Protein AF-0000000070218727 (afdb_homodimer)

Solvent-accessible surface area (backbone atoms only — not comparable to full-atom values): 78804 Å² total; per-residue (Å²): 138,82,77,73,77,79,76,80,75,84,74,83,78,76,75,71,74,75,71,80,73,73,70,74,73,71,74,68,73,69,60,77,67,64,66,73,71,63,84,71,70,70,57,89,53,68,81,40,52,72,66,75,84,77,87,70,59,87,90,52,62,54,46,38,34,38,37,74,58,65,50,45,79,89,51,82,58,41,31,40,78,43,80,42,48,56,88,73,62,59,77,28,34,31,58,43,66,60,79,52,63,90,88,48,69,66,46,66,36,32,45,77,75,14,22,42,82,33,32,54,55,58,46,52,46,51,51,50,54,31,44,55,50,29,50,42,55,65,51,38,93,79,53,76,81,80,68,30,32,36,38,67,88,71,45,40,59,78,86,39,60,71,57,39,26,52,52,62,67,38,45,40,59,51,33,48,53,19,65,30,27,38,37,48,71,42,68,68,86,68,55,47,63,51,30,58,44,30,73,82,40,47,78,48,51,78,40,65,72,30,35,50,21,39,22,51,60,28,55,37,73,53,52,39,33,37,53,46,55,33,49,59,44,45,28,70,34,48,40,39,30,37,57,92,45,67,47,46,50,71,51,55,54,52,38,54,63,64,57,63,70,47,79,72,62,64,69,66,57,44,47,38,69,69,19,48,33,42,50,52,52,49,52,26,51,50,42,52,47,46,38,48,49,44,35,64,73,60,35,82,76,72,29,78,70,65,69,54,50,42,57,51,70,57,51,47,61,75,48,60,83,40,43,68,96,50,56,66,40,68,52,59,29,44,54,58,41,23,46,69,60,91,31,56,73,83,71,64,55,86,86,56,53,57,61,57,52,50,48,44,49,46,31,19,71,65,55,72,74,75,81,68,77,84,79,58,59,49,60,50,52,52,46,46,30,62,63,43,68,43,52,59,64,59,51,49,51,51,41,48,71,66,37,56,87,46,50,58,42,40,25,61,48,54,35,51,64,49,38,39,38,47,33,32,39,67,32,30,29,68,42,62,27,44,73,35,49,64,72,54,70,69,32,73,70,51,33,44,54,57,55,101,85,44,75,55,43,63,32,50,30,87,88,60,47,54,64,51,38,39,56,50,34,59,56,55,66,35,90,67,42,67,51,47,46,46,63,58,44,56,71,50,95,70,73,82,62,37,67,54,42,47,50,40,50,49,51,48,45,52,34,40,50,50,50,52,49,46,59,54,64,45,70,75,61,83,77,66,57,81,62,76,54,66,60,80,42,79,64,52,56,47,50,52,47,48,48,36,35,43,8,44,62,47,38,42,46,52,52,48,54,59,55,50,71,73,49,55,64,74,56,61,58,42,59,57,45,26,30,27,26,38,34,29,52,94,66,32,34,34,44,34,20,27,31,40,94,92,43,62,64,80,51,69,70,28,31,34,27,35,56,49,82,61,80,88,57,48,43,33,33,28,37,39,79,42,94,87,64,32,35,23,36,36,29,27,26,41,44,49,74,65,73,86,66,64,82,74,74,59,81,43,76,68,40,62,26,29,34,54,67,45,47,62,52,54,57,49,32,38,73,27,50,56,35,42,64,64,33,47,40,49,29,42,50,53,32,54,52,35,44,74,72,64,54,59,81,20,57,104,84,55,46,77,81,44,49,44,35,43,71,54,79,128,82,73,70,76,77,74,77,75,81,71,81,75,74,73,70,74,72,70,78,72,73,69,74,73,71,74,69,72,66,58,76,66,65,65,73,70,64,85,70,70,68,57,87,54,68,81,40,51,71,65,75,84,76,90,70,58,86,91,52,62,53,46,38,32,38,37,72,56,64,49,45,79,88,52,83,57,40,31,40,78,43,80,44,47,58,87,71,61,60,77,29,33,31,58,43,66,63,78,53,63,89,86,48,68,66,46,69,36,34,44,77,73,15,21,42,81,34,32,54,56,58,46,53,47,53,52,49,54,31,44,56,51,29,51,42,53,64,50,39,95,78,54,76,79,80,68,30,33,36,39,66,88,71,45,40,60,80,86,38,59,69,56,41,27,54,51,63,66,39,46,41,58,51,33,49,52,19,67,30,27,39,35,46,71,43,69,69,84,69,54,47,63,52,29,56,43,31,73,83,39,46,78,47,49,80,39,65,71,29,35,51,19,38,23,50,60,27,55,37,73,55,51,40,32,37,54,48,54,33,50,60,44,45,26,72,33,48,40,39,31,37,57,92,44,66,46,45,50,69,52,56,54,51,39,54,62,65,56,65,69,47,77,74,63,64,69,67,57,45,47,40,68,70,18,49,32,43,52,51,52,51,52,27,51,51,42,52,48,47,38,47,50,44,36,62,72,60,34,81,76,72,27,80,70,64,71,54,51,42,59,51,72,56,52,46,61,76,49,60,83,39,44,67,95,48,55,68,41,68,52,60,29,44,54,60,39,23,46,67,59,92,31,55,74,83,71,63,56,86,84,55,54,57,61,56,52,51,49,44,49,45,33,18,72,66,56,72,76,74,80,70,74,87,77,58,59,48,60,49,51,50,47,46,29,60,64,43,68,43,51,60,64,59,51,48,50,50,42,47,71,65,38,54,87,46,50,56,42,40,25,61,46,57,46,51,66,48,39,40,38,47,34,32,37,70,36,29,28,65,42,61,28,42,74,34,49,64,72,54,71,69,31,75,71,50,33,45,54,58,54,101,85,43,76,54,43,62,33,51,28,89,87,58,45,55,64,53,39,41,56,50,34,60,56,54,66,35,90,68,42,66,51,46,44,46,65,59,42,57,66,48,95,70,73,82,61,36,67,53,40,48,50,44,51,49,50,49,44,51,34,39,49,50,51,52,49,48,59,54,63,45,70,75,62,85,76,67,57,80,63,73,54,67,60,81,43,76,64,52,57,48,50,52,49,48,48,39,33,44,9,44,61,48,37,42,47,53,52,47,54,59,56,52,70,72,51,56,64,72,58,63,59,42,62,58,46,25,31,28,26,40,34,28,74,79,66,35,34,34,44,34,18,27,29,41,97,91,44,65,63,78,51,68,71,27,30,34,28,32,60,49,82,60,80,86,58,47,43,33,33,28,36,40,78,44,94,89,65,34,36,25,37,36,31,26,26,42,46,47,75,65,72,86,67,64,83,74,73,58,80,43,76,68,41,62,27,30,38,54,78,48,52,70,47,51,58,50,33,37,72,28,51,60,36,42,66,66,32,48,38,48,28,42,52,54,33,53,52,36,44,75,71,64,53,58,82,9,50,104,89,50,45,79,81,44,50,44,38,44,72,58,80

Sequence (1426 aa):
MAAPDWSTQSILKKTFVRPFQLQKLRCKSTAPTSPPATPDQDDPLGALPLLQYAPLDPTKKCVRLLEILPAPDHEPIQATLSLSDLDDKPAFIALSYTWDPKDGEKKYINIQGSRFPVGMGLWNFIQQYRRKQYLRQCCEKDPPTALPLWIDAIAIDQDNIPERNHQVSLMRDVYTGAKSVIVWLGLPRGSEELAFMLARHPDLLRVEEFHTALADVLNKPYWSRVWVVQEFVLAQSVDIWCGDLQVDAATVETIWRNGLTSTPVASPTNLIYTSRGYKLFKHRKDFKRTKNYRRDVLGRRNSKTLKSTFRLRDLLQDFATSESSVVYDRVYGFLGVASTGRGEKIVPDYNKQPVELLVDVLRNQCHEDTRRGDSDDYRFLAFLMQALSVSRETLAQHILNLCPDLQPHLYILAATPCITASISFVSAITDIGEFVDHDEAFQPGSWKAGGWTTIRSNMHPRSFSPQDIQDLGEYVLREGTPQLLSFADPHVAYGNPGPTEKVRQAMIEASADRVIDGLSRAVEEPGRAATTSPRPGDGGNKVVRNIISRSITDDAAALYMNARTKLARRNTDQRHARYTSFVGTNGITGLACGGGPGSYEIGPNDWICVFSGVTDTNNAFILRFDPEGKWLISGFAVMLLPELRTPSQTLRDDMVMCFHCHLSDLIELQRCQLLSDVQMSFLMEQTLRGEAEGKTHRCNQGTSDHVILEFGLMAAPDWSTQSILKKTFVRPFQLQKLRCKSTAPTSPPATPDQDDPLGALPLLQYAPLDPTKKCVRLLEILPAPDHEPIQATLSLSDLDDKPAFIALSYTWDPKDGEKKYINIQGSRFPVGMGLWNFIQQYRRKQYLRQCCEKDPPTALPLWIDAIAIDQDNIPERNHQVSLMRDVYTGAKSVIVWLGLPRGSEELAFMLARHPDLLRVEEFHTALADVLNKPYWSRVWVVQEFVLAQSVDIWCGDLQVDAATVETIWRNGLTSTPVASPTNLIYTSRGYKLFKHRKDFKRTKNYRRDVLGRRNSKTLKSTFRLRDLLQDFATSESSVVYDRVYGFLGVASTGRGEKIVPDYNKQPVELLVDVLRNQCHEDTRRGDSDDYRFLAFLMQALSVSRETLAQHILNLCPDLQPHLYILAATPCITASISFVSAITDIGEFVDHDEAFQPGSWKAGGWTTIRSNMHPRSFSPQDIQDLGEYVLREGTPQLLSFADPHVAYGNPGPTEKVRQAMIEASADRVIDGLSRAVEEPGRAATTSPRPGDGGNKVVRNIISRSITDDAAALYMNARTKLARRNTDQRHARYTSFVGTNGITGLACGGGPGSYEIGPNDWICVFSGVTDTNNAFILRFDPEGKWLISGFAVMLLPELRTPSQTLRDDMVMCFHCHLSDLIELQRCQLLSDVQMSFLMEQTLRGEAEGKTHRCNQGTSDHVILEFGL

InterPro domains:
  IPR010730 Heterokaryon incompatibility [PF06985] (92-231)
  IPR052895 Heterokaryon Regulation/Transcriptional Modulator [PTHR24148] (52-634)

Structure (mmCIF, N/CA/C/O backbone):
data_AF-0000000070218727-model_v1
#
loop_
_entity.id
_entity.type
_entity.pdbx_description
1 polymer 'Heterokaryon incompatibility domain-containing protein'
#
loop_
_atom_site.group_PDB
_atom_site.id
_atom_site.type_symbol
_atom_site.label_atom_id
_atom_site.label_alt_id
_atom_site.label_comp_id
_atom_site.label_asym_id
_atom_site.label_entity_id
_atom_site.label_seq_id
_atom_site.pdbx_PDB_ins_code
_atom_site.Cartn_x
_atom_site.Cartn_y
_atom_site.Cartn_z
_atom_site.occupancy
_atom_site.B_iso_or_equiv
_atom_site.auth_seq_id
_atom_site.auth_comp_id
_atom_site.auth_asym_id
_atom_site.auth_atom_id
_atom_site.pdbx_PDB_model_num
ATOM 1 N N . MET A 1 1 ? -75.75 2.502 -20.875 1 20.17 1 MET A N 1
ATOM 2 C CA . MET A 1 1 ? -74.875 2.588 -19.719 1 20.17 1 MET A CA 1
ATOM 3 C C . MET A 1 1 ? -73.375 2.562 -20.141 1 20.17 1 MET A C 1
ATOM 5 O O . MET A 1 1 ? -72.875 1.518 -20.547 1 20.17 1 MET A O 1
ATOM 9 N N . ALA A 1 2 ? -73 3.576 -20.672 1 18.94 2 ALA A N 1
ATOM 10 C CA . ALA A 1 2 ? -72.062 4.18 -21.609 1 18.94 2 ALA A CA 1
ATOM 11 C C . ALA A 1 2 ? -70.625 4.23 -21 1 18.94 2 ALA A C 1
ATOM 13 O O . ALA A 1 2 ? -70.375 4.961 -20.047 1 18.94 2 ALA A O 1
ATOM 14 N N . ALA A 1 3 ? -70.062 3.051 -20.938 1 23.25 3 ALA A N 1
ATOM 15 C CA . ALA A 1 3 ? -68.938 2.426 -20.312 1 23.25 3 ALA A CA 1
ATOM 16 C C . ALA A 1 3 ? -67.625 3.123 -20.734 1 23.25 3 ALA A C 1
ATOM 18 O O . ALA A 1 3 ? -67.188 2.963 -21.859 1 23.25 3 ALA A O 1
ATOM 19 N N . PRO A 1 4 ? -67.562 4.371 -20.391 1 21.33 4 PRO A N 1
ATOM 20 C CA . PRO A 1 4 ? -66.75 5.348 -21.094 1 21.33 4 PRO A CA 1
ATOM 21 C C . PRO A 1 4 ? -65.25 5.012 -21.047 1 21.33 4 PRO A C 1
ATOM 23 O O . PRO A 1 4 ? -64.812 4.289 -20.141 1 21.33 4 PRO A O 1
ATOM 26 N N . ASP A 1 5 ? -64.562 5.086 -22.125 1 22.3 5 ASP A N 1
ATOM 27 C CA . ASP A 1 5 ? -63.344 4.695 -22.828 1 22.3 5 ASP A CA 1
ATOM 28 C C . ASP A 1 5 ? -62.125 5.379 -22.219 1 22.3 5 ASP A C 1
ATOM 30 O O . ASP A 1 5 ? -61.125 5.641 -22.906 1 22.3 5 ASP A O 1
ATOM 34 N N . TRP A 1 6 ? -62.062 5.383 -20.875 1 20.41 6 TRP A N 1
ATOM 35 C CA . TRP A 1 6 ? -61.219 6.359 -20.219 1 20.41 6 TRP A CA 1
ATOM 36 C C . TRP A 1 6 ? -59.75 6.191 -20.672 1 20.41 6 TRP A C 1
ATOM 38 O O . TRP A 1 6 ? -59.219 5.078 -20.672 1 20.41 6 TRP A O 1
ATOM 48 N N . SER A 1 7 ? -59.25 7.012 -21.625 1 20.23 7 SER A N 1
ATOM 49 C CA . SER A 1 7 ? -58.094 7.277 -22.438 1 20.23 7 SER A CA 1
ATOM 50 C C . SER A 1 7 ? -56.844 7.492 -21.562 1 20.23 7 SER A C 1
ATOM 52 O O . SER A 1 7 ? -56.75 8.484 -20.844 1 20.23 7 SER A O 1
ATOM 54 N N . THR A 1 8 ? -56.469 6.516 -20.781 1 22.45 8 THR A N 1
ATOM 55 C CA . THR A 1 8 ? -55.5 6.598 -19.703 1 22.45 8 THR A CA 1
ATOM 56 C C . THR A 1 8 ? -54.156 7.082 -20.25 1 22.45 8 THR A C 1
ATOM 58 O O . THR A 1 8 ? -53.531 6.422 -21.094 1 22.45 8 THR A O 1
ATOM 61 N N . GLN A 1 9 ? -53.969 8.328 -20.359 1 19.09 9 GLN A N 1
ATOM 62 C CA . GLN A 1 9 ? -52.906 9.172 -20.906 1 19.09 9 GLN A CA 1
ATOM 63 C C . GLN A 1 9 ? -51.531 8.727 -20.422 1 19.09 9 GLN A C 1
ATOM 65 O O . GLN A 1 9 ? -51.406 8.156 -19.328 1 19.09 9 GLN A O 1
ATOM 70 N N . SER A 1 10 ? -50.406 8.883 -21.266 1 19.8 10 SER A N 1
ATOM 71 C CA . SER A 1 10 ? -49.094 8.461 -21.719 1 19.8 10 SER A CA 1
ATOM 72 C C . SER A 1 10 ? -48 9.016 -20.812 1 19.8 10 SER A C 1
ATOM 74 O O . SER A 1 10 ? -46.906 9.281 -21.266 1 19.8 10 SER A O 1
ATOM 76 N N . ILE A 1 11 ? -48.219 9.039 -19.609 1 19.3 11 ILE A N 1
ATOM 77 C CA . ILE A 1 11 ? -47.406 9.883 -18.734 1 19.3 11 ILE A CA 1
ATOM 78 C C . ILE A 1 11 ? -45.938 9.703 -19.078 1 19.3 11 ILE A C 1
ATOM 80 O O . ILE A 1 11 ? -45.531 8.656 -19.594 1 19.3 11 ILE A O 1
ATOM 84 N N . LEU A 1 12 ? -45.094 10.531 -18.359 1 18.89 12 LEU A N 1
ATOM 85 C CA . LEU A 1 12 ? -43.844 11.266 -18.438 1 18.89 12 LEU A CA 1
ATOM 86 C C . LEU A 1 12 ? -42.656 10.312 -18.391 1 18.89 12 LEU A C 1
ATOM 88 O O . LEU A 1 12 ? -42.562 9.492 -17.469 1 18.89 12 LEU A O 1
ATOM 92 N N . LYS A 1 13 ? -42.062 10.031 -19.469 1 20.75 13 LYS A N 1
ATOM 93 C CA . LYS A 1 13 ? -40.875 9.273 -19.875 1 20.75 13 LYS A CA 1
ATOM 94 C C . LYS A 1 13 ? -39.656 9.664 -19.062 1 20.75 13 LYS A C 1
ATOM 96 O O . LYS A 1 13 ? -39.219 10.812 -19.125 1 20.75 13 LYS A O 1
ATOM 101 N N . LYS A 1 14 ? -39.562 9.297 -17.828 1 20.31 14 LYS A N 1
ATOM 102 C CA . LYS A 1 14 ? -38.5 9.672 -16.891 1 20.31 14 LYS A CA 1
ATOM 103 C C . LYS A 1 14 ? -37.125 9.477 -17.516 1 20.31 14 LYS A C 1
ATOM 105 O O . LYS A 1 14 ? -36.75 8.359 -17.875 1 20.31 14 LYS A O 1
ATOM 110 N N . THR A 1 15 ? -36.688 10.344 -18.328 1 19.92 15 THR A N 1
ATOM 111 C CA . THR A 1 15 ? -35.406 10.359 -19.047 1 19.92 15 THR A CA 1
ATOM 112 C C . THR A 1 15 ? -34.219 10.164 -18.078 1 19.92 15 THR A C 1
ATOM 114 O O . THR A 1 15 ? -33.969 11.016 -17.234 1 19.92 15 THR A O 1
ATOM 117 N N . PHE A 1 16 ? -34.156 8.984 -17.547 1 18.53 16 PHE A N 1
ATOM 118 C CA . PHE A 1 16 ? -33.125 8.625 -16.562 1 18.53 16 PHE A CA 1
ATOM 119 C C . PHE A 1 16 ? -31.734 9.016 -17.062 1 18.53 16 PHE A C 1
ATOM 121 O O . PHE A 1 16 ? -31.375 8.734 -18.203 1 18.53 16 PHE A O 1
ATOM 128 N N . VAL A 1 17 ? -31.328 10.133 -16.547 1 19.03 17 VAL A N 1
ATOM 129 C CA . VAL A 1 17 ? -30.078 10.812 -16.844 1 19.03 17 VAL A CA 1
ATOM 130 C C . VAL A 1 17 ? -28.938 9.805 -16.875 1 19.03 17 VAL A C 1
ATOM 132 O O . VAL A 1 17 ? -28.859 8.914 -16.031 1 19.03 17 VAL A O 1
ATOM 135 N N . ARG A 1 18 ? -28.438 9.602 -18.031 1 21.31 18 ARG A N 1
ATOM 136 C CA . ARG A 1 18 ? -27.328 8.781 -18.5 1 21.31 18 ARG A CA 1
ATOM 137 C C . ARG A 1 18 ? -26.109 8.938 -17.594 1 21.31 18 ARG A C 1
ATOM 139 O O . ARG A 1 18 ? -25.641 10.055 -17.375 1 21.31 18 ARG A O 1
ATOM 146 N N . PRO A 1 19 ? -26.031 8.062 -16.641 1 20.36 19 PRO A N 1
ATOM 147 C CA . PRO A 1 19 ? -24.969 8.148 -15.625 1 20.36 19 PRO A CA 1
ATOM 148 C C . PRO A 1 19 ? -23.609 8.484 -16.219 1 20.36 19 PRO A C 1
ATOM 150 O O . PRO A 1 19 ? -23.375 8.234 -17.406 1 20.36 19 PRO A O 1
ATOM 153 N N . PHE A 1 20 ? -22.953 9.469 -15.641 1 19.89 20 PHE A N 1
ATOM 154 C CA . PHE A 1 20 ? -21.672 10.102 -15.984 1 19.89 20 PHE A CA 1
ATOM 155 C C . PHE A 1 20 ? -20.641 9.055 -16.375 1 19.89 20 PHE A C 1
ATOM 157 O O . PHE A 1 20 ? -20.422 8.094 -15.641 1 19.89 20 PHE A O 1
ATOM 164 N N . GLN A 1 21 ? -20.609 8.75 -17.625 1 20.03 21 GLN A N 1
ATOM 165 C CA . GLN A 1 21 ? -19.625 7.91 -18.281 1 20.03 21 GLN A CA 1
ATOM 166 C C . GLN A 1 21 ? -18.203 8.258 -17.844 1 20.03 21 GLN A C 1
ATOM 168 O O . GLN A 1 21 ? -17.703 9.359 -18.109 1 20.03 21 GLN A O 1
ATOM 173 N N . LEU A 1 22 ? -17.984 7.957 -16.578 1 19.81 22 LEU A N 1
ATOM 174 C CA . LEU A 1 22 ? -16.641 8.219 -16.078 1 19.81 22 LEU A CA 1
ATOM 175 C C . LEU A 1 22 ? -15.586 7.727 -17.062 1 19.81 22 LEU A C 1
ATOM 177 O O . LEU A 1 22 ? -15.555 6.543 -17.391 1 19.81 22 LEU A O 1
ATOM 181 N N . GLN A 1 23 ? -15.328 8.531 -17.984 1 20.39 23 GLN A N 1
ATOM 182 C CA . GLN A 1 23 ? -14.297 8.289 -18.984 1 20.39 23 GLN A CA 1
ATOM 183 C C . GLN A 1 23 ? -12.984 7.867 -18.344 1 20.39 23 GLN A C 1
ATOM 185 O O . GLN A 1 23 ? -12.516 8.508 -17.391 1 20.39 23 GLN A O 1
ATOM 190 N N . LYS A 1 24 ? -12.758 6.617 -18.359 1 23.25 24 LYS A N 1
ATOM 191 C CA . LYS A 1 24 ? -11.57 5.859 -17.984 1 23.25 24 LYS A CA 1
ATOM 192 C C . LYS A 1 24 ? -10.297 6.551 -18.453 1 23.25 24 LYS A C 1
ATOM 194 O O . LYS A 1 24 ? -10.039 6.621 -19.672 1 23.25 24 LYS A O 1
ATOM 199 N N . LEU A 1 25 ? -10.07 7.668 -17.875 1 19.84 25 LEU A N 1
ATOM 200 C CA . LEU A 1 25 ? -8.82 8.289 -18.297 1 19.84 25 LEU A CA 1
ATOM 201 C C . LEU A 1 25 ? -7.68 7.273 -18.297 1 19.84 25 LEU A C 1
ATOM 203 O O . LEU A 1 25 ? -7.43 6.617 -17.281 1 19.84 25 LEU A O 1
ATOM 207 N N . ARG A 1 26 ? -7.426 6.699 -19.391 1 23.27 26 ARG A N 1
ATOM 208 C CA . ARG A 1 26 ? -6.297 5.855 -19.781 1 23.27 26 ARG A CA 1
ATOM 209 C C . ARG A 1 26 ? -4.977 6.484 -19.344 1 23.27 26 ARG A C 1
ATOM 211 O O . ARG A 1 26 ? -4.535 7.48 -19.922 1 23.27 26 ARG A O 1
ATOM 218 N N . CYS A 1 27 ? -4.887 6.688 -18.109 1 18.64 27 CYS A N 1
ATOM 219 C CA . CYS A 1 27 ? -3.543 7.145 -17.781 1 18.64 27 CYS A CA 1
ATOM 220 C C . CYS A 1 27 ? -2.488 6.27 -18.453 1 18.64 27 CYS A C 1
ATOM 222 O O . CYS A 1 27 ? -2.367 5.086 -18.141 1 18.64 27 CYS A O 1
ATOM 224 N N . LYS A 1 28 ? -2.293 6.531 -19.672 1 23.95 28 LYS A N 1
ATOM 225 C CA . LYS A 1 28 ? -1.167 5.992 -20.422 1 23.95 28 LYS A CA 1
ATOM 226 C C . LYS A 1 28 ? 0.149 6.211 -19.688 1 23.95 28 LYS A C 1
ATOM 228 O O . LYS A 1 28 ? 0.598 7.348 -19.531 1 23.95 28 LYS A O 1
ATOM 233 N N . SER A 1 29 ? 0.258 5.656 -18.609 1 21.92 29 SER A N 1
ATOM 234 C CA . SER A 1 29 ? 1.627 5.625 -18.094 1 21.92 29 SER A CA 1
ATOM 235 C C . SER A 1 29 ? 2.617 5.309 -19.219 1 21.92 29 SER A C 1
ATOM 237 O O . SER A 1 29 ? 2.568 4.23 -19.812 1 21.92 29 SER A O 1
ATOM 239 N N . THR A 1 30 ? 2.725 6.254 -20.031 1 24.02 30 THR A N 1
ATOM 240 C CA . THR A 1 30 ? 3.744 6.117 -21.062 1 24.02 30 THR A CA 1
ATOM 241 C C . THR A 1 30 ? 5.09 5.738 -20.453 1 24.02 30 THR A C 1
ATOM 243 O O . THR A 1 30 ? 5.719 6.551 -19.766 1 24.02 30 THR A O 1
ATOM 246 N N . ALA A 1 31 ? 5.18 4.594 -19.797 1 27.44 31 ALA A N 1
ATOM 247 C CA . ALA A 1 31 ? 6.555 4.152 -19.578 1 27.44 31 ALA A CA 1
ATOM 248 C C . ALA A 1 31 ? 7.449 4.551 -20.75 1 27.44 31 ALA A C 1
ATOM 250 O O . ALA A 1 31 ? 7.051 4.43 -21.906 1 27.44 31 ALA A O 1
ATOM 251 N N . PRO A 1 32 ? 8.164 5.609 -20.562 1 26.53 32 PRO A N 1
ATOM 252 C CA . PRO A 1 32 ? 9.008 5.906 -21.719 1 26.53 32 PRO A CA 1
ATOM 253 C C . PRO A 1 32 ? 9.469 4.648 -22.453 1 26.53 32 PRO A C 1
ATOM 255 O O . PRO A 1 32 ? 9.906 3.684 -21.812 1 26.53 32 PRO A O 1
ATOM 258 N N . THR A 1 33 ? 8.648 4.246 -23.375 1 27.09 33 THR A N 1
ATOM 259 C CA . THR A 1 33 ? 9.156 3.205 -24.266 1 27.09 33 THR A CA 1
ATOM 260 C C . THR A 1 33 ? 10.594 3.492 -24.672 1 27.09 33 THR A C 1
ATOM 262 O O . THR A 1 33 ? 10.875 4.504 -25.312 1 27.09 33 THR A O 1
ATOM 265 N N . SER A 1 34 ? 11.531 3.285 -23.688 1 28.11 34 SER A N 1
ATOM 266 C CA . SER A 1 34 ? 12.867 3.445 -24.25 1 28.11 34 SER A CA 1
ATOM 267 C C . SER A 1 34 ? 12.906 2.984 -25.703 1 28.11 34 SER A C 1
ATOM 269 O O . SER A 1 34 ? 12.18 2.066 -26.094 1 28.11 34 SER A O 1
ATOM 271 N N . PRO A 1 35 ? 13.07 3.938 -26.641 1 30.84 35 PRO A N 1
ATOM 272 C CA . PRO A 1 35 ? 13.125 3.457 -28.016 1 30.84 35 PRO A CA 1
ATOM 273 C C . PRO A 1 35 ? 13.617 2.018 -28.125 1 30.84 35 PRO A C 1
ATOM 275 O O . PRO A 1 35 ? 14.344 1.545 -27.25 1 30.84 35 PRO A O 1
ATOM 278 N N . PRO A 1 36 ? 12.805 1.193 -28.734 1 29.48 36 PRO A N 1
ATOM 279 C CA . PRO A 1 36 ? 13.375 -0.143 -28.938 1 29.48 36 PRO A CA 1
ATOM 280 C C . PRO A 1 36 ? 14.891 -0.116 -29.141 1 29.48 36 PRO A C 1
ATOM 282 O O . PRO A 1 36 ? 15.398 0.736 -29.875 1 29.48 36 PRO A O 1
ATOM 285 N N . ALA A 1 37 ? 15.633 -0.391 -28.031 1 31.45 37 ALA A N 1
ATOM 286 C CA . ALA A 1 37 ? 17.047 -0.539 -28.359 1 31.45 37 ALA A CA 1
ATOM 287 C C . ALA A 1 37 ? 17.234 -1.082 -29.781 1 31.45 37 ALA A C 1
ATOM 289 O O . ALA A 1 37 ? 16.469 -1.944 -30.219 1 31.45 37 ALA A O 1
ATOM 290 N N . THR A 1 38 ? 17.5 -0.22 -30.672 1 33.56 38 THR A N 1
ATOM 291 C CA . THR A 1 38 ? 17.953 -0.752 -31.938 1 33.56 38 THR A CA 1
ATOM 292 C C . THR A 1 38 ? 18.562 -2.141 -31.766 1 33.56 38 THR A C 1
ATOM 294 O O . THR A 1 38 ? 19.344 -2.371 -30.844 1 33.56 38 THR A O 1
ATOM 297 N N . PRO A 1 39 ? 17.875 -3.145 -32.281 1 37.69 39 PRO A N 1
ATOM 298 C CA . PRO A 1 39 ? 18.375 -4.512 -32.188 1 37.69 39 PRO A CA 1
ATOM 299 C C . PRO A 1 39 ? 19.906 -4.566 -32.156 1 37.69 39 PRO A C 1
ATOM 301 O O . PRO A 1 39 ? 20.484 -5.637 -31.922 1 37.69 39 PRO A O 1
ATOM 304 N N . ASP A 1 40 ? 20.484 -3.557 -32.812 1 37.06 40 ASP A N 1
ATOM 305 C CA . ASP A 1 40 ? 21.812 -3.861 -33.344 1 37.06 40 ASP A CA 1
ATOM 306 C C . ASP A 1 40 ? 22.875 -3.812 -32.25 1 37.06 40 ASP A C 1
ATOM 308 O O . ASP A 1 40 ? 24.078 -3.797 -32.562 1 37.06 40 ASP A O 1
ATOM 312 N N . GLN A 1 41 ? 22.578 -3.076 -31.094 1 43.66 41 GLN A N 1
ATOM 313 C CA . GLN A 1 41 ? 23.828 -3.016 -30.344 1 43.66 41 GLN A CA 1
ATOM 314 C C . GLN A 1 41 ? 24.25 -4.406 -29.891 1 43.66 41 GLN A C 1
ATOM 316 O O . GLN A 1 41 ? 23.484 -5.117 -29.25 1 43.66 41 GLN A O 1
ATOM 321 N N . ASP A 1 42 ? 25.141 -4.98 -30.359 1 54.81 42 ASP A N 1
ATOM 322 C CA . ASP A 1 42 ? 25.859 -6.23 -30.156 1 54.81 42 ASP A CA 1
ATOM 323 C C . ASP A 1 42 ? 26.031 -6.535 -28.672 1 54.81 42 ASP A C 1
ATOM 325 O O . ASP A 1 42 ? 26.547 -5.699 -27.906 1 54.81 42 ASP A O 1
ATOM 329 N N . ASP A 1 43 ? 25.172 -7.324 -27.969 1 72.19 43 ASP A N 1
ATOM 330 C CA . ASP A 1 43 ? 25.469 -7.84 -26.625 1 72.19 43 ASP A CA 1
ATOM 331 C C . ASP A 1 43 ? 26.969 -7.93 -26.391 1 72.19 43 ASP A C 1
ATOM 333 O O . ASP A 1 43 ? 27.672 -8.656 -27.094 1 72.19 43 ASP A O 1
ATOM 337 N N . PRO A 1 44 ? 27.469 -6.879 -25.578 1 81.62 44 PRO A N 1
ATOM 338 C CA . PRO A 1 44 ? 28.906 -6.871 -25.344 1 81.62 44 PRO A CA 1
ATOM 339 C C . PRO A 1 44 ? 29.469 -8.258 -25 1 81.62 44 PRO A C 1
ATOM 341 O O . PRO A 1 44 ? 30.656 -8.5 -25.156 1 81.62 44 PRO A O 1
ATOM 344 N N . LEU A 1 45 ? 28.516 -9.125 -24.594 1 88.19 45 LEU A N 1
ATOM 345 C CA . LEU A 1 45 ? 28.969 -10.461 -24.203 1 88.19 45 LEU A CA 1
ATOM 346 C C . LEU A 1 45 ? 28.844 -11.422 -25.391 1 88.19 45 LEU A C 1
ATOM 348 O O . LEU A 1 45 ? 29.281 -12.578 -25.297 1 88.19 45 LEU A O 1
ATOM 352 N N . GLY A 1 46 ? 28.281 -10.977 -26.5 1 88.69 46 GLY A N 1
ATOM 353 C CA . GLY A 1 46 ? 28.062 -11.812 -27.672 1 88.69 46 GLY A CA 1
ATOM 354 C C . GLY A 1 46 ? 29.344 -12.359 -28.266 1 88.69 46 GLY A C 1
ATOM 355 O O . GLY A 1 46 ? 29.344 -13.406 -28.906 1 88.69 46 GLY A O 1
ATOM 356 N N . ALA A 1 47 ? 30.484 -11.75 -28 1 90.25 47 ALA A N 1
ATOM 357 C CA . ALA A 1 47 ? 31.766 -12.117 -28.594 1 90.25 47 ALA A CA 1
ATOM 358 C C . ALA A 1 47 ? 32.438 -13.219 -27.797 1 90.25 47 ALA A C 1
ATOM 360 O O . ALA A 1 47 ? 33.375 -13.875 -28.281 1 90.25 47 ALA A O 1
ATOM 361 N N . LEU A 1 48 ? 31.953 -13.578 -26.594 1 93.94 48 LEU A N 1
ATOM 362 C CA . LEU A 1 48 ? 32.562 -14.586 -25.75 1 93.94 48 LEU A CA 1
ATOM 363 C C . LEU A 1 48 ? 32.219 -15.992 -26.234 1 93.94 48 LEU A C 1
ATOM 365 O O . LEU A 1 48 ? 31.188 -16.188 -26.875 1 93.94 48 LEU A O 1
ATOM 369 N N . PRO A 1 49 ? 33.094 -16.938 -25.969 1 95.5 49 PRO A N 1
ATOM 370 C CA . PRO A 1 49 ? 32.75 -18.328 -26.297 1 95.5 49 PRO A CA 1
ATOM 371 C C . PRO A 1 49 ? 31.609 -18.875 -25.453 1 95.5 49 PRO A C 1
ATOM 373 O O . PRO A 1 49 ? 31.391 -18.406 -24.328 1 95.5 49 PRO A O 1
ATOM 376 N N . LEU A 1 50 ? 30.906 -19.844 -25.984 1 95.44 50 LEU A N 1
ATOM 377 C CA . LEU A 1 50 ? 29.797 -20.484 -25.25 1 95.44 50 LEU A CA 1
ATOM 378 C C . LEU A 1 50 ? 30.328 -21.312 -24.094 1 95.44 50 LEU A C 1
ATOM 380 O O . LEU A 1 50 ? 31.375 -21.969 -24.203 1 95.44 50 LEU A O 1
ATOM 384 N N . LEU A 1 51 ? 29.578 -21.375 -23.047 1 96.06 51 LEU A N 1
ATOM 385 C CA . LEU A 1 51 ? 29.969 -22.125 -21.859 1 96.06 51 LEU A CA 1
ATOM 386 C C . LEU A 1 51 ? 30.016 -23.625 -22.156 1 96.06 51 LEU A C 1
ATOM 388 O O . LEU A 1 51 ? 29.094 -24.172 -22.766 1 96.06 51 LEU A O 1
ATOM 392 N N . GLN A 1 52 ? 31.062 -24.266 -21.781 1 94.56 52 GLN A N 1
ATOM 393 C CA . GLN A 1 52 ? 31.203 -25.719 -21.812 1 94.56 52 GLN A CA 1
ATOM 394 C C . GLN A 1 52 ? 31.219 -26.297 -20.406 1 94.56 52 GLN A C 1
ATOM 396 O O . GLN A 1 52 ? 32.094 -25.953 -19.594 1 94.56 52 GLN A O 1
ATOM 401 N N . TYR A 1 53 ? 30.281 -27.234 -20.188 1 95.75 53 TYR A N 1
ATOM 402 C CA . TYR A 1 53 ? 30.156 -27.797 -18.859 1 95.75 53 TYR A CA 1
ATOM 403 C C . TYR A 1 53 ? 31.25 -28.828 -18.594 1 95.75 53 TYR A C 1
ATOM 405 O O . TYR A 1 53 ? 31.562 -29.641 -19.469 1 95.75 53 TYR A O 1
ATOM 413 N N . ALA A 1 54 ? 31.797 -28.719 -17.391 1 91.75 54 ALA A N 1
ATOM 414 C CA . ALA A 1 54 ? 32.625 -29.828 -16.906 1 91.75 54 ALA A CA 1
ATOM 415 C C . ALA A 1 54 ? 31.75 -30.984 -16.438 1 91.75 54 ALA A C 1
ATOM 417 O O . ALA A 1 54 ? 30.703 -30.781 -15.828 1 91.75 54 ALA A O 1
ATOM 418 N N . PRO A 1 55 ? 32.188 -32.219 -16.703 1 93.44 55 PRO A N 1
ATOM 419 C CA . PRO A 1 55 ? 31.391 -33.375 -16.281 1 93.44 55 PRO A CA 1
ATOM 420 C C . PRO A 1 55 ? 31.266 -33.469 -14.766 1 93.44 55 PRO A C 1
ATOM 422 O O . PRO A 1 55 ? 32.219 -33.156 -14.047 1 93.44 55 PRO A O 1
ATOM 425 N N . LEU A 1 56 ? 30.125 -33.906 -14.297 1 95.81 56 LEU A N 1
ATOM 426 C CA . LEU A 1 56 ? 29.859 -34.156 -12.883 1 95.81 56 LEU A CA 1
ATOM 427 C C . LEU A 1 56 ? 30.078 -35.625 -12.547 1 95.81 56 LEU A C 1
ATOM 429 O O . LEU A 1 56 ? 29.828 -36.5 -13.375 1 95.81 56 LEU A O 1
ATOM 433 N N . ASP A 1 57 ? 30.562 -35.844 -11.352 1 93.06 57 ASP A N 1
ATOM 434 C CA . ASP A 1 57 ? 30.703 -37.219 -10.883 1 93.06 57 ASP A CA 1
ATOM 435 C C . ASP A 1 57 ? 29.344 -37.875 -10.641 1 93.06 57 ASP A C 1
ATOM 437 O O . ASP A 1 57 ? 28.625 -37.5 -9.719 1 93.06 57 ASP A O 1
ATOM 441 N N . PRO A 1 58 ? 28.969 -38.875 -11.422 1 91.94 58 PRO A N 1
ATOM 442 C CA . PRO A 1 58 ? 27.625 -39.469 -11.305 1 91.94 58 PRO A CA 1
ATOM 443 C C . PRO A 1 58 ? 27.469 -40.312 -10.039 1 91.94 58 PRO A C 1
ATOM 445 O O . PRO A 1 58 ? 26.359 -40.719 -9.695 1 91.94 58 PRO A O 1
ATOM 448 N N . THR A 1 59 ? 28.484 -40.594 -9.305 1 93.31 59 THR A N 1
ATOM 449 C CA . THR A 1 59 ? 28.422 -41.406 -8.102 1 93.31 59 THR A CA 1
ATOM 450 C C . THR A 1 59 ? 28.281 -40.562 -6.855 1 93.31 59 THR A C 1
ATOM 452 O O . THR A 1 59 ? 28.047 -41.062 -5.762 1 93.31 59 THR A O 1
ATOM 455 N N . LYS A 1 60 ? 28.438 -39.281 -7.078 1 95.31 60 LYS A N 1
ATOM 456 C CA . LYS A 1 60 ? 28.312 -38.344 -5.965 1 95.31 60 LYS A CA 1
ATOM 457 C C . LYS A 1 60 ? 27.125 -37.406 -6.176 1 95.31 60 LYS A C 1
ATOM 459 O O . LYS A 1 60 ? 26.5 -37.406 -7.242 1 95.31 60 LYS A O 1
ATOM 464 N N . LYS A 1 61 ? 26.812 -36.719 -5.156 1 97.38 61 LYS A N 1
ATOM 465 C CA . LYS A 1 61 ? 25.766 -35.719 -5.242 1 97.38 61 LYS A CA 1
ATOM 466 C C . LYS A 1 61 ? 26.359 -34.344 -5.562 1 97.38 61 LYS A C 1
ATOM 468 O O . LYS A 1 61 ? 26.125 -33.375 -4.824 1 97.38 61 LYS A O 1
ATOM 473 N N . CYS A 1 62 ? 27.016 -34.312 -6.676 1 97.31 62 CYS A N 1
ATOM 474 C CA . CYS A 1 62 ? 27.719 -33.094 -7.07 1 97.31 62 CYS A CA 1
ATOM 475 C C . CYS A 1 62 ? 26.797 -32.188 -7.867 1 97.31 62 CYS A C 1
ATOM 477 O O . CYS A 1 62 ? 26.094 -32.625 -8.781 1 97.31 62 CYS A O 1
ATOM 479 N N . VAL A 1 63 ? 26.766 -30.953 -7.504 1 98.06 63 VAL A N 1
ATOM 480 C CA . VAL A 1 63 ? 25.984 -29.938 -8.211 1 98.06 63 VAL A CA 1
ATOM 481 C C . VAL A 1 63 ? 26.859 -28.719 -8.516 1 98.06 63 VAL A C 1
ATOM 483 O O . VAL A 1 63 ? 27.969 -28.609 -7.992 1 98.06 63 VAL A O 1
ATOM 486 N N . ARG A 1 64 ? 26.438 -27.875 -9.406 1 98.44 64 ARG A N 1
ATOM 487 C CA . ARG A 1 64 ? 27.094 -26.609 -9.727 1 98.44 64 ARG A CA 1
ATOM 488 C C . ARG A 1 64 ? 26.375 -25.438 -9.062 1 98.44 64 ARG A C 1
ATOM 490 O O . ARG A 1 64 ? 25.156 -25.375 -9.062 1 98.44 64 ARG A O 1
ATOM 497 N N . LEU A 1 65 ? 27.141 -24.594 -8.43 1 98.44 65 LEU A N 1
ATOM 498 C CA . LEU A 1 65 ? 26.594 -23.406 -7.77 1 98.44 65 LEU A CA 1
ATOM 499 C C . LEU A 1 65 ? 27.109 -22.141 -8.438 1 98.44 65 LEU A C 1
ATOM 501 O O . LEU A 1 65 ? 28.281 -22.031 -8.781 1 98.44 65 LEU A O 1
ATOM 505 N N . LEU A 1 66 ? 26.188 -21.203 -8.68 1 98.5 66 LEU A N 1
ATOM 506 C CA . LEU A 1 66 ? 26.469 -19.953 -9.383 1 98.5 66 LEU A CA 1
ATOM 507 C C . LEU A 1 66 ? 26.703 -18.812 -8.398 1 98.5 66 LEU A C 1
ATOM 509 O O . LEU A 1 66 ? 25.906 -18.594 -7.488 1 98.5 66 LEU A O 1
ATOM 513 N N . GLU A 1 67 ? 27.766 -18.156 -8.523 1 98.06 67 GLU A N 1
ATOM 514 C CA . GLU A 1 67 ? 28.062 -16.953 -7.738 1 98.06 67 GLU A CA 1
ATOM 515 C C . GLU A 1 67 ? 28.062 -15.711 -8.617 1 98.06 67 GLU A C 1
ATOM 517 O O . GLU A 1 67 ? 28.891 -15.578 -9.516 1 98.06 67 GLU A O 1
ATOM 522 N N . ILE A 1 68 ? 27.156 -14.789 -8.336 1 97.62 68 ILE A N 1
ATOM 523 C CA . ILE A 1 68 ? 27.047 -13.562 -9.109 1 97.62 68 ILE A CA 1
ATOM 524 C C . ILE A 1 68 ? 27.953 -12.484 -8.508 1 97.62 68 ILE A C 1
ATOM 526 O O . ILE A 1 68 ? 27.906 -12.234 -7.297 1 97.62 68 ILE A O 1
ATOM 530 N N . LEU A 1 69 ? 28.75 -11.875 -9.297 1 96.56 69 LEU A N 1
ATOM 531 C CA . LEU A 1 69 ? 29.625 -10.789 -8.844 1 96.56 69 LEU A CA 1
ATOM 532 C C . LEU A 1 69 ? 28.844 -9.484 -8.734 1 96.56 69 LEU A C 1
ATOM 534 O O . LEU A 1 69 ? 28.25 -9.031 -9.711 1 96.56 69 LEU A O 1
ATOM 538 N N . PRO A 1 70 ? 28.844 -8.891 -7.566 1 95 70 PRO A N 1
ATOM 539 C CA . PRO A 1 70 ? 28.109 -7.629 -7.406 1 95 70 PRO A CA 1
ATOM 540 C C . PRO A 1 70 ? 28.688 -6.508 -8.273 1 95 70 PRO A C 1
ATOM 542 O O . PRO A 1 70 ? 29.906 -6.359 -8.375 1 95 70 PRO A O 1
ATOM 545 N N . ALA A 1 71 ? 27.875 -5.758 -8.914 1 95.25 71 ALA A N 1
ATOM 546 C CA . ALA A 1 71 ? 28.219 -4.609 -9.75 1 95.25 71 ALA A CA 1
ATOM 547 C C . ALA A 1 71 ? 26.969 -3.777 -10.07 1 95.25 71 ALA A C 1
ATOM 549 O O . ALA A 1 71 ? 25.844 -4.25 -9.922 1 95.25 71 ALA A O 1
ATOM 550 N N . PRO A 1 72 ? 27.188 -2.529 -10.453 1 94 72 PRO A N 1
ATOM 551 C CA . PRO A 1 72 ? 26.016 -1.716 -10.82 1 94 72 PRO A CA 1
ATOM 552 C C . PRO A 1 72 ? 25.297 -2.244 -12.055 1 94 72 PRO A C 1
ATOM 554 O O . PRO A 1 72 ? 25.875 -2.996 -12.844 1 94 72 PRO A O 1
ATOM 557 N N . ASP A 1 73 ? 24.094 -1.802 -12.227 1 91.88 73 ASP A N 1
ATOM 558 C CA . ASP A 1 73 ? 23.188 -2.324 -13.25 1 91.88 73 ASP A CA 1
ATOM 559 C C . ASP A 1 73 ? 23.734 -2.076 -14.648 1 91.88 73 ASP A C 1
ATOM 561 O O . ASP A 1 73 ? 23.469 -2.844 -15.578 1 91.88 73 ASP A O 1
ATOM 565 N N . HIS A 1 74 ? 24.453 -0.988 -14.844 1 91.06 74 HIS A N 1
ATOM 566 C CA . HIS A 1 74 ? 24.891 -0.61 -16.188 1 91.06 74 HIS A CA 1
ATOM 567 C C . HIS A 1 74 ? 26.062 -1.471 -16.656 1 91.06 74 HIS A C 1
ATOM 569 O O . HIS A 1 74 ? 26.406 -1.467 -17.844 1 91.06 74 HIS A O 1
ATOM 575 N N . GLU A 1 75 ? 26.672 -2.283 -15.766 1 94 75 GLU A N 1
ATOM 576 C CA . GLU A 1 75 ? 27.734 -3.205 -16.125 1 94 75 GLU A CA 1
ATOM 577 C C . GLU A 1 75 ? 27.188 -4.574 -16.5 1 94 75 GLU A C 1
ATOM 579 O O . GLU A 1 75 ? 26.156 -5 -15.984 1 94 75 GLU A O 1
ATOM 584 N N . PRO A 1 76 ? 27.891 -5.281 -17.391 1 95.44 76 PRO A N 1
ATOM 585 C CA . PRO A 1 76 ? 27.438 -6.625 -17.766 1 95.44 76 PRO A CA 1
ATOM 586 C C . PRO A 1 76 ? 27.469 -7.602 -16.594 1 95.44 76 PRO A C 1
ATOM 588 O O . PRO A 1 76 ? 28.328 -7.484 -15.703 1 95.44 76 PRO A O 1
ATOM 591 N N . ILE A 1 77 ? 26.578 -8.586 -16.609 1 97 77 ILE A N 1
ATOM 592 C CA . ILE A 1 77 ? 26.484 -9.555 -15.516 1 97 77 ILE A CA 1
ATOM 593 C C . ILE A 1 77 ? 27.641 -10.547 -15.602 1 97 77 ILE A C 1
ATOM 595 O O . ILE A 1 77 ? 27.875 -11.148 -16.656 1 97 77 ILE A O 1
ATOM 599 N N . GLN A 1 78 ? 28.344 -10.68 -14.547 1 97.06 78 GLN A N 1
ATOM 600 C CA . GLN A 1 78 ? 29.453 -11.625 -14.414 1 97.06 78 GLN A CA 1
ATOM 601 C C . GLN A 1 78 ? 29.203 -12.609 -13.273 1 97.06 78 GLN A C 1
ATOM 603 O O . GLN A 1 78 ? 28.656 -12.242 -12.234 1 97.06 78 GLN A O 1
ATOM 608 N N . ALA A 1 79 ? 29.562 -13.875 -13.523 1 98 79 ALA A N 1
ATOM 609 C CA . ALA A 1 79 ? 29.328 -14.898 -12.508 1 98 79 ALA A CA 1
ATOM 610 C C . ALA A 1 79 ? 30.406 -15.992 -12.586 1 98 79 ALA A C 1
ATOM 612 O O . ALA A 1 79 ? 31.188 -16.031 -13.531 1 98 79 ALA A O 1
ATOM 613 N N . THR A 1 80 ? 30.484 -16.75 -11.531 1 97.44 80 THR A N 1
ATOM 614 C CA . THR A 1 80 ? 31.344 -17.922 -11.477 1 97.44 80 THR A CA 1
ATOM 615 C C . THR A 1 80 ? 30.531 -19.172 -11.148 1 97.44 80 THR A C 1
ATOM 617 O O . THR A 1 80 ? 29.516 -19.094 -10.461 1 97.44 80 THR A O 1
ATOM 620 N N . LEU A 1 81 ? 30.938 -20.266 -11.742 1 97.19 81 LEU A N 1
ATOM 621 C CA . LEU A 1 81 ? 30.297 -21.562 -11.523 1 97.19 81 LEU A CA 1
ATOM 622 C C . LEU A 1 81 ? 31.25 -22.531 -10.805 1 97.19 81 LEU A C 1
ATOM 624 O O . LEU A 1 81 ? 32.312 -22.828 -11.305 1 97.19 81 LEU A O 1
ATOM 628 N N . SER A 1 82 ? 30.844 -23 -9.586 1 96.56 82 SER A N 1
ATOM 629 C CA . SER A 1 82 ? 31.688 -23.891 -8.797 1 96.56 82 SER A CA 1
ATOM 630 C C . SER A 1 82 ? 31.016 -25.219 -8.531 1 96.56 82 SER A C 1
ATOM 632 O O . SER A 1 82 ? 29.781 -25.312 -8.547 1 96.56 82 SER A O 1
ATOM 634 N N . LEU A 1 83 ? 31.781 -26.281 -8.312 1 96.88 83 LEU A N 1
ATOM 635 C CA . LEU A 1 83 ? 31.281 -27.609 -8 1 96.88 83 LEU A CA 1
ATOM 636 C C . LEU A 1 83 ? 31.203 -27.828 -6.488 1 96.88 83 LEU A C 1
ATOM 638 O O . LEU A 1 83 ? 32.094 -27.406 -5.754 1 96.88 83 LEU A O 1
ATOM 642 N N . SER A 1 84 ? 30.125 -28.359 -6.105 1 96.94 84 SER A N 1
ATOM 643 C CA . SER A 1 84 ? 29.938 -28.656 -4.688 1 96.94 84 SER A CA 1
ATOM 644 C C . SER A 1 84 ? 29.266 -30.016 -4.488 1 96.94 84 SER A C 1
ATOM 646 O O . SER A 1 84 ? 28.359 -30.375 -5.246 1 96.94 84 SER A O 1
ATOM 648 N N . ASP A 1 85 ? 29.688 -30.75 -3.523 1 97.5 85 ASP A N 1
ATOM 649 C CA . ASP A 1 85 ? 29.047 -31.984 -3.111 1 97.5 85 ASP A CA 1
ATOM 650 C C . ASP A 1 85 ? 27.984 -31.734 -2.043 1 97.5 85 ASP A C 1
ATOM 652 O O . ASP A 1 85 ? 28.297 -31.203 -0.97 1 97.5 85 ASP A O 1
ATOM 656 N N . LEU A 1 86 ? 26.766 -32.094 -2.293 1 97.75 86 LEU A N 1
ATOM 657 C CA . LEU A 1 86 ? 25.672 -31.828 -1.373 1 97.75 86 LEU A CA 1
ATOM 658 C C . LEU A 1 86 ? 25.891 -32.531 -0.041 1 97.75 86 LEU A C 1
ATOM 660 O O . LEU A 1 86 ? 25.359 -32.125 0.987 1 97.75 86 LEU A O 1
ATOM 664 N N . ASP A 1 87 ? 26.641 -33.562 -0.024 1 96.62 87 ASP A N 1
ATOM 665 C CA . ASP A 1 87 ? 26.922 -34.312 1.206 1 96.62 87 ASP A CA 1
ATOM 666 C C . ASP A 1 87 ? 27.781 -33.469 2.156 1 96.62 87 ASP A C 1
ATOM 668 O O . ASP A 1 87 ? 27.828 -33.75 3.359 1 96.62 87 ASP A O 1
ATOM 672 N N . ASP A 1 88 ? 28.484 -32.469 1.627 1 96.62 88 ASP A N 1
ATOM 673 C CA . ASP A 1 88 ? 29.266 -31.547 2.459 1 96.62 88 ASP A CA 1
ATOM 674 C C . ASP A 1 88 ? 28.375 -30.484 3.086 1 96.62 88 ASP A C 1
ATOM 676 O O . ASP A 1 88 ? 28.859 -29.625 3.832 1 96.62 88 ASP A O 1
ATOM 680 N N . LYS A 1 89 ? 27.203 -30.438 2.762 1 96.56 89 LYS A N 1
ATOM 681 C CA . LYS A 1 89 ? 26.203 -29.516 3.285 1 96.56 89 LYS A CA 1
ATOM 682 C C . LYS A 1 89 ? 26.609 -28.062 3.018 1 96.56 89 LYS A C 1
ATOM 684 O O . LYS A 1 89 ? 26.641 -27.234 3.938 1 96.56 89 LYS A O 1
ATOM 689 N N . PRO A 1 90 ? 26.938 -27.781 1.796 1 97.12 90 PRO A N 1
ATOM 690 C CA . PRO A 1 90 ? 27.234 -26.391 1.461 1 97.12 90 PRO A CA 1
ATOM 691 C C . PRO A 1 90 ? 26.047 -25.453 1.682 1 97.12 90 PRO A C 1
ATOM 693 O O . PRO A 1 90 ? 24.891 -25.906 1.648 1 97.12 90 PRO A O 1
ATOM 696 N N . ALA A 1 91 ? 26.375 -24.172 1.999 1 97.25 91 ALA A N 1
ATOM 697 C CA . ALA A 1 91 ? 25.328 -23.172 2.104 1 97.25 91 ALA A CA 1
ATOM 698 C C . ALA A 1 91 ? 25.047 -22.531 0.748 1 97.25 91 ALA A C 1
ATOM 700 O O . ALA A 1 91 ? 25.969 -22.031 0.088 1 97.25 91 ALA A O 1
ATOM 701 N N . PHE A 1 92 ? 23.859 -22.562 0.304 1 98.25 92 PHE A N 1
ATOM 702 C CA . PHE A 1 92 ? 23.469 -21.953 -0.959 1 98.25 92 PHE A CA 1
ATOM 703 C C . PHE A 1 92 ? 21.969 -21.609 -0.962 1 98.25 92 PHE A C 1
ATOM 705 O O . PHE A 1 92 ? 21.25 -21.984 -0.033 1 98.25 92 PHE A O 1
ATOM 712 N N . ILE A 1 93 ? 21.578 -20.812 -1.915 1 98.5 93 ILE A N 1
ATOM 713 C CA . ILE A 1 93 ? 20.172 -20.453 -2.15 1 98.5 93 ILE A CA 1
ATOM 714 C C . ILE A 1 93 ? 19.703 -21.078 -3.461 1 98.5 93 ILE A C 1
ATOM 716 O O . ILE A 1 93 ? 20.422 -21.078 -4.457 1 98.5 93 ILE A O 1
ATOM 720 N N . ALA A 1 94 ? 18.562 -21.75 -3.473 1 98.81 94 ALA A N 1
ATOM 721 C CA . ALA A 1 94 ? 18 -22.312 -4.699 1 98.81 94 ALA A CA 1
ATOM 722 C C . ALA A 1 94 ? 16.922 -21.375 -5.277 1 98.81 94 ALA A C 1
ATOM 724 O O . ALA A 1 94 ? 16.219 -20.703 -4.531 1 98.81 94 ALA A O 1
ATOM 725 N N . LEU A 1 95 ? 16.891 -21.375 -6.562 1 98.69 95 LEU A N 1
ATOM 726 C CA . LEU A 1 95 ? 15.883 -20.562 -7.246 1 98.69 95 LEU A CA 1
ATOM 727 C C . LEU A 1 95 ? 14.742 -21.422 -7.766 1 98.69 95 LEU A C 1
ATOM 729 O O . LEU A 1 95 ? 14.984 -22.5 -8.312 1 98.69 95 LEU A O 1
ATOM 733 N N . SER A 1 96 ? 13.523 -21.047 -7.535 1 98.5 96 SER A N 1
ATOM 734 C CA . SER A 1 96 ? 12.312 -21.594 -8.141 1 98.5 96 SER A CA 1
ATOM 735 C C . SER A 1 96 ? 11.602 -20.562 -9 1 98.5 96 SER A C 1
ATOM 737 O O . SER A 1 96 ? 11.164 -19.516 -8.5 1 98.5 96 SER A O 1
ATOM 739 N N . TYR A 1 97 ? 11.578 -20.828 -10.289 1 97.25 97 TYR A N 1
ATOM 740 C CA . TYR A 1 97 ? 11 -19.859 -11.219 1 97.25 97 TYR A CA 1
ATOM 741 C C . TYR A 1 97 ? 10.438 -20.562 -12.445 1 97.25 97 TYR A C 1
ATOM 743 O O . TYR A 1 97 ? 10.641 -21.766 -12.633 1 97.25 97 TYR A O 1
ATOM 751 N N . THR A 1 98 ? 9.617 -19.859 -13.25 1 94.94 98 THR A N 1
ATOM 752 C CA . THR A 1 98 ? 9.102 -20.406 -14.5 1 94.94 98 THR A CA 1
ATOM 753 C C . THR A 1 98 ? 10.102 -20.188 -15.633 1 94.94 98 THR A C 1
ATOM 755 O O . THR A 1 98 ? 10.5 -19.062 -15.922 1 94.94 98 THR A O 1
ATOM 758 N N . TRP A 1 99 ? 10.461 -21.266 -16.188 1 92.44 99 TRP A N 1
ATOM 759 C CA . TRP A 1 99 ? 11.414 -21.172 -17.281 1 92.44 99 TRP A CA 1
ATOM 760 C C . TRP A 1 99 ? 10.852 -20.328 -18.422 1 92.44 99 TRP A C 1
ATOM 762 O O . TRP A 1 99 ? 9.648 -20.391 -18.703 1 92.44 99 TRP A O 1
ATOM 772 N N . ASP A 1 100 ? 11.68 -19.688 -19.062 1 89.75 100 ASP A N 1
ATOM 773 C CA . ASP A 1 100 ? 11.312 -18.922 -20.25 1 89.75 100 ASP A CA 1
ATOM 774 C C . ASP A 1 100 ? 11.086 -19.844 -21.453 1 89.75 100 ASP A C 1
ATOM 776 O O . ASP A 1 100 ? 11.664 -20.922 -21.531 1 89.75 100 ASP A O 1
ATOM 780 N N . PRO A 1 101 ? 10.195 -19.375 -22.312 1 86.81 101 PRO A N 1
ATOM 781 C CA . PRO A 1 101 ? 10.023 -20.172 -23.531 1 86.81 101 PRO A CA 1
ATOM 782 C C . PRO A 1 101 ? 11.328 -20.359 -24.312 1 86.81 101 PRO A C 1
ATOM 784 O O . PRO A 1 101 ? 12.148 -19.438 -24.359 1 86.81 101 PRO A O 1
ATOM 787 N N . LYS A 1 102 ? 11.57 -21.516 -24.891 1 85.88 102 LYS A N 1
ATOM 788 C CA . LYS A 1 102 ? 12.797 -21.875 -25.594 1 85.88 102 LYS A CA 1
ATOM 789 C C . LYS A 1 102 ? 13.055 -20.906 -26.75 1 85.88 102 LYS A C 1
ATOM 791 O O . LYS A 1 102 ? 14.195 -20.547 -27.031 1 85.88 102 LYS A O 1
ATOM 796 N N . ASP A 1 103 ? 11.922 -20.484 -27.344 1 86.5 103 ASP A N 1
ATOM 797 C CA . ASP A 1 103 ? 12.047 -19.641 -28.531 1 86.5 103 ASP A CA 1
ATOM 798 C C . ASP A 1 103 ? 11.93 -18.156 -28.172 1 86.5 103 ASP A C 1
ATOM 800 O O . ASP A 1 103 ? 11.805 -17.312 -29.047 1 86.5 103 ASP A O 1
ATOM 804 N N . GLY A 1 104 ? 12.008 -17.906 -26.953 1 88.38 104 GLY A N 1
ATOM 805 C CA . GLY A 1 104 ? 11.859 -16.531 -26.531 1 88.38 104 GLY A CA 1
ATOM 806 C C . GLY A 1 104 ? 13.156 -15.742 -26.594 1 88.38 104 GLY A C 1
ATOM 807 O O . GLY A 1 104 ? 14.195 -16.281 -26.969 1 88.38 104 GLY A O 1
ATOM 808 N N . GLU A 1 105 ? 13.078 -14.445 -26.312 1 92.25 105 GLU A N 1
ATOM 809 C CA . GLU A 1 105 ? 14.242 -13.555 -26.281 1 92.25 105 GLU A CA 1
ATOM 810 C C . GLU A 1 105 ? 15.234 -13.984 -25.203 1 92.25 105 GLU A C 1
ATOM 812 O O . GLU A 1 105 ? 14.828 -14.375 -24.109 1 92.25 105 GLU A O 1
ATOM 817 N N . LYS A 1 106 ? 16.516 -14.039 -25.531 1 94 106 LYS A N 1
ATOM 818 C CA . LYS A 1 106 ? 17.562 -14.43 -24.578 1 94 106 LYS A CA 1
ATOM 819 C C . LYS A 1 106 ? 18.609 -13.32 -24.438 1 94 106 LYS A C 1
ATOM 821 O O . LYS A 1 106 ? 18.766 -12.492 -25.328 1 94 106 LYS A O 1
ATOM 826 N N . LYS A 1 107 ? 19.219 -13.219 -23.281 1 95.19 107 LYS A N 1
ATOM 827 C CA . LYS A 1 107 ? 20.375 -12.383 -22.984 1 95.19 107 LYS A CA 1
ATOM 828 C C . LYS A 1 107 ? 21.531 -13.219 -22.453 1 95.19 107 LYS A C 1
ATOM 830 O O . LYS A 1 107 ? 21.328 -14.328 -21.969 1 95.19 107 LYS A O 1
ATOM 835 N N . TYR A 1 108 ? 22.734 -12.703 -22.609 1 96.56 108 TYR A N 1
ATOM 836 C CA . TYR A 1 108 ? 23.906 -13.469 -22.172 1 96.56 108 TYR A CA 1
ATOM 837 C C . TYR A 1 108 ? 24.391 -12.992 -20.812 1 96.56 108 TYR A C 1
ATOM 839 O O . TYR A 1 108 ? 24.297 -11.805 -20.5 1 96.56 108 TYR A O 1
ATOM 847 N N . ILE A 1 109 ? 24.844 -13.875 -20.062 1 97.56 109 ILE A N 1
ATOM 848 C CA . ILE A 1 109 ? 25.641 -13.562 -18.875 1 97.56 109 ILE A CA 1
ATOM 849 C C . ILE A 1 109 ? 27.031 -14.156 -19.031 1 97.56 109 ILE A C 1
ATOM 851 O O . ILE A 1 109 ? 27.234 -15.117 -19.766 1 97.56 109 ILE A O 1
ATOM 855 N N . ASN A 1 110 ? 28 -13.531 -18.422 1 97.94 110 ASN A N 1
ATOM 856 C CA . ASN A 1 110 ? 29.375 -13.992 -18.484 1 97.94 110 ASN A CA 1
ATOM 857 C C . ASN A 1 110 ? 29.719 -14.914 -17.312 1 97.94 110 ASN A C 1
ATOM 859 O O . ASN A 1 110 ? 29.719 -14.477 -16.156 1 97.94 110 ASN A O 1
ATOM 863 N N . ILE A 1 111 ? 29.938 -16.141 -17.578 1 97.81 111 ILE A N 1
ATOM 864 C CA . ILE A 1 111 ? 30.359 -17.094 -16.562 1 97.81 111 ILE A CA 1
ATOM 865 C C . ILE A 1 111 ? 31.812 -17.469 -16.781 1 97.81 111 ILE A C 1
ATOM 867 O O . ILE A 1 111 ? 32.125 -18.297 -17.656 1 97.81 111 ILE A O 1
ATOM 871 N N . GLN A 1 112 ? 32.688 -16.922 -15.969 1 95.5 112 GLN A N 1
ATOM 872 C CA . GLN A 1 112 ? 34.125 -17.203 -16 1 95.5 112 GLN A CA 1
ATOM 873 C C . GLN A 1 112 ? 34.688 -17.094 -17.422 1 95.5 112 GLN A C 1
ATOM 875 O O . GLN A 1 112 ? 35.344 -18 -17.906 1 95.5 112 GLN A O 1
ATOM 880 N N . GLY A 1 113 ? 34.25 -16.078 -18.141 1 94.75 113 GLY A N 1
ATOM 881 C CA . GLY A 1 113 ? 34.781 -15.789 -19.453 1 94.75 113 GLY A CA 1
ATOM 882 C C . GLY A 1 113 ? 34 -16.422 -20.578 1 94.75 113 GLY A C 1
ATOM 883 O O . GLY A 1 113 ? 34.344 -16.25 -21.75 1 94.75 113 GLY A O 1
ATOM 884 N N . SER A 1 114 ? 33 -17.109 -20.344 1 97 114 SER A N 1
ATOM 885 C CA . SER A 1 114 ? 32.156 -17.734 -21.344 1 97 114 SER A CA 1
ATOM 886 C C . SER A 1 114 ? 30.734 -17.156 -21.281 1 97 114 SER A C 1
ATOM 888 O O . SER A 1 114 ? 30.234 -16.812 -20.203 1 97 114 SER A O 1
ATOM 890 N N . ARG A 1 115 ? 30.156 -17.016 -22.469 1 97 115 ARG A N 1
ATOM 891 C CA . ARG A 1 115 ? 28.797 -16.5 -22.484 1 97 115 ARG A CA 1
ATOM 892 C C . ARG A 1 115 ? 27.781 -17.625 -22.266 1 97 115 ARG A C 1
ATOM 894 O O . ARG A 1 115 ? 27.984 -18.75 -22.719 1 97 115 ARG A O 1
ATOM 901 N N . PHE A 1 116 ? 26.766 -17.391 -21.625 1 97 116 PHE A N 1
ATOM 902 C CA . PHE A 1 116 ? 25.656 -18.312 -21.406 1 97 116 PHE A CA 1
ATOM 903 C C . PHE A 1 116 ? 24.328 -17.625 -21.656 1 97 116 PHE A C 1
ATOM 905 O O . PHE A 1 116 ? 24.016 -16.594 -21.047 1 97 116 PHE A O 1
ATOM 912 N N . PRO A 1 117 ? 23.531 -18.141 -22.562 1 96 117 PRO A N 1
ATOM 913 C CA . PRO A 1 117 ? 22.234 -17.531 -22.859 1 96 117 PRO A CA 1
ATOM 914 C C . PRO A 1 117 ? 21.188 -17.797 -21.781 1 96 117 PRO A C 1
ATOM 916 O O . PRO A 1 117 ? 21.016 -18.953 -21.359 1 96 117 PRO A O 1
ATOM 919 N N . VAL A 1 118 ? 20.562 -16.812 -21.297 1 96.25 118 VAL A N 1
ATOM 920 C CA . VAL A 1 118 ? 19.484 -16.953 -20.328 1 96.25 118 VAL A CA 1
ATOM 921 C C . VAL A 1 118 ? 18.219 -16.266 -20.844 1 96.25 118 VAL A C 1
ATOM 923 O O . VAL A 1 118 ? 18.312 -15.25 -21.547 1 96.25 118 VAL A O 1
ATOM 926 N N . GLY A 1 119 ? 17.062 -16.859 -20.594 1 95.88 119 GLY A N 1
ATOM 927 C CA . GLY A 1 119 ? 15.82 -16.203 -20.953 1 95.88 119 GLY A CA 1
ATOM 928 C C . GLY A 1 119 ? 15.594 -14.898 -20.188 1 95.88 119 GLY A C 1
ATOM 929 O O . GLY A 1 119 ? 16.234 -14.648 -19.172 1 95.88 119 GLY A O 1
ATOM 930 N N . MET A 1 120 ? 14.672 -14.141 -20.594 1 96.06 120 MET A N 1
ATOM 931 C CA . MET A 1 120 ? 14.438 -12.805 -20.047 1 96.06 120 MET A CA 1
ATOM 932 C C . MET A 1 120 ? 14.008 -12.898 -18.578 1 96.06 120 MET A C 1
ATOM 934 O O . MET A 1 120 ? 14.398 -12.062 -17.766 1 96.06 120 MET A O 1
ATOM 938 N N . GLY A 1 121 ? 13.125 -13.859 -18.266 1 96.38 121 GLY A N 1
ATOM 939 C CA . GLY A 1 121 ? 12.688 -14.031 -16.891 1 96.38 121 GLY A CA 1
ATOM 940 C C . GLY A 1 121 ? 13.836 -14.281 -15.93 1 96.38 121 GLY A C 1
ATOM 941 O O . GLY A 1 121 ? 13.914 -13.648 -14.883 1 96.38 121 GLY A O 1
ATOM 942 N N . LEU A 1 122 ? 14.703 -15.172 -16.281 1 97.88 122 LEU A N 1
ATOM 943 C CA . LEU A 1 122 ? 15.859 -15.477 -15.445 1 97.88 122 LEU A CA 1
ATOM 944 C C . LEU A 1 122 ? 16.828 -14.305 -15.398 1 97.88 122 LEU A C 1
ATOM 946 O O . LEU A 1 122 ? 17.406 -14.016 -14.352 1 97.88 122 LEU A O 1
ATOM 950 N N . TRP A 1 123 ? 17.031 -13.648 -16.5 1 97.69 123 TRP A N 1
ATOM 951 C CA . TRP A 1 123 ? 17.906 -12.484 -16.562 1 97.69 123 TRP A CA 1
ATOM 952 C C . TRP A 1 123 ? 17.422 -11.406 -15.594 1 97.69 123 TRP A C 1
ATOM 954 O O . TRP A 1 123 ? 18.234 -10.828 -14.859 1 97.69 123 TRP A O 1
ATOM 964 N N . ASN A 1 124 ? 16.141 -11.156 -15.641 1 97.44 124 ASN A N 1
ATOM 965 C CA . ASN A 1 124 ? 15.57 -10.156 -14.742 1 97.44 124 ASN A CA 1
ATOM 966 C C . ASN A 1 124 ? 15.805 -10.523 -13.273 1 97.44 124 ASN A C 1
ATOM 968 O O . ASN A 1 124 ? 16.078 -9.641 -12.453 1 97.44 124 ASN A O 1
ATOM 972 N N . PHE A 1 125 ? 15.703 -11.805 -12.992 1 98.12 125 PHE A N 1
ATOM 973 C CA . PHE A 1 125 ? 15.977 -12.234 -11.625 1 98.12 125 PHE A CA 1
ATOM 974 C C . PHE A 1 125 ? 17.422 -11.961 -11.242 1 98.12 125 PHE A C 1
ATOM 976 O O . PHE A 1 125 ? 17.688 -11.398 -10.172 1 98.12 125 PHE A O 1
ATOM 983 N N . ILE A 1 126 ? 18.312 -12.398 -12.07 1 98.38 126 ILE A N 1
ATOM 984 C CA . ILE A 1 126 ? 19.734 -12.258 -11.781 1 98.38 126 ILE A CA 1
ATOM 985 C C . ILE A 1 126 ? 20.078 -10.789 -11.602 1 98.38 126 ILE A C 1
ATOM 987 O O . ILE A 1 126 ? 20.844 -10.43 -10.703 1 98.38 126 ILE A O 1
ATOM 991 N N . GLN A 1 127 ? 19.516 -9.992 -12.453 1 97.31 127 GLN A N 1
ATOM 992 C CA . GLN A 1 127 ? 19.719 -8.555 -12.352 1 97.31 127 GLN A CA 1
ATOM 993 C C . GLN A 1 127 ? 19.234 -8.016 -11.008 1 97.31 127 GLN A C 1
ATOM 995 O O . GLN A 1 127 ? 19.938 -7.242 -10.359 1 97.31 127 GLN A O 1
ATOM 1000 N N . GLN A 1 128 ? 18.031 -8.398 -10.633 1 97.19 128 GLN A N 1
ATOM 1001 C CA . GLN A 1 128 ? 17.469 -7.953 -9.367 1 97.19 128 GLN A CA 1
ATOM 1002 C C . GLN A 1 128 ? 18.281 -8.461 -8.188 1 97.19 128 GLN A C 1
ATOM 1004 O O . GLN A 1 128 ? 18.516 -7.723 -7.23 1 97.19 128 GLN A O 1
ATOM 1009 N N . TYR A 1 129 ? 18.656 -9.742 -8.211 1 97.69 129 TYR A N 1
ATOM 1010 C CA . TYR A 1 129 ? 19.469 -10.344 -7.156 1 97.69 129 TYR A CA 1
ATOM 1011 C C . TYR A 1 129 ? 20.797 -9.609 -7.012 1 97.69 129 TYR A C 1
ATOM 1013 O O . TYR A 1 129 ? 21.219 -9.289 -5.898 1 97.69 129 TYR A O 1
ATOM 1021 N N . ARG A 1 130 ? 21.469 -9.344 -8.125 1 97.25 130 ARG A N 1
ATOM 1022 C CA . ARG A 1 130 ? 22.734 -8.633 -8.141 1 97.25 130 ARG A CA 1
ATOM 1023 C C . ARG A 1 130 ? 22.594 -7.23 -7.562 1 97.25 130 ARG A C 1
ATOM 1025 O O . ARG A 1 130 ? 23.469 -6.77 -6.812 1 97.25 130 ARG A O 1
ATOM 1032 N N . ARG A 1 131 ? 21.562 -6.543 -7.988 1 95.44 131 ARG A N 1
ATOM 1033 C CA . ARG A 1 131 ? 21.312 -5.191 -7.508 1 95.44 131 ARG A CA 1
ATOM 1034 C C . ARG A 1 131 ? 21.234 -5.156 -5.984 1 95.44 131 ARG A C 1
ATOM 1036 O O . ARG A 1 131 ? 21.844 -4.297 -5.344 1 95.44 131 ARG A O 1
ATOM 1043 N N . LYS A 1 132 ? 20.469 -6.051 -5.434 1 94.75 132 LYS A N 1
ATOM 1044 C CA . LYS A 1 132 ? 20.312 -6.117 -3.982 1 94.75 132 LYS A CA 1
ATOM 1045 C C . LYS A 1 132 ? 21.641 -6.379 -3.289 1 94.75 132 LYS A C 1
ATOM 1047 O O . LYS A 1 132 ? 21.953 -5.758 -2.27 1 94.75 132 LYS A O 1
ATOM 1052 N N . GLN A 1 133 ? 22.391 -7.258 -3.859 1 94.88 133 GLN A N 1
ATOM 1053 C CA . GLN A 1 133 ? 23.688 -7.574 -3.285 1 94.88 133 GLN A CA 1
ATOM 1054 C C . GLN A 1 133 ? 24.641 -6.383 -3.385 1 94.88 133 GLN A C 1
ATOM 1056 O O . GLN A 1 133 ? 25.375 -6.094 -2.447 1 94.88 133 GLN A O 1
ATOM 1061 N N . TYR A 1 134 ? 24.625 -5.711 -4.504 1 94.94 134 TYR A N 1
ATOM 1062 C CA . TYR A 1 134 ? 25.5 -4.562 -4.73 1 94.94 134 TYR A CA 1
ATOM 1063 C C . TYR A 1 134 ? 25.172 -3.434 -3.762 1 94.94 134 TYR A C 1
ATOM 1065 O O . TYR A 1 134 ? 26.078 -2.799 -3.213 1 94.94 134 TYR A O 1
ATOM 1073 N N . LEU A 1 135 ? 23.906 -3.201 -3.6 1 93.38 135 LEU A N 1
ATOM 1074 C CA . LEU A 1 135 ? 23.469 -2.145 -2.689 1 93.38 135 LEU A CA 1
ATOM 1075 C C . LEU A 1 135 ? 23.891 -2.457 -1.257 1 93.38 135 LEU A C 1
ATOM 1077 O O . LEU A 1 135 ? 24.297 -1.562 -0.515 1 93.38 135 LEU A O 1
ATOM 1081 N N . ARG A 1 136 ? 23.766 -3.676 -0.864 1 92.25 136 ARG A N 1
ATOM 1082 C CA . ARG A 1 136 ? 24.219 -4.078 0.464 1 92.25 136 ARG A CA 1
ATOM 1083 C C . ARG A 1 136 ? 25.719 -3.844 0.626 1 92.25 136 ARG A C 1
ATOM 1085 O O . ARG A 1 136 ? 26.172 -3.375 1.675 1 92.25 136 ARG A O 1
ATOM 1092 N N . GLN A 1 137 ? 26.453 -4.137 -0.365 1 91.5 137 GLN A N 1
ATOM 1093 C CA . GLN A 1 137 ? 27.891 -3.959 -0.342 1 91.5 137 GLN A CA 1
ATOM 1094 C C . GLN A 1 137 ? 28.266 -2.484 -0.223 1 91.5 137 GLN A C 1
ATOM 1096 O O . GLN A 1 137 ? 29.25 -2.137 0.441 1 91.5 137 GLN A O 1
ATOM 1101 N N . CYS A 1 138 ? 27.469 -1.641 -0.871 1 91 138 CYS A N 1
ATOM 1102 C CA . CYS A 1 138 ? 27.719 -0.206 -0.863 1 91 138 CYS A CA 1
ATOM 1103 C C . CYS A 1 138 ? 27.359 0.408 0.484 1 91 138 CYS A C 1
ATOM 1105 O O . CYS A 1 138 ? 28.047 1.307 0.968 1 91 138 CYS A O 1
ATOM 1107 N N . CYS A 1 139 ? 26.312 -0.067 1.098 1 89.94 139 CYS A N 1
ATOM 1108 C CA . CYS A 1 139 ? 25.719 0.657 2.209 1 89.94 139 CYS A CA 1
ATOM 1109 C C . CYS A 1 139 ? 26.188 0.1 3.547 1 89.94 139 CYS A C 1
ATOM 1111 O O . CYS A 1 139 ? 26.188 0.811 4.555 1 89.94 139 CYS A O 1
ATOM 1113 N N . GLU A 1 140 ? 26.516 -1.16 3.553 1 90.5 140 GLU A N 1
ATOM 1114 C CA . GLU A 1 140 ? 26.859 -1.78 4.828 1 90.5 140 GLU A CA 1
ATOM 1115 C C . GLU A 1 140 ? 28.375 -1.765 5.062 1 90.5 140 GLU A C 1
ATOM 1117 O O . GLU A 1 140 ? 29.156 -1.896 4.117 1 90.5 140 GLU A O 1
ATOM 1122 N N . LYS A 1 141 ? 28.844 -1.508 6.312 1 91.06 141 LYS A N 1
ATOM 1123 C CA . LYS A 1 141 ? 30.25 -1.426 6.676 1 91.06 141 LYS A CA 1
ATOM 1124 C C . LYS A 1 141 ? 30.953 -2.764 6.457 1 91.06 141 LYS A C 1
ATOM 1126 O O . LYS A 1 141 ? 32.031 -2.812 5.871 1 91.06 141 LYS A O 1
ATOM 1131 N N . ASP A 1 142 ? 30.391 -3.861 6.875 1 91.69 142 ASP A N 1
ATOM 1132 C CA . ASP A 1 142 ? 30.906 -5.219 6.727 1 91.69 142 ASP A CA 1
ATOM 1133 C C . ASP A 1 142 ? 29.828 -6.156 6.188 1 91.69 142 ASP A C 1
ATOM 1135 O O . ASP A 1 142 ? 29.375 -7.062 6.895 1 91.69 142 ASP A O 1
ATOM 1139 N N . PRO A 1 143 ? 29.594 -5.984 4.855 1 90.5 143 PRO A N 1
ATOM 1140 C CA . PRO A 1 143 ? 28.516 -6.809 4.309 1 90.5 143 PRO A CA 1
ATOM 1141 C C . PRO A 1 143 ? 28.891 -8.289 4.227 1 90.5 143 PRO A C 1
ATOM 1143 O O . PRO A 1 143 ? 30.016 -8.625 3.885 1 90.5 143 PRO A O 1
ATOM 1146 N N . PRO A 1 144 ? 28.016 -9.133 4.582 1 88.62 144 PRO A N 1
ATOM 1147 C CA . PRO A 1 144 ? 28.281 -10.562 4.418 1 88.62 144 PRO A CA 1
ATOM 1148 C C . PRO A 1 144 ? 28.422 -10.969 2.953 1 88.62 144 PRO A C 1
ATOM 1150 O O . PRO A 1 144 ? 27.844 -10.336 2.072 1 88.62 144 PRO A O 1
ATOM 1153 N N . THR A 1 145 ? 29.141 -12.031 2.777 1 89.56 145 THR A N 1
ATOM 1154 C CA . THR A 1 145 ? 29.297 -12.555 1.424 1 89.56 145 THR A CA 1
ATOM 1155 C C . THR A 1 145 ? 27.984 -13.172 0.932 1 89.56 145 THR A C 1
ATOM 1157 O O . THR A 1 145 ? 27.328 -13.906 1.67 1 89.56 145 THR A O 1
ATOM 1160 N N . ALA A 1 146 ? 27.672 -12.812 -0.257 1 92.12 146 ALA A N 1
ATOM 1161 C CA . ALA A 1 146 ? 26.453 -13.367 -0.841 1 92.12 146 ALA A CA 1
ATOM 1162 C C . ALA A 1 146 ? 26.562 -14.883 -1.003 1 92.12 146 ALA A C 1
ATOM 1164 O O . ALA A 1 146 ? 27.625 -15.398 -1.359 1 92.12 146 ALA A O 1
ATOM 1165 N N . LEU A 1 147 ? 25.578 -15.633 -0.665 1 95 147 LEU A N 1
ATOM 1166 C CA . LEU A 1 147 ? 25.547 -17.078 -0.858 1 95 147 LEU A CA 1
ATOM 1167 C C . LEU A 1 147 ? 25.438 -17.422 -2.338 1 95 147 LEU A C 1
ATOM 1169 O O . LEU A 1 147 ? 24.781 -16.719 -3.104 1 95 147 LEU A O 1
ATOM 1173 N N . PRO A 1 148 ? 26.047 -18.531 -2.734 1 97.88 148 PRO A N 1
ATOM 1174 C CA . PRO A 1 148 ? 25.875 -18.984 -4.117 1 97.88 148 PRO A CA 1
ATOM 1175 C C . PRO A 1 148 ? 24.453 -19.453 -4.414 1 97.88 148 PRO A C 1
ATOM 1177 O O . PRO A 1 148 ? 23.703 -19.766 -3.492 1 97.88 148 PRO A O 1
ATOM 1180 N N . LEU A 1 149 ? 24.156 -19.438 -5.719 1 98.62 149 LEU A N 1
ATOM 1181 C CA . LEU A 1 149 ? 22.797 -19.781 -6.16 1 98.62 149 LEU A CA 1
ATOM 1182 C C . LEU A 1 149 ? 22.797 -21.125 -6.902 1 98.62 149 LEU A C 1
ATOM 1184 O O . LEU A 1 149 ? 23.734 -21.406 -7.664 1 98.62 149 LEU A O 1
ATOM 1188 N N . TRP A 1 150 ? 21.859 -21.938 -6.641 1 98.75 150 TRP A N 1
ATOM 1189 C CA . TRP A 1 150 ? 21.547 -23.062 -7.504 1 98.75 150 TRP A CA 1
ATOM 1190 C C . TRP A 1 150 ? 20.359 -22.75 -8.422 1 98.75 150 TRP A C 1
ATOM 1192 O O . TRP A 1 150 ? 19.25 -22.531 -7.953 1 98.75 150 TRP A O 1
ATOM 1202 N N . ILE A 1 151 ? 20.609 -22.688 -9.695 1 98.44 151 ILE A N 1
ATOM 1203 C CA . ILE A 1 151 ? 19.625 -22.438 -10.727 1 98.44 151 ILE A CA 1
ATOM 1204 C C . ILE A 1 151 ? 19.625 -23.562 -11.75 1 98.44 151 ILE A C 1
ATOM 1206 O O . ILE A 1 151 ? 20.594 -23.734 -12.492 1 98.44 151 ILE A O 1
ATOM 1210 N N . ASP A 1 152 ? 18.578 -24.344 -11.82 1 96.62 152 ASP A N 1
ATOM 1211 C CA . ASP A 1 152 ? 18.547 -25.562 -12.625 1 96.62 152 ASP A CA 1
ATOM 1212 C C . ASP A 1 152 ? 18.906 -25.281 -14.078 1 96.62 152 ASP A C 1
ATOM 1214 O O . ASP A 1 152 ? 19.625 -26.047 -14.711 1 96.62 152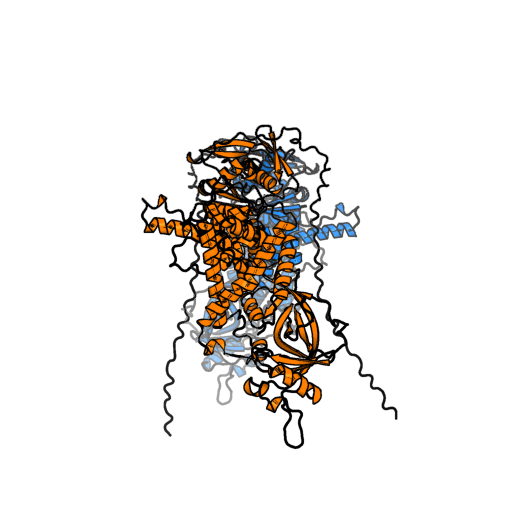 ASP A O 1
ATOM 1218 N N . ALA A 1 153 ? 18.391 -24.109 -14.648 1 95.69 153 ALA A N 1
ATOM 1219 C CA . ALA A 1 153 ? 18.625 -23.781 -16.047 1 95.69 153 ALA A CA 1
ATOM 1220 C C . ALA A 1 153 ? 20.109 -23.562 -16.328 1 95.69 153 ALA A C 1
ATOM 1222 O O . ALA A 1 153 ? 20.562 -23.688 -17.469 1 95.69 153 ALA A O 1
ATOM 1223 N N . ILE A 1 154 ? 20.859 -23.266 -15.289 1 97.56 154 ILE A N 1
ATOM 1224 C CA . ILE A 1 154 ? 22.281 -22.969 -15.461 1 97.56 154 ILE A CA 1
ATOM 1225 C C . ILE A 1 154 ? 23.109 -24.109 -14.867 1 97.56 154 ILE A C 1
ATOM 1227 O O . ILE A 1 154 ? 24.094 -24.547 -15.469 1 97.56 154 ILE A O 1
ATOM 1231 N N . ALA A 1 155 ? 22.734 -24.609 -13.727 1 97.88 155 ALA A N 1
ATOM 1232 C CA . ALA A 1 155 ? 23.516 -25.562 -12.945 1 97.88 155 ALA A CA 1
ATOM 1233 C C . ALA A 1 155 ? 23.516 -26.938 -13.617 1 97.88 155 ALA A C 1
ATOM 1235 O O . ALA A 1 155 ? 24.406 -27.766 -13.359 1 97.88 155 ALA A O 1
ATOM 1236 N N . ILE A 1 156 ? 22.547 -27.234 -14.469 1 97.25 156 ILE A N 1
ATOM 1237 C CA . ILE A 1 156 ? 22.422 -28.531 -15.117 1 97.25 156 ILE A CA 1
ATOM 1238 C C . ILE A 1 156 ? 22.703 -28.391 -16.609 1 97.25 156 ILE A C 1
ATOM 1240 O O . ILE A 1 156 ? 22.172 -27.5 -17.266 1 97.25 156 ILE A O 1
ATOM 1244 N N . ASP A 1 157 ? 23.547 -29.25 -17.125 1 96.62 157 ASP A N 1
ATOM 1245 C CA . ASP A 1 157 ? 23.703 -29.344 -18.578 1 96.62 157 ASP A CA 1
ATOM 1246 C C . ASP A 1 157 ? 22.484 -30.031 -19.203 1 96.62 157 ASP A C 1
ATOM 1248 O O . ASP A 1 157 ? 22.453 -31.266 -19.312 1 96.62 157 ASP A O 1
ATOM 1252 N N . GLN A 1 158 ? 21.562 -29.266 -19.672 1 92 158 GLN A N 1
ATOM 1253 C CA . GLN A 1 158 ? 20.266 -29.734 -20.109 1 92 158 GLN A CA 1
ATOM 1254 C C . GLN A 1 158 ? 20.391 -30.609 -21.344 1 92 158 GLN A C 1
ATOM 1256 O O . GLN A 1 158 ? 19.5 -31.422 -21.641 1 92 158 GLN A O 1
ATOM 1261 N N . ASP A 1 159 ? 21.469 -30.484 -22.062 1 92.19 159 ASP A N 1
ATOM 1262 C CA . ASP A 1 159 ? 21.641 -31.25 -23.297 1 92.19 159 ASP A CA 1
ATOM 1263 C C . ASP A 1 159 ? 22.328 -32.594 -23.016 1 92.19 159 ASP A C 1
ATOM 1265 O O . ASP A 1 159 ? 22.406 -33.438 -23.906 1 92.19 159 ASP A O 1
ATOM 1269 N N . ASN A 1 160 ? 22.844 -32.719 -21.828 1 95.5 160 ASN A N 1
ATOM 1270 C CA . ASN A 1 160 ? 23.438 -34 -21.375 1 95.5 160 ASN A CA 1
ATOM 1271 C C . ASN A 1 160 ? 22.422 -34.812 -20.594 1 95.5 160 ASN A C 1
ATOM 1273 O O . ASN A 1 160 ? 22.266 -34.625 -19.391 1 95.5 160 ASN A O 1
ATOM 1277 N N . ILE A 1 161 ? 21.812 -35.844 -21.25 1 94.75 161 ILE A N 1
ATOM 1278 C CA . ILE A 1 161 ? 20.672 -36.562 -20.703 1 94.75 161 ILE A CA 1
ATOM 1279 C C . ILE A 1 161 ? 21.109 -37.344 -19.469 1 94.75 161 ILE A C 1
ATOM 1281 O O . ILE A 1 161 ? 20.438 -37.312 -18.438 1 94.75 161 ILE A O 1
ATOM 1285 N N . PRO A 1 162 ? 22.266 -38.062 -19.484 1 95.25 162 PRO A N 1
ATOM 1286 C CA . PRO A 1 162 ? 22.703 -38.719 -18.25 1 95.25 162 PRO A CA 1
ATOM 1287 C C . PRO A 1 162 ? 22.844 -37.781 -17.078 1 95.25 162 PRO A C 1
ATOM 1289 O O . PRO A 1 162 ? 22.406 -38.094 -15.961 1 95.25 162 PRO A O 1
ATOM 1292 N N . GLU A 1 163 ? 23.422 -36.688 -17.344 1 96.31 163 GLU A N 1
ATOM 1293 C CA . GLU A 1 163 ? 23.531 -35.688 -16.266 1 96.31 163 GLU A CA 1
ATOM 1294 C C . GLU A 1 163 ? 22.156 -35.219 -15.805 1 96.31 163 GLU A C 1
ATOM 1296 O O . GLU A 1 163 ? 21.906 -35.094 -14.602 1 96.31 163 GLU A O 1
ATOM 1301 N N . ARG A 1 164 ? 21.328 -34.875 -16.797 1 95.94 164 ARG A N 1
ATOM 1302 C CA . ARG A 1 164 ? 19.969 -34.438 -16.469 1 95.94 164 ARG A CA 1
ATOM 1303 C C . ARG A 1 164 ? 19.266 -35.469 -15.586 1 95.94 164 ARG A C 1
ATOM 1305 O O . ARG A 1 164 ? 18.656 -35.125 -14.57 1 95.94 164 ARG A O 1
ATOM 1312 N N . ASN A 1 165 ? 19.359 -36.75 -15.977 1 96.19 165 ASN A N 1
ATOM 1313 C CA . ASN A 1 165 ? 18.766 -37.812 -15.195 1 96.19 165 ASN A CA 1
ATOM 1314 C C . ASN A 1 165 ? 19.281 -37.844 -13.758 1 96.19 165 ASN A C 1
ATOM 1316 O O . ASN A 1 165 ? 18.5 -37.938 -12.812 1 96.19 165 ASN A O 1
ATOM 1320 N N . HIS A 1 166 ? 20.547 -37.719 -13.656 1 96.38 166 HIS A N 1
ATOM 1321 C CA . HIS A 1 166 ? 21.188 -37.75 -12.352 1 96.38 166 HIS A CA 1
ATOM 1322 C C . HIS A 1 166 ? 20.797 -36.562 -11.508 1 96.38 166 HIS A C 1
ATOM 1324 O O . HIS A 1 166 ? 20.453 -36.688 -10.336 1 96.38 166 HIS A O 1
ATOM 1330 N N . GLN A 1 167 ? 20.812 -35.344 -12.07 1 96.88 167 GLN A N 1
ATOM 1331 C CA . GLN A 1 167 ? 20.5 -34.125 -11.359 1 96.88 167 GLN A CA 1
ATOM 1332 C C . GLN A 1 167 ? 19.031 -34.094 -10.938 1 96.88 167 GLN A C 1
ATOM 1334 O O . GLN A 1 167 ? 18.703 -33.594 -9.852 1 96.88 167 GLN A O 1
ATOM 1339 N N . VAL A 1 168 ? 18.125 -34.531 -11.82 1 96.38 168 VAL A N 1
ATOM 1340 C CA . VAL A 1 168 ? 16.719 -34.625 -11.492 1 96.38 168 VAL A CA 1
ATOM 1341 C C . VAL A 1 168 ? 16.5 -35.531 -10.289 1 96.38 168 VAL A C 1
ATOM 1343 O O . VAL A 1 168 ? 15.656 -35.281 -9.43 1 96.38 168 VAL A O 1
ATOM 1346 N N . SER A 1 169 ? 17.312 -36.594 -10.188 1 95.31 169 SER A N 1
ATOM 1347 C CA . SER A 1 169 ? 17.219 -37.5 -9.062 1 95.31 169 SER A CA 1
ATOM 1348 C C . SER A 1 169 ? 17.688 -36.844 -7.77 1 95.31 169 SER A C 1
ATOM 1350 O O . SER A 1 169 ? 17.391 -37.344 -6.676 1 95.31 169 SER A O 1
ATOM 1352 N N . LEU A 1 170 ? 18.438 -35.719 -7.844 1 96.62 170 LEU A N 1
ATOM 1353 C CA . LEU A 1 170 ? 18.984 -35.031 -6.68 1 96.62 170 LEU A CA 1
ATOM 1354 C C . LEU A 1 170 ? 18.109 -33.844 -6.285 1 96.62 170 LEU A C 1
ATOM 1356 O O . LEU A 1 170 ? 18.453 -33.094 -5.359 1 96.62 170 LEU A O 1
ATOM 1360 N N . MET A 1 171 ? 17 -33.656 -6.941 1 96.06 171 MET A N 1
ATOM 1361 C CA . MET A 1 171 ? 16.188 -32.438 -6.73 1 96.06 171 MET A CA 1
ATOM 1362 C C . MET A 1 171 ? 15.719 -32.344 -5.281 1 96.06 171 MET A C 1
ATOM 1364 O O . MET A 1 171 ? 15.703 -31.281 -4.695 1 96.06 171 MET A O 1
ATOM 1368 N N . ARG A 1 172 ? 15.352 -33.469 -4.703 1 94.94 172 ARG A N 1
ATOM 1369 C CA . ARG A 1 172 ? 14.953 -33.469 -3.301 1 94.94 172 ARG A CA 1
ATOM 1370 C C . ARG A 1 172 ? 16.078 -32.969 -2.408 1 94.94 172 ARG A C 1
ATOM 1372 O O . ARG A 1 172 ? 15.852 -32.125 -1.539 1 94.94 172 ARG A O 1
ATOM 1379 N N . ASP A 1 173 ? 17.297 -33.469 -2.641 1 96.56 173 ASP A N 1
ATOM 1380 C CA . ASP A 1 173 ? 18.453 -33.062 -1.847 1 96.56 173 ASP A CA 1
ATOM 1381 C C . ASP A 1 173 ? 18.766 -31.594 -2.027 1 96.56 173 ASP A C 1
ATOM 1383 O O . ASP A 1 173 ? 19.125 -30.906 -1.069 1 96.56 173 ASP A O 1
ATOM 1387 N N . VAL A 1 174 ? 18.625 -31.109 -3.201 1 98 174 VAL A N 1
ATOM 1388 C CA . VAL A 1 174 ? 18.938 -29.719 -3.527 1 98 174 VAL A CA 1
ATOM 1389 C C . VAL A 1 174 ? 17.984 -28.781 -2.775 1 98 174 VAL A C 1
ATOM 1391 O O . VAL A 1 174 ? 18.422 -27.891 -2.049 1 98 174 VAL A O 1
ATOM 1394 N N . TYR A 1 175 ? 16.703 -28.984 -2.863 1 97.69 175 TYR A N 1
ATOM 1395 C CA . TYR A 1 175 ? 15.734 -28.031 -2.336 1 97.69 175 TYR A CA 1
ATOM 1396 C C . TYR A 1 175 ? 15.57 -28.203 -0.83 1 97.69 175 TYR A C 1
ATOM 1398 O O . TYR A 1 175 ? 15.297 -27.234 -0.116 1 97.69 175 TYR A O 1
ATOM 1406 N N . THR A 1 176 ? 15.789 -29.391 -0.289 1 95.69 176 THR A N 1
ATOM 1407 C CA . THR A 1 176 ? 15.789 -29.562 1.159 1 95.69 176 THR A CA 1
ATOM 1408 C C . THR A 1 176 ? 17.078 -29.016 1.769 1 95.69 176 THR A C 1
ATOM 1410 O O . THR A 1 176 ? 17.078 -28.531 2.9 1 95.69 176 THR A O 1
ATOM 1413 N N . GLY A 1 177 ? 18.141 -29.109 0.995 1 96.81 177 GLY A N 1
ATOM 1414 C CA . GLY A 1 177 ? 19.453 -28.719 1.496 1 96.81 177 GLY A CA 1
ATOM 1415 C C . GLY A 1 177 ? 19.719 -27.234 1.36 1 96.81 177 GLY A C 1
ATOM 1416 O O . GLY A 1 177 ? 20.609 -26.703 2.025 1 96.81 177 GLY A O 1
ATOM 1417 N N . ALA A 1 178 ? 19.016 -26.516 0.57 1 98.25 178 ALA A N 1
ATOM 1418 C CA . ALA A 1 178 ? 19.203 -25.078 0.376 1 98.25 178 ALA A CA 1
ATOM 1419 C C . ALA A 1 178 ? 18.859 -24.312 1.646 1 98.25 178 ALA A C 1
ATOM 1421 O O . ALA A 1 178 ? 17.906 -24.641 2.344 1 98.25 178 ALA A O 1
ATOM 1422 N N . LYS A 1 179 ? 19.656 -23.281 1.963 1 97.56 179 LYS A N 1
ATOM 1423 C CA . LYS A 1 179 ? 19.344 -22.406 3.096 1 97.56 179 LYS A CA 1
ATOM 1424 C C . LYS A 1 179 ? 17.984 -21.734 2.928 1 97.56 179 LYS A C 1
ATOM 1426 O O . LYS A 1 179 ? 17.25 -21.562 3.9 1 97.56 179 LYS A O 1
ATOM 1431 N N . SER A 1 180 ? 17.766 -21.359 1.755 1 97.81 180 SER A N 1
ATOM 1432 C CA . SER A 1 180 ? 16.484 -20.766 1.387 1 97.81 180 SER A CA 1
ATOM 1433 C C . SER A 1 180 ? 16.188 -20.953 -0.099 1 97.81 180 SER A C 1
ATOM 1435 O O . SER A 1 180 ? 17.094 -21.281 -0.876 1 97.81 180 SER A O 1
ATOM 1437 N N . VAL A 1 181 ? 14.914 -20.922 -0.4 1 98.75 181 VAL A N 1
ATOM 1438 C CA . VAL A 1 181 ? 14.477 -20.953 -1.792 1 98.75 181 VAL A CA 1
ATOM 1439 C C . VAL A 1 181 ? 13.812 -19.625 -2.164 1 98.75 181 VAL A C 1
ATOM 1441 O O . VAL A 1 181 ? 12.93 -19.156 -1.451 1 98.75 181 VAL A O 1
ATOM 1444 N N . ILE A 1 182 ? 14.336 -18.984 -3.211 1 98.75 182 ILE A N 1
ATOM 1445 C CA . ILE A 1 182 ? 13.703 -17.781 -3.723 1 98.75 182 ILE A CA 1
ATOM 1446 C C . ILE A 1 182 ? 12.695 -18.156 -4.812 1 98.75 182 ILE A C 1
ATOM 1448 O O . ILE A 1 182 ? 13.055 -18.781 -5.805 1 98.75 182 ILE A O 1
ATOM 1452 N N . VAL A 1 183 ? 11.445 -17.859 -4.582 1 98.75 183 VAL A N 1
ATOM 1453 C CA . VAL A 1 183 ? 10.406 -17.969 -5.602 1 98.75 183 VAL A CA 1
ATOM 1454 C C . VAL A 1 183 ? 10.336 -16.672 -6.414 1 98.75 183 VAL A C 1
ATOM 1456 O O . VAL A 1 183 ? 10.07 -15.602 -5.863 1 98.75 183 VAL A O 1
ATOM 1459 N N . TRP A 1 184 ? 10.648 -16.781 -7.668 1 98.56 184 TRP A N 1
ATOM 1460 C CA . TRP A 1 184 ? 10.641 -15.617 -8.547 1 98.56 184 TRP A CA 1
ATOM 1461 C C . TRP A 1 184 ? 9.375 -15.586 -9.398 1 98.56 184 TRP A C 1
ATOM 1463 O O . TRP A 1 184 ? 9.188 -16.438 -10.273 1 98.56 184 TRP A O 1
ATOM 1473 N N . LEU A 1 185 ? 8.469 -14.594 -9.219 1 97.81 185 LEU A N 1
ATOM 1474 C CA . LEU A 1 185 ? 7.18 -14.516 -9.898 1 97.81 185 LEU A CA 1
ATOM 1475 C C . LEU A 1 185 ? 7.254 -13.594 -11.102 1 97.81 185 LEU A C 1
ATOM 1477 O O . LEU A 1 185 ? 6.238 -13.336 -11.758 1 97.81 185 LEU A O 1
ATOM 1481 N N . GLY A 1 186 ? 8.508 -13.102 -11.422 1 96.94 186 GLY A N 1
ATOM 1482 C CA . GLY A 1 186 ? 8.664 -12.172 -12.523 1 96.94 186 GLY A CA 1
ATOM 1483 C C . GLY A 1 186 ? 8.555 -10.719 -12.102 1 96.94 186 GLY A C 1
ATOM 1484 O O . GLY A 1 186 ? 8.648 -10.406 -10.914 1 96.94 186 GLY A O 1
ATOM 1485 N N . LEU A 1 187 ? 8.492 -9.82 -13.086 1 96.19 187 LEU A N 1
ATOM 1486 C CA . LEU A 1 187 ? 8.336 -8.398 -12.828 1 96.19 187 LEU A CA 1
ATOM 1487 C C . LEU A 1 187 ? 6.879 -8.047 -12.547 1 96.19 187 LEU A C 1
ATOM 1489 O O . LEU A 1 187 ? 5.973 -8.672 -13.094 1 96.19 187 LEU A O 1
ATOM 1493 N N . PRO A 1 188 ? 6.695 -7.141 -11.664 1 94.94 188 PRO A N 1
ATOM 1494 C CA . PRO A 1 188 ? 5.312 -6.734 -11.406 1 94.94 188 PRO A CA 1
ATOM 1495 C C . PRO A 1 188 ? 4.656 -6.078 -12.625 1 94.94 188 PRO A C 1
ATOM 1497 O O . PRO A 1 188 ? 5.32 -5.348 -13.367 1 94.94 188 PRO A O 1
ATOM 1500 N N . ARG A 1 189 ? 3.463 -6.246 -12.859 1 87.56 189 ARG A N 1
ATOM 1501 C CA . ARG A 1 189 ? 2.738 -5.699 -14 1 87.56 189 ARG A CA 1
ATOM 1502 C C . ARG A 1 189 ? 1.557 -4.852 -13.547 1 87.56 189 ARG A C 1
ATOM 1504 O O . ARG A 1 189 ? 0.962 -4.125 -14.344 1 87.56 189 ARG A O 1
ATOM 1511 N N . GLY A 1 190 ? 1.205 -4.957 -12.352 1 83.25 190 GLY A N 1
ATOM 1512 C CA . GLY A 1 190 ? 0.01 -4.227 -11.961 1 83.25 190 GLY A CA 1
ATOM 1513 C C . GLY A 1 190 ? -0.117 -4.051 -10.453 1 83.25 190 GLY A C 1
ATOM 1514 O O . GLY A 1 190 ? 0.696 -3.363 -9.836 1 83.25 190 GLY A O 1
ATOM 1515 N N . SER A 1 191 ? -1.01 -4.848 -9.898 1 86 191 SER A N 1
ATOM 1516 C CA . SER A 1 191 ? -1.48 -4.598 -8.539 1 86 191 SER A CA 1
ATOM 1517 C C . SER A 1 191 ? -0.71 -5.438 -7.52 1 86 191 SER A C 1
ATOM 1519 O O . SER A 1 191 ? -1.14 -5.582 -6.375 1 86 191 SER A O 1
ATOM 1521 N N . GLU A 1 192 ? 0.487 -6.02 -7.969 1 95.81 192 GLU A N 1
ATOM 1522 C CA . GLU A 1 192 ? 1.229 -6.898 -7.066 1 95.81 192 GLU A CA 1
ATOM 1523 C C . GLU A 1 192 ? 1.664 -6.148 -5.809 1 95.81 192 GLU A C 1
ATOM 1525 O O . GLU A 1 192 ? 1.742 -6.738 -4.727 1 95.81 192 GLU A O 1
ATOM 1530 N N . GLU A 1 193 ? 1.868 -4.887 -5.988 1 95.19 193 GLU A N 1
ATOM 1531 C CA . GLU A 1 193 ? 2.309 -4.082 -4.852 1 95.19 193 GLU A CA 1
ATOM 1532 C C . GLU A 1 193 ? 1.299 -4.145 -3.709 1 95.19 193 GLU A C 1
ATOM 1534 O O . GLU A 1 193 ? 1.681 -4.18 -2.537 1 95.19 193 GLU A O 1
ATOM 1539 N N . LEU A 1 194 ? 0.018 -4.074 -4.008 1 95.31 194 LEU A N 1
ATOM 1540 C CA . LEU A 1 194 ? -1.031 -4.129 -2.994 1 95.31 194 LEU A CA 1
ATOM 1541 C C . LEU A 1 194 ? -0.979 -5.441 -2.223 1 95.31 194 LEU A C 1
ATOM 1543 O O . LEU A 1 194 ? -1.123 -5.457 -0.999 1 95.31 194 LEU A O 1
ATOM 1547 N N . ALA A 1 195 ? -0.773 -6.539 -2.955 1 95.56 195 ALA A N 1
ATOM 1548 C CA . ALA A 1 195 ? -0.69 -7.848 -2.312 1 95.56 195 ALA A CA 1
ATOM 1549 C C . ALA A 1 195 ? 0.485 -7.91 -1.342 1 95.56 195 ALA A C 1
ATOM 1551 O O . ALA A 1 195 ? 0.347 -8.406 -0.222 1 95.56 195 ALA A O 1
ATOM 1552 N N . PHE A 1 196 ? 1.641 -7.406 -1.737 1 96.5 196 PHE A N 1
ATOM 1553 C CA . PHE A 1 196 ? 2.848 -7.477 -0.923 1 96.5 196 PHE A CA 1
ATOM 1554 C C . PHE A 1 196 ? 2.748 -6.543 0.278 1 96.5 196 PHE A C 1
ATOM 1556 O O . PHE A 1 196 ? 3.428 -6.746 1.287 1 96.5 196 PHE A O 1
ATOM 1563 N N . MET A 1 197 ? 1.922 -5.535 0.173 1 93.56 197 MET A N 1
ATOM 1564 C CA . MET A 1 197 ? 1.712 -4.609 1.282 1 93.56 197 MET A CA 1
ATOM 1565 C C . MET A 1 197 ? 1.014 -5.305 2.445 1 93.56 197 MET A C 1
ATOM 1567 O O . MET A 1 197 ? 1.109 -4.859 3.59 1 93.56 197 MET A O 1
ATOM 1571 N N . LEU A 1 198 ? 0.254 -6.355 2.186 1 93.25 198 LEU A N 1
ATOM 1572 C CA . LEU A 1 198 ? -0.49 -7.086 3.207 1 93.25 198 LEU A CA 1
ATOM 1573 C C . LEU A 1 198 ? 0.452 -7.66 4.258 1 93.25 198 LEU A C 1
ATOM 1575 O O . LEU A 1 198 ? 0.034 -7.945 5.383 1 93.25 198 LEU A O 1
ATOM 1579 N N . ALA A 1 199 ? 1.753 -7.91 3.854 1 92.81 199 ALA A N 1
ATOM 1580 C CA . ALA A 1 199 ? 2.732 -8.414 4.812 1 92.81 199 ALA A CA 1
ATOM 1581 C C . ALA A 1 199 ? 2.885 -7.461 5.992 1 92.81 199 ALA A C 1
ATOM 1583 O O . ALA A 1 199 ? 3.066 -7.898 7.133 1 92.81 199 ALA A O 1
ATOM 1584 N N . ARG A 1 200 ? 2.779 -6.133 5.719 1 91.62 200 ARG A N 1
ATOM 1585 C CA . ARG A 1 200 ? 2.955 -5.117 6.754 1 91.62 200 ARG A CA 1
ATOM 1586 C C . ARG A 1 200 ? 1.609 -4.641 7.289 1 91.62 200 ARG A C 1
ATOM 1588 O O . ARG A 1 200 ? 1.521 -4.164 8.422 1 91.62 200 ARG A O 1
ATOM 1595 N N . HIS A 1 201 ? 0.569 -4.766 6.406 1 90.88 201 HIS A N 1
ATOM 1596 C CA . HIS A 1 201 ? -0.775 -4.352 6.789 1 90.88 201 HIS A CA 1
ATOM 1597 C C . HIS A 1 201 ? -1.791 -5.457 6.523 1 90.88 201 HIS A C 1
ATOM 1599 O O . HIS A 1 201 ? -2.676 -5.305 5.676 1 90.88 201 HIS A O 1
ATOM 1605 N N . PRO A 1 202 ? -1.772 -6.52 7.328 1 90.38 202 PRO A N 1
ATOM 1606 C CA . PRO A 1 202 ? -2.633 -7.676 7.074 1 90.38 202 PRO A CA 1
ATOM 1607 C C . PRO A 1 202 ? -4.117 -7.344 7.184 1 90.38 202 PRO A C 1
ATOM 1609 O O . PRO A 1 202 ? -4.949 -8 6.555 1 90.38 202 PRO A O 1
ATOM 1612 N N . ASP A 1 203 ? -4.496 -6.25 7.883 1 86.81 203 ASP A N 1
ATOM 1613 C CA . ASP A 1 203 ? -5.891 -5.875 8.102 1 86.81 203 ASP A CA 1
ATOM 1614 C C . ASP A 1 203 ? -6.535 -5.379 6.812 1 86.81 203 ASP A C 1
ATOM 1616 O O . ASP A 1 203 ? -7.762 -5.367 6.688 1 86.81 203 ASP A O 1
ATOM 1620 N N . LEU A 1 204 ? -5.703 -5.062 5.879 1 90.5 204 LEU A N 1
ATOM 1621 C CA . LEU A 1 204 ? -6.223 -4.531 4.625 1 90.5 204 LEU A CA 1
ATOM 1622 C C . LEU A 1 204 ? -6.762 -5.648 3.742 1 90.5 204 LEU A C 1
ATOM 1624 O O . LEU A 1 204 ? -7.367 -5.387 2.701 1 90.5 204 LEU A O 1
ATOM 1628 N N . LEU A 1 205 ? -6.598 -6.891 4.133 1 90.12 205 LEU A N 1
ATOM 1629 C CA . LEU A 1 205 ? -7.113 -8.023 3.375 1 90.12 205 LEU A CA 1
ATOM 1630 C C . LEU A 1 205 ? -8.625 -7.926 3.207 1 90.12 205 LEU A C 1
ATOM 1632 O O . LEU A 1 205 ? -9.18 -8.445 2.238 1 90.12 205 LEU A O 1
ATOM 1636 N N . ARG A 1 206 ? -9.281 -7.211 4.109 1 85.56 206 ARG A N 1
ATOM 1637 C CA . ARG A 1 206 ? -10.734 -7.055 4.062 1 85.56 206 ARG A CA 1
ATOM 1638 C C . ARG A 1 206 ? -11.148 -6.164 2.898 1 85.56 206 ARG A C 1
ATOM 1640 O O . ARG A 1 206 ? -12.312 -6.18 2.484 1 85.56 206 ARG A O 1
ATOM 1647 N N . VAL A 1 207 ? -10.211 -5.398 2.504 1 86.5 207 VAL A N 1
ATOM 1648 C CA . VAL A 1 207 ? -10.484 -4.488 1.398 1 86.5 207 VAL A CA 1
ATOM 1649 C C . VAL A 1 207 ? -10.445 -5.25 0.076 1 86.5 207 VAL A C 1
ATOM 1651 O O . VAL A 1 207 ? -9.492 -5.988 -0.195 1 86.5 207 VAL A O 1
ATOM 1654 N N . GLU A 1 208 ? -11.367 -5.086 -0.825 1 85.69 208 GLU A N 1
ATOM 1655 C CA . GLU A 1 208 ? -11.555 -5.848 -2.059 1 85.69 208 GLU A CA 1
ATOM 1656 C C . GLU A 1 208 ? -10.32 -5.762 -2.951 1 85.69 208 GLU A C 1
ATOM 1658 O O . GLU A 1 208 ? -9.883 -6.77 -3.516 1 85.69 208 GLU A O 1
ATOM 1663 N N . GLU A 1 209 ? -9.742 -4.582 -3.076 1 89.62 209 GLU A N 1
ATOM 1664 C CA . GLU A 1 209 ? -8.586 -4.391 -3.947 1 89.62 209 GLU A CA 1
ATOM 1665 C C . GLU A 1 209 ? -7.402 -5.238 -3.492 1 89.62 209 GLU A C 1
ATOM 1667 O O . GLU A 1 209 ? -6.672 -5.785 -4.32 1 89.62 209 GLU A O 1
ATOM 1672 N N . PHE A 1 210 ? -7.285 -5.414 -2.205 1 91.69 210 PHE A N 1
ATOM 1673 C CA . PHE A 1 210 ? -6.152 -6.148 -1.656 1 91.69 210 PHE A CA 1
ATOM 1674 C C . PHE A 1 210 ? -6.375 -7.652 -1.769 1 91.69 210 PHE A C 1
ATOM 1676 O O . PHE A 1 210 ? -5.449 -8.398 -2.092 1 91.69 210 PHE A O 1
ATOM 1683 N N . HIS A 1 211 ? -7.59 -8.078 -1.52 1 88.88 211 HIS A N 1
ATOM 1684 C CA . HIS A 1 211 ? -7.902 -9.5 -1.652 1 88.88 211 HIS A CA 1
ATOM 1685 C C . HIS A 1 211 ? -7.754 -9.961 -3.098 1 88.88 211 HIS A C 1
ATOM 1687 O O . HIS A 1 211 ? -7.238 -11.047 -3.355 1 88.88 211 HIS A O 1
ATOM 1693 N N . THR A 1 212 ? -8.25 -9.133 -3.986 1 91.06 212 THR A N 1
ATOM 1694 C CA . THR A 1 212 ? -8.141 -9.445 -5.406 1 91.06 212 THR A CA 1
ATOM 1695 C C . THR A 1 212 ? -6.672 -9.453 -5.84 1 91.06 212 THR A C 1
ATOM 1697 O O . THR A 1 212 ? -6.258 -10.32 -6.617 1 91.06 212 THR A O 1
ATOM 1700 N N . ALA A 1 213 ? -5.926 -8.492 -5.328 1 93.69 213 ALA A N 1
ATOM 1701 C CA . ALA A 1 213 ? -4.504 -8.422 -5.656 1 93.69 213 ALA A CA 1
ATOM 1702 C C . ALA A 1 213 ? -3.766 -9.672 -5.172 1 93.69 213 ALA A C 1
ATOM 1704 O O . ALA A 1 213 ? -2.918 -10.211 -5.887 1 93.69 213 ALA A O 1
ATOM 1705 N N . LEU A 1 214 ? -4.09 -10.141 -3.98 1 93.81 214 LEU A N 1
ATOM 1706 C CA . LEU A 1 214 ? -3.447 -11.336 -3.443 1 93.81 214 LEU A CA 1
ATOM 1707 C C . LEU A 1 214 ? -3.83 -12.57 -4.254 1 93.81 214 LEU A C 1
ATOM 1709 O O . LEU A 1 214 ? -2.971 -13.391 -4.586 1 93.81 214 LEU A O 1
ATOM 1713 N N . ALA A 1 215 ? -5.156 -12.656 -4.602 1 92.75 215 ALA A N 1
ATOM 1714 C CA . ALA A 1 215 ? -5.617 -13.766 -5.43 1 92.75 215 ALA A CA 1
ATOM 1715 C C . ALA A 1 215 ? -4.906 -13.781 -6.777 1 92.75 215 ALA A C 1
ATOM 1717 O O . ALA A 1 215 ? -4.52 -14.836 -7.277 1 92.75 215 ALA A O 1
ATOM 1718 N N . ASP A 1 216 ? -4.758 -12.594 -7.301 1 94.44 216 ASP A N 1
ATOM 1719 C CA . ASP A 1 216 ? -4.086 -12.477 -8.594 1 94.44 216 ASP A CA 1
ATOM 1720 C C . ASP A 1 216 ? -2.637 -12.945 -8.5 1 94.44 216 ASP A C 1
ATOM 1722 O O . ASP A 1 216 ? -2.143 -13.633 -9.398 1 94.44 216 ASP A O 1
ATOM 1726 N N . VAL A 1 217 ? -1.939 -12.562 -7.434 1 96.38 217 VAL A N 1
ATOM 1727 C CA . VAL A 1 217 ? -0.556 -12.977 -7.238 1 96.38 217 VAL A CA 1
ATOM 1728 C C . VAL A 1 217 ? -0.49 -14.5 -7.098 1 96.38 217 VAL A C 1
ATOM 1730 O O . VAL A 1 217 ? 0.4 -15.141 -7.656 1 96.38 217 VAL A O 1
ATOM 1733 N N . LEU A 1 218 ? -1.497 -15.109 -6.41 1 95.25 218 LEU A N 1
ATOM 1734 C CA . LEU A 1 218 ? -1.52 -16.547 -6.148 1 95.25 218 LEU A CA 1
ATOM 1735 C C . LEU A 1 218 ? -1.994 -17.312 -7.379 1 95.25 218 LEU A C 1
ATOM 1737 O O . LEU A 1 218 ? -1.973 -18.547 -7.391 1 95.25 218 LEU A O 1
ATOM 1741 N N . ASN A 1 219 ? -2.379 -16.594 -8.398 1 94.62 219 ASN A N 1
ATOM 1742 C CA . ASN A 1 219 ? -2.793 -17.219 -9.648 1 94.62 219 ASN A CA 1
ATOM 1743 C C . ASN A 1 219 ? -1.826 -16.922 -10.789 1 94.62 219 ASN A C 1
ATOM 1745 O O . ASN A 1 219 ? -2.156 -17.109 -11.953 1 94.62 219 ASN A O 1
ATOM 1749 N N . LYS A 1 220 ? -0.712 -16.344 -10.469 1 95.69 220 LYS A N 1
ATOM 1750 C CA . LYS A 1 220 ? 0.321 -16.156 -11.477 1 95.69 220 LYS A CA 1
ATOM 1751 C C . LYS A 1 220 ? 0.745 -17.484 -12.094 1 95.69 220 LYS A C 1
ATOM 1753 O O . LYS A 1 220 ? 0.609 -18.531 -11.469 1 95.69 220 LYS A O 1
ATOM 1758 N N . PRO A 1 221 ? 1.287 -17.469 -13.273 1 93.81 221 PRO A N 1
ATOM 1759 C CA . PRO A 1 221 ? 1.617 -18.688 -14.016 1 93.81 221 PRO A CA 1
ATOM 1760 C C . PRO A 1 221 ? 2.598 -19.578 -13.258 1 93.81 221 PRO A C 1
ATOM 1762 O O . PRO A 1 221 ? 2.541 -20.812 -13.391 1 93.81 221 PRO A O 1
ATOM 1765 N N . TYR A 1 222 ? 3.393 -19.062 -12.43 1 96.44 222 TYR A N 1
ATOM 1766 C CA . TYR A 1 222 ? 4.352 -19.812 -11.633 1 96.44 222 TYR A CA 1
ATOM 1767 C C . TYR A 1 222 ? 3.666 -20.969 -10.898 1 96.44 222 TYR A C 1
ATOM 1769 O O . TYR A 1 222 ? 4.152 -22.094 -10.914 1 96.44 222 TYR A O 1
ATOM 1777 N N . TRP A 1 223 ? 2.529 -20.688 -10.391 1 96.81 223 TRP A N 1
ATOM 1778 C CA . TRP A 1 223 ? 1.876 -21.609 -9.461 1 96.81 223 TRP A CA 1
ATOM 1779 C C . TRP A 1 223 ? 1.261 -22.781 -10.219 1 96.81 223 TRP A C 1
ATOM 1781 O O . TRP A 1 223 ? 0.822 -23.766 -9.602 1 96.81 223 TRP A O 1
ATOM 1791 N N . SER A 1 224 ? 1.275 -22.734 -11.562 1 94.75 224 SER A N 1
ATOM 1792 C CA . SER A 1 224 ? 0.655 -23.781 -12.352 1 94.75 224 SER A CA 1
ATOM 1793 C C . SER A 1 224 ? 1.698 -24.75 -12.898 1 94.75 224 SER A C 1
ATOM 1795 O O . SER A 1 224 ? 1.363 -25.703 -13.617 1 94.75 224 SER A O 1
ATOM 1797 N N . ARG A 1 225 ? 2.928 -24.562 -12.492 1 95.75 225 ARG A N 1
ATOM 1798 C CA . ARG A 1 225 ? 3.98 -25.422 -13.031 1 95.75 225 ARG A CA 1
ATOM 1799 C C . ARG A 1 225 ? 4.18 -26.656 -12.156 1 95.75 225 ARG A C 1
ATOM 1801 O O . ARG A 1 225 ? 4.086 -26.578 -10.93 1 95.75 225 ARG A O 1
ATOM 1808 N N . VAL A 1 226 ? 4.582 -27.766 -12.773 1 96.69 226 VAL A N 1
ATOM 1809 C CA . VAL A 1 226 ? 4.684 -29.062 -12.102 1 96.69 226 VAL A CA 1
ATOM 1810 C C . VAL A 1 226 ? 5.852 -29.047 -11.117 1 96.69 226 VAL A C 1
ATOM 1812 O O . VAL A 1 226 ? 5.695 -29.422 -9.953 1 96.69 226 VAL A O 1
ATOM 1815 N N . TRP A 1 227 ? 7.012 -28.516 -11.539 1 96.81 227 TRP A N 1
ATOM 1816 C CA . TRP A 1 227 ? 8.234 -28.609 -10.75 1 96.81 227 TRP A CA 1
ATOM 1817 C C . TRP A 1 227 ? 8.133 -27.781 -9.484 1 96.81 227 TRP A C 1
ATOM 1819 O O . TRP A 1 227 ? 8.766 -28.094 -8.469 1 96.81 227 TRP A O 1
ATOM 1829 N N . VAL A 1 228 ? 7.328 -26.75 -9.5 1 96.88 228 VAL A N 1
ATOM 1830 C CA . VAL A 1 228 ? 7.293 -25.797 -8.398 1 96.88 228 VAL A CA 1
ATOM 1831 C C . VAL A 1 228 ? 6.723 -26.469 -7.148 1 96.88 228 VAL A C 1
ATOM 1833 O O . VAL A 1 228 ? 7.023 -26.062 -6.023 1 96.88 228 VAL A O 1
ATOM 1836 N N . VAL A 1 229 ? 5.953 -27.531 -7.332 1 96.5 229 VAL A N 1
ATOM 1837 C CA . VAL A 1 229 ? 5.332 -28.234 -6.211 1 96.5 229 VAL A CA 1
ATOM 1838 C C . VAL A 1 229 ? 6.41 -28.766 -5.27 1 96.5 229 VAL A C 1
ATOM 1840 O O . VAL A 1 229 ? 6.41 -28.438 -4.078 1 96.5 229 VAL A O 1
ATOM 1843 N N . GLN A 1 230 ? 7.363 -29.469 -5.766 1 96 230 GLN A N 1
ATOM 1844 C CA . GLN A 1 230 ? 8.391 -30.016 -4.887 1 96 230 GLN A CA 1
ATOM 1845 C C . GLN A 1 230 ? 9.375 -28.938 -4.449 1 96 230 GLN A C 1
ATOM 1847 O O . GLN A 1 230 ? 9.883 -28.969 -3.326 1 96 230 GLN A O 1
ATOM 1852 N N . GLU A 1 231 ? 9.625 -27.969 -5.375 1 97.81 231 GLU A N 1
ATOM 1853 C CA . GLU A 1 231 ? 10.562 -26.891 -5.062 1 97.81 231 GLU A CA 1
ATOM 1854 C C . GLU A 1 231 ? 10.07 -26.047 -3.887 1 97.81 231 GLU A C 1
ATOM 1856 O O . GLU A 1 231 ? 10.859 -25.656 -3.027 1 97.81 231 GLU A O 1
ATOM 1861 N N . PHE A 1 232 ? 8.773 -25.828 -3.873 1 97.38 232 PHE A N 1
ATOM 1862 C CA . PHE A 1 232 ? 8.148 -25 -2.85 1 97.38 232 PHE A CA 1
ATOM 1863 C C . PHE A 1 232 ? 7.938 -25.797 -1.565 1 97.38 232 PHE A C 1
ATOM 1865 O O . PHE A 1 232 ? 8.234 -25.312 -0.474 1 97.38 232 PHE A O 1
ATOM 1872 N N . VAL A 1 233 ? 7.477 -27.016 -1.655 1 95.88 233 VAL A N 1
ATOM 1873 C CA . VAL A 1 233 ? 7.074 -27.828 -0.51 1 95.88 233 VAL A CA 1
ATOM 1874 C C . VAL A 1 233 ? 8.312 -28.281 0.265 1 95.88 233 VAL A C 1
ATOM 1876 O O . VAL A 1 233 ? 8.312 -28.281 1.498 1 95.88 233 VAL A O 1
ATOM 1879 N N . LEU A 1 234 ? 9.422 -28.578 -0.379 1 95.88 234 LEU A N 1
ATOM 1880 C CA . LEU A 1 234 ? 10.625 -29.141 0.239 1 95.88 234 LEU A CA 1
ATOM 1881 C C . LEU A 1 234 ? 11.453 -28.047 0.907 1 95.88 234 LEU A C 1
ATOM 1883 O O . LEU A 1 234 ? 12.273 -28.328 1.782 1 95.88 234 LEU A O 1
ATOM 1887 N N . ALA A 1 235 ? 11.242 -26.797 0.488 1 97.06 235 ALA A N 1
ATOM 1888 C CA . ALA A 1 235 ? 12.086 -25.688 0.914 1 97.06 235 ALA A CA 1
ATOM 1889 C C . ALA A 1 235 ? 11.984 -25.469 2.42 1 97.06 235 ALA A C 1
ATOM 1891 O O . ALA A 1 235 ? 10.891 -25.484 2.984 1 97.06 235 ALA A O 1
ATOM 1892 N N . GLN A 1 236 ? 13.117 -25.219 3.055 1 94.31 236 GLN A N 1
ATOM 1893 C CA . GLN A 1 236 ? 13.133 -24.875 4.469 1 94.31 236 GLN A CA 1
ATOM 1894 C C . GLN A 1 236 ? 12.531 -23.484 4.699 1 94.31 236 GLN A C 1
ATOM 1896 O O . GLN A 1 236 ? 11.734 -23.297 5.621 1 94.31 236 GLN A O 1
ATOM 1901 N N . SER A 1 237 ? 12.984 -22.609 3.967 1 96.69 237 SER A N 1
ATOM 1902 C CA . SER A 1 237 ? 12.484 -21.234 3.955 1 96.69 237 SER A CA 1
ATOM 1903 C C . SER A 1 237 ? 12.281 -20.734 2.527 1 96.69 237 SER A C 1
ATOM 1905 O O . SER A 1 237 ? 13.07 -21.047 1.637 1 96.69 237 SER A O 1
ATOM 1907 N N . VAL A 1 238 ? 11.156 -20.062 2.379 1 98.12 238 VAL A N 1
ATOM 1908 C CA . VAL A 1 238 ? 10.844 -19.594 1.035 1 98.12 238 VAL A CA 1
ATOM 1909 C C . VAL A 1 238 ? 10.688 -18.062 1.042 1 98.12 238 VAL A C 1
ATOM 1911 O O . VAL A 1 238 ? 9.953 -17.516 1.863 1 98.12 238 VAL A O 1
ATOM 1914 N N . ASP A 1 239 ? 11.438 -17.422 0.193 1 98.25 239 ASP A N 1
ATOM 1915 C CA . ASP A 1 239 ? 11.289 -15.984 -0.05 1 98.25 239 ASP A CA 1
ATOM 1916 C C . ASP A 1 239 ? 10.656 -15.719 -1.415 1 98.25 239 ASP A C 1
ATOM 1918 O O . ASP A 1 239 ? 11.211 -16.094 -2.447 1 98.25 239 ASP A O 1
ATOM 1922 N N . ILE A 1 240 ? 9.523 -15.078 -1.416 1 98.44 240 ILE A N 1
ATOM 1923 C CA . ILE A 1 240 ? 8.797 -14.828 -2.658 1 98.44 240 ILE A CA 1
ATOM 1924 C C . ILE A 1 240 ? 9.148 -13.445 -3.191 1 98.44 240 ILE A C 1
ATOM 1926 O O . ILE A 1 240 ? 8.977 -12.438 -2.496 1 98.44 240 ILE A O 1
ATOM 1930 N N . TRP A 1 241 ? 9.641 -13.438 -4.387 1 98.44 241 TRP A N 1
ATOM 1931 C CA . TRP A 1 241 ? 10.055 -12.195 -5.035 1 98.44 241 TRP A CA 1
ATOM 1932 C C . TRP A 1 241 ? 9.164 -11.891 -6.23 1 98.44 241 TRP A C 1
ATOM 1934 O O . TRP A 1 241 ? 8.781 -12.789 -6.98 1 98.44 241 TRP A O 1
ATOM 1944 N N . CYS A 1 242 ? 8.797 -10.68 -6.512 1 98 242 CYS A N 1
ATOM 1945 C CA . CYS A 1 242 ? 8.172 -10.117 -7.703 1 98 242 CYS A CA 1
ATOM 1946 C C . CYS A 1 242 ? 8.758 -8.742 -8.023 1 98 242 CYS A C 1
ATOM 1948 O O . CYS A 1 242 ? 8.297 -7.73 -7.5 1 98 242 CYS A O 1
ATOM 1950 N N . GLY A 1 243 ? 9.766 -8.742 -8.93 1 96.12 243 GLY A N 1
ATOM 1951 C CA . GLY A 1 243 ? 10.547 -7.527 -9.086 1 96.12 243 GLY A CA 1
ATOM 1952 C C . GLY A 1 243 ? 11.297 -7.133 -7.824 1 96.12 243 GLY A C 1
ATOM 1953 O O . GLY A 1 243 ? 12.047 -7.934 -7.27 1 96.12 243 GLY A O 1
ATOM 1954 N N . ASP A 1 244 ? 11.055 -5.984 -7.363 1 94.25 244 ASP A N 1
ATOM 1955 C CA . ASP A 1 244 ? 11.734 -5.52 -6.16 1 94.25 244 ASP A CA 1
ATOM 1956 C C . ASP A 1 244 ? 10.898 -5.809 -4.914 1 94.25 244 ASP A C 1
ATOM 1958 O O . ASP A 1 244 ? 11.328 -5.527 -3.793 1 94.25 244 ASP A O 1
ATOM 1962 N N . LEU A 1 245 ? 9.711 -6.406 -5.062 1 96.38 245 LEU A N 1
ATOM 1963 C CA . LEU A 1 245 ? 8.859 -6.781 -3.939 1 96.38 245 LEU A CA 1
ATOM 1964 C C . LEU A 1 245 ? 9.273 -8.133 -3.367 1 96.38 245 LEU A C 1
ATOM 1966 O O . LEU A 1 245 ? 9.641 -9.039 -4.117 1 96.38 245 LEU A O 1
ATOM 1970 N N . GLN A 1 246 ? 9.219 -8.258 -2.084 1 97.19 246 GLN A N 1
ATOM 1971 C CA . GLN A 1 246 ? 9.609 -9.508 -1.435 1 97.19 246 GLN A CA 1
ATOM 1972 C C . GLN A 1 246 ? 8.75 -9.781 -0.206 1 97.19 246 GLN A C 1
ATOM 1974 O O . GLN A 1 246 ? 8.32 -8.852 0.481 1 97.19 246 GLN A O 1
ATOM 1979 N N . VAL A 1 247 ? 8.477 -10.969 0.053 1 97.44 247 VAL A N 1
ATOM 1980 C CA . VAL A 1 247 ? 7.75 -11.367 1.254 1 97.44 247 VAL A CA 1
ATOM 1981 C C . VAL A 1 247 ? 8.086 -12.82 1.604 1 97.44 247 VAL A C 1
ATOM 1983 O O . VAL A 1 247 ? 8.242 -13.656 0.713 1 97.44 247 VAL A O 1
ATOM 1986 N N . ASP A 1 248 ? 8.219 -13.102 2.816 1 97 248 ASP A N 1
ATOM 1987 C CA . ASP A 1 248 ? 8.414 -14.469 3.287 1 97 248 ASP A CA 1
ATOM 1988 C C . ASP A 1 248 ? 7.125 -15.281 3.182 1 97 248 ASP A C 1
ATOM 1990 O O . ASP A 1 248 ? 6.043 -14.773 3.486 1 97 248 ASP A O 1
ATOM 1994 N N . ALA A 1 249 ? 7.273 -16.516 2.736 1 96.31 249 ALA A N 1
ATOM 1995 C CA . ALA A 1 249 ? 6.102 -17.375 2.602 1 96.31 249 ALA A CA 1
ATOM 1996 C C . ALA A 1 249 ? 5.395 -17.562 3.943 1 96.31 249 ALA A C 1
ATOM 1998 O O . ALA A 1 249 ? 4.168 -17.672 3.996 1 96.31 249 ALA A O 1
ATOM 1999 N N . ALA A 1 250 ? 6.133 -17.609 5 1 93.56 250 ALA A N 1
ATOM 2000 C CA . ALA A 1 250 ? 5.543 -17.75 6.332 1 93.56 250 ALA A CA 1
ATOM 2001 C C . ALA A 1 250 ? 4.633 -16.562 6.652 1 93.56 250 ALA A C 1
ATOM 2003 O O . ALA A 1 250 ? 3.578 -16.734 7.27 1 93.56 250 ALA A O 1
ATOM 2004 N N . THR A 1 251 ? 5.082 -15.391 6.215 1 93.69 251 THR A N 1
ATOM 2005 C CA . THR A 1 251 ? 4.281 -14.188 6.426 1 93.69 251 THR A CA 1
ATOM 2006 C C . THR A 1 251 ? 2.982 -14.258 5.629 1 93.69 251 THR A C 1
ATOM 2008 O O . THR A 1 251 ? 1.923 -13.867 6.121 1 93.69 251 THR A O 1
ATOM 2011 N N . VAL A 1 252 ? 3.025 -14.734 4.461 1 92.5 252 VAL A N 1
ATOM 2012 C CA . VAL A 1 252 ? 1.846 -14.867 3.611 1 92.5 252 VAL A CA 1
ATOM 2013 C C . VAL A 1 252 ? 0.844 -15.82 4.262 1 92.5 252 VAL A C 1
ATOM 2015 O O . VAL A 1 252 ? -0.361 -15.555 4.262 1 92.5 252 VAL A O 1
ATOM 2018 N N . GLU A 1 253 ? 1.337 -16.859 4.785 1 88.69 253 GLU A N 1
ATOM 2019 C CA . GLU A 1 253 ? 0.486 -17.844 5.449 1 88.69 253 GLU A CA 1
ATOM 2020 C C . GLU A 1 253 ? -0.281 -17.219 6.609 1 88.69 253 GLU A C 1
ATOM 2022 O O . GLU A 1 253 ? -1.429 -17.578 6.871 1 88.69 253 GLU A O 1
ATOM 2027 N N . THR A 1 254 ? 0.331 -16.328 7.27 1 87.88 254 THR A N 1
ATOM 2028 C CA . THR A 1 254 ? -0.291 -15.688 8.43 1 87.88 254 THR A CA 1
ATOM 2029 C C . THR A 1 254 ? -1.396 -14.734 7.988 1 87.88 254 THR A C 1
ATOM 2031 O O . THR A 1 254 ? -2.352 -14.492 8.734 1 87.88 254 THR A O 1
ATOM 2034 N N . ILE A 1 255 ? -1.231 -14.156 6.855 1 84.75 255 ILE A N 1
ATOM 2035 C CA . ILE A 1 255 ? -2.217 -13.203 6.355 1 84.75 255 ILE A CA 1
ATOM 2036 C C . ILE A 1 255 ? -3.582 -13.883 6.25 1 84.75 255 ILE A C 1
ATOM 2038 O O . ILE A 1 255 ? -4.598 -13.312 6.641 1 84.75 255 ILE A O 1
ATOM 2042 N N . TRP A 1 256 ? -3.729 -15.016 5.641 1 72.88 256 TRP A N 1
ATOM 2043 C CA . TRP A 1 256 ? -5.047 -15.602 5.422 1 72.88 256 TRP A CA 1
ATOM 2044 C C . TRP A 1 256 ? -5.48 -16.422 6.633 1 72.88 256 TRP A C 1
ATOM 2046 O O . TRP A 1 256 ? -6.672 -16.688 6.82 1 72.88 256 TRP A O 1
ATOM 2056 N N . ARG A 1 257 ? -4.598 -16.906 7.48 1 68.75 257 ARG A N 1
ATOM 2057 C CA . ARG A 1 257 ? -5.051 -17.562 8.703 1 68.75 257 ARG A CA 1
ATOM 2058 C C . ARG A 1 257 ? -5.898 -16.609 9.547 1 68.75 257 ARG A C 1
ATOM 2060 O O . ARG A 1 257 ? -6.926 -17.016 10.102 1 68.75 257 ARG A O 1
ATOM 2067 N N . ASN A 1 258 ? -5.457 -15.391 9.703 1 58.31 258 ASN A N 1
ATOM 2068 C CA . ASN A 1 258 ? -6.125 -14.383 10.523 1 58.31 258 ASN A CA 1
ATOM 2069 C C . ASN A 1 258 ? -7.34 -13.797 9.812 1 58.31 258 ASN A C 1
ATOM 2071 O O . ASN A 1 258 ? -8.312 -13.414 10.461 1 58.31 258 ASN A O 1
ATOM 2075 N N . GLY A 1 259 ? -7.223 -13.508 8.617 1 52.72 259 GLY A N 1
ATOM 2076 C CA . GLY A 1 259 ? -8.297 -12.867 7.867 1 52.72 259 GLY A CA 1
ATOM 2077 C C . GLY A 1 259 ? -9.508 -13.758 7.688 1 52.72 259 GLY A C 1
ATOM 2078 O O . GLY A 1 259 ? -10.625 -13.266 7.52 1 52.72 259 GLY A O 1
ATOM 2079 N N . LEU A 1 260 ? -9.203 -15.141 7.422 1 50.81 260 LEU A N 1
ATOM 2080 C CA . LEU A 1 260 ? -10.25 -16.062 6.988 1 50.81 260 LEU A CA 1
ATOM 2081 C C . LEU A 1 260 ? -11.234 -16.328 8.117 1 50.81 260 LEU A C 1
ATOM 2083 O O . LEU A 1 260 ? -12.297 -16.938 7.891 1 50.81 260 LEU A O 1
ATOM 2087 N N . THR A 1 261 ? -10.719 -16.219 9.281 1 46.53 261 THR A N 1
ATOM 2088 C CA . THR A 1 261 ? -11.672 -16.578 10.32 1 46.53 261 THR A CA 1
ATOM 2089 C C . THR A 1 261 ? -12.789 -15.539 10.406 1 46.53 261 THR A C 1
ATOM 2091 O O . THR A 1 261 ? -13.805 -15.766 11.07 1 46.53 261 THR A O 1
ATOM 2094 N N . SER A 1 262 ? -12.406 -14.352 10.102 1 45.34 262 SER A N 1
ATOM 2095 C CA . SER A 1 262 ? -13.523 -13.461 10.375 1 45.34 262 SER A CA 1
ATOM 2096 C C . SER A 1 262 ? -14.688 -13.727 9.43 1 45.34 262 SER A C 1
ATOM 2098 O O . SER A 1 262 ? -14.609 -14.602 8.57 1 45.34 262 SER A O 1
ATOM 2100 N N . THR A 1 263 ? -15.305 -12.469 8.836 1 44.84 263 THR A N 1
ATOM 2101 C CA . THR A 1 263 ? -16.625 -12.469 8.227 1 44.84 263 THR A CA 1
ATOM 2102 C C . THR A 1 263 ? -16.641 -13.266 6.93 1 44.84 263 THR A C 1
ATOM 2104 O O . THR A 1 263 ? -15.75 -13.094 6.086 1 44.84 263 THR A O 1
ATOM 2107 N N . PRO A 1 264 ? -17.266 -14.383 6.934 1 43.31 264 PRO A N 1
ATOM 2108 C CA . PRO A 1 264 ? -17.609 -15.125 5.723 1 43.31 264 PRO A CA 1
ATOM 2109 C C . PRO A 1 264 ? -17.859 -14.211 4.523 1 43.31 264 PRO A C 1
ATOM 2111 O O . PRO A 1 264 ? -18.812 -14.43 3.77 1 43.31 264 PRO A O 1
ATOM 2114 N N . VAL A 1 265 ? -17.375 -13.008 4.473 1 43.66 265 VAL A N 1
ATOM 2115 C CA . VAL A 1 265 ? -17.875 -12.461 3.209 1 43.66 265 VAL A CA 1
ATOM 2116 C C . VAL A 1 265 ? -17.484 -13.398 2.062 1 43.66 265 VAL A C 1
ATOM 2118 O O . VAL A 1 265 ? -16.297 -13.602 1.793 1 43.66 265 VAL A O 1
ATOM 2121 N N . ALA A 1 266 ? -18.281 -14.32 1.755 1 49.12 266 ALA A N 1
ATOM 2122 C CA . ALA A 1 266 ? -18.344 -15.484 0.879 1 49.12 266 ALA A CA 1
ATOM 2123 C C . ALA A 1 266 ? -17.438 -15.305 -0.341 1 49.12 266 ALA A C 1
ATOM 2125 O O . ALA A 1 266 ? -16.672 -16.203 -0.685 1 49.12 266 ALA A O 1
ATOM 2126 N N . SER A 1 267 ? -17.516 -14.117 -1.126 1 59.56 267 SER A N 1
ATOM 2127 C CA . SER A 1 267 ? -17.109 -14.109 -2.525 1 59.56 267 SER A CA 1
ATOM 2128 C C . SER A 1 267 ? -15.617 -13.812 -2.662 1 59.56 267 SER A C 1
ATOM 2130 O O . SER A 1 267 ? -14.898 -14.523 -3.361 1 59.56 267 SER A O 1
ATOM 2132 N N . PRO A 1 268 ? -15.094 -12.805 -1.899 1 60.81 268 PRO A N 1
ATOM 2133 C CA . PRO A 1 268 ? -13.688 -12.492 -2.172 1 60.81 268 PRO A CA 1
ATOM 2134 C C . PRO A 1 268 ? -12.727 -13.516 -1.566 1 60.81 268 PRO A C 1
ATOM 2136 O O . PRO A 1 268 ? -11.711 -13.859 -2.184 1 60.81 268 PRO A O 1
ATOM 2139 N N . THR A 1 269 ? -13.094 -14.109 -0.502 1 67.06 269 THR A N 1
ATOM 2140 C CA . THR A 1 269 ? -12.234 -15.086 0.155 1 67.06 269 THR A CA 1
ATOM 2141 C C . THR A 1 269 ? -12.188 -16.391 -0.646 1 67.06 269 THR A C 1
ATOM 2143 O O . THR A 1 269 ? -11.18 -17.094 -0.633 1 67.06 269 THR A O 1
ATOM 2146 N N . ASN A 1 270 ? -13.219 -16.516 -1.425 1 77.88 270 ASN A N 1
ATOM 2147 C CA . ASN A 1 270 ? -13.266 -17.719 -2.254 1 77.88 270 ASN A CA 1
ATOM 2148 C C . ASN A 1 270 ? -12.219 -17.672 -3.367 1 77.88 270 ASN A C 1
ATOM 2150 O O . ASN A 1 270 ? -11.68 -18.703 -3.762 1 77.88 270 ASN A O 1
ATOM 2154 N N . LEU A 1 271 ? -11.867 -16.453 -3.711 1 84.44 271 LEU A N 1
ATOM 2155 C CA . LEU A 1 271 ? -10.891 -16.297 -4.777 1 84.44 271 LEU A CA 1
ATOM 2156 C C . LEU A 1 271 ? -9.5 -16.734 -4.316 1 84.44 271 LEU A C 1
ATOM 2158 O O . LEU A 1 271 ? -8.758 -17.344 -5.078 1 84.44 271 LEU A O 1
ATOM 2162 N N . ILE A 1 272 ? -9.188 -16.547 -3.088 1 87.12 272 ILE A N 1
ATOM 2163 C CA . ILE A 1 272 ? -7.887 -16.906 -2.549 1 87.12 272 ILE A CA 1
ATOM 2164 C C . ILE A 1 272 ? -7.82 -18.422 -2.322 1 87.12 272 ILE A C 1
ATOM 2166 O O . ILE A 1 272 ? -6.852 -19.062 -2.717 1 87.12 272 ILE A O 1
ATOM 2170 N N . TYR A 1 273 ? -8.898 -19.031 -1.892 1 85.44 273 TYR A N 1
ATOM 2171 C CA . TYR A 1 273 ? -8.898 -20.438 -1.517 1 85.44 273 TYR A CA 1
ATOM 2172 C C . TYR A 1 273 ? -8.93 -21.328 -2.752 1 85.44 273 TYR A C 1
ATOM 2174 O O . TYR A 1 273 ? -8.57 -22.516 -2.684 1 85.44 273 TYR A O 1
ATOM 2182 N N . THR A 1 274 ? -9.398 -20.734 -3.795 1 88.31 274 THR A N 1
ATOM 2183 C CA . THR A 1 274 ? -9.445 -21.516 -5.027 1 88.31 274 THR A CA 1
ATOM 2184 C C . THR A 1 274 ? -8.227 -21.234 -5.895 1 88.31 274 THR A C 1
ATOM 2186 O O . THR A 1 274 ? -8.117 -21.75 -7.012 1 88.31 274 THR A O 1
ATOM 2189 N N . SER A 1 275 ? -7.344 -20.422 -5.395 1 91.69 275 SER A N 1
ATOM 2190 C CA . SER A 1 275 ? -6.156 -20.094 -6.168 1 91.69 275 SER A CA 1
ATOM 2191 C C . SER A 1 275 ? -5.145 -21.234 -6.156 1 91.69 275 SER A C 1
ATOM 2193 O O . SER A 1 275 ? -5.137 -22.047 -5.234 1 91.69 275 SER A O 1
ATOM 2195 N N . ARG A 1 276 ? -4.352 -21.328 -7.164 1 94.12 276 ARG A N 1
ATOM 2196 C CA . ARG A 1 276 ? -3.33 -22.359 -7.289 1 94.12 276 ARG A CA 1
ATOM 2197 C C . ARG A 1 276 ? -2.268 -22.219 -6.207 1 94.12 276 ARG A C 1
ATOM 2199 O O . ARG A 1 276 ? -1.779 -23.219 -5.672 1 94.12 276 ARG A O 1
ATOM 2206 N N . GLY A 1 277 ? -1.962 -21 -5.891 1 94.81 277 GLY A N 1
ATOM 2207 C CA . GLY A 1 277 ? -0.983 -20.766 -4.84 1 94.81 277 GLY A CA 1
ATOM 2208 C C . GLY A 1 277 ? -1.433 -21.266 -3.48 1 94.81 277 GLY A C 1
ATOM 2209 O O . GLY A 1 277 ? -0.637 -21.828 -2.725 1 94.81 277 GLY A O 1
ATOM 2210 N N . TYR A 1 278 ? -2.68 -21.047 -3.203 1 92.31 278 TYR A N 1
ATOM 2211 C CA . TYR A 1 278 ? -3.199 -21.5 -1.915 1 92.31 278 TYR A CA 1
ATOM 2212 C C . TYR A 1 278 ? -3.059 -23 -1.763 1 92.31 278 TYR A C 1
ATOM 2214 O O . TYR A 1 278 ? -2.709 -23.5 -0.687 1 92.31 278 TYR A O 1
ATOM 2222 N N . LYS A 1 279 ? -3.387 -23.703 -2.83 1 92.25 279 LYS A N 1
ATOM 2223 C CA . LYS A 1 279 ? -3.256 -25.156 -2.805 1 92.25 279 LYS A CA 1
ATOM 2224 C C . LYS A 1 279 ? -1.829 -25.578 -2.453 1 92.25 279 LYS A C 1
ATOM 2226 O O . LYS A 1 279 ? -1.624 -26.484 -1.646 1 92.25 279 LYS A O 1
ATOM 2231 N N . LEU A 1 280 ? -0.877 -24.938 -3.027 1 94.94 280 LEU A N 1
ATOM 2232 C CA . LEU A 1 280 ? 0.522 -25.25 -2.77 1 94.94 280 LEU A CA 1
ATOM 2233 C C . LEU A 1 280 ? 0.898 -24.938 -1.328 1 94.94 280 LEU A C 1
ATOM 2235 O O . LEU A 1 280 ? 1.631 -25.688 -0.688 1 94.94 280 LEU A O 1
ATOM 2239 N N . PHE A 1 281 ? 0.433 -23.844 -0.789 1 94.38 281 PHE A N 1
ATOM 2240 C CA . PHE A 1 281 ? 0.671 -23.484 0.604 1 94.38 281 PHE A CA 1
ATOM 2241 C C . PHE A 1 281 ? 0.1 -24.547 1.542 1 94.38 281 PHE A C 1
ATOM 2243 O O . PHE A 1 281 ? 0.717 -24.891 2.555 1 94.38 281 PHE A O 1
ATOM 2250 N N . LYS A 1 282 ? -1.071 -24.984 1.206 1 90.88 282 LYS A N 1
ATOM 2251 C CA . LYS A 1 282 ? -1.697 -26.031 2.006 1 90.88 282 LYS A CA 1
ATOM 2252 C C . LYS A 1 282 ? -0.847 -27.297 2.016 1 90.88 282 LYS A C 1
ATOM 2254 O O . LYS A 1 282 ? -0.625 -27.891 3.07 1 90.88 282 LYS A O 1
ATOM 2259 N N . HIS A 1 283 ? -0.38 -27.703 0.833 1 92.75 283 HIS A N 1
ATOM 2260 C CA . HIS A 1 283 ? 0.461 -28.891 0.744 1 92.75 283 HIS A CA 1
ATOM 2261 C C . HIS A 1 283 ? 1.765 -28.703 1.513 1 92.75 283 HIS A C 1
ATOM 2263 O O . HIS A 1 283 ? 2.264 -29.641 2.139 1 92.75 283 HIS A O 1
ATOM 2269 N N . ARG A 1 284 ? 2.316 -27.531 1.467 1 93.62 284 ARG A N 1
ATOM 2270 C CA . ARG A 1 284 ? 3.525 -27.234 2.227 1 93.62 284 ARG A CA 1
ATOM 2271 C C . ARG A 1 284 ? 3.275 -27.359 3.727 1 93.62 284 ARG A C 1
ATOM 2273 O O . ARG A 1 284 ? 4.082 -27.953 4.445 1 93.62 284 ARG A O 1
ATOM 2280 N N . LYS A 1 285 ? 2.188 -26.828 4.184 1 88.88 285 LYS A N 1
ATOM 2281 C CA . LYS A 1 285 ? 1.814 -26.922 5.594 1 88.88 285 LYS A CA 1
ATOM 2282 C C . LYS A 1 285 ? 1.648 -28.375 6.023 1 88.88 285 LYS A C 1
ATOM 2284 O O . LYS A 1 285 ? 2.141 -28.781 7.078 1 88.88 285 LYS A O 1
ATOM 2289 N N . ASP A 1 286 ? 0.962 -29.109 5.199 1 86.94 286 ASP A N 1
ATOM 2290 C CA . ASP A 1 286 ? 0.73 -30.516 5.488 1 86.94 286 ASP A CA 1
ATOM 2291 C C . ASP A 1 286 ? 2.045 -31.297 5.523 1 86.94 286 ASP A C 1
ATOM 2293 O O . ASP A 1 286 ? 2.227 -32.188 6.367 1 86.94 286 ASP A O 1
ATOM 2297 N N . PHE A 1 287 ? 2.879 -30.984 4.641 1 88.94 287 PHE A N 1
ATOM 2298 C CA . PHE A 1 287 ? 4.184 -31.641 4.586 1 88.94 287 PHE A CA 1
ATOM 2299 C C . PHE A 1 287 ? 4.977 -31.359 5.859 1 88.94 287 PHE A C 1
ATOM 2301 O O . PHE A 1 287 ? 5.57 -32.281 6.438 1 88.94 287 PHE A O 1
ATOM 2308 N N . LYS A 1 288 ? 4.938 -30.156 6.32 1 84 288 LYS A N 1
ATOM 2309 C CA . LYS A 1 288 ? 5.672 -29.75 7.516 1 84 288 LYS A CA 1
ATOM 2310 C C . LYS A 1 288 ? 5.062 -30.359 8.773 1 84 288 LYS A C 1
ATOM 2312 O O . LYS A 1 288 ? 5.781 -30.734 9.703 1 84 288 LYS A O 1
ATOM 2317 N N . ARG A 1 289 ? 3.758 -30.453 8.82 1 79 289 ARG A N 1
ATOM 2318 C CA . ARG A 1 289 ? 3.072 -31.062 9.953 1 79 289 ARG A CA 1
ATOM 2319 C C . ARG A 1 289 ? 3.416 -32.531 10.07 1 79 289 ARG A C 1
ATOM 2321 O O . ARG A 1 289 ? 3.631 -33.062 11.18 1 79 289 ARG A O 1
ATOM 2328 N N . THR A 1 290 ? 3.334 -33.156 8.961 1 69.62 290 THR A N 1
ATOM 2329 C CA . THR A 1 290 ? 3.654 -34.594 8.953 1 69.62 290 THR A CA 1
ATOM 2330 C C . THR A 1 290 ? 5.098 -34.812 9.391 1 69.62 290 THR A C 1
ATOM 2332 O O . THR A 1 290 ? 5.391 -35.781 10.117 1 69.62 290 THR A O 1
ATOM 2335 N N . LYS A 1 291 ? 5.879 -33.969 9.078 1 64.81 291 LYS A N 1
ATOM 2336 C CA . LYS A 1 291 ? 7.281 -34.031 9.469 1 64.81 291 LYS A CA 1
ATOM 2337 C C . LYS A 1 291 ? 7.441 -33.875 10.977 1 64.81 291 LYS A C 1
ATOM 2339 O O . LYS A 1 291 ? 8.18 -34.625 11.617 1 64.81 291 LYS A O 1
ATOM 2344 N N . ASN A 1 292 ? 6.641 -33 11.5 1 59.88 292 ASN A N 1
ATOM 2345 C CA . ASN A 1 292 ? 6.711 -32.719 12.93 1 59.88 292 ASN A CA 1
ATOM 2346 C C . ASN A 1 292 ? 6.098 -33.875 13.742 1 59.88 292 ASN A C 1
ATOM 2348 O O . ASN A 1 292 ? 6.633 -34.25 14.781 1 59.88 292 ASN A O 1
ATOM 2352 N N . TYR A 1 293 ? 4.875 -34.312 13.266 1 53.16 293 TYR A N 1
ATOM 2353 C CA . TYR A 1 293 ? 4.203 -35.406 13.953 1 53.16 293 TYR A CA 1
ATOM 2354 C C . TYR A 1 293 ? 5.082 -36.656 13.992 1 53.16 293 TYR A C 1
ATOM 2356 O O . TYR A 1 293 ? 5.215 -37.281 15.031 1 53.16 293 TYR A O 1
ATOM 2364 N N . ARG A 1 294 ? 5.645 -36.969 12.992 1 56.34 294 ARG A N 1
ATOM 2365 C CA . ARG A 1 294 ? 6.492 -38.156 12.922 1 56.34 294 ARG A CA 1
ATOM 2366 C C . ARG A 1 294 ? 7.719 -38 13.812 1 56.34 294 ARG A C 1
ATOM 2368 O O . ARG A 1 294 ? 8.148 -38.969 14.445 1 56.34 294 ARG A O 1
ATOM 2375 N N . ARG A 1 295 ? 8.18 -36.781 13.883 1 54.53 295 ARG A N 1
ATOM 2376 C CA . ARG A 1 295 ? 9.297 -36.5 14.781 1 54.53 295 ARG A CA 1
ATOM 2377 C C . ARG A 1 295 ? 8.875 -36.656 16.234 1 54.53 295 ARG A C 1
ATOM 2379 O O . ARG A 1 295 ? 9.633 -37.188 17.062 1 54.53 295 ARG A O 1
ATOM 2386 N N . ASP A 1 296 ? 7.691 -36.219 16.5 1 54.22 296 ASP A N 1
ATOM 2387 C CA . ASP A 1 296 ? 7.195 -36.25 17.875 1 54.22 296 ASP A CA 1
ATOM 2388 C C . ASP A 1 296 ? 6.852 -37.688 18.266 1 54.22 296 ASP A C 1
ATOM 2390 O O . ASP A 1 296 ? 7.113 -38.094 19.406 1 54.22 296 ASP A O 1
ATOM 2394 N N . VAL A 1 297 ? 5.996 -38.406 17.453 1 51.62 297 VAL A N 1
ATOM 2395 C CA . VAL A 1 297 ? 5.535 -39.75 17.781 1 51.62 297 VAL A CA 1
ATOM 2396 C C . VAL A 1 297 ? 6.715 -40.719 17.766 1 51.62 297 VAL A C 1
ATOM 2398 O O . VAL A 1 297 ? 6.832 -41.594 18.641 1 51.62 297 VAL A O 1
ATOM 2401 N N . LEU A 1 298 ? 7.32 -40.75 16.641 1 51 298 LEU A N 1
ATOM 2402 C CA . LEU A 1 298 ? 8.312 -41.812 16.531 1 51 298 LEU A CA 1
ATOM 2403 C C . LEU A 1 298 ? 9.586 -41.438 17.281 1 51 298 LEU A C 1
ATOM 2405 O O . LEU A 1 298 ? 10.422 -42.312 17.531 1 51 298 LEU A O 1
ATOM 2409 N N . GLY A 1 299 ? 9.703 -40.562 18.25 1 48.47 299 GLY A N 1
ATOM 2410 C CA . GLY A 1 299 ? 10.875 -40.188 19.031 1 48.47 299 GLY A CA 1
ATOM 2411 C C . GLY A 1 299 ? 12.016 -39.688 18.156 1 48.47 299 GLY A C 1
ATOM 2412 O O . GLY A 1 299 ? 12.031 -39.906 16.953 1 48.47 299 GLY A O 1
ATOM 2413 N N . ARG A 1 300 ? 13.062 -38.719 18.609 1 48 300 ARG A N 1
ATOM 2414 C CA . ARG A 1 300 ? 14.234 -38.062 18.016 1 48 300 ARG A CA 1
ATOM 2415 C C . ARG A 1 300 ? 15.062 -39.094 17.219 1 48 300 ARG A C 1
ATOM 2417 O O . ARG A 1 300 ? 15.82 -38.719 16.328 1 48 300 ARG A O 1
ATOM 2424 N N . ARG A 1 301 ? 15.195 -40.281 17.781 1 41.78 301 ARG A N 1
ATOM 2425 C CA . ARG A 1 301 ? 16.25 -41.188 17.328 1 41.78 301 ARG A CA 1
ATOM 2426 C C . ARG A 1 301 ? 15.938 -41.719 15.93 1 41.78 301 ARG A C 1
ATOM 2428 O O . ARG A 1 301 ? 16.828 -41.812 15.086 1 41.78 301 ARG A O 1
ATOM 2435 N N . ASN A 1 302 ? 14.992 -42.5 15.883 1 39.06 302 ASN A N 1
ATOM 2436 C CA . ASN A 1 302 ? 14.727 -43.281 14.68 1 39.06 302 ASN A CA 1
ATOM 2437 C C . ASN A 1 302 ? 13.977 -42.469 13.633 1 39.06 302 ASN A C 1
ATOM 2439 O O . ASN A 1 302 ? 13.562 -43 12.602 1 39.06 302 ASN A O 1
ATOM 2443 N N . SER A 1 303 ? 13.625 -41.312 13.906 1 43.97 303 SER A N 1
ATOM 2444 C CA . SER A 1 303 ? 12.75 -40.469 13.117 1 43.97 303 SER A CA 1
ATOM 2445 C C . SER A 1 303 ? 13.492 -39.812 11.945 1 43.97 303 SER A C 1
ATOM 2447 O O . SER A 1 303 ? 12.914 -39.031 11.195 1 43.97 303 SER A O 1
ATOM 2449 N N . LYS A 1 304 ? 14.703 -39.844 12.023 1 43.16 304 LYS A N 1
ATOM 2450 C CA . LYS A 1 304 ? 15.508 -39.219 10.969 1 43.16 304 LYS A CA 1
ATOM 2451 C C . LYS A 1 304 ? 15.117 -39.781 9.602 1 43.16 304 LYS A C 1
ATOM 2453 O O . LYS A 1 304 ? 15.43 -39.188 8.57 1 43.16 304 LYS A O 1
ATOM 2458 N N . THR A 1 305 ? 14.602 -41 9.641 1 42.91 305 THR A N 1
ATOM 2459 C CA . THR A 1 305 ? 14.43 -41.656 8.344 1 42.91 305 THR A CA 1
ATOM 2460 C C . THR A 1 305 ? 13.023 -41.375 7.801 1 42.91 305 THR A C 1
ATOM 2462 O O . THR A 1 305 ? 12.711 -41.75 6.664 1 42.91 305 THR A O 1
ATOM 2465 N N . LEU A 1 306 ? 12.047 -41.031 8.68 1 47.31 306 LEU A N 1
ATOM 2466 C CA . LEU A 1 306 ? 10.727 -41.062 8.062 1 47.31 306 LEU A CA 1
ATOM 2467 C C . LEU A 1 306 ? 10.445 -39.75 7.332 1 47.31 306 LEU A C 1
ATOM 2469 O O . LEU A 1 306 ? 10.305 -38.688 7.965 1 47.31 306 LEU A O 1
ATOM 2473 N N . LYS A 1 307 ? 10.914 -39.562 6.141 1 56.47 307 LYS A N 1
ATOM 2474 C CA . LYS A 1 307 ? 10.703 -38.469 5.172 1 56.47 307 LYS A CA 1
ATOM 2475 C C . LYS A 1 307 ? 9.219 -38.188 4.996 1 56.47 307 LYS A C 1
ATOM 2477 O O . LYS A 1 307 ? 8.406 -39.094 4.891 1 56.47 307 LYS A O 1
ATOM 2482 N N . SER A 1 308 ? 8.641 -37 5.469 1 61.81 308 SER A N 1
ATOM 2483 C CA . SER A 1 308 ? 7.293 -36.562 5.117 1 61.81 308 SER A CA 1
ATOM 2484 C C . SER A 1 308 ? 7.043 -36.688 3.617 1 61.81 308 SER A C 1
ATOM 2486 O O . SER A 1 308 ? 7.84 -36.219 2.807 1 61.81 308 SER A O 1
ATOM 2488 N N . THR A 1 309 ? 6.172 -37.656 3.266 1 73 309 THR A N 1
ATOM 2489 C CA . THR A 1 309 ? 5.922 -37.875 1.845 1 73 309 THR A CA 1
ATOM 2490 C C . THR A 1 309 ? 4.426 -37.969 1.566 1 73 309 THR A C 1
ATOM 2492 O O . THR A 1 309 ? 3.621 -38.062 2.494 1 73 309 THR A O 1
ATOM 2495 N N . PHE A 1 310 ? 4.062 -37.562 0.435 1 86.19 310 PHE A N 1
ATOM 2496 C CA . PHE A 1 310 ? 2.742 -37.812 -0.14 1 86.19 310 PHE A CA 1
ATOM 2497 C C . PHE A 1 310 ? 2.756 -39.062 -1.021 1 86.19 310 PHE A C 1
ATOM 2499 O O . PHE A 1 310 ? 3.803 -39.438 -1.547 1 86.19 310 PHE A O 1
ATOM 2506 N N . ARG A 1 311 ? 1.663 -39.688 -1.042 1 88.5 311 ARG A N 1
ATOM 2507 C CA . ARG A 1 311 ? 1.542 -40.75 -2.045 1 88.5 311 ARG A CA 1
ATOM 2508 C C . ARG A 1 311 ? 1.622 -40.188 -3.455 1 88.5 311 ARG A C 1
ATOM 2510 O O . ARG A 1 311 ? 0.977 -39.188 -3.76 1 88.5 311 ARG A O 1
ATOM 2517 N N . LEU A 1 312 ? 2.447 -40.781 -4.258 1 92.69 312 LEU A N 1
ATOM 2518 C CA . LEU A 1 312 ? 2.66 -40.281 -5.609 1 92.69 312 LEU A CA 1
ATOM 2519 C C . LEU A 1 312 ? 1.341 -40.156 -6.367 1 92.69 312 LEU A C 1
ATOM 2521 O O . LEU A 1 312 ? 1.081 -39.156 -7.035 1 92.69 312 LEU A O 1
ATOM 2525 N N . ARG A 1 313 ? 0.458 -41.156 -6.27 1 90.44 313 ARG A N 1
ATOM 2526 C CA . ARG A 1 313 ? -0.829 -41.156 -6.957 1 90.44 313 ARG A CA 1
ATOM 2527 C C . ARG A 1 313 ? -1.672 -39.938 -6.586 1 90.44 313 ARG A C 1
ATOM 2529 O O . ARG A 1 313 ? -2.291 -39.344 -7.453 1 90.44 313 ARG A O 1
ATOM 2536 N N . ASP A 1 314 ? -1.703 -39.625 -5.363 1 90.69 314 ASP A N 1
ATOM 2537 C CA . ASP A 1 314 ? -2.471 -38.469 -4.887 1 90.69 314 ASP A CA 1
ATOM 2538 C C . ASP A 1 314 ? -1.907 -37.188 -5.441 1 90.69 314 ASP A C 1
ATOM 2540 O O . ASP A 1 314 ? -2.664 -36.281 -5.84 1 90.69 314 ASP A O 1
ATOM 2544 N N . LEU A 1 315 ? -0.576 -37.062 -5.48 1 94.06 315 LEU A N 1
ATOM 2545 C CA . LEU A 1 315 ? 0.065 -35.844 -6.016 1 94.06 315 LEU A CA 1
ATOM 2546 C C . LEU A 1 315 ? -0.277 -35.656 -7.488 1 94.06 315 LEU A C 1
ATOM 2548 O O . LEU A 1 315 ? -0.64 -34.562 -7.91 1 94.06 315 LEU A O 1
ATOM 2552 N N . LEU A 1 316 ? -0.179 -36.75 -8.227 1 94.62 316 LEU A N 1
ATOM 2553 C CA . LEU A 1 316 ? -0.454 -36.688 -9.656 1 94.62 316 LEU A CA 1
ATOM 2554 C C . LEU A 1 316 ? -1.883 -36.219 -9.922 1 94.62 316 LEU A C 1
ATOM 2556 O O . LEU A 1 316 ? -2.125 -35.406 -10.828 1 94.62 316 LEU A O 1
ATOM 2560 N N . GLN A 1 317 ? -2.783 -36.688 -9.141 1 90.62 317 GLN A N 1
ATOM 2561 C CA . GLN A 1 317 ? -4.188 -36.344 -9.328 1 90.62 317 GLN A CA 1
ATOM 2562 C C . GLN A 1 317 ? -4.484 -34.938 -8.805 1 90.62 317 GLN A C 1
ATOM 2564 O O . GLN A 1 317 ? -5.219 -34.156 -9.438 1 90.62 317 GLN A O 1
ATOM 2569 N N . ASP A 1 318 ? -3.904 -34.562 -7.68 1 92.12 318 ASP A N 1
ATOM 2570 C CA . ASP A 1 318 ? -4.121 -33.25 -7.086 1 92.12 318 ASP A CA 1
ATOM 2571 C C . ASP A 1 318 ? -3.623 -32.156 -8.008 1 92.12 318 ASP A C 1
ATOM 2573 O O . ASP A 1 318 ? -4.211 -31.062 -8.062 1 92.12 318 ASP A O 1
ATOM 2577 N N . PHE A 1 319 ? -2.559 -32.469 -8.727 1 95.19 319 PHE A N 1
ATOM 2578 C CA . PHE A 1 319 ? -1.942 -31.438 -9.562 1 95.19 319 PHE A CA 1
ATOM 2579 C C . PHE A 1 319 ? -2.047 -31.797 -11.039 1 95.19 319 PHE A C 1
ATOM 2581 O O . PHE A 1 319 ? -1.133 -31.531 -11.812 1 95.19 319 PHE A O 1
ATOM 2588 N N . ALA A 1 320 ? -3.139 -32.406 -11.375 1 92.31 320 ALA A N 1
ATOM 2589 C CA . ALA A 1 320 ? -3.395 -32.875 -12.727 1 92.31 320 ALA A CA 1
ATOM 2590 C C . ALA A 1 320 ? -3.379 -31.75 -13.742 1 92.31 320 ALA A C 1
ATOM 2592 O O . ALA A 1 320 ? -3.002 -31.953 -14.898 1 92.31 320 ALA A O 1
ATOM 2593 N N . THR A 1 321 ? -3.682 -30.547 -13.383 1 90.25 321 THR A N 1
ATOM 2594 C CA . THR A 1 321 ? -3.818 -29.438 -14.305 1 90.25 321 THR A CA 1
ATOM 2595 C C . THR A 1 321 ? -2.52 -28.641 -14.391 1 90.25 321 THR A C 1
ATOM 2597 O O . THR A 1 321 ? -2.436 -27.656 -15.125 1 90.25 321 THR A O 1
ATOM 2600 N N . SER A 1 322 ? -1.539 -29.062 -13.617 1 93.5 322 SER A N 1
ATOM 2601 C CA . SER A 1 322 ? -0.254 -28.359 -13.664 1 93.5 322 SER A CA 1
ATOM 2602 C C . SER A 1 322 ? 0.427 -28.562 -15.016 1 93.5 322 SER A C 1
ATOM 2604 O O . SER A 1 322 ? 0.249 -29.609 -15.656 1 93.5 322 SER A O 1
ATOM 2606 N N . GLU A 1 323 ? 1.231 -27.594 -15.359 1 91.94 323 GLU A N 1
ATOM 2607 C CA . GLU A 1 323 ? 1.786 -27.562 -16.719 1 91.94 323 GLU A CA 1
ATOM 2608 C C . GLU A 1 323 ? 3.273 -27.906 -16.703 1 91.94 323 GLU A C 1
ATOM 2610 O O . GLU A 1 323 ? 3.969 -27.656 -15.719 1 91.94 323 GLU A O 1
ATOM 2615 N N . SER A 1 324 ? 3.748 -28.562 -17.734 1 92.12 324 SER A N 1
ATOM 2616 C CA . SER A 1 324 ? 5.156 -28.844 -18 1 92.12 324 SER A CA 1
ATOM 2617 C C . SER A 1 324 ? 5.461 -28.812 -19.5 1 92.12 324 SER A C 1
ATOM 2619 O O . SER A 1 324 ? 4.562 -29 -20.312 1 92.12 324 SER A O 1
ATOM 2621 N N . SER A 1 325 ? 6.66 -28.484 -19.875 1 88.31 325 SER A N 1
ATOM 2622 C CA . SER A 1 325 ? 7.07 -28.453 -21.266 1 88.31 325 SER A CA 1
ATOM 2623 C C . SER A 1 325 ? 7.27 -29.859 -21.828 1 88.31 325 SER A C 1
ATOM 2625 O O . SER A 1 325 ? 7.074 -30.094 -23.016 1 88.31 325 SER A O 1
ATOM 2627 N N . VAL A 1 326 ? 7.707 -30.797 -20.984 1 91.56 326 VAL A N 1
ATOM 2628 C CA . VAL A 1 326 ? 7.895 -32.188 -21.391 1 91.56 326 VAL A CA 1
ATOM 2629 C C . VAL A 1 326 ? 6.996 -33.094 -20.562 1 91.56 326 VAL A C 1
ATOM 2631 O O . VAL A 1 326 ? 6.801 -32.875 -19.359 1 91.56 326 VAL A O 1
ATOM 2634 N N . VAL A 1 327 ? 6.492 -34.156 -21.141 1 93.75 327 VAL A N 1
ATOM 2635 C CA . VAL A 1 327 ? 5.453 -35 -20.547 1 93.75 327 VAL A CA 1
ATOM 2636 C C . VAL A 1 327 ? 6.016 -35.75 -19.344 1 93.75 327 VAL A C 1
ATOM 2638 O O . VAL A 1 327 ? 5.297 -36.031 -18.391 1 93.75 327 VAL A O 1
ATOM 2641 N N . TYR A 1 328 ? 7.348 -36.094 -19.297 1 96.12 328 TYR A N 1
ATOM 2642 C CA . TYR A 1 328 ? 7.965 -36.906 -18.25 1 96.12 328 TYR A CA 1
ATOM 2643 C C . TYR A 1 328 ? 7.879 -36.156 -16.906 1 96.12 328 TYR A C 1
ATOM 2645 O O . TYR A 1 328 ? 7.746 -36.812 -15.859 1 96.12 328 TYR A O 1
ATOM 2653 N N . ASP A 1 329 ? 7.883 -34.844 -17.016 1 96.06 329 ASP A N 1
ATOM 2654 C CA . ASP A 1 329 ? 7.93 -34 -15.82 1 96.06 329 ASP A CA 1
ATOM 2655 C C . ASP A 1 329 ? 6.621 -34.094 -15.039 1 96.06 329 ASP A C 1
ATOM 2657 O O . ASP A 1 329 ? 6.578 -33.75 -13.852 1 96.06 329 ASP A O 1
ATOM 2661 N N . ARG A 1 330 ? 5.602 -34.531 -15.703 1 96.25 330 ARG A N 1
ATOM 2662 C CA . ARG A 1 330 ? 4.316 -34.688 -15.031 1 96.25 330 ARG A CA 1
ATOM 2663 C C . ARG A 1 330 ? 4.395 -35.812 -13.977 1 96.25 330 ARG A C 1
ATOM 2665 O O . ARG A 1 330 ? 3.529 -35.875 -13.109 1 96.25 330 ARG A O 1
ATOM 2672 N N . VAL A 1 331 ? 5.453 -36.594 -14.055 1 96.44 331 VAL A N 1
ATOM 2673 C CA . VAL A 1 331 ? 5.691 -37.625 -13.055 1 96.44 331 VAL A CA 1
ATOM 2674 C C . VAL A 1 331 ? 6.949 -37.281 -12.25 1 96.44 331 VAL A C 1
ATOM 2676 O O . VAL A 1 331 ? 6.902 -37.188 -11.023 1 96.44 331 VAL A O 1
ATOM 2679 N N . TYR A 1 332 ? 8.102 -37.094 -12.977 1 96.81 332 TYR A N 1
ATOM 2680 C CA . TYR A 1 332 ? 9.391 -36.875 -12.328 1 96.81 332 TYR A CA 1
ATOM 2681 C C . TYR A 1 332 ? 9.344 -35.656 -11.398 1 96.81 332 TYR A C 1
ATOM 2683 O O . TYR A 1 332 ? 10.047 -35.625 -10.391 1 96.81 332 TYR A O 1
ATOM 2691 N N . GLY A 1 333 ? 8.469 -34.719 -11.672 1 96.44 333 GLY A N 1
ATOM 2692 C CA . GLY A 1 333 ? 8.375 -33.469 -10.906 1 96.44 333 GLY A CA 1
ATOM 2693 C C . GLY A 1 333 ? 7.828 -33.688 -9.508 1 96.44 333 GLY A C 1
ATOM 2694 O O . GLY A 1 333 ? 7.934 -32.812 -8.648 1 96.44 333 GLY A O 1
ATOM 2695 N N . PHE A 1 334 ? 7.324 -34.875 -9.242 1 95.94 334 PHE A N 1
ATOM 2696 C CA . PHE A 1 334 ? 6.699 -35.125 -7.949 1 95.94 334 PHE A CA 1
ATOM 2697 C C . PHE A 1 334 ? 7.516 -36.125 -7.145 1 95.94 334 PHE A C 1
ATOM 2699 O O . PHE A 1 334 ? 7.219 -36.375 -5.973 1 95.94 334 PHE A O 1
ATOM 2706 N N . LEU A 1 335 ? 8.555 -36.625 -7.73 1 94.75 335 LEU A N 1
ATOM 2707 C CA . LEU A 1 335 ? 9.273 -37.75 -7.105 1 94.75 335 LEU A CA 1
ATOM 2708 C C . LEU A 1 335 ? 9.969 -37.281 -5.832 1 94.75 335 LEU A C 1
ATOM 2710 O O . LEU A 1 335 ? 10.125 -38.062 -4.887 1 94.75 335 LEU A O 1
ATOM 2714 N N . GLY A 1 336 ? 10.336 -36.031 -5.77 1 92.38 336 GLY A N 1
ATOM 2715 C CA . GLY A 1 336 ? 11.047 -35.531 -4.613 1 92.38 336 GLY A CA 1
ATOM 2716 C C . GLY A 1 336 ? 10.188 -35.438 -3.369 1 92.38 336 GLY A C 1
ATOM 2717 O O . GLY A 1 336 ? 10.688 -35.5 -2.248 1 92.38 336 GLY A O 1
ATOM 2718 N N . VAL A 1 337 ? 8.891 -35.281 -3.527 1 92.88 337 VAL A N 1
ATOM 2719 C CA . VAL A 1 337 ? 7.992 -35.094 -2.391 1 92.88 337 VAL A CA 1
ATOM 2720 C C . VAL A 1 337 ? 7.176 -36.375 -2.178 1 92.88 337 VAL A C 1
ATOM 2722 O O . VAL A 1 337 ? 6.512 -36.531 -1.151 1 92.88 337 VAL A O 1
ATOM 2725 N N . ALA A 1 338 ? 7.27 -37.219 -3.146 1 92.06 338 ALA A N 1
ATOM 2726 C CA . ALA A 1 338 ? 6.504 -38.469 -3.074 1 92.06 338 ALA A CA 1
ATOM 2727 C C . ALA A 1 338 ? 7.234 -39.531 -2.236 1 92.06 338 ALA A C 1
ATOM 2729 O O . ALA A 1 338 ? 8.461 -39.531 -2.18 1 92.06 338 ALA A O 1
ATOM 2730 N N . SER A 1 339 ? 6.492 -40.344 -1.595 1 86.75 339 SER A N 1
ATOM 2731 C CA . SER A 1 339 ? 7.051 -41.5 -0.919 1 86.75 339 SER A CA 1
ATOM 2732 C C . SER A 1 339 ? 7.523 -42.562 -1.922 1 86.75 339 SER A C 1
ATOM 2734 O O . SER A 1 339 ? 7.074 -42.562 -3.068 1 86.75 339 SER A O 1
ATOM 2736 N N . THR A 1 340 ? 8.586 -43.281 -1.656 1 79.5 340 THR A N 1
ATOM 2737 C CA . THR A 1 340 ? 9.156 -44.281 -2.555 1 79.5 340 THR A CA 1
ATOM 2738 C C . THR A 1 340 ? 8.148 -45.375 -2.861 1 79.5 340 THR A C 1
ATOM 2740 O O . THR A 1 340 ? 8.234 -46.031 -3.895 1 79.5 340 THR A O 1
ATOM 2743 N N . GLY A 1 341 ? 7.062 -45.438 -2.312 1 70.69 341 GLY A N 1
ATOM 2744 C CA . GLY A 1 341 ? 6.062 -46.469 -2.562 1 70.69 341 GLY A CA 1
ATOM 2745 C C . GLY A 1 341 ? 6.539 -47.844 -2.201 1 70.69 341 GLY A C 1
ATOM 2746 O O . GLY A 1 341 ? 7.66 -48.031 -1.718 1 70.69 341 GLY A O 1
ATOM 2747 N N . ARG A 1 342 ? 5.73 -48.844 -2.254 1 69.31 342 ARG A N 1
ATOM 2748 C CA . ARG A 1 342 ? 6.043 -50.219 -1.913 1 69.31 342 ARG A CA 1
ATOM 2749 C C . ARG A 1 342 ? 6.609 -50.969 -3.117 1 69.31 342 ARG A C 1
ATOM 2751 O O . ARG A 1 342 ? 7.27 -52 -2.963 1 69.31 342 ARG A O 1
ATOM 2758 N N . GLY A 1 343 ? 6.434 -50.312 -4.285 1 71.62 343 GLY A N 1
ATOM 2759 C CA . GLY A 1 343 ? 6.898 -50.969 -5.5 1 71.62 343 GLY A CA 1
ATOM 2760 C C . GLY A 1 343 ? 8.297 -50.562 -5.906 1 71.62 343 GLY A C 1
ATOM 2761 O O . GLY A 1 343 ? 9.094 -50.125 -5.062 1 71.62 343 GLY A O 1
ATOM 2762 N N . GLU A 1 344 ? 8.578 -50.812 -7.125 1 80.06 344 GLU A N 1
ATOM 2763 C CA . GLU A 1 344 ? 9.867 -50.469 -7.711 1 80.06 344 GLU A CA 1
ATOM 2764 C C . GLU A 1 344 ? 10.062 -48.938 -7.738 1 80.06 344 GLU A C 1
ATOM 2766 O O . GLU A 1 344 ? 9.148 -48.188 -8.094 1 80.06 344 GLU A O 1
ATOM 2771 N N . LYS A 1 345 ? 11.211 -48.625 -7.316 1 88.81 345 LYS A N 1
ATOM 2772 C CA . LYS A 1 345 ? 11.531 -47.188 -7.293 1 88.81 345 LYS A CA 1
ATOM 2773 C C . LYS A 1 345 ? 11.578 -46.625 -8.703 1 88.81 345 LYS A C 1
ATOM 2775 O O . LYS A 1 345 ? 12.109 -47.25 -9.625 1 88.81 345 LYS A O 1
ATOM 2780 N N . ILE A 1 346 ? 10.906 -45.469 -8.867 1 92.81 346 ILE A N 1
ATOM 2781 C CA . ILE A 1 346 ? 10.93 -44.781 -10.148 1 92.81 346 ILE A CA 1
ATOM 2782 C C . ILE A 1 346 ? 12.172 -43.906 -10.227 1 92.81 346 ILE A C 1
ATOM 2784 O O . ILE A 1 346 ? 12.383 -43.031 -9.383 1 92.81 346 ILE A O 1
ATOM 2788 N N . VAL A 1 347 ? 13.07 -44.188 -11.148 1 93.31 347 VAL A N 1
ATOM 2789 C CA . VAL A 1 347 ? 14.266 -43.375 -11.383 1 93.31 347 VAL A CA 1
ATOM 2790 C C . VAL A 1 347 ? 14.094 -42.562 -12.656 1 93.31 347 VAL A C 1
ATOM 2792 O O . VAL A 1 347 ? 13.711 -43.094 -13.703 1 93.31 347 VAL A O 1
ATOM 2795 N N . PRO A 1 348 ? 14.336 -41.281 -12.539 1 95.38 348 PRO A N 1
ATOM 2796 C CA . PRO A 1 348 ? 14.195 -40.438 -13.734 1 95.38 348 PRO A CA 1
ATOM 2797 C C . PRO A 1 348 ? 15.055 -40.938 -14.898 1 95.38 348 PRO A C 1
ATOM 2799 O O . PRO A 1 348 ? 16.234 -41.25 -14.711 1 95.38 348 PRO A O 1
ATOM 2802 N N . ASP A 1 349 ? 14.508 -41.062 -16.031 1 96.06 349 ASP A N 1
ATOM 2803 C CA . ASP A 1 349 ? 15.148 -41.469 -17.281 1 96.06 349 ASP A CA 1
ATOM 2804 C C . ASP A 1 349 ? 14.43 -40.875 -18.484 1 96.06 349 ASP A C 1
ATOM 2806 O O . ASP A 1 349 ? 13.43 -41.406 -18.953 1 96.06 349 ASP A O 1
ATOM 2810 N N . TYR A 1 350 ? 15 -39.844 -19.047 1 95.25 350 TYR A N 1
ATOM 2811 C CA . TYR A 1 350 ? 14.352 -39.125 -20.125 1 95.25 350 TYR A CA 1
ATOM 2812 C C . TYR A 1 350 ? 14.578 -39.812 -21.469 1 95.25 350 TYR A C 1
ATOM 2814 O O . TYR A 1 350 ? 14.07 -39.375 -22.5 1 95.25 350 TYR A O 1
ATOM 2822 N N . ASN A 1 351 ? 15.336 -40.875 -21.406 1 93.81 351 ASN A N 1
ATOM 2823 C CA . ASN A 1 351 ? 15.508 -41.688 -22.609 1 93.81 351 ASN A CA 1
ATOM 2824 C C . ASN A 1 351 ? 14.359 -42.656 -22.812 1 93.81 351 ASN A C 1
ATOM 2826 O O . ASN A 1 351 ? 14.188 -43.188 -23.906 1 93.81 351 ASN A O 1
ATOM 2830 N N . LYS A 1 352 ? 13.57 -42.844 -21.797 1 93.81 352 LYS A N 1
ATOM 2831 C CA . LYS A 1 352 ? 12.453 -43.781 -21.859 1 93.81 352 LYS A CA 1
ATOM 2832 C C . LYS A 1 352 ? 11.328 -43.219 -22.719 1 93.81 352 LYS A C 1
ATOM 2834 O O . LYS A 1 352 ? 11.203 -42 -22.891 1 93.81 352 LYS A O 1
ATOM 2839 N N . GLN A 1 353 ? 10.547 -44.188 -23.266 1 94.5 353 GLN A N 1
ATOM 2840 C CA . GLN A 1 353 ? 9.289 -43.75 -23.875 1 94.5 353 GLN A CA 1
ATOM 2841 C C . GLN A 1 353 ? 8.227 -43.5 -22.812 1 94.5 353 GLN A C 1
ATOM 2843 O O . GLN A 1 353 ? 8.25 -44.094 -21.734 1 94.5 353 GLN A O 1
ATOM 2848 N N . PRO A 1 354 ? 7.316 -42.625 -23.125 1 95.62 354 PRO A N 1
ATOM 2849 C CA . PRO A 1 354 ? 6.285 -42.312 -22.141 1 95.62 354 PRO A CA 1
ATOM 2850 C C . PRO A 1 354 ? 5.531 -43.531 -21.641 1 95.62 354 PRO A C 1
ATOM 2852 O O . PRO A 1 354 ? 5.176 -43.625 -20.469 1 95.62 354 PRO A O 1
ATOM 2855 N N . VAL A 1 355 ? 5.285 -44.531 -22.516 1 94.81 355 VAL A N 1
ATOM 2856 C CA . VAL A 1 355 ? 4.547 -45.719 -22.125 1 94.81 355 VAL A CA 1
ATOM 2857 C C . VAL A 1 355 ? 5.336 -46.5 -21.078 1 94.81 355 VAL A C 1
ATOM 2859 O O . VAL A 1 355 ? 4.75 -47.094 -20.172 1 94.81 355 VAL A O 1
ATOM 2862 N N . GLU A 1 356 ? 6.629 -46.531 -21.203 1 94.38 356 GLU A N 1
ATOM 2863 C CA . GLU A 1 356 ? 7.461 -47.219 -20.219 1 94.38 356 GLU A CA 1
ATOM 2864 C C . GLU A 1 356 ? 7.355 -46.562 -18.844 1 94.38 356 GLU A C 1
ATOM 2866 O O . GLU A 1 356 ? 7.332 -47.25 -17.828 1 94.38 356 GLU A O 1
ATOM 2871 N N . LEU A 1 357 ? 7.371 -45.25 -18.875 1 95.81 357 LEU A N 1
ATOM 2872 C CA . LEU A 1 357 ? 7.207 -44.5 -17.641 1 95.81 357 LEU A CA 1
ATOM 2873 C C . LEU A 1 357 ? 5.84 -44.781 -17.016 1 95.81 357 LEU A C 1
ATOM 2875 O O . LEU A 1 357 ? 5.727 -44.938 -15.797 1 95.81 357 LEU A O 1
ATOM 2879 N N . LEU A 1 358 ? 4.789 -44.75 -17.875 1 95.12 358 LEU A N 1
ATOM 2880 C CA . LEU A 1 358 ? 3.449 -45.094 -17.406 1 95.12 358 LEU A CA 1
ATOM 2881 C C . LEU A 1 358 ? 3.455 -46.406 -16.656 1 95.12 358 LEU A C 1
ATOM 2883 O O . LEU A 1 358 ? 2.902 -46.5 -15.562 1 95.12 358 LEU A O 1
ATOM 2887 N N . VAL A 1 359 ? 4.145 -47.406 -17.188 1 92.81 359 VAL A N 1
ATOM 2888 C CA . VAL A 1 359 ? 4.203 -48.719 -16.594 1 92.81 359 VAL A CA 1
ATOM 2889 C C . VAL A 1 359 ? 4.992 -48.656 -15.281 1 92.81 359 VAL A C 1
ATOM 2891 O O . VAL A 1 359 ? 4.621 -49.312 -14.297 1 92.81 359 VAL A O 1
ATOM 2894 N N . ASP A 1 360 ? 6.066 -47.938 -15.281 1 92.75 360 ASP A N 1
ATOM 2895 C CA . ASP A 1 360 ? 6.836 -47.75 -14.055 1 92.75 360 ASP A CA 1
ATOM 2896 C C . ASP A 1 360 ? 5.961 -47.219 -12.922 1 92.75 360 ASP A C 1
ATOM 2898 O O . ASP A 1 360 ? 6.082 -47.688 -11.773 1 92.75 360 ASP A O 1
ATOM 2902 N N . VAL A 1 361 ? 5.078 -46.281 -13.242 1 93.81 361 VAL A N 1
ATOM 2903 C CA . VAL A 1 361 ? 4.219 -45.656 -12.234 1 93.81 361 VAL A CA 1
ATOM 2904 C C . VAL A 1 361 ? 3.209 -46.688 -11.727 1 93.81 361 VAL A C 1
ATOM 2906 O O . VAL A 1 361 ? 2.957 -46.781 -10.523 1 93.81 361 VAL A O 1
ATOM 2909 N N . LEU A 1 362 ? 2.641 -47.438 -12.625 1 90.69 362 LEU A N 1
ATOM 2910 C CA . LEU A 1 362 ? 1.704 -48.5 -12.219 1 90.69 362 LEU A CA 1
ATOM 2911 C C . LEU A 1 362 ? 2.383 -49.5 -11.305 1 90.69 362 LEU A C 1
ATOM 2913 O O . LEU A 1 362 ? 1.819 -49.906 -10.281 1 90.69 362 LEU A O 1
ATOM 2917 N N . ARG A 1 363 ? 3.609 -49.875 -11.688 1 88.56 363 ARG A N 1
ATOM 2918 C CA . ARG A 1 363 ? 4.371 -50.844 -10.891 1 88.56 363 ARG A CA 1
ATOM 2919 C C . ARG A 1 363 ? 4.633 -50.281 -9.492 1 88.56 363 ARG A C 1
ATOM 2921 O O . ARG A 1 363 ? 4.629 -51.031 -8.516 1 88.56 363 ARG A O 1
ATOM 2928 N N . ASN A 1 364 ? 4.836 -49.062 -9.469 1 90.12 364 ASN A N 1
ATOM 2929 C CA . ASN A 1 364 ? 5.152 -48.406 -8.203 1 90.12 364 ASN A CA 1
ATOM 2930 C C . ASN A 1 364 ? 3.906 -48.188 -7.348 1 90.12 364 ASN A C 1
ATOM 2932 O O . ASN A 1 364 ? 3.945 -48.375 -6.129 1 90.12 364 ASN A O 1
ATOM 2936 N N . GLN A 1 365 ? 2.727 -47.875 -7.93 1 87.5 365 GLN A N 1
ATOM 2937 C CA . GLN A 1 365 ? 1.571 -47.375 -7.188 1 87.5 365 GLN A CA 1
ATOM 2938 C C . GLN A 1 365 ? 0.518 -48.469 -7.023 1 87.5 365 GLN A C 1
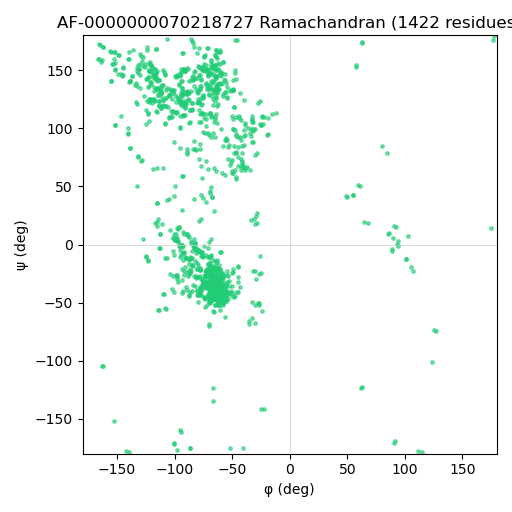ATOM 2940 O O . GLN A 1 365 ? -0.366 -48.375 -6.172 1 87.5 365 GLN A O 1
ATOM 2945 N N . CYS A 1 366 ? 0.434 -49.469 -7.879 1 80.19 366 CYS A N 1
ATOM 2946 C CA . CYS A 1 366 ? -0.642 -50.438 -7.871 1 80.19 366 CYS A CA 1
ATOM 2947 C C . CYS A 1 366 ? -0.154 -51.781 -7.324 1 80.19 366 CYS A C 1
ATOM 2949 O O . CYS A 1 366 ? -0.489 -52.844 -7.859 1 80.19 366 CYS A O 1
ATOM 2951 N N . HIS A 1 367 ? 0.73 -51.875 -6.277 1 68.19 367 HIS A N 1
ATOM 2952 C CA . HIS A 1 367 ? 1.232 -53.125 -5.75 1 68.19 367 HIS A CA 1
ATOM 2953 C C . HIS A 1 367 ? 0.131 -53.906 -5.039 1 68.19 367 HIS A C 1
ATOM 2955 O O . HIS A 1 367 ? -0.842 -53.312 -4.562 1 68.19 367 HIS A O 1
ATOM 2961 N N . GLU A 1 368 ? 0.184 -55.344 -5.117 1 54.78 368 GLU A N 1
ATOM 2962 C CA . GLU A 1 368 ? -0.72 -56.438 -4.789 1 54.78 368 GLU A CA 1
ATOM 2963 C C . GLU A 1 368 ? -1.302 -56.281 -3.387 1 54.78 368 GLU A C 1
ATOM 2965 O O . GLU A 1 368 ? -2.127 -57.094 -2.953 1 54.78 368 GLU A O 1
ATOM 2970 N N . ASP A 1 369 ? -0.777 -55.625 -2.443 1 48.75 369 ASP A N 1
ATOM 2971 C CA . ASP A 1 369 ? -1.503 -55.938 -1.216 1 48.75 369 ASP A CA 1
ATOM 2972 C C . ASP A 1 369 ? -2.994 -55.656 -1.372 1 48.75 369 ASP A C 1
ATOM 2974 O O . ASP A 1 369 ? -3.391 -54.5 -1.625 1 48.75 369 ASP A O 1
ATOM 2978 N N . THR A 1 370 ? -3.725 -56.719 -1.837 1 45.78 370 THR A N 1
ATOM 2979 C CA . THR A 1 370 ? -5.156 -56.906 -2.031 1 45.78 370 THR A CA 1
ATOM 2980 C C . THR A 1 370 ? -5.961 -56.031 -1.096 1 45.78 370 THR A C 1
ATOM 2982 O O . THR A 1 370 ? -7.188 -55.938 -1.205 1 45.78 370 THR A O 1
ATOM 2985 N N . ARG A 1 371 ? -5.602 -56.156 0.122 1 41.94 371 ARG A N 1
ATOM 2986 C CA . ARG A 1 371 ? -6.613 -55.75 1.089 1 41.94 371 ARG A CA 1
ATOM 2987 C C . ARG A 1 371 ? -6.992 -54.281 0.896 1 41.94 371 ARG A C 1
ATOM 2989 O O . ARG A 1 371 ? -7.918 -53.781 1.539 1 41.94 371 ARG A O 1
ATOM 2996 N N . ARG A 1 372 ? -5.969 -53.375 0.753 1 44.47 372 ARG A N 1
ATOM 2997 C CA . ARG A 1 372 ? -6.387 -52 1.049 1 44.47 372 ARG A CA 1
ATOM 2998 C C . ARG A 1 372 ? -7.105 -51.375 -0.142 1 44.47 372 ARG A C 1
ATOM 3000 O O . ARG A 1 372 ? -6.988 -51.875 -1.269 1 44.47 372 ARG A O 1
ATOM 3007 N N . GLY A 1 373 ? -7.844 -50.188 0.085 1 42.44 373 GLY A N 1
ATOM 3008 C CA . GLY A 1 373 ? -8.859 -49.219 -0.274 1 42.44 373 GLY A CA 1
ATOM 3009 C C . GLY A 1 373 ? -8.547 -48.469 -1.562 1 42.44 373 GLY A C 1
ATOM 3010 O O . GLY A 1 373 ? -9.234 -47.5 -1.909 1 42.44 373 GLY A O 1
ATOM 3011 N N . ASP A 1 374 ? -7.32 -48.469 -2.037 1 49.56 374 ASP A N 1
ATOM 3012 C CA . ASP A 1 374 ? -7.27 -47.406 -3.047 1 49.56 374 ASP A CA 1
ATOM 3013 C C . ASP A 1 374 ? -7.938 -47.875 -4.344 1 49.56 374 ASP A C 1
ATOM 3015 O O . ASP A 1 374 ? -7.332 -48.594 -5.141 1 49.56 374 ASP A O 1
ATOM 3019 N N . SER A 1 375 ? -9.336 -48.125 -4.402 1 55.5 375 SER A N 1
ATOM 3020 C CA . SER A 1 375 ? -10.414 -48.75 -5.168 1 55.5 375 SER A CA 1
ATOM 3021 C C . SER A 1 375 ? -10.273 -48.438 -6.656 1 55.5 375 SER A C 1
ATOM 3023 O O . SER A 1 375 ? -10.68 -49.25 -7.496 1 55.5 375 SER A O 1
ATOM 3025 N N . ASP A 1 376 ? -9.727 -47.219 -7.27 1 74.44 376 ASP A N 1
ATOM 3026 C CA . ASP A 1 376 ? -10.133 -47.062 -8.664 1 74.44 376 ASP A CA 1
ATOM 3027 C C . ASP A 1 376 ? -8.922 -47.062 -9.586 1 74.44 376 ASP A C 1
ATOM 3029 O O . ASP A 1 376 ? -8.562 -46 -10.148 1 74.44 376 ASP A O 1
ATOM 3033 N N . ASP A 1 377 ? -8.102 -48.25 -9.703 1 83.56 377 ASP A N 1
ATOM 3034 C CA . ASP A 1 377 ? -6.914 -48.406 -10.539 1 83.56 377 ASP A CA 1
ATOM 3035 C C . ASP A 1 377 ? -7.238 -48.188 -12.008 1 83.56 377 ASP A C 1
ATOM 3037 O O . ASP A 1 377 ? -6.387 -47.719 -12.766 1 83.56 377 ASP A O 1
ATOM 3041 N N . TYR A 1 378 ? -8.438 -48.531 -12.336 1 83.69 378 TYR A N 1
ATOM 3042 C CA . TYR A 1 378 ? -8.836 -48.25 -13.719 1 83.69 378 TYR A CA 1
ATOM 3043 C C . TYR A 1 378 ? -8.82 -46.781 -14.016 1 83.69 378 TYR A C 1
ATOM 3045 O O . TYR A 1 378 ? -8.297 -46.344 -15.039 1 83.69 378 TYR A O 1
ATOM 3053 N N . ARG A 1 379 ? -9.398 -46.094 -13.164 1 82.81 379 ARG A N 1
ATOM 3054 C CA . ARG A 1 379 ? -9.43 -44.656 -13.344 1 82.81 379 ARG A CA 1
ATOM 3055 C C . ARG A 1 379 ? -8.023 -44.062 -13.32 1 82.81 379 ARG A C 1
ATOM 3057 O O . ARG A 1 379 ? -7.73 -43.125 -14.039 1 82.81 379 ARG A O 1
ATOM 3064 N N . PHE A 1 380 ? -7.156 -44.625 -12.484 1 89.81 380 PHE A N 1
ATOM 3065 C CA . PHE A 1 380 ? -5.777 -44.156 -12.406 1 89.81 380 PHE A CA 1
ATOM 3066 C C . PHE A 1 380 ? -5.027 -44.438 -13.695 1 89.81 380 PHE A C 1
ATOM 3068 O O . PHE A 1 380 ? -4.25 -43.625 -14.172 1 89.81 380 PHE A O 1
ATOM 3075 N N . LEU A 1 381 ? -5.25 -45.594 -14.203 1 88.56 381 LEU A N 1
ATOM 3076 C CA . LEU A 1 381 ? -4.66 -45.969 -15.484 1 88.56 381 LEU A CA 1
ATOM 3077 C C . LEU A 1 381 ? -5.094 -44.969 -16.578 1 88.56 381 LEU A C 1
ATOM 3079 O O . LEU A 1 381 ? -4.266 -44.5 -17.344 1 88.56 381 LEU A O 1
ATOM 3083 N N . ALA A 1 382 ? -6.395 -44.719 -16.625 1 84.62 382 ALA A N 1
ATOM 3084 C CA . ALA A 1 382 ? -6.926 -43.75 -17.594 1 84.62 382 ALA A CA 1
ATOM 3085 C C . ALA A 1 382 ? -6.297 -42.375 -17.422 1 84.62 382 ALA A C 1
ATOM 3087 O O . ALA A 1 382 ? -5.941 -41.719 -18.406 1 84.62 382 ALA A O 1
ATOM 3088 N N . PHE A 1 383 ? -6.156 -42.031 -16.25 1 88.69 383 PHE A N 1
ATOM 3089 C CA . PHE A 1 383 ? -5.547 -40.75 -15.922 1 88.69 383 PHE A CA 1
ATOM 3090 C C . PHE A 1 383 ? -4.105 -40.688 -16.422 1 88.69 383 PHE A C 1
ATOM 3092 O O . PHE A 1 383 ? -3.691 -39.719 -17.031 1 88.69 383 PHE A O 1
ATOM 3099 N N . LEU A 1 384 ? -3.344 -41.719 -16.156 1 92.5 384 LEU A N 1
ATOM 3100 C CA . LEU A 1 384 ? -1.934 -41.75 -16.531 1 92.5 384 LEU A CA 1
ATOM 3101 C C . LEU A 1 384 ? -1.772 -41.688 -18.047 1 92.5 384 LEU A C 1
ATOM 3103 O O . LEU A 1 384 ? -0.846 -41.062 -18.547 1 92.5 384 LEU A O 1
ATOM 3107 N N . MET A 1 385 ? -2.619 -42.344 -18.75 1 90.06 385 MET A N 1
ATOM 3108 C CA . MET A 1 385 ? -2.57 -42.344 -20.219 1 90.06 385 MET A CA 1
ATOM 3109 C C . MET A 1 385 ? -2.734 -40.906 -20.75 1 90.06 385 MET A C 1
ATOM 3111 O O . MET A 1 385 ? -2.018 -40.5 -21.656 1 90.06 385 MET A O 1
ATOM 3115 N N . GLN A 1 386 ? -3.676 -40.25 -20.156 1 85.75 386 GLN A N 1
ATOM 3116 C CA . GLN A 1 386 ? -3.916 -38.875 -20.562 1 85.75 386 GLN A CA 1
ATOM 3117 C C . GLN A 1 386 ? -2.756 -37.969 -20.141 1 85.75 386 GLN A C 1
ATOM 3119 O O . GLN A 1 386 ? -2.279 -37.156 -20.938 1 85.75 386 GLN A O 1
ATOM 3124 N N . ALA A 1 387 ? -2.334 -38.125 -18.922 1 90.75 387 ALA A N 1
ATOM 3125 C CA . ALA A 1 387 ? -1.284 -37.281 -18.375 1 90.75 387 ALA A CA 1
ATOM 3126 C C . ALA A 1 387 ? 0.017 -37.438 -19.156 1 90.75 387 ALA A C 1
ATOM 3128 O O . ALA A 1 387 ? 0.731 -36.469 -19.375 1 90.75 387 ALA A O 1
ATOM 3129 N N . LEU A 1 388 ? 0.292 -38.625 -19.547 1 94 388 LEU A N 1
ATOM 3130 C CA . LEU A 1 388 ? 1.558 -38.906 -20.219 1 94 388 LEU A CA 1
ATOM 3131 C C . LEU A 1 388 ? 1.365 -38.969 -21.734 1 94 388 LEU A C 1
ATOM 3133 O O . LEU A 1 388 ? 2.293 -39.344 -22.469 1 94 388 LEU A O 1
ATOM 3137 N N . SER A 1 389 ? 0.12 -38.688 -22.25 1 88.5 389 SER A N 1
ATOM 3138 C CA . SER A 1 389 ? -0.222 -38.688 -23.672 1 88.5 389 SER A CA 1
ATOM 3139 C C . SER A 1 389 ? 0.133 -40.031 -24.328 1 88.5 389 SER A C 1
ATOM 3141 O O . SER A 1 389 ? 0.797 -40.062 -25.375 1 88.5 389 SER A O 1
ATOM 3143 N N . VAL A 1 390 ? -0.158 -41.031 -23.672 1 90.75 390 VAL A N 1
ATOM 3144 C CA . VAL A 1 390 ? 0.021 -42.375 -24.234 1 90.75 390 VAL A CA 1
ATOM 3145 C C . VAL A 1 390 ? -1.266 -42.844 -24.922 1 90.75 390 VAL A C 1
ATOM 3147 O O . VAL A 1 390 ? -2.318 -42.906 -24.281 1 90.75 390 VAL A O 1
ATOM 3150 N N . SER A 1 391 ? -1.176 -43.156 -26.203 1 87.06 391 SER A N 1
ATOM 3151 C CA . SER A 1 391 ? -2.357 -43.594 -26.938 1 87.06 391 SER A CA 1
ATOM 3152 C C . SER A 1 391 ? -2.764 -45 -26.562 1 87.06 391 SER A C 1
ATOM 3154 O O . SER A 1 391 ? -1.95 -45.781 -26.047 1 87.06 391 SER A O 1
ATOM 3156 N N . ARG A 1 392 ? -3.969 -45.375 -26.875 1 89.62 392 ARG A N 1
ATOM 3157 C CA . ARG A 1 392 ? -4.484 -46.719 -26.641 1 89.62 392 ARG A CA 1
ATOM 3158 C C . ARG A 1 392 ? -3.689 -47.75 -27.422 1 89.62 392 ARG A C 1
ATOM 3160 O O . ARG A 1 392 ? -3.373 -48.844 -26.906 1 89.62 392 ARG A O 1
ATOM 3167 N N . GLU A 1 393 ? -3.379 -47.406 -28.594 1 88.06 393 GLU A N 1
ATOM 3168 C CA . GLU A 1 393 ? -2.654 -48.344 -29.469 1 88.06 393 GLU A CA 1
ATOM 3169 C C . GLU A 1 393 ? -1.25 -48.625 -28.938 1 88.06 393 GLU A C 1
ATOM 3171 O O . GLU A 1 393 ? -0.795 -49.75 -28.922 1 88.06 393 GLU A O 1
ATOM 3176 N N . THR A 1 394 ? -0.68 -47.562 -28.5 1 90.38 394 THR A N 1
ATOM 3177 C CA . THR A 1 394 ? 0.677 -47.688 -27.969 1 90.38 394 THR A CA 1
ATOM 3178 C C . THR A 1 394 ? 0.692 -48.562 -26.719 1 90.38 394 THR A C 1
ATOM 3180 O O . THR A 1 394 ? 1.559 -49.438 -26.578 1 90.38 394 THR A O 1
ATOM 3183 N N . LEU A 1 395 ? -0.225 -48.344 -25.859 1 92.06 395 LEU A N 1
ATOM 3184 C CA . LEU A 1 395 ? -0.287 -49.125 -24.641 1 92.06 395 LEU A CA 1
ATOM 3185 C C . LEU A 1 395 ? -0.649 -50.594 -24.953 1 92.06 395 LEU A C 1
ATOM 3187 O O . LEU A 1 395 ? -0.072 -51.5 -24.375 1 92.06 395 LEU A O 1
ATOM 3191 N N . ALA A 1 396 ? -1.579 -50.75 -25.844 1 91 396 ALA A N 1
ATOM 3192 C CA . ALA A 1 396 ? -1.977 -52.094 -26.25 1 91 396 ALA A CA 1
ATOM 3193 C C . ALA A 1 396 ? -0.794 -52.875 -26.828 1 91 396 ALA A C 1
ATOM 3195 O O . ALA A 1 396 ? -0.601 -54.062 -26.516 1 91 396 ALA A O 1
ATOM 3196 N N . GLN A 1 397 ? -0.144 -52.219 -27.641 1 90.5 397 GLN A N 1
ATOM 3197 C CA . GLN A 1 397 ? 1.038 -52.844 -28.219 1 90.5 397 GLN A CA 1
ATOM 3198 C C . GLN A 1 397 ? 2.031 -53.25 -27.141 1 90.5 397 GLN A C 1
ATOM 3200 O O . GLN A 1 397 ? 2.598 -54.344 -27.203 1 90.5 397 GLN A O 1
ATOM 3205 N N . HIS A 1 398 ? 2.203 -52.375 -26.25 1 91.5 398 HIS A N 1
ATOM 3206 C CA . HIS A 1 398 ? 3.127 -52.656 -25.156 1 91.5 398 HIS A CA 1
ATOM 3207 C C . HIS A 1 398 ? 2.652 -53.812 -24.312 1 91.5 398 HIS A C 1
ATOM 3209 O O . HIS A 1 398 ? 3.453 -54.688 -23.938 1 91.5 398 HIS A O 1
ATOM 3215 N N . ILE A 1 399 ? 1.43 -53.875 -24.031 1 91.06 399 ILE A N 1
ATOM 3216 C CA . ILE A 1 399 ? 0.842 -54.969 -23.25 1 91.06 399 ILE A CA 1
ATOM 3217 C C . ILE A 1 399 ? 0.989 -56.281 -24 1 91.06 399 ILE A C 1
ATOM 3219 O O . ILE A 1 399 ? 1.404 -57.281 -23.422 1 91.06 399 ILE A O 1
ATOM 3223 N N . LEU A 1 400 ? 0.666 -56.312 -25.266 1 90.44 400 LEU A N 1
ATOM 3224 C CA . LEU A 1 400 ? 0.705 -57.5 -26.078 1 90.44 400 LEU A CA 1
ATOM 3225 C C . LEU A 1 400 ? 2.131 -58.031 -26.203 1 90.44 400 LEU A C 1
ATOM 3227 O O . LEU A 1 400 ? 2.346 -59.25 -26.266 1 90.44 400 LEU A O 1
ATOM 3231 N N . ASN A 1 401 ? 2.973 -57.156 -26.203 1 88.5 401 ASN A N 1
ATOM 3232 C CA . ASN A 1 401 ? 4.375 -57.531 -26.281 1 88.5 401 ASN A CA 1
ATOM 3233 C C . ASN A 1 401 ? 4.859 -58.156 -24.969 1 88.5 401 ASN A C 1
ATOM 3235 O O . ASN A 1 401 ? 5.613 -59.125 -24.984 1 88.5 401 ASN A O 1
ATOM 3239 N N . LEU A 1 402 ? 4.336 -57.688 -23.891 1 87.75 402 LEU A N 1
ATOM 3240 C CA . LEU A 1 402 ? 4.812 -58.125 -22.594 1 87.75 402 LEU A CA 1
ATOM 3241 C C . LEU A 1 402 ? 3.984 -59.281 -22.078 1 87.75 402 LEU A C 1
ATOM 3243 O O . LEU A 1 402 ? 4.52 -60.219 -21.438 1 87.75 402 LEU A O 1
ATOM 3247 N N . CYS A 1 403 ? 2.738 -59.125 -22.297 1 89.31 403 CYS A N 1
ATOM 3248 C CA . CYS A 1 403 ? 1.803 -60.125 -21.781 1 89.31 403 CYS A CA 1
ATOM 3249 C C . CYS A 1 403 ? 0.722 -60.438 -22.812 1 89.31 403 CYS A C 1
ATOM 3251 O O . CYS A 1 403 ? -0.433 -60.031 -22.641 1 89.31 403 CYS A O 1
ATOM 3253 N N . PRO A 1 404 ? 1.042 -61.281 -23.703 1 88.44 404 PRO A N 1
ATOM 3254 C CA . PRO A 1 404 ? 0.072 -61.562 -24.766 1 88.44 404 PRO A CA 1
ATOM 3255 C C . PRO A 1 404 ? -1.218 -62.188 -24.234 1 88.44 404 PRO A C 1
ATOM 3257 O O . PRO A 1 404 ? -2.283 -62 -24.828 1 88.44 404 PRO A O 1
ATOM 3260 N N . ASP A 1 405 ? -1.161 -62.875 -23.094 1 89.75 405 ASP A N 1
ATOM 3261 C CA . ASP A 1 405 ? -2.318 -63.562 -22.547 1 89.75 405 ASP A CA 1
ATOM 3262 C C . ASP A 1 405 ? -3.385 -62.594 -22.062 1 89.75 405 ASP A C 1
ATOM 3264 O O . ASP A 1 405 ? -4.523 -62.969 -21.812 1 89.75 405 ASP A O 1
ATOM 3268 N N . LEU A 1 406 ? -3.004 -61.406 -22.062 1 91.81 406 LEU A N 1
ATOM 3269 C CA . LEU A 1 406 ? -3.934 -60.406 -21.547 1 91.81 406 LEU A CA 1
ATOM 3270 C C . LEU A 1 406 ? -4.773 -59.844 -22.688 1 91.81 406 LEU A C 1
ATOM 3272 O O . LEU A 1 406 ? -5.551 -58.906 -22.469 1 91.81 406 LEU A O 1
ATOM 3276 N N . GLN A 1 407 ? -4.715 -60.375 -23.781 1 89.81 407 GLN A N 1
ATOM 3277 C CA . GLN A 1 407 ? -5.387 -59.906 -24.984 1 89.81 407 GLN A CA 1
ATOM 3278 C C . GLN A 1 407 ? -6.891 -59.781 -24.766 1 89.81 407 GLN A C 1
ATOM 3280 O O . GLN A 1 407 ? -7.508 -58.781 -25.156 1 89.81 407 GLN A O 1
ATOM 3285 N N . PRO A 1 408 ? -7.531 -60.688 -24.062 1 88.56 408 PRO A N 1
ATOM 3286 C CA . PRO A 1 408 ? -8.984 -60.594 -23.891 1 88.56 408 PRO A CA 1
ATOM 3287 C C . PRO A 1 408 ? -9.383 -59.406 -23 1 88.56 408 PRO A C 1
ATOM 3289 O O . PRO A 1 408 ? -10.555 -59.031 -22.984 1 88.56 408 PRO A O 1
ATOM 3292 N N . HIS A 1 409 ? -8.438 -58.906 -22.328 1 90.44 409 HIS A N 1
ATOM 3293 C CA . HIS A 1 409 ? -8.758 -57.844 -21.375 1 90.44 409 HIS A CA 1
ATOM 3294 C C . HIS A 1 409 ? -8.438 -56.469 -21.938 1 90.44 409 HIS A C 1
ATOM 3296 O O . HIS A 1 409 ? -8.625 -55.438 -21.266 1 90.44 409 HIS A O 1
ATOM 3302 N N . LEU A 1 410 ? -8.125 -56.375 -23.141 1 91.06 410 LEU A N 1
ATOM 3303 C CA . LEU A 1 410 ? -7.711 -55.125 -23.75 1 91.06 410 LEU A CA 1
ATOM 3304 C C . LEU A 1 410 ? -8.922 -54.219 -24.031 1 91.06 410 LEU A C 1
ATOM 3306 O O . LEU A 1 410 ? -8.766 -53.062 -24.344 1 91.06 410 LEU A O 1
ATOM 3310 N N . TYR A 1 411 ? -10.086 -54.781 -23.797 1 86.31 411 TYR A N 1
ATOM 3311 C CA . TYR A 1 411 ? -11.281 -53.969 -24.031 1 86.31 411 TYR A CA 1
ATOM 3312 C C . TYR A 1 411 ? -11.359 -52.781 -23.078 1 86.31 411 TYR A C 1
ATOM 3314 O O . TYR A 1 411 ? -12.055 -51.812 -23.344 1 86.31 411 TYR A O 1
ATOM 3322 N N . ILE A 1 412 ? -10.633 -52.875 -22 1 85.5 412 ILE A N 1
ATOM 3323 C CA . ILE A 1 412 ? -10.664 -51.781 -21.031 1 85.5 412 ILE A CA 1
ATOM 3324 C C . ILE A 1 412 ? -10.055 -50.531 -21.672 1 85.5 412 ILE A C 1
ATOM 3326 O O . ILE A 1 412 ? -10.352 -49.406 -21.234 1 85.5 412 ILE A O 1
ATOM 3330 N N . LEU A 1 413 ? -9.18 -50.719 -22.609 1 86.5 413 LEU A N 1
ATOM 3331 C CA . LEU A 1 413 ? -8.555 -49.594 -23.297 1 86.5 413 LEU A CA 1
ATOM 3332 C C . LEU A 1 413 ? -9.484 -49 -24.359 1 86.5 413 LEU A C 1
ATOM 3334 O O . LEU A 1 413 ? -9.352 -47.844 -24.734 1 86.5 413 LEU A O 1
ATOM 3338 N N . ALA A 1 414 ? -10.312 -49.875 -24.844 1 77.12 414 ALA A N 1
ATOM 3339 C CA . ALA A 1 414 ? -11.211 -49.438 -25.906 1 77.12 414 ALA A CA 1
ATOM 3340 C C . ALA A 1 414 ? -12.18 -48.375 -25.406 1 77.12 414 ALA A C 1
ATOM 3342 O O . ALA A 1 414 ? -12.391 -47.375 -26.078 1 77.12 414 ALA A O 1
ATOM 3343 N N . ALA A 1 415 ? -12.562 -48.625 -24.203 1 63.69 415 ALA A N 1
ATOM 3344 C CA . ALA A 1 415 ? -13.641 -47.781 -23.719 1 63.69 415 ALA A CA 1
ATOM 3345 C C . ALA A 1 415 ? -13.086 -46.562 -22.969 1 63.69 415 ALA A C 1
ATOM 3347 O O . ALA A 1 415 ? -13.844 -45.656 -22.609 1 63.69 415 ALA A O 1
ATOM 3348 N N . THR A 1 416 ? -11.828 -46.594 -22.656 1 63.72 416 THR A N 1
ATOM 3349 C CA . THR A 1 416 ? -11.227 -45.5 -21.922 1 63.72 416 THR A CA 1
ATOM 3350 C C . THR A 1 416 ? -10.539 -44.531 -22.891 1 63.72 416 THR A C 1
ATOM 3352 O O . THR A 1 416 ? -9.688 -44.938 -23.688 1 63.72 416 THR A O 1
ATOM 3355 N N . PRO A 1 417 ? -10.844 -43.344 -22.859 1 61.75 417 PRO A N 1
ATOM 3356 C CA . PRO A 1 417 ? -11.766 -42.562 -22.047 1 61.75 417 PRO A CA 1
ATOM 3357 C C . PRO A 1 417 ? -13.148 -42.406 -22.688 1 61.75 417 PRO A C 1
ATOM 3359 O O . PRO A 1 417 ? -14.133 -42.156 -21.984 1 61.75 417 PRO A O 1
ATOM 3362 N N . CYS A 1 418 ? -13.016 -42.406 -24.094 1 70.12 418 CYS A N 1
ATOM 3363 C CA . CYS A 1 418 ? -14.289 -42.188 -24.766 1 70.12 418 CYS A CA 1
ATOM 3364 C C . CYS A 1 418 ? -14.305 -42.844 -26.125 1 70.12 418 CYS A C 1
ATOM 3366 O O . CYS A 1 418 ? -13.25 -43.25 -26.641 1 70.12 418 CYS A O 1
ATOM 3368 N N . ILE A 1 419 ? -15.492 -43.156 -26.656 1 77.06 419 ILE A N 1
ATOM 3369 C CA . ILE A 1 419 ? -15.68 -43.688 -28 1 77.06 419 ILE A CA 1
ATOM 3370 C C . ILE A 1 419 ? -16.422 -42.656 -28.859 1 77.06 419 ILE A C 1
ATOM 3372 O O . ILE A 1 419 ? -17.359 -42 -28.375 1 77.06 419 ILE A O 1
ATOM 3376 N N . THR A 1 420 ? -15.891 -42.438 -30 1 78.62 420 THR A N 1
ATOM 3377 C CA . THR A 1 420 ? -16.594 -41.594 -30.953 1 78.62 420 THR A CA 1
ATOM 3378 C C . THR A 1 420 ? -17.531 -42.438 -31.828 1 78.62 420 THR A C 1
ATOM 3380 O O . THR A 1 420 ? -17.156 -43.531 -32.281 1 78.62 420 THR A O 1
ATOM 3383 N N . ALA A 1 421 ? -18.75 -41.938 -31.922 1 78.12 421 ALA A N 1
ATOM 3384 C CA . ALA A 1 421 ? -19.75 -42.688 -32.688 1 78.12 421 ALA A CA 1
ATOM 3385 C C . ALA A 1 421 ? -20.375 -41.781 -33.75 1 78.12 421 ALA A C 1
ATOM 3387 O O . ALA A 1 421 ? -20.766 -40.656 -33.469 1 78.12 421 ALA A O 1
ATOM 3388 N N . SER A 1 422 ? -20.344 -42.281 -34.969 1 81.38 422 SER A N 1
ATOM 3389 C CA . SER A 1 422 ? -21.094 -41.625 -36.031 1 81.38 422 SER A CA 1
ATOM 3390 C C . SER A 1 422 ? -22.578 -42 -35.969 1 81.38 422 SER A C 1
ATOM 3392 O O . SER A 1 422 ? -22.906 -43.188 -35.969 1 81.38 422 SER A O 1
ATOM 3394 N N . ILE A 1 423 ? -23.359 -41 -35.906 1 84.31 423 ILE A N 1
ATOM 3395 C CA . ILE A 1 423 ? -24.797 -41.188 -35.75 1 84.31 423 ILE A CA 1
ATOM 3396 C C . ILE A 1 423 ? -25.531 -40.656 -36.969 1 84.31 423 ILE A C 1
ATOM 3398 O O . ILE A 1 423 ? -25.188 -39.594 -37.469 1 84.31 423 ILE A O 1
ATOM 3402 N N . SER A 1 424 ? -26.453 -41.469 -37.438 1 86.06 424 SER A N 1
ATOM 3403 C CA . SER A 1 424 ? -27.344 -41.031 -38.531 1 86.06 424 SER A CA 1
ATOM 3404 C C . SER A 1 424 ? -28.734 -40.688 -38 1 86.06 424 SER A C 1
ATOM 3406 O O . SER A 1 424 ? -29.344 -41.5 -37.281 1 86.06 424 SER A O 1
ATOM 3408 N N . PHE A 1 425 ? -29.125 -39.5 -38.406 1 89 425 PHE A N 1
ATOM 3409 C CA . PHE A 1 425 ? -30.484 -39.062 -38.062 1 89 425 PHE A CA 1
ATOM 3410 C C . PHE A 1 425 ? -31.469 -39.531 -39.125 1 89 425 PHE A C 1
ATOM 3412 O O . PHE A 1 425 ? -31.578 -38.938 -40.188 1 89 425 PHE A O 1
ATOM 3419 N N . VAL A 1 426 ? -32.188 -40.531 -38.75 1 85.5 426 VAL A N 1
ATOM 3420 C CA . VAL A 1 426 ? -33.031 -41.188 -39.719 1 85.5 426 VAL A CA 1
ATOM 3421 C C . VAL A 1 426 ? -34.375 -40.469 -39.844 1 85.5 426 VAL A C 1
ATOM 3423 O O . VAL A 1 426 ? -34.938 -40.375 -40.938 1 85.5 426 VAL A O 1
ATOM 3426 N N . SER A 1 427 ? -34.938 -40.031 -38.75 1 88.69 427 SER A N 1
ATOM 3427 C CA . SER A 1 427 ? -36.25 -39.406 -38.719 1 88.69 427 SER A CA 1
ATOM 3428 C C . SER A 1 427 ? -36.469 -38.625 -37.438 1 88.69 427 SER A C 1
ATOM 3430 O O . SER A 1 427 ? -35.594 -38.625 -36.531 1 88.69 427 SER A O 1
ATOM 3432 N N . ALA A 1 428 ? -37.562 -37.875 -37.469 1 92 428 ALA A N 1
ATOM 3433 C CA . ALA A 1 428 ? -38.031 -37.156 -36.281 1 92 428 ALA A CA 1
ATOM 3434 C C . ALA A 1 428 ? -39.469 -37.562 -35.938 1 92 428 ALA A C 1
ATOM 3436 O O . ALA A 1 428 ? -40.312 -37.719 -36.812 1 92 428 ALA A O 1
ATOM 3437 N N . ILE A 1 429 ? -39.562 -37.75 -34.719 1 92 429 ILE A N 1
ATOM 3438 C CA . ILE A 1 429 ? -40.906 -38.156 -34.281 1 92 429 ILE A CA 1
ATOM 3439 C C . ILE A 1 429 ? -41.875 -37 -34.5 1 92 429 ILE A C 1
ATOM 3441 O O . ILE A 1 429 ? -41.656 -35.875 -34.094 1 92 429 ILE A O 1
ATOM 3445 N N . THR A 1 430 ? -42.938 -37.25 -35.219 1 92.88 430 THR A N 1
ATOM 3446 C CA . THR A 1 430 ? -43.969 -36.25 -35.469 1 92.88 430 THR A CA 1
ATOM 3447 C C . THR A 1 430 ? -45.188 -36.469 -34.594 1 92.88 430 THR A C 1
ATOM 3449 O O . THR A 1 430 ? -45.844 -35.5 -34.156 1 92.88 430 THR A O 1
ATOM 3452 N N . ASP A 1 431 ? -45.562 -37.75 -34.375 1 91.69 431 ASP A N 1
ATOM 3453 C CA . ASP A 1 431 ? -46.688 -38.125 -33.562 1 91.69 431 ASP A CA 1
ATOM 3454 C C . ASP A 1 431 ? -46.406 -39.312 -32.688 1 91.69 431 ASP A C 1
ATOM 3456 O O . ASP A 1 431 ? -45.656 -40.219 -33.094 1 91.69 431 ASP A O 1
ATOM 3460 N N . ILE A 1 432 ? -46.906 -39.281 -31.438 1 91.94 432 ILE A N 1
ATOM 3461 C CA . ILE A 1 432 ? -46.625 -40.344 -30.453 1 91.94 432 ILE A CA 1
ATOM 3462 C C . ILE A 1 432 ? -47.906 -40.688 -29.703 1 91.94 432 ILE A C 1
ATOM 3464 O O . ILE A 1 432 ? -48.781 -39.844 -29.5 1 91.94 432 ILE A O 1
ATOM 3468 N N . GLY A 1 433 ? -48.062 -41.938 -29.375 1 91.19 433 GLY A N 1
ATOM 3469 C CA . GLY A 1 433 ? -49.219 -42.375 -28.594 1 91.19 433 GLY A CA 1
ATOM 3470 C C . GLY A 1 433 ? -48.969 -42.25 -27.094 1 91.19 433 GLY A C 1
ATOM 3471 O O . GLY A 1 433 ? -47.969 -41.688 -26.656 1 91.19 433 GLY A O 1
ATOM 3472 N N . GLU A 1 434 ? -49.938 -42.719 -26.328 1 90.19 434 GLU A N 1
ATOM 3473 C CA . GLU A 1 434 ? -49.812 -42.75 -24.875 1 90.19 434 GLU A CA 1
ATOM 3474 C C . GLU A 1 434 ? -48.812 -43.844 -24.453 1 90.19 434 GLU A C 1
ATOM 3476 O O . GLU A 1 434 ? -48.75 -44.906 -25.094 1 90.19 434 GLU A O 1
ATOM 3481 N N . PHE A 1 435 ? -48.156 -43.625 -23.391 1 89.19 435 PHE A N 1
ATOM 3482 C CA . PHE A 1 435 ? -47.219 -44.594 -22.844 1 89.19 435 PHE A CA 1
ATOM 3483 C C . PHE A 1 435 ? -47.969 -45.688 -22.078 1 89.19 435 PHE A C 1
ATOM 3485 O O . PHE A 1 435 ? -48.875 -45.406 -21.297 1 89.19 435 PHE A O 1
ATOM 3492 N N . VAL A 1 436 ? -47.594 -46.906 -22.391 1 86.44 436 VAL A N 1
ATOM 3493 C CA . VAL A 1 436 ? -48.188 -48.031 -21.719 1 86.44 436 VAL A CA 1
ATOM 3494 C C . VAL A 1 436 ? -47.125 -48.906 -21.078 1 86.44 436 VAL A C 1
ATOM 3496 O O . VAL A 1 436 ? -45.938 -48.719 -21.344 1 86.44 436 VAL A O 1
ATOM 3499 N N . ASP A 1 437 ? -47.531 -49.875 -20.234 1 83.38 437 ASP A N 1
ATOM 3500 C CA . ASP A 1 437 ? -46.562 -50.781 -19.594 1 83.38 437 ASP A CA 1
ATOM 3501 C C . ASP A 1 437 ? -46.219 -51.938 -20.5 1 83.38 437 ASP A C 1
ATOM 3503 O O . ASP A 1 437 ? -46.812 -52.094 -21.578 1 83.38 437 ASP A O 1
ATOM 3507 N N . HIS A 1 438 ? -45.312 -52.688 -20.109 1 83.31 438 HIS A N 1
ATOM 3508 C CA . HIS A 1 438 ? -44.812 -53.812 -20.891 1 83.31 438 HIS A CA 1
ATOM 3509 C C . HIS A 1 438 ? -45.938 -54.781 -21.219 1 83.31 438 HIS A C 1
ATOM 3511 O O . HIS A 1 438 ? -46.031 -55.25 -22.359 1 83.31 438 HIS A O 1
ATOM 3517 N N . ASP A 1 439 ? -46.812 -55.094 -20.297 1 82.75 439 ASP A N 1
ATOM 3518 C CA . ASP A 1 439 ? -47.844 -56.094 -20.484 1 82.75 439 ASP A CA 1
ATOM 3519 C C . ASP A 1 439 ? -48.844 -55.656 -21.578 1 82.75 439 ASP A C 1
ATOM 3521 O O . ASP A 1 439 ? -49.281 -56.5 -22.359 1 82.75 439 ASP A O 1
ATOM 3525 N N . GLU A 1 440 ? -49.062 -54.469 -21.609 1 86.19 440 GLU A N 1
ATOM 3526 C CA . GLU A 1 440 ? -49.969 -53.969 -22.625 1 86.19 440 GLU A CA 1
ATOM 3527 C C . GLU A 1 440 ? -49.312 -53.875 -23.984 1 86.19 440 GLU A C 1
ATOM 3529 O O . GLU A 1 440 ? -49.906 -54.219 -25 1 86.19 440 GLU A O 1
ATOM 3534 N N . ALA A 1 441 ? -48.125 -53.438 -24.031 1 88.19 441 ALA A N 1
ATOM 3535 C CA . ALA A 1 441 ? -47.406 -53.156 -25.266 1 88.19 441 ALA A CA 1
ATOM 3536 C C . ALA A 1 441 ? -47.156 -54.438 -26.062 1 88.19 441 ALA A C 1
ATOM 3538 O O . ALA A 1 441 ? -47.125 -54.406 -27.297 1 88.19 441 ALA A O 1
ATOM 3539 N N . PHE A 1 442 ? -47.062 -55.594 -25.375 1 88.56 442 PHE A N 1
ATOM 3540 C CA . PHE A 1 442 ? -46.688 -56.812 -26.078 1 88.56 442 PHE A CA 1
ATOM 3541 C C . PHE A 1 442 ? -47.844 -57.812 -26.047 1 88.56 442 PHE A C 1
ATOM 3543 O O . PHE A 1 442 ? -47.625 -59 -26.344 1 88.56 442 PHE A O 1
ATOM 3550 N N . GLN A 1 443 ? -48.969 -57.375 -25.734 1 87.75 443 GLN A N 1
ATOM 3551 C CA . GLN A 1 443 ? -50.156 -58.188 -25.844 1 87.75 443 GLN A CA 1
ATOM 3552 C C . GLN A 1 443 ? -50.688 -58.219 -27.281 1 87.75 443 GLN A C 1
ATOM 3554 O O . GLN A 1 443 ? -50.844 -57.156 -27.891 1 87.75 443 GLN A O 1
ATOM 3559 N N . PRO A 1 444 ? -51 -59.344 -27.719 1 87.69 444 PRO A N 1
ATOM 3560 C CA . PRO A 1 444 ? -51.5 -59.438 -29.094 1 87.69 444 PRO A CA 1
ATOM 3561 C C . PRO A 1 444 ? -52.75 -58.562 -29.328 1 87.69 444 PRO A C 1
ATOM 3563 O O . PRO A 1 444 ? -52.938 -58 -30.406 1 87.69 444 PRO A O 1
ATOM 3566 N N . GLY A 1 445 ? -53.531 -58.406 -28.344 1 86.69 445 GLY A N 1
ATOM 3567 C CA . GLY A 1 445 ? -54.75 -57.625 -28.469 1 86.69 445 GLY A CA 1
ATOM 3568 C C . GLY A 1 445 ? -54.5 -56.156 -28.703 1 86.69 445 GLY A C 1
ATOM 3569 O O . GLY A 1 445 ? -55.344 -55.469 -29.281 1 86.69 445 GLY A O 1
ATOM 3570 N N . SER A 1 446 ? -53.406 -55.656 -28.281 1 89.94 446 SER A N 1
ATOM 3571 C CA . SER A 1 446 ? -53.094 -54.25 -28.406 1 89.94 446 SER A CA 1
ATOM 3572 C C . SER A 1 446 ? -52.719 -53.906 -29.844 1 89.94 446 SER A C 1
ATOM 3574 O O . SER A 1 446 ? -52.625 -52.719 -30.188 1 89.94 446 SER A O 1
ATOM 3576 N N . TRP A 1 447 ? -52.5 -54.906 -30.719 1 91.25 447 TRP A N 1
ATOM 3577 C CA . TRP A 1 447 ? -52.031 -54.625 -32.094 1 91.25 447 TRP A CA 1
ATOM 3578 C C . TRP A 1 447 ? -53.094 -55.031 -33.094 1 91.25 447 TRP A C 1
ATOM 3580 O O . TRP A 1 447 ? -52.781 -55.281 -34.281 1 91.25 447 TRP A O 1
ATOM 3590 N N . LYS A 1 448 ? -54.25 -55.094 -32.625 1 84.12 448 LYS A N 1
ATOM 3591 C CA . LYS A 1 448 ? -55.406 -55.312 -33.531 1 84.12 448 LYS A CA 1
ATOM 3592 C C . LYS A 1 448 ? -56.031 -54 -33.938 1 84.12 448 LYS A C 1
ATOM 3594 O O . LYS A 1 448 ? -56.094 -53.062 -33.156 1 84.12 448 LYS A O 1
ATOM 3599 N N . ALA A 1 449 ? -56.25 -53.812 -35.25 1 75.5 449 ALA A N 1
ATOM 3600 C CA . ALA A 1 449 ? -56.875 -52.625 -35.812 1 75.5 449 ALA A CA 1
ATOM 3601 C C . ALA A 1 449 ? -58.344 -52.5 -35.312 1 75.5 449 ALA A C 1
ATOM 3603 O O . ALA A 1 449 ? -59 -53.5 -35.094 1 75.5 449 ALA A O 1
ATOM 3604 N N . GLY A 1 450 ? -58.75 -51.469 -34.438 1 63.28 450 GLY A N 1
ATOM 3605 C CA . GLY A 1 450 ? -60.094 -51.219 -33.969 1 63.28 450 GLY A CA 1
ATOM 3606 C C . GLY A 1 450 ? -61.156 -51.75 -34.938 1 63.28 450 GLY A C 1
ATOM 3607 O O . GLY A 1 450 ? -61.062 -51.531 -36.156 1 63.28 450 GLY A O 1
ATOM 3608 N N . GLY A 1 451 ? -61.906 -52.906 -34.75 1 56.69 451 GLY A N 1
ATOM 3609 C CA . GLY A 1 451 ? -63.156 -53.344 -35.406 1 56.69 451 GLY A CA 1
ATOM 3610 C C . GLY A 1 451 ? -64.375 -53.094 -34.531 1 56.69 451 GLY A C 1
ATOM 3611 O O . GLY A 1 451 ? -64.312 -52.344 -33.562 1 56.69 451 GLY A O 1
ATOM 3612 N N . TRP A 1 452 ? -65.562 -53.625 -34.938 1 57.31 452 TRP A N 1
ATOM 3613 C CA . TRP A 1 452 ? -66.875 -53.438 -34.25 1 57.31 452 TRP A CA 1
ATOM 3614 C C . TRP A 1 452 ? -66.75 -53.844 -32.781 1 57.31 452 TRP A C 1
ATOM 3616 O O . TRP A 1 452 ? -67.438 -53.25 -31.922 1 57.31 452 TRP A O 1
ATOM 3626 N N . THR A 1 453 ? -65.812 -54.688 -32.312 1 56.25 453 THR A N 1
ATOM 3627 C CA . THR A 1 453 ? -65.812 -55.188 -30.953 1 56.25 453 THR A CA 1
ATOM 3628 C C . THR A 1 453 ? -64.438 -54.875 -30.25 1 56.25 453 THR A C 1
ATOM 3630 O O . THR A 1 453 ? -64.312 -55.125 -29.047 1 56.25 453 THR A O 1
ATOM 3633 N N . THR A 1 454 ? -63.438 -54.438 -30.953 1 62.28 454 THR A N 1
ATOM 3634 C CA . THR A 1 454 ? -62.156 -54.312 -30.266 1 62.28 454 THR A CA 1
ATOM 3635 C C . THR A 1 454 ? -61.688 -52.875 -30.219 1 62.28 454 THR A C 1
ATOM 3637 O O . THR A 1 454 ? -61.75 -52.156 -31.219 1 62.28 454 THR A O 1
ATOM 3640 N N . ILE A 1 455 ? -61.438 -52.375 -29.031 1 72.75 455 ILE A N 1
ATOM 3641 C CA . ILE A 1 455 ? -61 -51 -28.766 1 72.75 455 ILE A CA 1
ATOM 3642 C C . ILE A 1 455 ? -59.531 -50.844 -29.125 1 72.75 455 ILE A C 1
ATOM 3644 O O . ILE A 1 455 ? -58.688 -51.625 -28.703 1 72.75 455 ILE A O 1
ATOM 3648 N N . ARG A 1 456 ? -59.25 -49.938 -30.047 1 83.88 456 ARG A N 1
ATOM 3649 C CA . ARG A 1 456 ? -57.906 -49.531 -30.406 1 83.88 456 ARG A CA 1
ATOM 3650 C C . ARG A 1 456 ? -57.125 -49.062 -29.188 1 83.88 456 ARG A C 1
ATOM 3652 O O . ARG A 1 456 ? -57.625 -48.25 -28.422 1 83.88 456 ARG A O 1
ATOM 3659 N N . SER A 1 457 ? -56 -49.625 -29 1 88.19 457 SER A N 1
ATOM 3660 C CA . SER A 1 457 ? -55.188 -49.188 -27.859 1 88.19 457 SER A CA 1
ATOM 3661 C C . SER A 1 457 ? -54.75 -47.75 -28.016 1 88.19 457 SER A C 1
ATOM 3663 O O . SER A 1 457 ? -54.375 -47.312 -29.109 1 88.19 457 SER A O 1
ATOM 3665 N N . ASN A 1 458 ? -54.656 -46.969 -26.906 1 89.5 458 ASN A N 1
ATOM 3666 C CA . ASN A 1 458 ? -54.219 -45.594 -26.906 1 89.5 458 ASN A CA 1
ATOM 3667 C C . ASN A 1 458 ? -52.719 -45.5 -27.109 1 89.5 458 ASN A C 1
ATOM 3669 O O . ASN A 1 458 ? -52.156 -44.406 -27.281 1 89.5 458 ASN A O 1
ATOM 3673 N N . MET A 1 459 ? -52.094 -46.656 -27.219 1 91.94 459 MET A N 1
ATOM 3674 C CA . MET A 1 459 ? -50.656 -46.688 -27.484 1 91.94 459 MET A CA 1
ATOM 3675 C C . MET A 1 459 ? -50.344 -46.188 -28.891 1 91.94 459 MET A C 1
ATOM 3677 O O . MET A 1 459 ? -49.25 -45.656 -29.141 1 91.94 459 MET A O 1
ATOM 3681 N N . HIS A 1 460 ? -51.312 -46.344 -29.734 1 92.81 460 HIS A N 1
ATOM 3682 C CA . HIS A 1 460 ? -51.125 -45.969 -31.125 1 92.81 460 HIS A CA 1
ATOM 3683 C C . HIS A 1 460 ? -51.656 -44.562 -31.391 1 92.81 460 HIS A C 1
ATOM 3685 O O . HIS A 1 460 ? -52.812 -44.25 -31.109 1 92.81 460 HIS A O 1
ATOM 3691 N N . PRO A 1 461 ? -50.719 -43.75 -31.922 1 91.44 461 PRO A N 1
ATOM 3692 C CA . PRO A 1 461 ? -51.219 -42.406 -32.25 1 91.44 461 PRO A CA 1
ATOM 3693 C C . PRO A 1 461 ? -52.344 -42.438 -33.281 1 91.44 461 PRO A C 1
ATOM 3695 O O . PRO A 1 461 ? -52.5 -43.438 -34 1 91.44 461 PRO A O 1
ATOM 3698 N N . ARG A 1 462 ? -53.031 -41.344 -33.406 1 86.19 462 ARG A N 1
ATOM 3699 C CA . ARG A 1 462 ? -54.188 -41.25 -34.281 1 86.19 462 ARG A CA 1
ATOM 3700 C C . ARG A 1 462 ? -53.812 -41.344 -35.75 1 86.19 462 ARG A C 1
ATOM 3702 O O . ARG A 1 462 ? -54.562 -41.844 -36.594 1 86.19 462 ARG A O 1
ATOM 3709 N N . SER A 1 463 ? -52.625 -41.031 -36.062 1 86.88 463 SER A N 1
ATOM 3710 C CA . SER A 1 463 ? -52.188 -41 -37.438 1 86.88 463 SER A CA 1
ATOM 3711 C C . SER A 1 463 ? -51.781 -42.406 -37.906 1 86.88 463 SER A C 1
ATOM 3713 O O . SER A 1 463 ? -51.5 -42.594 -39.094 1 86.88 463 SER A O 1
ATOM 3715 N N . PHE A 1 464 ? -51.844 -43.438 -37.031 1 87.81 464 PHE A N 1
ATOM 3716 C CA . PHE A 1 464 ? -51.469 -44.812 -37.406 1 87.81 464 PHE A CA 1
ATOM 3717 C C . PHE A 1 464 ? -52.562 -45.5 -38.188 1 87.81 464 PHE A C 1
ATOM 3719 O O . PHE A 1 464 ? -53.719 -45.562 -37.719 1 87.81 464 PHE A O 1
ATOM 3726 N N . SER A 1 465 ? -52.25 -45.938 -39.344 1 83.62 465 SER A N 1
ATOM 3727 C CA . SER A 1 465 ? -53.219 -46.688 -40.125 1 83.62 465 SER A CA 1
ATOM 3728 C C . SER A 1 465 ? -53.438 -48.094 -39.531 1 83.62 465 SER A C 1
ATOM 3730 O O . SER A 1 465 ? -52.531 -48.625 -38.875 1 83.62 465 SER A O 1
ATOM 3732 N N . PRO A 1 466 ? -54.594 -48.625 -39.719 1 84.81 466 PRO A N 1
ATOM 3733 C CA . PRO A 1 466 ? -54.812 -50 -39.281 1 84.81 466 PRO A CA 1
ATOM 3734 C C . PRO A 1 466 ? -53.781 -50.969 -39.875 1 84.81 466 PRO A C 1
ATOM 3736 O O . PRO A 1 466 ? -53.375 -51.938 -39.188 1 84.81 466 PRO A O 1
ATOM 3739 N N . GLN A 1 467 ? -53.344 -50.656 -41.094 1 85.75 467 GLN A N 1
ATOM 3740 C CA . GLN A 1 467 ? -52.344 -51.531 -41.719 1 85.75 467 GLN A CA 1
ATOM 3741 C C . GLN A 1 467 ? -51 -51.375 -41 1 85.75 467 GLN A C 1
ATOM 3743 O O . GLN A 1 467 ? -50.281 -52.375 -40.812 1 85.75 467 GLN A O 1
ATOM 3748 N N . ASP A 1 468 ? -50.719 -50.25 -40.656 1 86.75 468 ASP A N 1
ATOM 3749 C CA . ASP A 1 468 ? -49.469 -50 -39.969 1 86.75 468 ASP A CA 1
ATOM 3750 C C . ASP A 1 468 ? -49.438 -50.688 -38.594 1 86.75 468 ASP A C 1
ATOM 3752 O O . ASP A 1 468 ? -48.438 -51.219 -38.188 1 86.75 468 ASP A O 1
ATOM 3756 N N . ILE A 1 469 ? -50.531 -50.656 -37.906 1 90.12 469 ILE A N 1
ATOM 3757 C CA . ILE A 1 469 ? -50.625 -51.312 -36.594 1 90.12 469 ILE A CA 1
ATOM 3758 C C . ILE A 1 469 ? -50.406 -52.812 -36.719 1 90.12 469 ILE A C 1
ATOM 3760 O O . ILE A 1 469 ? -49.688 -53.406 -35.938 1 90.12 469 ILE A O 1
ATOM 3764 N N . GLN A 1 470 ? -51 -53.312 -37.781 1 88.19 470 GLN A N 1
ATOM 3765 C CA . GLN A 1 470 ? -50.875 -54.75 -38 1 88.19 470 GLN A CA 1
ATOM 3766 C C . GLN A 1 470 ? -49.438 -55.094 -38.406 1 88.19 470 GLN A C 1
ATOM 3768 O O . GLN A 1 470 ? -48.875 -56.062 -37.875 1 88.19 470 GLN A O 1
ATOM 3773 N N . ASP A 1 471 ? -48.875 -54.344 -39.312 1 87.75 471 ASP A N 1
ATOM 3774 C CA . ASP A 1 471 ? -47.5 -54.625 -39.781 1 87.75 471 ASP A CA 1
ATOM 3775 C C . ASP A 1 471 ? -46.5 -54.5 -38.625 1 87.75 471 ASP A C 1
ATOM 3777 O O . ASP A 1 471 ? -45.625 -55.375 -38.469 1 87.75 471 ASP A O 1
ATOM 3781 N N . LEU A 1 472 ? -46.594 -53.469 -37.875 1 89.44 472 LEU A N 1
ATOM 3782 C CA . LEU A 1 472 ? -45.688 -53.25 -36.75 1 89.44 472 LEU A CA 1
ATOM 3783 C C . LEU A 1 472 ? -45.906 -54.312 -35.688 1 89.44 472 LEU A C 1
ATOM 3785 O O . LEU A 1 472 ? -44.969 -54.781 -35.062 1 89.44 472 LEU A O 1
ATOM 3789 N N . GLY A 1 473 ? -47.125 -54.625 -35.469 1 88.75 473 GLY A N 1
ATOM 3790 C CA . GLY A 1 473 ? -47.469 -55.656 -34.5 1 88.75 473 GLY A CA 1
ATOM 3791 C C . GLY A 1 473 ? -46.844 -57 -34.812 1 88.75 473 GLY A C 1
ATOM 3792 O O . GLY A 1 473 ? -46.375 -57.719 -33.906 1 88.75 473 GLY A O 1
ATOM 3793 N N . GLU A 1 474 ? -46.844 -57.344 -36 1 88.38 474 GLU A N 1
ATOM 3794 C CA . GLU A 1 474 ? -46.25 -58.594 -36.406 1 88.38 474 GLU A CA 1
ATOM 3795 C C . GLU A 1 474 ? -44.75 -58.625 -36.094 1 88.38 474 GLU A C 1
ATOM 3797 O O . GLU A 1 474 ? -44.188 -59.656 -35.719 1 88.38 474 GLU A O 1
ATOM 3802 N N . TYR A 1 475 ? -44.188 -57.5 -36.281 1 86.38 475 TYR A N 1
ATOM 3803 C CA . TYR A 1 475 ? -42.75 -57.406 -36 1 86.38 475 TYR A CA 1
ATOM 3804 C C . TYR A 1 475 ? -42.469 -57.406 -34.5 1 86.38 475 TYR A C 1
ATOM 3806 O O . TYR A 1 475 ? -41.562 -58.094 -34.031 1 86.38 475 TYR A O 1
ATOM 3814 N N . VAL A 1 476 ? -43.219 -56.656 -33.781 1 87.25 476 VAL A N 1
ATOM 3815 C CA . VAL A 1 476 ? -43 -56.438 -32.344 1 87.25 476 VAL A CA 1
ATOM 3816 C C . VAL A 1 476 ? -43.25 -57.719 -31.594 1 87.25 476 VAL A C 1
ATOM 3818 O O . VAL A 1 476 ? -42.594 -58 -30.578 1 87.25 476 VAL A O 1
ATOM 3821 N N . LEU A 1 477 ? -44.188 -58.469 -32.031 1 87.81 477 LEU A N 1
ATOM 3822 C CA . LEU A 1 477 ? -44.594 -59.688 -31.297 1 87.81 477 LEU A CA 1
ATOM 3823 C C . LEU A 1 477 ? -43.688 -60.844 -31.641 1 87.81 477 LEU A C 1
ATOM 3825 O O . LEU A 1 477 ? -43.844 -61.938 -31.078 1 87.81 477 LEU A O 1
ATOM 3829 N N . ARG A 1 478 ? -42.656 -60.531 -32.438 1 84.31 478 ARG A N 1
ATOM 3830 C CA . ARG A 1 478 ? -41.688 -61.562 -32.719 1 84.31 478 ARG A CA 1
ATOM 3831 C C . ARG A 1 478 ? -40.812 -61.844 -31.5 1 84.31 478 ARG A C 1
ATOM 3833 O O . ARG A 1 478 ? -40.562 -60.938 -30.688 1 84.31 478 ARG A O 1
ATOM 3840 N N . GLU A 1 479 ? -40.375 -63.031 -31.453 1 79.06 479 GLU A N 1
ATOM 3841 C CA . GLU A 1 479 ? -39.531 -63.438 -30.344 1 79.06 479 GLU A CA 1
ATOM 3842 C C . GLU A 1 479 ? -38.219 -62.656 -30.344 1 79.06 479 GLU A C 1
ATOM 3844 O O . GLU A 1 479 ? -37.594 -62.469 -31.391 1 79.06 479 GLU A O 1
ATOM 3849 N N . GLY A 1 480 ? -37.875 -62.031 -29.219 1 77.25 480 GLY A N 1
ATOM 3850 C CA . GLY A 1 480 ? -36.594 -61.344 -29.062 1 77.25 480 GLY A CA 1
ATOM 3851 C C . GLY A 1 480 ? -36.719 -59.812 -29.109 1 77.25 480 GLY A C 1
ATOM 3852 O O . GLY A 1 480 ? -35.844 -59.094 -28.625 1 77.25 480 GLY A O 1
ATOM 3853 N N . THR A 1 481 ? -37.844 -59.281 -29.672 1 78 481 THR A N 1
ATOM 3854 C CA . THR A 1 481 ? -38 -57.844 -29.859 1 78 481 THR A CA 1
ATOM 3855 C C . THR A 1 481 ? -38.031 -57.125 -28.516 1 78 481 THR A C 1
ATOM 3857 O O . THR A 1 481 ? -37.469 -56.031 -28.375 1 78 481 THR A O 1
ATOM 3860 N N . PRO A 1 482 ? -38.688 -57.656 -27.5 1 72.5 482 PRO A N 1
ATOM 3861 C CA . PRO A 1 482 ? -38.719 -56.969 -26.203 1 72.5 482 PRO A CA 1
ATOM 3862 C C . PRO A 1 482 ? -37.312 -56.75 -25.641 1 72.5 482 PRO A C 1
ATOM 3864 O O . PRO A 1 482 ? -37.062 -55.75 -24.969 1 72.5 482 PRO A O 1
ATOM 3867 N N . GLN A 1 483 ? -36.406 -57.531 -25.969 1 71.31 483 GLN A N 1
ATOM 3868 C CA . GLN A 1 483 ? -35.031 -57.406 -25.484 1 71.31 483 GLN A CA 1
ATOM 3869 C C . GLN A 1 483 ? -34.312 -56.219 -26.172 1 71.31 483 GLN A C 1
ATOM 3871 O O . GLN A 1 483 ? -33.469 -55.594 -25.562 1 71.31 483 GLN A O 1
ATOM 3876 N N . LEU A 1 484 ? -34.75 -55.938 -27.328 1 73.81 484 LEU A N 1
ATOM 3877 C CA . LEU A 1 484 ? -34.188 -54.844 -28.094 1 73.81 484 LEU A CA 1
ATOM 3878 C C . LEU A 1 484 ? -34.562 -53.469 -27.5 1 73.81 484 LEU A C 1
ATOM 3880 O O . LEU A 1 484 ? -33.906 -52.469 -27.734 1 73.81 484 LEU A O 1
ATOM 3884 N N . LEU A 1 485 ? -35.562 -53.5 -26.766 1 70.31 485 LEU A N 1
ATOM 3885 C CA . LEU A 1 485 ? -36.125 -52.25 -26.25 1 70.31 485 LEU A CA 1
ATOM 3886 C C . LEU A 1 485 ? -35.906 -52.156 -24.734 1 70.31 485 LEU A C 1
ATOM 3888 O O . LEU A 1 485 ? -36.531 -51.344 -24.078 1 70.31 485 LEU A O 1
ATOM 3892 N N . SER A 1 486 ? -34.969 -52.969 -24.203 1 68.69 486 SER A N 1
ATOM 3893 C CA . SER A 1 486 ? -34.781 -52.938 -22.75 1 68.69 486 SER A CA 1
ATOM 3894 C C . SER A 1 486 ? -33.344 -52.594 -22.391 1 68.69 486 SER A C 1
ATOM 3896 O O . SER A 1 486 ? -32.406 -53.094 -23.031 1 68.69 486 SER A O 1
ATOM 3898 N N . PHE A 1 487 ? -33.25 -51.531 -21.625 1 67.81 487 PHE A N 1
ATOM 3899 C CA . PHE A 1 487 ? -31.969 -51.219 -21.031 1 67.81 487 PHE A CA 1
ATOM 3900 C C . PHE A 1 487 ? -31.969 -51.562 -19.547 1 67.81 487 PHE A C 1
ATOM 3902 O O . PHE A 1 487 ? -32.906 -51.188 -18.828 1 67.81 487 PHE A O 1
ATOM 3909 N N . ALA A 1 488 ? -31.141 -52.438 -19.156 1 63.69 488 ALA A N 1
ATOM 3910 C CA . ALA A 1 488 ? -31.219 -52.906 -17.766 1 63.69 488 ALA A CA 1
ATOM 3911 C C . ALA A 1 488 ? -31 -51.75 -16.797 1 63.69 488 ALA A C 1
ATOM 3913 O O . ALA A 1 488 ? -31.75 -51.594 -15.828 1 63.69 488 ALA A O 1
ATOM 3914 N N . ASP A 1 489 ? -29.938 -50.938 -16.75 1 65.94 489 ASP A N 1
ATOM 3915 C CA . ASP A 1 489 ? -29.703 -49.844 -15.844 1 65.94 489 ASP A CA 1
ATOM 3916 C C . ASP A 1 489 ? -28.922 -48.719 -16.531 1 65.94 489 ASP A C 1
ATOM 3918 O O . ASP A 1 489 ? -27.797 -48.938 -16.984 1 65.94 489 ASP A O 1
ATOM 3922 N N . PRO A 1 490 ? -29.703 -47.688 -16.688 1 60.56 490 PRO A N 1
ATOM 3923 C CA . PRO A 1 490 ? -28.969 -46.562 -17.266 1 60.56 490 PRO A CA 1
ATOM 3924 C C . PRO A 1 490 ? -27.844 -46.094 -16.359 1 60.56 490 PRO A C 1
ATOM 3926 O O . PRO A 1 490 ? -27.859 -46.312 -15.148 1 60.56 490 PRO A O 1
ATOM 3929 N N . HIS A 1 491 ? -26.891 -45.469 -16.953 1 60.75 491 HIS A N 1
ATOM 3930 C CA . HIS A 1 491 ? -25.781 -44.875 -16.219 1 60.75 491 HIS A CA 1
ATOM 3931 C C . HIS A 1 491 ? -26.266 -43.781 -15.289 1 60.75 491 HIS A C 1
ATOM 3933 O O . HIS A 1 491 ? -27.062 -42.906 -15.703 1 60.75 491 HIS A O 1
ATOM 3939 N N . VAL A 1 492 ? -26.078 -43.906 -14.07 1 57.28 492 VAL A N 1
ATOM 3940 C CA . VAL A 1 492 ? -26.391 -42.844 -13.102 1 57.28 492 VAL A CA 1
ATOM 3941 C C . VAL A 1 492 ? -25.094 -42.188 -12.648 1 57.28 492 VAL A C 1
ATOM 3943 O O . VAL A 1 492 ? -24.203 -42.844 -12.109 1 57.28 492 VAL A O 1
ATOM 3946 N N . ALA A 1 493 ? -24.922 -40.875 -13.133 1 56 493 ALA A N 1
ATOM 3947 C CA . ALA A 1 493 ? -23.734 -40.156 -12.711 1 56 493 ALA A CA 1
ATOM 3948 C C . ALA A 1 493 ? -23.641 -40.062 -11.188 1 56 493 ALA A C 1
ATOM 3950 O O . ALA A 1 493 ? -22.562 -40.156 -10.609 1 56 493 ALA A O 1
ATOM 3951 N N . TYR A 1 494 ? -24.859 -39.781 -10.633 1 59.41 494 TYR A N 1
ATOM 3952 C CA . TYR A 1 494 ? -24.953 -39.625 -9.188 1 59.41 494 TYR A CA 1
ATOM 3953 C C . TYR A 1 494 ? -25.922 -40.656 -8.609 1 59.41 494 TYR A C 1
ATOM 3955 O O . TYR A 1 494 ? -26.844 -41.094 -9.289 1 59.41 494 TYR A O 1
ATOM 3963 N N . GLY A 1 495 ? -25.594 -41.219 -7.543 1 60.84 495 GLY A N 1
ATOM 3964 C CA . GLY A 1 495 ? -26.469 -42.188 -6.871 1 60.84 495 GLY A CA 1
ATOM 3965 C C . GLY A 1 495 ? -25.938 -43.594 -6.895 1 60.84 495 GLY A C 1
ATOM 3966 O O . GLY A 1 495 ? -24.797 -43.844 -7.289 1 60.84 495 GLY A O 1
ATOM 3967 N N . ASN A 1 496 ? -26.625 -44.438 -6.398 1 66.31 496 ASN A N 1
ATOM 3968 C CA . ASN A 1 496 ? -26.266 -45.844 -6.375 1 66.31 496 ASN A CA 1
ATOM 3969 C C . ASN A 1 496 ? -26.484 -46.5 -7.73 1 66.31 496 ASN A C 1
ATOM 3971 O O . ASN A 1 496 ? -27.609 -46.5 -8.242 1 66.31 496 ASN A O 1
ATOM 3975 N N . PRO A 1 497 ? -25.484 -46.906 -8.375 1 72.12 497 PRO A N 1
ATOM 3976 C CA . PRO A 1 497 ? -25.656 -47.562 -9.672 1 72.12 497 PRO A CA 1
ATOM 3977 C C . PRO A 1 497 ? -26.531 -48.812 -9.586 1 72.12 497 PRO A C 1
ATOM 3979 O O . PRO A 1 497 ? -26.547 -49.5 -8.555 1 72.12 497 PRO A O 1
ATOM 3982 N N . GLY A 1 498 ? -27.297 -49.156 -10.57 1 72.06 498 GLY A N 1
ATOM 3983 C CA . GLY A 1 498 ? -28.109 -50.375 -10.68 1 72.06 498 GLY A CA 1
ATOM 3984 C C . GLY A 1 498 ? -27.281 -51.625 -10.688 1 72.06 498 GLY A C 1
ATOM 3985 O O . GLY A 1 498 ? -26.047 -51.562 -10.844 1 72.06 498 GLY A O 1
ATOM 3986 N N . PRO A 1 499 ? -27.812 -52.75 -10.414 1 73.75 499 PRO A N 1
ATOM 3987 C CA . PRO A 1 499 ? -27.078 -54 -10.305 1 73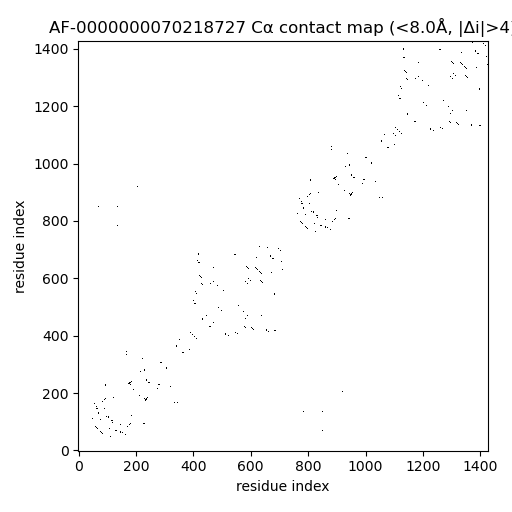.75 499 PRO A CA 1
ATOM 3988 C C . PRO A 1 499 ? -26.281 -54.344 -11.562 1 73.75 499 PRO A C 1
ATOM 3990 O O . PRO A 1 499 ? -25.156 -54.844 -11.477 1 73.75 499 PRO A O 1
ATOM 3993 N N . THR A 1 500 ? -26.891 -54.094 -12.703 1 74.38 500 THR A N 1
ATOM 3994 C CA . THR A 1 500 ? -26.172 -54.375 -13.945 1 74.38 500 THR A CA 1
ATOM 3995 C C . THR A 1 500 ? -24.969 -53.469 -14.109 1 74.38 500 THR A C 1
ATOM 3997 O O . THR A 1 500 ? -23.922 -53.875 -14.578 1 74.38 500 THR A O 1
ATOM 4000 N N . GLU A 1 501 ? -25.297 -52.312 -13.695 1 77.88 501 GLU A N 1
ATOM 4001 C CA . GLU A 1 501 ? -24.188 -51.375 -13.75 1 77.88 501 GLU A CA 1
ATOM 4002 C C . GLU A 1 501 ? -23.062 -51.781 -12.812 1 77.88 501 GLU A C 1
ATOM 4004 O O . GLU A 1 501 ? -21.891 -51.625 -13.148 1 77.88 501 GLU A O 1
ATOM 4009 N N . LYS A 1 502 ? -23.391 -52.25 -11.773 1 77.88 502 LYS A N 1
ATOM 4010 C CA . LYS A 1 502 ? -22.391 -52.719 -10.812 1 77.88 502 LYS A CA 1
ATOM 4011 C C . LYS A 1 502 ? -21.562 -53.844 -11.391 1 77.88 502 LYS A C 1
ATOM 4013 O O . LYS A 1 502 ? -20.344 -53.906 -11.188 1 77.88 502 LYS A O 1
ATOM 4018 N N . VAL A 1 503 ? -22.25 -54.75 -12.078 1 80.19 503 VAL A N 1
ATOM 4019 C CA . VAL A 1 503 ? -21.562 -55.875 -12.68 1 80.19 503 VAL A CA 1
ATOM 4020 C C . VAL A 1 503 ? -20.609 -55.406 -13.766 1 80.19 503 VAL A C 1
ATOM 4022 O O . VAL A 1 503 ? -19.469 -55.875 -13.867 1 80.19 503 VAL A O 1
ATOM 4025 N N . ARG A 1 504 ? -21.062 -54.5 -14.492 1 80.31 504 ARG A N 1
ATOM 4026 C CA . ARG A 1 504 ? -20.219 -53.969 -15.547 1 80.31 504 ARG A CA 1
ATOM 4027 C C . ARG A 1 504 ? -18.984 -53.281 -14.969 1 80.31 504 ARG A C 1
ATOM 4029 O O . ARG A 1 504 ? -17.875 -53.5 -15.445 1 80.31 504 ARG A O 1
ATOM 4036 N N . GLN A 1 505 ? -19.219 -52.531 -13.984 1 79.12 505 GLN A N 1
ATOM 4037 C CA . GLN A 1 505 ? -18.109 -51.844 -13.344 1 79.12 505 GLN A CA 1
ATOM 4038 C C . GLN A 1 505 ? -17.125 -52.844 -12.75 1 79.12 505 GLN A C 1
ATOM 4040 O O . GLN A 1 505 ? -15.906 -52.688 -12.875 1 79.12 505 GLN A O 1
ATOM 4045 N N . ALA A 1 506 ? -17.656 -53.812 -12.156 1 81.31 506 ALA A N 1
ATOM 4046 C CA . ALA A 1 506 ? -16.812 -54.844 -11.547 1 81.31 506 ALA A CA 1
ATOM 4047 C C . ALA A 1 506 ? -15.984 -55.562 -12.602 1 81.31 506 ALA A C 1
ATOM 4049 O O . ALA A 1 506 ? -14.82 -55.906 -12.367 1 81.31 506 ALA A O 1
ATOM 4050 N N . MET A 1 507 ? -16.625 -55.844 -13.688 1 84.31 507 MET A N 1
ATOM 4051 C CA . MET A 1 507 ? -15.938 -56.5 -14.781 1 84.31 507 MET A CA 1
ATOM 4052 C C . MET A 1 507 ? -14.766 -55.656 -15.281 1 84.31 507 MET A C 1
ATOM 4054 O O . MET A 1 507 ? -13.672 -56.188 -15.5 1 84.31 507 MET A O 1
ATOM 4058 N N . ILE A 1 508 ? -15.055 -54.438 -15.453 1 83.62 508 ILE A N 1
ATOM 4059 C CA . ILE A 1 508 ? -14.031 -53.531 -15.953 1 83.62 508 ILE A CA 1
ATOM 4060 C C . ILE A 1 508 ? -12.891 -53.438 -14.945 1 83.62 508 ILE A C 1
ATOM 4062 O O . ILE A 1 508 ? -11.719 -53.5 -15.32 1 83.62 508 ILE A O 1
ATOM 4066 N N . GLU A 1 509 ? -13.203 -53.344 -13.773 1 83.81 509 GLU A N 1
ATOM 4067 C CA . GLU A 1 509 ? -12.195 -53.219 -12.719 1 83.81 509 GLU A CA 1
ATOM 4068 C C . GLU A 1 509 ? -11.344 -54.5 -12.633 1 83.81 509 GLU A C 1
ATOM 4070 O O . GLU A 1 509 ? -10.125 -54.406 -12.469 1 83.81 509 GLU A O 1
ATOM 4075 N N . ALA A 1 510 ? -12.023 -55.562 -12.75 1 85.62 510 ALA A N 1
ATOM 4076 C CA . ALA A 1 510 ? -11.305 -56.844 -12.68 1 85.62 510 ALA A CA 1
ATOM 4077 C C . ALA A 1 510 ? -10.32 -56.969 -13.836 1 85.62 510 ALA A C 1
ATOM 4079 O O . ALA A 1 510 ? -9.195 -57.438 -13.648 1 85.62 510 ALA A O 1
ATOM 4080 N N . SER A 1 511 ? -10.75 -56.656 -14.953 1 87.94 511 SER A N 1
ATOM 4081 C CA . SER A 1 511 ? -9.875 -56.719 -16.125 1 87.94 511 SER A CA 1
ATOM 4082 C C . SER A 1 511 ? -8.719 -55.75 -16.016 1 87.94 511 SER A C 1
ATOM 4084 O O . SER A 1 511 ? -7.594 -56.062 -16.422 1 87.94 511 SER A O 1
ATOM 4086 N N . ALA A 1 512 ? -9.062 -54.594 -15.523 1 88.56 512 ALA A N 1
ATOM 4087 C CA . ALA A 1 512 ? -8.008 -53.594 -15.336 1 88.56 512 ALA A CA 1
ATOM 4088 C C . ALA A 1 512 ? -6.953 -54.094 -14.352 1 88.56 512 ALA A C 1
ATOM 4090 O O . ALA A 1 512 ? -5.75 -53.938 -14.578 1 88.56 512 ALA A O 1
ATOM 4091 N N . ASP A 1 513 ? -7.375 -54.719 -13.344 1 88.38 513 ASP A N 1
ATOM 4092 C CA . ASP A 1 513 ? -6.457 -55.281 -12.352 1 88.38 513 ASP A CA 1
ATOM 4093 C C . ASP A 1 513 ? -5.566 -56.344 -12.969 1 88.38 513 ASP A C 1
ATOM 4095 O O . ASP A 1 513 ? -4.375 -56.438 -12.664 1 88.38 513 ASP A O 1
ATOM 4099 N N . ARG A 1 514 ? -6.141 -57.094 -13.805 1 89.31 514 ARG A N 1
ATOM 4100 C CA . ARG A 1 514 ? -5.371 -58.156 -14.461 1 89.31 514 ARG A CA 1
ATOM 4101 C C . ARG A 1 514 ? -4.301 -57.562 -15.375 1 89.31 514 ARG A C 1
ATOM 4103 O O . ARG A 1 514 ? -3.166 -58.031 -15.398 1 89.31 514 ARG A O 1
ATOM 4110 N N . VAL A 1 515 ? -4.715 -56.625 -16.047 1 90.44 515 VAL A N 1
ATOM 4111 C CA . VAL A 1 515 ? -3.775 -56 -16.953 1 90.44 515 VAL A CA 1
ATOM 4112 C C . VAL A 1 515 ? -2.633 -55.375 -16.172 1 90.44 515 VAL A C 1
ATOM 4114 O O . VAL A 1 515 ? -1.461 -55.531 -16.5 1 90.44 515 VAL A O 1
ATOM 4117 N N . ILE A 1 516 ? -2.959 -54.688 -15.125 1 89.69 516 ILE A N 1
ATOM 4118 C CA . ILE A 1 516 ? -1.965 -53.969 -14.312 1 89.69 516 ILE A CA 1
ATOM 4119 C C . ILE A 1 516 ? -1.042 -55 -13.648 1 89.69 516 ILE A C 1
ATOM 4121 O O . ILE A 1 516 ? 0.176 -54.812 -13.602 1 89.69 516 ILE A O 1
ATOM 4125 N N . ASP A 1 517 ? -1.628 -56.031 -13.18 1 87.94 517 ASP A N 1
ATOM 4126 C CA . ASP A 1 517 ? -0.841 -57.094 -12.57 1 87.94 517 ASP A CA 1
ATOM 4127 C C . ASP A 1 517 ? 0.106 -57.719 -13.586 1 87.94 517 ASP A C 1
ATOM 4129 O O . ASP A 1 517 ? 1.258 -58.031 -13.266 1 87.94 517 ASP A O 1
ATOM 4133 N N . GLY A 1 518 ? -0.425 -57.969 -14.734 1 88.62 518 GLY A N 1
ATOM 4134 C CA . GLY A 1 518 ? 0.411 -58.5 -15.797 1 88.62 518 GLY A CA 1
ATOM 4135 C C . GLY A 1 518 ? 1.588 -57.625 -16.141 1 88.62 518 GLY A C 1
ATOM 4136 O O . GLY A 1 518 ? 2.713 -58.094 -16.297 1 88.62 518 GLY A O 1
ATOM 4137 N N . LEU A 1 519 ? 1.319 -56.375 -16.234 1 86.75 519 LEU A N 1
ATOM 4138 C CA . LEU A 1 519 ? 2.363 -55.406 -16.547 1 86.75 519 LEU A CA 1
ATOM 4139 C C . LEU A 1 519 ? 3.393 -55.312 -15.43 1 86.75 519 LEU A C 1
ATOM 4141 O O . LEU A 1 519 ? 4.586 -55.156 -15.688 1 86.75 519 LEU A O 1
ATOM 4145 N N . SER A 1 520 ? 2.951 -55.406 -14.203 1 82.75 520 SER A N 1
ATOM 4146 C CA . SER A 1 520 ? 3.834 -55.281 -13.047 1 82.75 520 SER A CA 1
ATOM 4147 C C . SER A 1 520 ? 4.777 -56.469 -12.945 1 82.75 520 SER A C 1
ATOM 4149 O O . SER A 1 520 ? 5.914 -56.344 -12.484 1 82.75 520 SER A O 1
ATOM 4151 N N . ARG A 1 521 ? 4.344 -57.562 -13.344 1 81.12 521 ARG A N 1
ATOM 4152 C CA . ARG A 1 521 ? 5.133 -58.781 -13.219 1 81.12 521 ARG A CA 1
ATOM 4153 C C . ARG A 1 521 ? 6.047 -58.969 -14.422 1 81.12 521 ARG A C 1
ATOM 4155 O O . ARG A 1 521 ? 7.039 -59.688 -14.352 1 81.12 521 ARG A O 1
ATOM 4162 N N . ALA A 1 522 ? 5.609 -58.344 -15.414 1 79.06 522 ALA A N 1
ATOM 4163 C CA . ALA A 1 522 ? 6.371 -58.562 -16.641 1 79.06 522 ALA A CA 1
ATOM 4164 C C . ALA A 1 522 ? 7.773 -57.969 -16.531 1 79.06 522 ALA A C 1
ATOM 4166 O O . ALA A 1 522 ? 7.941 -56.844 -16.031 1 79.06 522 ALA A O 1
ATOM 4167 N N . VAL A 1 523 ? 8.852 -58.781 -16.156 1 63.44 523 VAL A N 1
ATOM 4168 C CA . VAL A 1 523 ? 10.25 -58.375 -16.109 1 63.44 523 VAL A CA 1
ATOM 4169 C C . VAL A 1 523 ? 10.742 -58.062 -17.531 1 63.44 523 VAL A C 1
ATOM 4171 O O . VAL A 1 523 ? 10.523 -58.812 -18.469 1 63.44 523 VAL A O 1
ATOM 4174 N N . GLU A 1 524 ? 10.883 -56.812 -17.812 1 56.56 524 GLU A N 1
ATOM 4175 C CA . GLU A 1 524 ? 11.461 -56.469 -19.109 1 56.56 524 GLU A CA 1
ATOM 4176 C C . GLU A 1 524 ? 12.797 -57.156 -19.328 1 56.56 524 GLU A C 1
ATOM 4178 O O . GLU A 1 524 ? 13.695 -57.094 -18.484 1 56.56 524 GLU A O 1
ATOM 4183 N N . GLU A 1 525 ? 12.992 -58.344 -19.766 1 47.28 525 GLU A N 1
ATOM 4184 C CA . GLU A 1 525 ? 14.336 -58.75 -20.172 1 47.28 525 GLU A CA 1
ATOM 4185 C C . GLU A 1 525 ? 15.062 -57.625 -20.891 1 47.28 525 GLU A C 1
ATOM 4187 O O . GLU A 1 525 ? 14.531 -57.062 -21.844 1 47.28 525 GLU A O 1
ATOM 4192 N N . PRO A 1 526 ? 16 -56.969 -20.141 1 46.28 526 PRO A N 1
ATOM 4193 C CA . PRO A 1 526 ? 16.703 -55.812 -20.719 1 46.28 526 PRO A CA 1
ATOM 4194 C C . PRO A 1 526 ? 16.859 -55.906 -22.234 1 46.28 526 PRO A C 1
ATOM 4196 O O . PRO A 1 526 ? 17.078 -54.906 -22.906 1 46.28 526 PRO A O 1
ATOM 4199 N N . GLY A 1 527 ? 17.391 -57.031 -22.766 1 40.59 527 GLY A N 1
ATOM 4200 C CA . GLY A 1 527 ? 17.938 -57.281 -24.094 1 40.59 527 GLY A CA 1
ATOM 4201 C C . GLY A 1 527 ? 16.875 -57.25 -25.188 1 40.59 527 GLY A C 1
ATOM 4202 O O . GLY A 1 527 ? 17.172 -57.469 -26.359 1 40.59 527 GLY A O 1
ATOM 4203 N N . ARG A 1 528 ? 15.773 -57.781 -24.891 1 41.25 528 ARG A N 1
ATOM 4204 C CA . ARG A 1 528 ? 14.867 -57.812 -26.031 1 41.25 528 ARG A CA 1
ATOM 4205 C C . ARG A 1 528 ? 14.484 -56.406 -26.484 1 41.25 528 ARG A C 1
ATOM 4207 O O . ARG A 1 528 ? 13.727 -55.719 -25.781 1 41.25 528 ARG A O 1
ATOM 4214 N N . ALA A 1 529 ? 15.43 -55.719 -26.891 1 37.41 529 ALA A N 1
ATOM 4215 C CA . ALA A 1 529 ? 15.258 -54.5 -27.672 1 37.41 529 ALA A CA 1
ATOM 4216 C C . ALA A 1 529 ? 13.875 -54.438 -28.312 1 37.41 529 ALA A C 1
ATOM 4218 O O . ALA A 1 529 ? 13.406 -55.438 -28.875 1 37.41 529 ALA A O 1
ATOM 4219 N N . ALA A 1 530 ? 13.062 -53.562 -27.797 1 39.5 530 ALA A N 1
ATOM 4220 C CA . ALA A 1 530 ? 11.984 -53.094 -28.672 1 39.5 530 ALA A CA 1
ATOM 4221 C C . ALA A 1 530 ? 12.406 -53.156 -30.141 1 39.5 530 ALA A C 1
ATOM 4223 O O . ALA A 1 530 ? 12.859 -52.156 -30.703 1 39.5 530 ALA A O 1
ATOM 4224 N N . THR A 1 531 ? 13.414 -53.906 -30.422 1 33.72 531 THR A N 1
ATOM 4225 C CA . THR A 1 531 ? 13.836 -53.875 -31.812 1 33.72 531 THR A CA 1
ATOM 4226 C C . THR A 1 531 ? 12.641 -53.719 -32.75 1 33.72 531 THR A C 1
ATOM 4228 O O . THR A 1 531 ? 12.758 -53.156 -33.812 1 33.72 531 THR A O 1
ATOM 4231 N N . THR A 1 532 ? 11.836 -54.812 -32.781 1 31.16 532 THR A N 1
ATOM 4232 C CA . THR A 1 532 ? 10.938 -54.75 -33.938 1 31.16 532 THR A CA 1
ATOM 4233 C C . THR A 1 532 ? 9.82 -53.719 -33.656 1 31.16 532 THR A C 1
ATOM 4235 O O . THR A 1 532 ? 8.82 -54.062 -33.031 1 31.16 532 THR A O 1
ATOM 4238 N N . SER A 1 533 ? 10.117 -52.625 -33.062 1 34.41 533 SER A N 1
ATOM 4239 C CA . SER A 1 533 ? 9.023 -51.656 -33.281 1 34.41 533 SER A CA 1
ATOM 4240 C C . SER A 1 533 ? 8.328 -51.906 -34.625 1 34.41 533 SER A C 1
ATOM 4242 O O . SER A 1 533 ? 8.945 -51.781 -35.688 1 34.41 533 SER A O 1
ATOM 4244 N N . PRO A 1 534 ? 7.516 -52.875 -34.688 1 35.59 534 PRO A N 1
ATOM 4245 C CA . PRO A 1 534 ? 7 -52.781 -36.062 1 35.59 534 PRO A CA 1
ATOM 4246 C C . PRO A 1 534 ? 6.879 -51.344 -36.531 1 35.59 534 PRO A C 1
ATOM 4248 O O . PRO A 1 534 ? 6.488 -50.469 -35.781 1 35.59 534 PRO A O 1
ATOM 4251 N N . ARG A 1 535 ? 7.855 -50.781 -37.25 1 38.78 535 ARG A N 1
ATOM 4252 C CA . ARG A 1 535 ? 7.543 -49.562 -37.969 1 38.78 535 ARG A CA 1
ATOM 4253 C C . ARG A 1 535 ? 6.035 -49.344 -38.062 1 38.78 535 ARG A C 1
ATOM 4255 O O . ARG A 1 535 ? 5.281 -50.281 -38.312 1 38.78 535 ARG A O 1
ATOM 4262 N N . PRO A 1 536 ? 5.555 -48.344 -37.406 1 41.41 536 PRO A N 1
ATOM 4263 C CA . PRO A 1 536 ? 4.18 -47.969 -37.75 1 41.41 536 PRO A CA 1
ATOM 4264 C C . PRO A 1 536 ? 3.824 -48.312 -39.188 1 41.41 536 PRO A C 1
ATOM 4266 O O . PRO A 1 536 ? 3.492 -47.406 -39.969 1 41.41 536 PRO A O 1
ATOM 4269 N N . GLY A 1 537 ? 4.477 -49.25 -39.625 1 41.62 537 GLY A N 1
ATOM 4270 C CA . GLY A 1 537 ? 3.842 -49.406 -40.938 1 41.62 537 GLY A CA 1
ATOM 4271 C C . GLY A 1 537 ? 2.34 -49.594 -40.844 1 41.62 537 GLY A C 1
ATOM 4272 O O . GLY A 1 537 ? 1.81 -49.906 -39.781 1 41.62 537 GLY A O 1
ATOM 4273 N N . ASP A 1 538 ? 1.523 -48.969 -41.719 1 54.97 538 ASP A N 1
ATOM 4274 C CA . ASP A 1 538 ? 0.073 -49 -41.875 1 54.97 538 ASP A CA 1
ATOM 4275 C C . ASP A 1 538 ? -0.5 -50.344 -41.438 1 54.97 538 ASP A C 1
ATOM 4277 O O . ASP A 1 538 ? -1.567 -50.406 -40.812 1 54.97 538 ASP A O 1
ATOM 4281 N N . GLY A 1 539 ? 0.285 -51.375 -41.438 1 59.28 539 GLY A N 1
ATOM 4282 C CA . GLY A 1 539 ? -0.245 -52.688 -41.219 1 59.28 539 GLY A CA 1
ATOM 4283 C C . GLY A 1 539 ? -0.267 -53.094 -39.75 1 59.28 539 GLY A C 1
ATOM 4284 O O . GLY A 1 539 ? -1.203 -53.75 -39.281 1 59.28 539 GLY A O 1
ATOM 4285 N N . GLY A 1 540 ? 0.803 -52.688 -38.844 1 66 540 GLY A N 1
ATOM 4286 C CA . GLY A 1 540 ? 0.863 -53.031 -37.438 1 66 540 GLY A CA 1
ATOM 4287 C C . GLY A 1 540 ? -0.21 -52.375 -36.594 1 66 540 GLY A C 1
ATOM 4288 O O . GLY A 1 540 ? -0.838 -53 -35.75 1 66 540 GLY A O 1
ATOM 4289 N N . ASN A 1 541 ? -0.378 -51.188 -36.844 1 78.75 541 ASN A N 1
ATOM 4290 C CA . ASN A 1 541 ? -1.426 -50.438 -36.156 1 78.75 541 ASN A CA 1
ATOM 4291 C C . ASN A 1 541 ? -2.811 -51 -36.469 1 78.75 541 ASN A C 1
ATOM 4293 O O . ASN A 1 541 ? -3.676 -51.031 -35.594 1 78.75 541 ASN A O 1
ATOM 4297 N N . LYS A 1 542 ? -2.814 -51.406 -37.656 1 82 542 LYS A N 1
ATOM 4298 C CA . LYS A 1 542 ? -4.102 -52 -38.031 1 82 542 LYS A CA 1
ATOM 4299 C C . LYS A 1 542 ? -4.375 -53.281 -37.25 1 82 542 LYS A C 1
ATOM 4301 O O . LYS A 1 542 ? -5.508 -53.531 -36.844 1 82 542 LYS A O 1
ATOM 4306 N N . VAL A 1 543 ? -3.312 -54 -37.062 1 85.31 543 VAL A N 1
ATOM 4307 C CA . VAL A 1 543 ? -3.457 -55.25 -36.344 1 85.31 543 VAL A CA 1
ATOM 4308 C C . VAL A 1 543 ? -3.852 -54.969 -34.875 1 85.31 543 VAL A C 1
ATOM 4310 O O . VAL A 1 543 ? -4.754 -55.625 -34.344 1 85.31 543 VAL A O 1
ATOM 4313 N N . VAL A 1 544 ? -3.201 -54.031 -34.344 1 87.81 544 VAL A N 1
ATOM 4314 C CA . VAL A 1 544 ? -3.475 -53.688 -32.938 1 87.81 544 VAL A CA 1
ATOM 4315 C C . VAL A 1 544 ? -4.898 -53.156 -32.812 1 87.81 544 VAL A C 1
ATOM 4317 O O . VAL A 1 544 ? -5.613 -53.5 -31.859 1 87.81 544 VAL A O 1
ATOM 4320 N N . ARG A 1 545 ? -5.293 -52.469 -33.781 1 86.88 545 ARG A N 1
ATOM 4321 C CA . ARG A 1 545 ? -6.656 -51.938 -33.781 1 86.88 545 ARG A CA 1
ATOM 4322 C C . ARG A 1 545 ? -7.68 -53.062 -33.875 1 86.88 545 ARG A C 1
ATOM 4324 O O . ARG A 1 545 ? -8.695 -53.031 -33.156 1 86.88 545 ARG A O 1
ATOM 4331 N N . ASN A 1 546 ? -7.293 -53.938 -34.625 1 86.75 546 ASN A N 1
ATOM 4332 C CA . ASN A 1 546 ? -8.195 -55.062 -34.781 1 86.75 546 ASN A CA 1
ATOM 4333 C C . ASN A 1 546 ? -8.289 -55.906 -33.469 1 86.75 546 ASN A C 1
ATOM 4335 O O . ASN A 1 546 ? -9.367 -56.375 -33.125 1 86.75 546 ASN A O 1
ATOM 4339 N N . ILE A 1 547 ? -7.223 -55.938 -32.906 1 88.25 547 ILE A N 1
ATOM 4340 C CA . ILE A 1 547 ? -7.195 -56.688 -31.641 1 88.25 547 ILE A CA 1
ATOM 4341 C C . ILE A 1 547 ? -8.047 -56 -30.594 1 88.25 547 ILE A C 1
ATOM 4343 O O . ILE A 1 547 ? -8.82 -56.625 -29.875 1 88.25 547 ILE A O 1
ATOM 4347 N N . ILE A 1 548 ? -7.938 -54.719 -30.5 1 88.25 548 ILE A N 1
ATOM 4348 C CA . ILE A 1 548 ? -8.727 -53.938 -29.547 1 88.25 548 ILE A CA 1
ATOM 4349 C C . ILE A 1 548 ? -10.211 -54.094 -29.891 1 88.25 548 ILE A C 1
ATOM 4351 O O . ILE A 1 548 ? -11.039 -54.312 -29 1 88.25 548 ILE A O 1
ATOM 4355 N N . SER A 1 549 ? -10.477 -54 -31.156 1 84.12 549 SER A N 1
ATOM 4356 C CA . SER A 1 549 ? -11.859 -54.125 -31.609 1 84.12 549 SER A CA 1
ATOM 4357 C C . SER A 1 549 ? -12.453 -55.469 -31.266 1 84.12 549 SER A C 1
ATOM 4359 O O . SER A 1 549 ? -13.586 -55.562 -30.781 1 84.12 549 SER A O 1
ATOM 4361 N N . ARG A 1 550 ? -11.719 -56.469 -31.438 1 86.69 550 ARG A N 1
ATOM 4362 C CA . ARG A 1 550 ? -12.18 -57.812 -31.141 1 86.69 550 ARG A CA 1
ATOM 4363 C C . ARG A 1 550 ? -12.359 -58 -29.641 1 86.69 550 ARG A C 1
ATOM 4365 O O . ARG A 1 550 ? -13.25 -58.75 -29.203 1 86.69 550 ARG A O 1
ATOM 4372 N N . SER A 1 551 ? -11.5 -57.406 -28.953 1 88.38 551 SER A N 1
ATOM 4373 C CA . SER A 1 551 ? -11.562 -57.562 -27.5 1 88.38 551 SER A CA 1
ATOM 4374 C C . SER A 1 551 ? -12.859 -57 -26.938 1 88.38 551 SER A C 1
ATOM 4376 O O . SER A 1 551 ? -13.453 -57.594 -26.031 1 88.38 551 SER A O 1
ATOM 4378 N N . ILE A 1 552 ? -13.352 -55.938 -27.5 1 85.56 552 ILE A N 1
ATOM 4379 C CA . ILE A 1 552 ? -14.578 -55.375 -26.969 1 85.56 552 ILE A CA 1
ATOM 4380 C C . ILE A 1 552 ? -15.789 -56.094 -27.547 1 85.56 552 ILE A C 1
ATOM 4382 O O . ILE A 1 552 ? -16.781 -56.312 -26.859 1 85.56 552 ILE A O 1
ATOM 4386 N N . THR A 1 553 ? -15.727 -56.5 -28.766 1 83.56 553 THR A N 1
ATOM 4387 C CA . THR A 1 553 ? -16.875 -57.094 -29.453 1 83.56 553 THR A CA 1
ATOM 4388 C C . THR A 1 553 ? -17.078 -58.531 -29 1 83.56 553 THR A C 1
ATOM 4390 O O . THR A 1 553 ? -18.219 -58.969 -28.797 1 83.56 553 THR A O 1
ATOM 4393 N N . ASP A 1 554 ? -15.945 -59.156 -28.797 1 87.56 554 ASP A N 1
ATOM 4394 C CA . ASP A 1 554 ? -16.062 -60.562 -28.531 1 87.56 554 ASP A CA 1
ATOM 4395 C C . ASP A 1 554 ? -15.781 -60.875 -27.062 1 87.56 554 ASP A C 1
ATOM 4397 O O . ASP A 1 554 ? -16.625 -61.438 -26.359 1 87.56 554 ASP A O 1
ATOM 4401 N N . ASP A 1 555 ? -14.719 -60.5 -26.641 1 87.88 555 ASP A N 1
ATOM 4402 C CA . ASP A 1 555 ? -14.266 -60.906 -25.312 1 87.88 555 ASP A CA 1
ATOM 4403 C C . ASP A 1 555 ? -15.102 -60.219 -24.219 1 87.88 555 ASP A C 1
ATOM 4405 O O . ASP A 1 555 ? -15.547 -60.875 -23.281 1 87.88 555 ASP A O 1
ATOM 4409 N N . ALA A 1 556 ? -15.258 -58.969 -24.312 1 86.38 556 ALA A N 1
ATOM 4410 C CA . ALA A 1 556 ? -16.031 -58.25 -23.281 1 86.38 556 ALA A CA 1
ATOM 4411 C C . ALA A 1 556 ? -17.469 -58.719 -23.25 1 86.38 556 ALA A C 1
ATOM 4413 O O . ALA A 1 556 ? -18.047 -58.844 -22.172 1 86.38 556 ALA A O 1
ATOM 4414 N N . ALA A 1 557 ? -17.984 -58.875 -24.406 1 81.56 557 ALA A N 1
ATOM 4415 C CA . ALA A 1 557 ? -19.359 -59.375 -24.484 1 81.56 557 ALA A CA 1
ATOM 4416 C C . ALA A 1 557 ? -19.5 -60.719 -23.766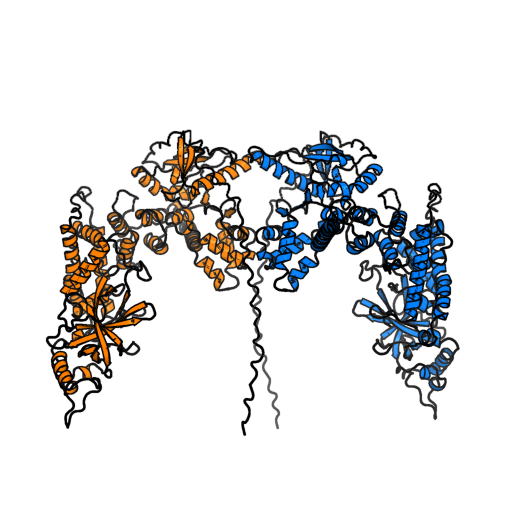 1 81.56 557 ALA A C 1
ATOM 4418 O O . ALA A 1 557 ? -20.438 -60.938 -23 1 81.56 557 ALA A O 1
ATOM 4419 N N . ALA A 1 558 ? -18.547 -61.531 -24.047 1 85.31 558 ALA A N 1
ATOM 4420 C CA . ALA A 1 558 ? -18.562 -62.844 -23.422 1 85.31 558 ALA A CA 1
ATOM 4421 C C . ALA A 1 558 ? -18.406 -62.75 -21.906 1 85.31 558 ALA A C 1
ATOM 4423 O O . ALA A 1 558 ? -19.125 -63.438 -21.172 1 85.31 558 ALA A O 1
ATOM 4424 N N . LEU A 1 559 ? -17.562 -61.938 -21.469 1 86.56 559 LEU A N 1
ATOM 4425 C CA . LEU A 1 559 ? -17.328 -61.781 -20.047 1 86.56 559 LEU A CA 1
ATOM 4426 C C . LEU A 1 559 ? -18.562 -61.188 -19.359 1 86.56 559 LEU A C 1
ATOM 4428 O O . LEU A 1 559 ? -18.906 -61.562 -18.234 1 86.56 559 LEU A O 1
ATOM 4432 N N . TYR A 1 560 ? -19.156 -60.281 -20.047 1 83.38 560 TYR A N 1
ATOM 4433 C CA . TYR A 1 560 ? -20.344 -59.625 -19.484 1 83.38 560 TYR A CA 1
ATOM 4434 C C . TYR A 1 560 ? -21.484 -60.625 -19.359 1 83.38 560 TYR A C 1
ATOM 4436 O O . TYR A 1 560 ? -22.188 -60.656 -18.344 1 83.38 560 TYR A O 1
ATOM 4444 N N . MET A 1 561 ? -21.672 -61.375 -20.375 1 81.44 561 MET A N 1
ATOM 4445 C CA . MET A 1 561 ? -22.75 -62.375 -20.344 1 81.44 561 MET A CA 1
ATOM 4446 C C . MET A 1 561 ? -22.531 -63.375 -19.219 1 81.44 561 MET A C 1
ATOM 4448 O O . MET A 1 561 ? -23.484 -63.75 -18.531 1 81.44 561 MET A O 1
ATOM 4452 N N . ASN A 1 562 ? -21.312 -63.656 -19.047 1 83.44 562 ASN A N 1
ATOM 4453 C CA . ASN A 1 562 ? -20.984 -64.562 -17.969 1 83.44 562 ASN A CA 1
ATOM 4454 C C . ASN A 1 562 ? -21.234 -63.938 -16.609 1 83.44 562 ASN A C 1
ATOM 4456 O O . ASN A 1 562 ? -21.703 -64.625 -15.688 1 83.44 562 ASN A O 1
ATOM 4460 N N . ALA A 1 563 ? -20.969 -62.719 -16.484 1 81.62 563 ALA A N 1
ATOM 4461 C CA . ALA A 1 563 ? -21.156 -62.031 -15.211 1 81.62 563 ALA A CA 1
ATOM 4462 C C . ALA A 1 563 ? -22.625 -61.812 -14.922 1 81.62 563 ALA A C 1
ATOM 4464 O O . ALA A 1 563 ? -23.047 -61.844 -13.758 1 81.62 563 ALA A O 1
ATOM 4465 N N . ARG A 1 564 ? -23.375 -61.594 -15.945 1 77.31 564 ARG A N 1
ATOM 4466 C CA . ARG A 1 564 ? -24.812 -61.281 -15.805 1 77.31 564 ARG A CA 1
ATOM 4467 C C . ARG A 1 564 ? -25.562 -62.531 -15.328 1 77.31 564 ARG A C 1
ATOM 4469 O O . ARG A 1 564 ? -26.625 -62.406 -14.695 1 77.31 564 ARG A O 1
ATOM 4476 N N . THR A 1 565 ? -25.047 -63.625 -15.664 1 75.12 565 THR A N 1
ATOM 4477 C CA . THR A 1 565 ? -25.719 -64.875 -15.273 1 75.12 565 THR A CA 1
ATOM 4478 C C . THR A 1 565 ? -25.766 -65 -13.758 1 75.12 565 THR A C 1
ATOM 4480 O O . THR A 1 565 ? -26.594 -65.75 -13.219 1 75.12 565 THR A O 1
ATOM 4483 N N . LYS A 1 566 ? -24.906 -64.125 -13.148 1 74.31 566 LYS A N 1
ATOM 4484 C CA . LYS A 1 566 ? -24.844 -64.25 -11.688 1 74.31 566 LYS A CA 1
ATOM 4485 C C . LYS A 1 566 ? -25.859 -63.312 -11.031 1 74.31 566 LYS A C 1
ATOM 4487 O O . LYS A 1 566 ? -26.062 -63.375 -9.82 1 74.31 566 LYS A O 1
ATOM 4492 N N . LEU A 1 567 ? -26.484 -62.469 -11.828 1 74.94 567 LEU A N 1
ATOM 4493 C CA . LEU A 1 567 ? -27.5 -61.562 -11.297 1 74.94 567 LEU A CA 1
ATOM 4494 C C . LEU A 1 567 ? -28.859 -62.25 -11.258 1 74.94 567 LEU A C 1
ATOM 4496 O O . LEU A 1 567 ? -29.156 -63.125 -12.078 1 74.94 567 LEU A O 1
ATOM 4500 N N . ALA A 1 568 ? -29.578 -61.906 -10.102 1 66.38 568 ALA A N 1
ATOM 4501 C CA . ALA A 1 568 ? -30.938 -62.406 -10 1 66.38 568 ALA A CA 1
ATOM 4502 C C . ALA A 1 568 ? -31.797 -61.906 -11.148 1 66.38 568 ALA A C 1
ATOM 4504 O O . ALA A 1 568 ? -31.547 -60.812 -11.672 1 66.38 568 ALA A O 1
ATOM 4505 N N . ARG A 1 569 ? -32.656 -62.656 -11.594 1 60.94 569 ARG A N 1
ATOM 4506 C CA . ARG A 1 569 ? -33.531 -62.375 -12.719 1 60.94 569 ARG A CA 1
ATOM 4507 C C . ARG A 1 569 ? -34.25 -61.031 -12.508 1 60.94 569 ARG A C 1
ATOM 4509 O O . ARG A 1 569 ? -34.469 -60.281 -13.461 1 60.94 569 ARG A O 1
ATOM 4516 N N . ARG A 1 570 ? -34.594 -60.75 -11.18 1 57.94 570 ARG A N 1
ATOM 4517 C CA . ARG A 1 570 ? -35.312 -59.531 -10.867 1 57.94 570 ARG A CA 1
ATOM 4518 C C . ARG A 1 570 ? -34.469 -58.281 -11.203 1 57.94 570 ARG A C 1
ATOM 4520 O O . ARG A 1 570 ? -35 -57.219 -11.523 1 57.94 570 ARG A O 1
ATOM 4527 N N . ASN A 1 571 ? -33.219 -58.531 -11.148 1 59.06 571 ASN A N 1
ATOM 4528 C CA . ASN A 1 571 ? -32.312 -57.406 -11.359 1 59.06 571 ASN A CA 1
ATOM 4529 C C . ASN A 1 571 ? -31.953 -57.219 -12.836 1 59.06 571 ASN A C 1
ATOM 4531 O O . ASN A 1 571 ? -31.469 -56.188 -13.242 1 59.06 571 ASN A O 1
ATOM 4535 N N . THR A 1 572 ? -32.094 -58.25 -13.461 1 57.97 572 THR A N 1
ATOM 4536 C CA . THR A 1 572 ? -31.703 -58.219 -14.867 1 57.97 572 THR A CA 1
ATOM 4537 C C . THR A 1 572 ? -32.906 -57.844 -15.742 1 57.97 572 THR A C 1
ATOM 4539 O O . THR A 1 572 ? -32.719 -57.375 -16.859 1 57.97 572 THR A O 1
ATOM 4542 N N . ASP A 1 573 ? -34.031 -58.219 -15.07 1 52.34 573 ASP A N 1
ATOM 4543 C CA . ASP A 1 573 ? -35.25 -58.062 -15.883 1 52.34 573 ASP A CA 1
ATOM 4544 C C . ASP A 1 573 ? -35.906 -56.719 -15.633 1 52.34 573 ASP A C 1
ATOM 4546 O O . ASP A 1 573 ? -37.031 -56.5 -16.078 1 52.34 573 ASP A O 1
ATOM 4550 N N . GLN A 1 574 ? -35.344 -55.875 -14.688 1 52.19 574 GLN A N 1
ATOM 4551 C CA . GLN A 1 574 ? -36.125 -54.688 -14.344 1 52.19 574 GLN A CA 1
ATOM 4552 C C . GLN A 1 574 ? -36.188 -53.719 -15.516 1 52.19 574 GLN A C 1
ATOM 4554 O O . GLN A 1 574 ? -35.156 -53.219 -15.992 1 52.19 574 GLN A O 1
ATOM 4559 N N . ARG A 1 575 ? -37.156 -53.844 -16.281 1 53.34 575 ARG A N 1
ATOM 4560 C CA . ARG A 1 575 ? -37.5 -53.125 -17.5 1 53.34 575 ARG A CA 1
ATOM 4561 C C . ARG A 1 575 ? -38.125 -51.75 -17.156 1 53.34 575 ARG A C 1
ATOM 4563 O O . ARG A 1 575 ? -39.219 -51.688 -16.594 1 53.34 575 ARG A O 1
ATOM 4570 N N . HIS A 1 576 ? -37.438 -50.875 -16.75 1 54.53 576 HIS A N 1
ATOM 4571 C CA . HIS A 1 576 ? -38.031 -49.625 -16.375 1 54.53 576 HIS A CA 1
ATOM 4572 C C . HIS A 1 576 ? -38.594 -48.875 -17.594 1 54.53 576 HIS A C 1
ATOM 4574 O O . HIS A 1 576 ? -38.688 -47.656 -17.594 1 54.53 576 HIS A O 1
ATOM 4580 N N . ALA A 1 577 ? -39.219 -49.562 -18.484 1 68.62 577 ALA A N 1
ATOM 4581 C CA . ALA A 1 577 ? -39.438 -48.781 -19.703 1 68.62 577 ALA A CA 1
ATOM 4582 C C . ALA A 1 577 ? -40.906 -48.688 -20.062 1 68.62 577 ALA A C 1
ATOM 4584 O O . ALA A 1 577 ? -41.719 -49.5 -19.641 1 68.62 577 ALA A O 1
ATOM 4585 N N . ARG A 1 578 ? -41.5 -47.625 -20.219 1 80.12 578 ARG A N 1
ATOM 4586 C CA . ARG A 1 578 ? -42.781 -47.375 -20.891 1 80.12 578 ARG A CA 1
ATOM 4587 C C . ARG A 1 578 ? -42.594 -47.375 -22.406 1 80.12 578 ARG A C 1
ATOM 4589 O O . ARG A 1 578 ? -41.531 -47.094 -22.922 1 80.12 578 ARG A O 1
ATOM 4596 N N . TYR A 1 579 ? -43.75 -47.906 -22.938 1 87.06 579 TYR A N 1
ATOM 4597 C CA . TYR A 1 579 ? -43.688 -48.125 -24.375 1 87.06 579 TYR A CA 1
ATOM 4598 C C . TYR A 1 579 ? -44.719 -47.281 -25.109 1 87.06 579 TYR A C 1
ATOM 4600 O O . TYR A 1 579 ? -45.781 -46.969 -24.562 1 87.06 579 TYR A O 1
ATOM 4608 N N . THR A 1 580 ? -44.344 -46.875 -26.266 1 91 580 THR A N 1
ATOM 4609 C CA . THR A 1 580 ? -45.281 -46.125 -27.094 1 91 580 THR A CA 1
ATOM 4610 C C . THR A 1 580 ? -44.969 -46.344 -28.578 1 91 580 THR A C 1
ATOM 4612 O O . THR A 1 580 ? -43.812 -46.656 -28.938 1 91 580 THR A O 1
ATOM 4615 N N . SER A 1 581 ? -46 -46.25 -29.375 1 92.69 581 SER A N 1
ATOM 4616 C CA . SER A 1 581 ? -45.781 -46.25 -30.812 1 92.69 581 SER A CA 1
ATOM 4617 C C . SER A 1 581 ? -45.656 -44.844 -31.359 1 92.69 581 SER A C 1
ATOM 4619 O O . SER A 1 581 ? -46.188 -43.906 -30.75 1 92.69 581 SER A O 1
ATOM 4621 N N . PHE A 1 582 ? -44.906 -44.719 -32.438 1 92.94 582 PHE A N 1
ATOM 4622 C CA . PHE A 1 582 ? -44.688 -43.375 -32.969 1 92.94 582 PHE A CA 1
ATOM 4623 C C . PHE A 1 582 ? -44.719 -43.375 -34.5 1 92.94 582 PHE A C 1
ATOM 4625 O O . PHE A 1 582 ? -44.625 -44.438 -35.125 1 92.94 582 PHE A O 1
ATOM 4632 N N . VAL A 1 583 ? -44.969 -42.156 -35.031 1 91.69 583 VAL A N 1
ATOM 4633 C CA . VAL A 1 583 ? -44.844 -41.875 -36.469 1 91.69 583 VAL A CA 1
ATOM 4634 C C . VAL A 1 583 ? -43.75 -40.812 -36.656 1 91.69 583 VAL A C 1
ATOM 4636 O O . VAL A 1 583 ? -43.719 -39.812 -35.938 1 91.69 583 VAL A O 1
ATOM 4639 N N . GLY A 1 584 ? -42.812 -41.188 -37.469 1 89.69 584 GLY A N 1
ATOM 4640 C CA . GLY A 1 584 ? -41.75 -40.25 -37.781 1 89.69 584 GLY A CA 1
ATOM 4641 C C . GLY A 1 584 ? -41.969 -39.531 -39.094 1 89.69 584 GLY A C 1
ATOM 4642 O O . GLY A 1 584 ? -42.938 -39.812 -39.812 1 89.69 584 GLY A O 1
ATOM 4643 N N . THR A 1 585 ? -40.781 -38.688 -39.281 1 81.81 585 THR A N 1
ATOM 4644 C CA . THR A 1 585 ? -40.75 -38 -40.594 1 81.81 585 THR A CA 1
ATOM 4645 C C . THR A 1 585 ? -40.5 -39 -41.719 1 81.81 585 THR A C 1
ATOM 4647 O O . THR A 1 585 ? -39.875 -40.062 -41.5 1 81.81 585 THR A O 1
ATOM 4650 N N . ASN A 1 586 ? -41.281 -39.031 -42.781 1 80.62 586 ASN A N 1
ATOM 4651 C CA . ASN A 1 586 ? -41.156 -39.844 -44 1 80.62 586 ASN A CA 1
ATOM 4652 C C . ASN A 1 586 ? -41.969 -41.125 -43.906 1 80.62 586 ASN A C 1
ATOM 4654 O O . ASN A 1 586 ? -41.688 -42.094 -44.625 1 80.62 586 ASN A O 1
ATOM 4658 N N . GLY A 1 587 ? -42.688 -41.281 -42.812 1 79.88 587 GLY A N 1
ATOM 4659 C CA . GLY A 1 587 ? -43.594 -42.375 -42.75 1 79.88 587 GLY A CA 1
ATOM 4660 C C . GLY A 1 587 ? -43.062 -43.531 -41.906 1 79.88 587 GLY A C 1
ATOM 4661 O O . GLY A 1 587 ? -43.625 -44.656 -41.938 1 79.88 587 GLY A O 1
ATOM 4662 N N . ILE A 1 588 ? -41.938 -43.312 -41.25 1 88.06 588 ILE A N 1
ATOM 4663 C CA . ILE A 1 588 ? -41.375 -44.344 -40.375 1 88.06 588 ILE A CA 1
ATOM 4664 C C . ILE A 1 588 ? -42.281 -44.562 -39.156 1 88.06 588 ILE A C 1
ATOM 4666 O O . ILE A 1 588 ? -42.781 -43.594 -38.594 1 88.06 588 ILE A O 1
ATOM 4670 N N . THR A 1 589 ? -42.594 -45.812 -38.969 1 90.81 589 THR A N 1
ATOM 4671 C CA . THR A 1 589 ? -43.375 -46.188 -37.75 1 90.81 589 THR A CA 1
ATOM 4672 C C . THR A 1 589 ? -42.562 -47.094 -36.875 1 90.81 589 THR A C 1
ATOM 4674 O O . THR A 1 589 ? -41.656 -47.812 -37.312 1 90.81 589 THR A O 1
ATOM 4677 N N . GLY A 1 590 ? -42.781 -46.969 -35.656 1 92.56 590 GLY A N 1
ATOM 4678 C CA . GLY A 1 590 ? -42.031 -47.844 -34.75 1 92.56 590 GLY A CA 1
ATOM 4679 C C . GLY A 1 590 ? -42.594 -47.875 -33.344 1 92.56 590 GLY A C 1
ATOM 4680 O O . GLY A 1 590 ? -43.594 -47.219 -33.062 1 92.56 590 GLY A O 1
ATOM 4681 N N . LEU A 1 591 ? -42.062 -48.719 -32.594 1 91.81 591 LEU A N 1
ATOM 4682 C CA . LEU A 1 591 ? -42.281 -48.812 -31.156 1 91.81 591 LEU A CA 1
ATOM 4683 C C . LEU A 1 591 ? -41.062 -48.344 -30.375 1 91.81 591 LEU A C 1
ATOM 4685 O O . LEU A 1 591 ? -39.938 -48.75 -30.672 1 91.81 591 LEU A O 1
ATOM 4689 N N . ALA A 1 592 ? -41.344 -47.438 -29.516 1 90 592 ALA A N 1
ATOM 4690 C CA . ALA A 1 592 ? -40.25 -46.906 -28.719 1 90 592 ALA A CA 1
ATOM 4691 C C . ALA A 1 592 ? -40.406 -47.219 -27.234 1 90 592 ALA A C 1
ATOM 4693 O O . ALA A 1 592 ? -41.531 -47.438 -26.766 1 90 592 ALA A O 1
ATOM 4694 N N . CYS A 1 593 ? -39.219 -47.344 -26.672 1 84.25 593 CYS A N 1
ATOM 4695 C CA . CYS A 1 593 ? -39.156 -47.5 -25.219 1 84.25 593 CYS A CA 1
ATOM 4696 C C . CYS A 1 593 ? -38.344 -46.344 -24.594 1 84.25 593 CYS A C 1
ATOM 4698 O O . CYS A 1 593 ? -37.281 -46 -25.062 1 84.25 593 CYS A O 1
ATOM 4700 N N . GLY A 1 594 ? -38.969 -45.656 -23.734 1 75.5 594 GLY A N 1
ATOM 4701 C CA . GLY A 1 594 ? -38.25 -44.594 -23.047 1 75.5 594 GLY A CA 1
ATOM 4702 C C . GLY A 1 594 ? -38.938 -44.125 -21.781 1 75.5 594 GLY A C 1
ATOM 4703 O O . GLY A 1 594 ? -40.125 -44.344 -21.609 1 75.5 594 GLY A O 1
ATOM 4704 N N . GLY A 1 595 ? -38.188 -43.438 -20.766 1 62.03 595 GLY A N 1
ATOM 4705 C CA . GLY A 1 595 ? -38.75 -42.625 -19.703 1 62.03 595 GLY A CA 1
ATOM 4706 C C . GLY A 1 595 ? -39.188 -43.438 -18.5 1 62.03 595 GLY A C 1
ATOM 4707 O O . GLY A 1 595 ? -40.344 -43.906 -18.453 1 62.03 595 GLY A O 1
ATOM 4708 N N . GLY A 1 596 ? -38.062 -43.812 -17.656 1 55.31 596 GLY A N 1
ATOM 4709 C CA . GLY A 1 596 ? -38.531 -44.281 -16.375 1 55.31 596 GLY A CA 1
ATOM 4710 C C . GLY A 1 596 ? -39.312 -43.219 -15.617 1 55.31 596 GLY A C 1
ATOM 4711 O O . GLY A 1 596 ? -39.438 -42.062 -16.062 1 55.31 596 GLY A O 1
ATOM 4712 N N . PRO A 1 597 ? -40.062 -43.594 -14.492 1 51.06 597 PRO A N 1
ATOM 4713 C CA . PRO A 1 597 ? -40.75 -42.562 -13.727 1 51.06 597 PRO A CA 1
ATOM 4714 C C . PRO A 1 597 ? -39.844 -41.375 -13.391 1 51.06 597 PRO A C 1
ATOM 4716 O O . PRO A 1 597 ? -38.75 -41.594 -12.836 1 51.06 597 PRO A O 1
ATOM 4719 N N . GLY A 1 598 ? -40.156 -40.219 -13.844 1 56.06 598 GLY A N 1
ATOM 4720 C CA . GLY A 1 598 ? -39.438 -39 -13.531 1 56.06 598 GLY A CA 1
ATOM 4721 C C . GLY A 1 598 ? -38.5 -38.562 -14.641 1 56.06 598 GLY A C 1
ATOM 4722 O O . GLY A 1 598 ? -37.906 -37.469 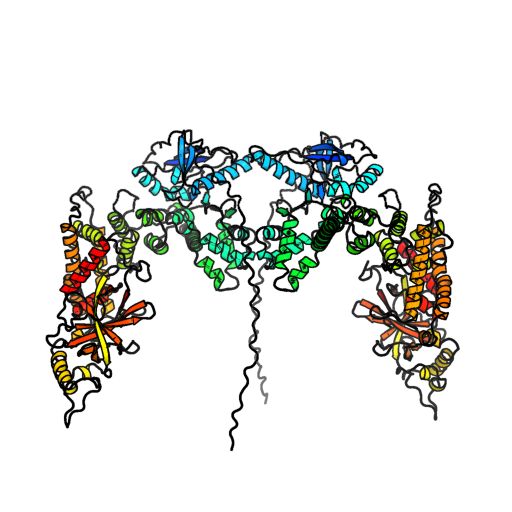-14.586 1 56.06 598 GLY A O 1
ATOM 4723 N N . SER A 1 599 ? -38.312 -39.5 -15.578 1 62.78 599 SER A N 1
ATOM 4724 C CA . SER A 1 599 ? -37.375 -39.156 -16.656 1 62.78 599 SER A CA 1
ATOM 4725 C C . SER A 1 599 ? -38.125 -38.562 -17.844 1 62.78 599 SER A C 1
ATOM 4727 O O . SER A 1 599 ? -39.344 -38.562 -17.891 1 62.78 599 SER A O 1
ATOM 4729 N N . TYR A 1 600 ? -37.375 -37.969 -18.672 1 65.94 600 TYR A N 1
ATOM 4730 C CA . TYR A 1 600 ? -37.938 -37.375 -19.891 1 65.94 600 TYR A CA 1
ATOM 4731 C C . TYR A 1 600 ? -38.656 -38.469 -20.719 1 65.94 600 TYR A C 1
ATOM 4733 O O . TYR A 1 600 ? -38.125 -39.562 -20.875 1 65.94 600 TYR A O 1
ATOM 4741 N N . GLU A 1 601 ? -39.875 -38.094 -21.016 1 78.19 601 GLU A N 1
ATOM 4742 C CA . GLU A 1 601 ? -40.656 -38.938 -21.922 1 78.19 601 GLU A CA 1
ATOM 4743 C C . GLU A 1 601 ? -40.469 -38.531 -23.375 1 78.19 601 GLU A C 1
ATOM 4745 O O . GLU A 1 601 ? -40.469 -37.312 -23.688 1 78.19 601 GLU A O 1
ATOM 4750 N N . ILE A 1 602 ? -40.188 -39.5 -24.172 1 87.12 602 ILE A N 1
ATOM 4751 C CA . ILE A 1 602 ? -40.031 -39.312 -25.609 1 87.12 602 ILE A CA 1
ATOM 4752 C C . ILE A 1 602 ? -41.219 -38.531 -26.156 1 87.12 602 ILE A C 1
ATOM 4754 O O . ILE A 1 602 ? -42.375 -38.75 -25.766 1 87.12 602 ILE A O 1
ATOM 4758 N N . GLY A 1 603 ? -40.906 -37.5 -26.984 1 88.12 603 GLY A N 1
ATOM 4759 C CA . GLY A 1 603 ? -41.938 -36.656 -27.547 1 88.12 603 GLY A CA 1
ATOM 4760 C C . GLY A 1 603 ? -41.688 -36.281 -29 1 88.12 603 GLY A C 1
ATOM 4761 O O . GLY A 1 603 ? -40.688 -36.719 -29.594 1 88.12 603 GLY A O 1
ATOM 4762 N N . PRO A 1 604 ? -42.719 -35.438 -29.469 1 89.12 604 PRO A N 1
ATOM 4763 C CA . PRO A 1 604 ? -42.531 -34.938 -30.828 1 89.12 604 PRO A CA 1
ATOM 4764 C C . PRO A 1 604 ? -41.281 -34.094 -30.969 1 89.12 604 PRO A C 1
ATOM 4766 O O . PRO A 1 604 ? -40.906 -33.344 -30.062 1 89.12 604 PRO A O 1
ATOM 4769 N N . ASN A 1 605 ? -40.594 -34.312 -32.094 1 89.5 605 ASN A N 1
ATOM 4770 C CA . ASN A 1 605 ? -39.406 -33.594 -32.5 1 89.5 605 ASN A CA 1
ATOM 4771 C C . ASN A 1 605 ? -38.156 -34.281 -31.938 1 89.5 605 ASN A C 1
ATOM 4773 O O . ASN A 1 605 ? -37.031 -33.781 -32.125 1 89.5 605 ASN A O 1
ATOM 4777 N N . ASP A 1 606 ? -38.312 -35.312 -31.156 1 91.94 606 ASP A N 1
ATOM 4778 C CA . ASP A 1 606 ? -37.125 -36.125 -30.844 1 91.94 606 ASP A CA 1
ATOM 4779 C C . ASP A 1 606 ? -36.625 -36.875 -32.094 1 91.94 606 ASP A C 1
ATOM 4781 O O . ASP A 1 606 ? -37.406 -37.188 -33 1 91.94 606 ASP A O 1
ATOM 4785 N N . TRP A 1 607 ? -35.375 -37.125 -32.062 1 91.88 607 TRP A N 1
ATOM 4786 C CA . TRP A 1 607 ? -34.781 -37.688 -33.25 1 91.88 607 TRP A CA 1
ATOM 4787 C C . TRP A 1 607 ? -34.688 -39.219 -33.156 1 91.88 607 TRP A C 1
ATOM 4789 O O . TRP A 1 607 ? -34.344 -39.75 -32.094 1 91.88 607 TRP A O 1
ATOM 4799 N N . ILE A 1 608 ? -35 -39.875 -34.219 1 90.31 608 ILE A N 1
ATOM 4800 C CA . ILE A 1 608 ? -34.75 -41.281 -34.375 1 90.31 608 ILE A CA 1
ATOM 4801 C C . ILE A 1 608 ? -33.406 -41.5 -35.094 1 90.31 608 ILE A C 1
ATOM 4803 O O . ILE A 1 608 ? -33.25 -41.094 -36.25 1 90.31 608 ILE A O 1
ATOM 4807 N N . CYS A 1 609 ? -32.594 -42.188 -34.312 1 88.56 609 CYS A N 1
ATOM 4808 C CA . CYS A 1 609 ? -31.234 -42.25 -34.812 1 88.56 609 CYS A CA 1
ATOM 4809 C C . CYS A 1 609 ? -30.719 -43.688 -34.812 1 88.56 609 CYS A C 1
ATOM 4811 O O . CYS A 1 609 ? -31.234 -44.531 -34.094 1 88.56 609 CYS A O 1
ATOM 4813 N N . VAL A 1 610 ? -29.75 -43.969 -35.656 1 86.75 610 VAL A N 1
ATOM 4814 C CA . VAL A 1 610 ? -29.031 -45.25 -35.719 1 86.75 610 VAL A CA 1
ATOM 4815 C C . VAL A 1 610 ? -27.531 -44.969 -35.781 1 86.75 610 VAL A C 1
ATOM 4817 O O . VAL A 1 610 ? -27.109 -43.875 -36.219 1 86.75 610 VAL A O 1
ATOM 4820 N N . PHE A 1 611 ? -26.812 -45.906 -35.281 1 84.88 611 PHE A N 1
ATOM 4821 C CA . PHE A 1 611 ? -25.375 -45.812 -35.469 1 84.88 611 PHE A CA 1
ATOM 4822 C C . PHE A 1 611 ? -25 -46.031 -36.938 1 84.88 611 PHE A C 1
ATOM 4824 O O . PHE A 1 611 ? -25.578 -46.906 -37.594 1 84.88 611 PHE A O 1
ATOM 4831 N N . SER A 1 612 ? -24.109 -45.188 -37.406 1 77.56 612 SER A N 1
ATOM 4832 C CA . SER A 1 612 ? -23.719 -45.312 -38.812 1 77.56 612 SER A CA 1
ATOM 4833 C C . SER A 1 612 ? -23 -46.625 -39.094 1 77.56 612 SER A C 1
ATOM 4835 O O . SER A 1 612 ? -22.328 -47.156 -38.219 1 77.56 612 SER A O 1
ATOM 4837 N N . GLY A 1 613 ? -23.062 -47.156 -40.281 1 70.38 613 GLY A N 1
ATOM 4838 C CA . GLY A 1 613 ? -22.438 -48.375 -40.719 1 70.38 613 GLY A CA 1
ATOM 4839 C C . GLY A 1 613 ? -23.422 -49.344 -41.375 1 70.38 613 GLY A C 1
ATOM 4840 O O . GLY A 1 613 ? -23.328 -49.594 -42.562 1 70.38 613 GLY A O 1
ATOM 4841 N N . VAL A 1 614 ? -24.266 -49.969 -40.406 1 66.25 614 VAL A N 1
ATOM 4842 C CA . VAL A 1 614 ? -25.203 -50.938 -40.938 1 66.25 614 VAL A CA 1
ATOM 4843 C C . VAL A 1 614 ? -26.547 -50.281 -41.25 1 66.25 614 VAL A C 1
ATOM 4845 O O . VAL A 1 614 ? -27.141 -49.656 -40.375 1 66.25 614 VAL A O 1
ATOM 4848 N N . THR A 1 615 ? -26.891 -50.156 -42.469 1 61.12 615 THR A N 1
ATOM 4849 C CA . THR A 1 615 ? -28.078 -49.469 -42.938 1 61.12 615 THR A CA 1
ATOM 4850 C C . THR A 1 615 ? -29.328 -50.312 -42.656 1 61.12 615 THR A C 1
ATOM 4852 O O . THR A 1 615 ? -30.438 -49.75 -42.594 1 61.12 615 THR A O 1
ATOM 4855 N N . ASP A 1 616 ? -29.25 -51.531 -42.594 1 62.44 616 ASP A N 1
ATOM 4856 C CA . ASP A 1 616 ? -30.469 -52.312 -42.594 1 62.44 616 ASP A CA 1
ATOM 4857 C C . ASP A 1 616 ? -30.859 -52.75 -41.188 1 62.44 616 ASP A C 1
ATOM 4859 O O . ASP A 1 616 ? -31.047 -53.938 -40.938 1 62.44 616 ASP A O 1
ATOM 4863 N N . THR A 1 617 ? -30.875 -51.781 -40.281 1 75.62 617 THR A N 1
ATOM 4864 C CA . THR A 1 617 ? -31.297 -52.156 -38.938 1 75.62 617 THR A CA 1
ATOM 4865 C C . THR A 1 617 ? -32.625 -51.531 -38.594 1 75.62 617 THR A C 1
ATOM 4867 O O . THR A 1 617 ? -32.906 -50.406 -39 1 75.62 617 THR A O 1
ATOM 4870 N N . ASN A 1 618 ? -33.5 -52.406 -37.969 1 83.06 618 ASN A N 1
ATOM 4871 C CA . ASN A 1 618 ? -34.781 -51.906 -37.469 1 83.06 618 ASN A CA 1
ATOM 4872 C C . ASN A 1 618 ? -34.625 -51.312 -36.062 1 83.06 618 ASN A C 1
ATOM 4874 O O . ASN A 1 618 ? -35.562 -50.75 -35.531 1 83.06 618 ASN A O 1
ATOM 4878 N N . ASN A 1 619 ? -33.406 -51.469 -35.531 1 85.88 619 ASN A N 1
ATOM 4879 C CA . ASN A 1 619 ? -33.188 -50.969 -34.188 1 85.88 619 ASN A CA 1
ATOM 4880 C C . ASN A 1 619 ? -32.656 -49.531 -34.219 1 85.88 619 ASN A C 1
ATOM 4882 O O . ASN A 1 619 ? -31.781 -49.188 -35 1 85.88 619 ASN A O 1
ATOM 4886 N N . ALA A 1 620 ? -33.25 -48.75 -33.469 1 87.31 620 ALA A N 1
ATOM 4887 C CA . ALA A 1 620 ? -32.875 -47.344 -33.406 1 87.31 620 ALA A CA 1
ATOM 4888 C C . ALA A 1 620 ? -32.906 -46.812 -31.969 1 87.31 620 ALA A C 1
ATOM 4890 O O . ALA A 1 620 ? -33.312 -47.531 -31.047 1 87.31 620 ALA A O 1
ATOM 4891 N N . PHE A 1 621 ? -32.312 -45.656 -31.766 1 86.62 621 PHE A N 1
ATOM 4892 C CA . PHE A 1 621 ? -32.406 -44.969 -30.484 1 86.62 621 PHE A CA 1
ATOM 4893 C C . PHE A 1 621 ? -32.906 -43.562 -30.672 1 86.62 621 PHE A C 1
ATOM 4895 O O . PHE A 1 621 ? -32.812 -43 -31.766 1 86.62 621 PHE A O 1
ATOM 4902 N N . ILE A 1 622 ? -33.531 -43.062 -29.656 1 88.75 622 ILE A N 1
ATOM 4903 C CA . ILE A 1 622 ? -34.156 -41.75 -29.703 1 88.75 622 ILE A CA 1
ATOM 4904 C C . ILE A 1 622 ? -33.219 -40.719 -29.031 1 88.75 622 ILE A C 1
ATOM 4906 O O . ILE A 1 622 ? -32.719 -40.969 -27.938 1 88.75 622 ILE A O 1
ATOM 4910 N N . LEU A 1 623 ? -32.969 -39.625 -29.766 1 89.56 623 LEU A N 1
ATOM 4911 C CA . LEU A 1 623 ? -32.062 -38.594 -29.266 1 89.56 623 LEU A CA 1
ATOM 4912 C C . LEU A 1 623 ? -32.812 -37.281 -29.047 1 89.56 623 LEU A C 1
ATOM 4914 O O . LEU A 1 623 ? -33.688 -36.906 -29.844 1 89.56 623 LEU A O 1
ATOM 4918 N N . ARG A 1 624 ? -32.375 -36.656 -28.016 1 89 624 ARG A N 1
ATOM 4919 C CA . ARG A 1 624 ? -32.844 -35.312 -27.734 1 89 624 ARG A CA 1
ATOM 4920 C C . ARG A 1 624 ? -31.656 -34.375 -27.438 1 89 624 ARG A C 1
ATOM 4922 O O . ARG A 1 624 ? -30.656 -34.812 -26.859 1 89 624 ARG A O 1
ATOM 4929 N N . PHE A 1 625 ? -31.797 -33.188 -27.797 1 85.5 625 PHE A N 1
ATOM 4930 C CA . PHE A 1 625 ? -30.75 -32.188 -27.531 1 85.5 625 PHE A CA 1
ATOM 4931 C C . PHE A 1 625 ? -31.062 -31.438 -26.234 1 85.5 625 PHE A C 1
ATOM 4933 O O . PHE A 1 625 ? -32.188 -30.953 -26.047 1 85.5 625 PHE A O 1
ATOM 4940 N N . ASP A 1 626 ? -30.125 -31.484 -25.312 1 78.88 626 ASP A N 1
ATOM 4941 C CA . ASP A 1 626 ? -30.266 -30.812 -24.016 1 78.88 626 ASP A CA 1
ATOM 4942 C C . ASP A 1 626 ? -29.75 -29.391 -24.094 1 78.88 626 ASP A C 1
ATOM 4944 O O . ASP A 1 626 ? -28.844 -29.078 -24.859 1 78.88 626 ASP A O 1
ATOM 4948 N N . PRO A 1 627 ? -30.312 -28.547 -23.266 1 70.31 627 PRO A N 1
ATOM 4949 C CA . PRO A 1 627 ? -29.875 -27.141 -23.25 1 70.31 627 PRO A CA 1
ATOM 4950 C C . PRO A 1 627 ? -28.406 -26.984 -22.859 1 70.31 627 PRO A C 1
ATOM 4952 O O . PRO A 1 627 ? -27.797 -25.953 -23.156 1 70.31 627 PRO A O 1
ATOM 4955 N N . GLU A 1 628 ? -27.844 -27.938 -22.234 1 70.69 628 GLU A N 1
ATOM 4956 C CA . GLU A 1 628 ? -26.453 -27.844 -21.812 1 70.69 628 GLU A CA 1
ATOM 4957 C C . GLU A 1 628 ? -25.516 -28.203 -22.969 1 70.69 628 GLU A C 1
ATOM 4959 O O . GLU A 1 628 ? -24.297 -28.234 -22.781 1 70.69 628 GLU A O 1
ATOM 4964 N N . GLY A 1 629 ? -26.156 -28.516 -24.156 1 72.19 629 GLY A N 1
ATOM 4965 C CA . GLY A 1 629 ? -25.359 -28.75 -25.344 1 72.19 629 GLY A CA 1
ATOM 4966 C C . GLY A 1 629 ? -25 -30.219 -25.547 1 72.19 629 GLY A C 1
ATOM 4967 O O . GLY A 1 629 ? -24 -30.531 -26.203 1 72.19 629 GLY A O 1
ATOM 4968 N N . LYS A 1 630 ? -25.672 -31.031 -24.844 1 78.94 630 LYS A N 1
ATOM 4969 C CA . LYS A 1 630 ? -25.438 -32.469 -24.969 1 78.94 630 LYS A CA 1
ATOM 4970 C C . LYS A 1 630 ? -26.609 -33.156 -25.656 1 78.94 630 LYS A C 1
ATOM 4972 O O . LYS A 1 630 ? -27.734 -32.688 -25.609 1 78.94 630 LYS A O 1
ATOM 4977 N N . TRP A 1 631 ? -26.25 -34.25 -26.391 1 81.38 631 TRP A N 1
ATOM 4978 C CA . TRP A 1 631 ? -27.281 -35.125 -26.922 1 81.38 631 TRP A CA 1
ATOM 4979 C C . TRP A 1 631 ? -27.547 -36.281 -25.969 1 81.38 631 TRP A C 1
ATOM 4981 O O . TRP A 1 631 ? -26.625 -36.906 -25.453 1 81.38 631 TRP A O 1
ATOM 4991 N N . LEU A 1 632 ? -28.766 -36.469 -25.688 1 81.69 632 LEU A N 1
ATOM 4992 C CA . LEU A 1 632 ? -29.156 -37.5 -24.719 1 81.69 632 LEU A CA 1
ATOM 4993 C C . LEU A 1 632 ? -29.953 -38.594 -25.422 1 81.69 632 LEU A C 1
ATOM 4995 O O . LEU A 1 632 ? -30.875 -38.312 -26.188 1 81.69 632 LEU A O 1
ATOM 4999 N N . ILE A 1 633 ? -29.469 -39.812 -25.172 1 81.12 633 ILE A N 1
ATOM 5000 C CA . ILE A 1 633 ? -30.297 -40.938 -25.562 1 81.12 633 ILE A CA 1
ATOM 5001 C C . ILE A 1 633 ? -31.484 -41.062 -24.625 1 81.12 633 ILE A C 1
ATOM 5003 O O . ILE A 1 633 ? -31.312 -41.406 -23.453 1 81.12 633 ILE A O 1
ATOM 5007 N N . SER A 1 634 ? -32.656 -40.812 -25.156 1 81.94 634 SER A N 1
ATOM 5008 C CA . SER A 1 634 ? -33.875 -40.781 -24.312 1 81.94 634 SER A CA 1
ATOM 5009 C C . SER A 1 634 ? -34.656 -42.094 -24.438 1 81.94 634 SER A C 1
ATOM 5011 O O . SER A 1 634 ? -35.625 -42.312 -23.688 1 81.94 634 SER A O 1
ATOM 5013 N N . GLY A 1 635 ? -34.25 -42.906 -25.359 1 82.06 635 GLY A N 1
ATOM 5014 C CA . GLY A 1 635 ? -34.969 -44.156 -25.531 1 82.06 635 GLY A CA 1
ATOM 5015 C C . GLY A 1 635 ? -34.438 -45 -26.703 1 82.06 635 GLY A C 1
ATOM 5016 O O . GLY A 1 635 ? -33.469 -44.594 -27.359 1 82.06 635 GLY A O 1
ATOM 5017 N N . PHE A 1 636 ? -35.094 -46.094 -26.812 1 85.12 636 PHE A N 1
ATOM 5018 C CA . PHE A 1 636 ? -34.781 -47.031 -27.891 1 85.12 636 PHE A CA 1
ATOM 5019 C C . PHE A 1 636 ? -36.031 -47.375 -28.703 1 85.12 636 PHE A C 1
ATOM 5021 O O . PHE A 1 636 ? -37.156 -47.219 -28.203 1 85.12 636 PHE A O 1
ATOM 5028 N N . ALA A 1 637 ? -35.75 -47.75 -29.906 1 87.56 637 ALA A N 1
ATOM 5029 C CA . ALA A 1 637 ? -36.906 -47.969 -30.766 1 87.56 637 ALA A CA 1
ATOM 5030 C C . ALA A 1 637 ? -36.656 -49.094 -31.766 1 87.56 637 ALA A C 1
ATOM 5032 O O . ALA A 1 637 ? -35.5 -49.344 -32.125 1 87.56 637 ALA A O 1
ATOM 5033 N N . VAL A 1 638 ? -37.688 -49.781 -32.062 1 89.31 638 VAL A N 1
ATOM 5034 C CA . VAL A 1 638 ? -37.719 -50.625 -33.25 1 89.31 638 VAL A CA 1
ATOM 5035 C C . VAL A 1 638 ? -38.594 -50 -34.312 1 89.31 638 VAL A C 1
ATOM 5037 O O . VAL A 1 638 ? -39.719 -49.562 -34.031 1 89.31 638 VAL A O 1
ATOM 5040 N N . MET A 1 639 ? -38.094 -50 -35.531 1 88.19 639 MET A N 1
ATOM 5041 C CA . MET A 1 639 ? -38.781 -49.25 -36.562 1 88.19 639 MET A CA 1
ATOM 5042 C C . MET A 1 639 ? -39.156 -50.188 -37.719 1 88.19 639 MET A C 1
ATOM 5044 O O . MET A 1 639 ? -38.531 -51.219 -37.906 1 88.19 639 MET A O 1
ATOM 5048 N N . LEU A 1 640 ? -40.188 -49.938 -38.375 1 84.69 640 LEU A N 1
ATOM 5049 C CA . LEU A 1 640 ? -40.562 -50.5 -39.656 1 84.69 640 LEU A CA 1
ATOM 5050 C C . LEU A 1 640 ? -40.312 -49.469 -40.781 1 84.69 640 LEU A C 1
ATOM 5052 O O . LEU A 1 640 ? -40.875 -48.375 -40.781 1 84.69 640 LEU A O 1
ATOM 5056 N N . LEU A 1 641 ? -39.25 -49.906 -41.562 1 74.75 641 LEU A N 1
ATOM 5057 C CA . LEU A 1 641 ? -38.906 -49 -42.688 1 74.75 641 LEU A CA 1
ATOM 5058 C C . LEU A 1 641 ? -39.875 -49.219 -43.844 1 74.75 641 LEU A C 1
ATOM 5060 O O . LEU A 1 641 ? -40.281 -50.344 -44.125 1 74.75 641 LEU A O 1
ATOM 5064 N N . PRO A 1 642 ? -40.438 -48.25 -44.375 1 64.69 642 PRO A N 1
ATOM 5065 C CA . PRO A 1 642 ? -41.312 -48.438 -45.531 1 64.69 642 PRO A CA 1
ATOM 5066 C C . PRO A 1 642 ? -40.594 -49.188 -46.656 1 64.69 642 PRO A C 1
ATOM 5068 O O . PRO A 1 642 ? -39.375 -49.156 -46.75 1 64.69 642 PRO A O 1
ATOM 5071 N N . GLU A 1 643 ? -41.094 -50.188 -47.375 1 55.31 643 GLU A N 1
ATOM 5072 C CA . GLU A 1 643 ? -40.5 -50.906 -48.5 1 55.31 643 GLU A CA 1
ATOM 5073 C C . GLU A 1 643 ? -39.469 -50.031 -49.219 1 55.31 643 GLU A C 1
ATOM 5075 O O . GLU A 1 643 ? -39.281 -48.875 -48.875 1 55.31 643 GLU A O 1
ATOM 5080 N N . LEU A 1 644 ? -39.312 -50.031 -50.656 1 42.69 644 LEU A N 1
ATOM 5081 C CA . LEU A 1 644 ? -38.25 -49.656 -51.562 1 42.69 644 LEU A CA 1
ATOM 5082 C C . LEU A 1 644 ? -37.719 -48.281 -51.25 1 42.69 644 LEU A C 1
ATOM 5084 O O . LEU A 1 644 ? -36.875 -47.719 -51.969 1 42.69 644 LEU A O 1
ATOM 5088 N N . ARG A 1 645 ? -38.469 -47.25 -50.812 1 39.62 645 ARG A N 1
ATOM 5089 C CA . ARG A 1 645 ? -37.812 -45.969 -51.031 1 39.62 645 ARG A CA 1
ATOM 5090 C C . ARG A 1 645 ? -36.719 -45.719 -49.969 1 39.62 645 ARG A C 1
ATOM 5092 O O . ARG A 1 645 ? -37 -45.75 -48.781 1 39.62 645 ARG A O 1
ATOM 5099 N N . THR A 1 646 ? -35.594 -46.281 -50.188 1 43.41 646 THR A N 1
ATOM 5100 C CA . THR A 1 646 ? -34.406 -45.875 -49.438 1 43.41 646 THR A CA 1
ATOM 5101 C C . THR A 1 646 ? -34.625 -44.469 -48.812 1 43.41 646 THR A C 1
ATOM 5103 O O . THR A 1 646 ? -34.969 -43.531 -49.531 1 43.41 646 THR A O 1
ATOM 5106 N N . PRO A 1 647 ? -35.031 -44.406 -47.625 1 42.5 647 PRO A N 1
ATOM 5107 C CA . PRO A 1 647 ? -35.031 -43.031 -47.125 1 42.5 647 PRO A CA 1
ATOM 5108 C C . PRO A 1 647 ? -33.875 -42.188 -47.688 1 42.5 647 PRO A C 1
ATOM 5110 O O . PRO A 1 647 ? -32.719 -42.531 -47.438 1 42.5 647 PRO A O 1
ATOM 5113 N N . SER A 1 648 ? -33.906 -41.969 -49.062 1 43.28 648 SER A N 1
ATOM 5114 C CA . SER A 1 648 ? -32.844 -41.188 -49.688 1 43.28 648 SER A CA 1
ATOM 5115 C C . SER A 1 648 ? -32.281 -40.125 -48.719 1 43.28 648 SER A C 1
ATOM 5117 O O . SER A 1 648 ? -31.125 -39.781 -48.781 1 43.28 648 SER A O 1
ATOM 5119 N N . GLN A 1 649 ? -33.156 -39 -48.312 1 46.09 649 GLN A N 1
ATOM 5120 C CA . GLN A 1 649 ? -32.594 -37.719 -47.844 1 46.09 649 GLN A CA 1
ATOM 5121 C C . GLN A 1 649 ? -32.375 -37.75 -46.312 1 46.09 649 GLN A C 1
ATOM 5123 O O . GLN A 1 649 ? -33.312 -37.875 -45.562 1 46.09 649 GLN A O 1
ATOM 5128 N N . THR A 1 650 ? -31.328 -38.344 -45.875 1 53.94 650 THR A N 1
ATOM 5129 C CA . THR A 1 650 ? -30.922 -38.094 -44.5 1 53.94 650 THR A CA 1
ATOM 5130 C C . THR A 1 650 ? -31.266 -36.656 -44.094 1 53.94 650 THR A C 1
ATOM 5132 O O . THR A 1 650 ? -30.953 -35.719 -44.812 1 53.94 650 THR A O 1
ATOM 5135 N N . LEU A 1 651 ? -32.25 -36.5 -43.281 1 59.88 651 LEU A N 1
ATOM 5136 C CA . LEU A 1 651 ? -32.719 -35.188 -42.812 1 59.88 651 LEU A CA 1
ATOM 5137 C C . LEU A 1 651 ? -31.562 -34.344 -42.312 1 59.88 651 LEU A C 1
ATOM 5139 O O . LEU A 1 651 ? -31.562 -33.125 -42.469 1 59.88 651 LEU A O 1
ATOM 5143 N N . ARG A 1 652 ? -30.672 -35 -41.594 1 66.88 652 ARG A N 1
ATOM 5144 C CA . ARG A 1 652 ? -29.484 -34.281 -41.094 1 66.88 652 ARG A CA 1
ATOM 5145 C C . ARG A 1 652 ? -28.219 -35.094 -41.375 1 66.88 652 ARG A C 1
ATOM 5147 O O . ARG A 1 652 ? -28.266 -36.344 -41.469 1 66.88 652 ARG A O 1
ATOM 5154 N N . ASP A 1 653 ? -27.188 -34.531 -41.812 1 75.81 653 ASP A N 1
ATOM 5155 C CA . ASP A 1 653 ? -25.875 -35.156 -42.031 1 75.81 653 ASP A CA 1
ATOM 5156 C C . ASP A 1 653 ? -25.453 -35.938 -40.781 1 75.81 653 ASP A C 1
ATOM 5158 O O . ASP A 1 653 ? -25.828 -35.594 -39.656 1 75.81 653 ASP A O 1
ATOM 5162 N N . ASP A 1 654 ? -24.844 -37.062 -41.031 1 79.06 654 ASP A N 1
ATOM 5163 C CA . ASP A 1 654 ? -24.266 -37.875 -39.938 1 79.06 654 ASP A CA 1
ATOM 5164 C C . ASP A 1 654 ? -23.406 -37 -39.031 1 79.06 654 ASP A C 1
ATOM 5166 O O . ASP A 1 654 ? -22.719 -36.062 -39.5 1 79.06 654 ASP A O 1
ATOM 5170 N N . MET A 1 655 ? -23.656 -37.188 -37.875 1 83.75 655 MET A N 1
ATOM 5171 C CA . MET A 1 655 ? -22.906 -36.438 -36.875 1 83.75 655 MET A CA 1
ATOM 5172 C C . MET A 1 655 ? -22 -37.375 -36.062 1 83.75 655 MET A C 1
ATOM 5174 O O . MET A 1 655 ? -22.406 -38.438 -35.656 1 83.75 655 MET A O 1
ATOM 5178 N N . VAL A 1 656 ? -20.859 -36.969 -35.938 1 80.5 656 VAL A N 1
ATOM 5179 C CA . VAL A 1 656 ? -19.938 -37.719 -35.094 1 80.5 656 VAL A CA 1
ATOM 5180 C C . VAL A 1 656 ? -20 -37.156 -33.656 1 80.5 656 VAL A C 1
ATOM 5182 O O . VAL A 1 656 ? -19.828 -35.969 -33.438 1 80.5 656 VAL A O 1
ATOM 5185 N N . MET A 1 657 ? -20.359 -38.062 -32.781 1 79.81 657 MET A N 1
ATOM 5186 C CA . MET A 1 657 ? -20.516 -37.688 -31.391 1 79.81 657 MET A CA 1
ATOM 5187 C C . MET A 1 657 ? -19.578 -38.5 -30.5 1 79.81 657 MET A C 1
ATOM 5189 O O . MET A 1 657 ? -19.172 -39.594 -30.859 1 79.81 657 MET A O 1
ATOM 5193 N N . CYS A 1 658 ? -19.188 -37.875 -29.438 1 77.5 658 CYS A N 1
ATOM 5194 C CA . CYS A 1 658 ? -18.375 -38.594 -28.453 1 77.5 658 CYS A CA 1
ATOM 5195 C C . CYS A 1 658 ? -19.266 -39.25 -27.406 1 77.5 658 CYS A C 1
ATOM 5197 O O . CYS A 1 658 ? -20.109 -38.625 -26.781 1 77.5 658 CYS A O 1
ATOM 5199 N N . PHE A 1 659 ? -19.219 -40.531 -27.547 1 70.25 659 PHE A N 1
ATOM 5200 C CA . PHE A 1 659 ? -19.891 -41.312 -26.516 1 70.25 659 PHE A CA 1
ATOM 5201 C C . PHE A 1 659 ? -19.062 -41.344 -25.234 1 70.25 659 PHE A C 1
ATOM 5203 O O . PHE A 1 659 ? -17.938 -41.844 -25.234 1 70.25 659 PHE A O 1
ATOM 5210 N N . HIS A 1 660 ? -19.453 -40.438 -24.344 1 59.84 660 HIS A N 1
ATOM 5211 C CA . HIS A 1 660 ? -18.672 -40.312 -23.125 1 59.84 660 HIS A CA 1
ATOM 5212 C C . HIS A 1 660 ? -18.469 -41.656 -22.438 1 59.84 660 HIS A C 1
ATOM 5214 O O . HIS A 1 660 ? -19.125 -42.656 -22.797 1 59.84 660 HIS A O 1
ATOM 5220 N N . CYS A 1 661 ? -17.812 -41.812 -21.156 1 53.53 661 CYS A N 1
ATOM 5221 C CA . CYS A 1 661 ? -17.141 -42.781 -20.312 1 53.53 661 CYS A CA 1
ATOM 5222 C C . CYS A 1 661 ? -18.109 -43.875 -19.859 1 53.53 661 CYS A C 1
ATOM 5224 O O . CYS A 1 661 ? -17.891 -44.5 -18.828 1 53.53 661 CYS A O 1
ATOM 5226 N N . HIS A 1 662 ? -18.969 -44.062 -20.641 1 59.03 662 HIS A N 1
ATOM 5227 C CA . HIS A 1 662 ? -19.844 -45.062 -20 1 59.03 662 HIS A CA 1
ATOM 5228 C C . HIS A 1 662 ? -19.75 -46.406 -20.703 1 59.03 662 HIS A C 1
ATOM 5230 O O . HIS A 1 662 ? -20.688 -46.812 -21.375 1 59.03 662 HIS A O 1
ATOM 5236 N N . LEU A 1 663 ? -18.516 -46.969 -20.578 1 59 663 LEU A N 1
ATOM 5237 C CA . LEU A 1 663 ? -18.203 -48.281 -21.141 1 59 663 LEU A CA 1
ATOM 5238 C C . LEU A 1 663 ? -19.344 -49.25 -20.859 1 59 663 LEU A C 1
ATOM 5240 O O . LEU A 1 663 ? -19.703 -50.062 -21.734 1 59 663 LEU A O 1
ATOM 5244 N N . SER A 1 664 ? -19.812 -49.031 -19.766 1 64.31 664 SER A N 1
ATOM 5245 C CA . SER A 1 664 ? -20.781 -50.031 -19.297 1 64.31 664 SER A CA 1
ATOM 5246 C C . SER A 1 664 ? -22.047 -50 -20.156 1 64.31 664 SER A C 1
ATOM 5248 O O . SER A 1 664 ? -22.641 -51.062 -20.406 1 64.31 664 SER A O 1
ATOM 5250 N N . ASP A 1 665 ? -22.141 -48.875 -20.781 1 72 665 ASP A N 1
ATOM 5251 C CA . ASP A 1 665 ? -23.406 -48.781 -21.5 1 72 665 ASP A CA 1
ATOM 5252 C C . ASP A 1 665 ? -23.25 -49.312 -22.938 1 72 665 ASP A C 1
ATOM 5254 O O . ASP A 1 665 ? -24.234 -49.719 -23.547 1 72 665 ASP A O 1
ATOM 5258 N N . LEU A 1 666 ? -21.984 -49.344 -23.359 1 77.25 666 LEU A N 1
ATOM 5259 C CA . LEU A 1 666 ? -21.766 -49.812 -24.719 1 77.25 666 LEU A CA 1
ATOM 5260 C C . LEU A 1 666 ? -22 -51.312 -24.812 1 77.25 666 LEU A C 1
ATOM 5262 O O . LEU A 1 666 ? -22.531 -51.812 -25.812 1 77.25 666 LEU A O 1
ATOM 5266 N N . ILE A 1 667 ? -21.609 -51.906 -23.781 1 77.19 667 ILE A N 1
ATOM 5267 C CA . ILE A 1 667 ? -21.781 -53.344 -23.719 1 77.19 667 ILE A CA 1
ATOM 5268 C C . ILE A 1 667 ? -23.281 -53.688 -23.719 1 77.19 667 ILE A C 1
ATOM 5270 O O . ILE A 1 667 ? -23.703 -54.656 -24.359 1 77.19 667 ILE A O 1
ATOM 5274 N N . GLU A 1 668 ? -24 -52.844 -23.125 1 76.56 668 GLU A N 1
ATOM 5275 C CA . GLU A 1 668 ? -25.453 -53.062 -23.078 1 76.56 668 GLU A CA 1
ATOM 5276 C C . GLU A 1 668 ? -26.094 -52.75 -24.438 1 76.56 668 GLU A C 1
ATOM 5278 O O . GLU A 1 668 ? -27.016 -53.469 -24.859 1 76.56 668 GLU A O 1
ATOM 5283 N N . LEU A 1 669 ? -25.578 -51.844 -25.062 1 80.25 669 LEU A N 1
ATOM 5284 C CA . LEU A 1 669 ? -26.094 -51.5 -26.391 1 80.25 669 LEU A CA 1
ATOM 5285 C C . LEU A 1 669 ? -25.828 -52.625 -27.375 1 80.25 669 LEU A C 1
ATOM 5287 O O . LEU A 1 669 ? -26.656 -52.906 -28.25 1 80.25 669 LEU A O 1
ATOM 5291 N N . GLN A 1 670 ? -24.719 -53.219 -27.203 1 80 670 GLN A N 1
ATOM 5292 C CA . GLN A 1 670 ? -24.406 -54.406 -28.031 1 80 670 GLN A CA 1
ATOM 5293 C C . GLN A 1 670 ? -25.297 -55.594 -27.688 1 80 670 GLN A C 1
ATOM 5295 O O . GLN A 1 670 ? -25.781 -56.281 -28.562 1 80 670 GLN A O 1
ATOM 5300 N N . ARG A 1 671 ? -25.516 -55.75 -26.5 1 75.56 671 ARG A N 1
ATOM 5301 C CA . ARG A 1 671 ? -26.359 -56.844 -26.047 1 75.56 671 ARG A CA 1
ATOM 5302 C C . ARG A 1 671 ? -27.781 -56.688 -26.594 1 75.56 671 ARG A C 1
ATOM 5304 O O . ARG A 1 671 ? -28.391 -57.688 -27.016 1 75.56 671 ARG A O 1
ATOM 5311 N N . CYS A 1 672 ? -28.203 -55.438 -26.609 1 75.69 672 CYS A N 1
ATOM 5312 C CA . CYS A 1 672 ? -29.547 -55.156 -27.094 1 75.69 672 CYS A CA 1
ATOM 5313 C C . CYS A 1 672 ? -29.562 -55 -28.609 1 75.69 672 CYS A C 1
ATOM 5315 O O . CYS A 1 672 ? -30.594 -54.625 -29.188 1 75.69 672 CYS A O 1
ATOM 5317 N N . GLN A 1 673 ? -28.484 -55.156 -29.25 1 78.88 673 GLN A N 1
ATOM 5318 C CA . GLN A 1 673 ? -28.344 -55.125 -30.688 1 78.88 673 GLN A CA 1
ATOM 5319 C C . GLN A 1 673 ? -28.672 -53.75 -31.266 1 78.88 673 GLN A C 1
ATOM 5321 O O . GLN A 1 673 ? -29.125 -53.656 -32.406 1 78.88 673 GLN A O 1
ATOM 5326 N N . LEU A 1 674 ? -28.609 -52.906 -30.375 1 79.75 674 LEU A N 1
ATOM 5327 C CA . LEU A 1 674 ? -28.656 -51.562 -30.859 1 79.75 674 LEU A CA 1
ATOM 5328 C C . LEU A 1 674 ? -27.344 -51.156 -31.531 1 79.75 674 LEU A C 1
ATOM 5330 O O . LEU A 1 674 ? -27.312 -50.25 -32.375 1 79.75 674 LEU A O 1
ATOM 5334 N N . LEU A 1 675 ? -26.391 -51.844 -31.031 1 82.44 675 LEU A N 1
ATOM 5335 C CA . LEU A 1 675 ? -25.062 -51.719 -31.609 1 82.44 675 LEU A CA 1
ATOM 5336 C C . LEU A 1 675 ? -24.531 -53.094 -32.031 1 82.44 675 LEU A C 1
ATOM 5338 O O . LEU A 1 675 ? -24.125 -53.906 -31.203 1 82.44 675 LEU A O 1
ATOM 5342 N N . SER A 1 676 ? -24.578 -53.344 -33.375 1 81.56 676 SER A N 1
ATOM 5343 C CA . SER A 1 676 ? -24.109 -54.625 -33.875 1 81.56 676 SER A CA 1
ATOM 5344 C C . SER A 1 676 ? -22.594 -54.719 -33.781 1 81.56 676 SER A C 1
ATOM 5346 O O . SER A 1 676 ? -21.891 -53.75 -33.531 1 81.56 676 SER A O 1
ATOM 5348 N N . ASP A 1 677 ? -22.094 -55.938 -34 1 82.56 677 ASP A N 1
ATOM 5349 C CA . ASP A 1 677 ? -20.656 -56.188 -33.969 1 82.56 677 ASP A CA 1
ATOM 5350 C C . ASP A 1 677 ? -19.922 -55.375 -35.031 1 82.56 677 ASP A C 1
ATOM 5352 O O . ASP A 1 677 ? -18.844 -54.844 -34.781 1 82.56 677 ASP A O 1
ATOM 5356 N N . VAL A 1 678 ? -20.609 -55.281 -36.125 1 81.5 678 VAL A N 1
ATOM 5357 C CA . VAL A 1 678 ? -20 -54.562 -37.219 1 81.5 678 VAL A CA 1
ATOM 5358 C C . VAL A 1 678 ? -19.969 -53.094 -36.906 1 81.5 678 VAL A C 1
ATOM 5360 O O . VAL A 1 678 ? -18.969 -52.406 -37.188 1 81.5 678 VAL A O 1
ATOM 5363 N N . GLN A 1 679 ? -21.047 -52.656 -36.406 1 82.88 679 GLN A N 1
ATOM 5364 C CA . GLN A 1 679 ? -21.094 -51.25 -36.031 1 82.88 679 GLN A CA 1
ATOM 5365 C C . GLN A 1 679 ? -20.078 -50.906 -34.969 1 82.88 679 GLN A C 1
ATOM 5367 O O . GLN A 1 679 ? -19.406 -49.875 -35.031 1 82.88 679 GLN A O 1
ATOM 5372 N N . MET A 1 680 ? -19.953 -51.75 -34 1 82.62 680 MET A N 1
ATOM 5373 C CA . MET A 1 680 ? -19 -51.562 -32.938 1 82.62 680 MET A CA 1
ATOM 5374 C C . MET A 1 680 ? -17.578 -51.531 -33.469 1 82.62 680 MET A C 1
ATOM 5376 O O . MET A 1 680 ? -16.781 -50.656 -33.094 1 82.62 680 MET A O 1
ATOM 5380 N N . SER A 1 681 ? -17.328 -52.438 -34.375 1 83.12 681 SER A N 1
ATOM 5381 C CA . SER A 1 681 ? -16 -52.469 -34.969 1 83.12 681 SER A CA 1
ATOM 5382 C C . SER A 1 681 ? -15.711 -51.188 -35.75 1 83.12 681 SER A C 1
ATOM 5384 O O . SER A 1 681 ? -14.594 -50.688 -35.719 1 83.12 681 SER A O 1
ATOM 5386 N N . PHE A 1 682 ? -16.734 -50.719 -36.344 1 82.88 682 PHE A N 1
ATOM 5387 C CA . PHE A 1 682 ? -16.594 -49.469 -37.094 1 82.88 682 PHE A CA 1
ATOM 5388 C C . PHE A 1 682 ? -16.328 -48.281 -36.188 1 82.88 682 PHE A C 1
ATOM 5390 O O . PHE A 1 682 ? -15.469 -47.469 -36.438 1 82.88 682 PHE A O 1
ATOM 5397 N N . LEU A 1 683 ? -17.062 -48.25 -35.125 1 81.69 683 LEU A N 1
ATOM 5398 C CA . LEU A 1 683 ? -16.875 -47.188 -34.156 1 81.69 683 LEU A CA 1
ATOM 5399 C C . LEU A 1 683 ? -15.477 -47.219 -33.562 1 81.69 683 LEU A C 1
ATOM 5401 O O . LEU A 1 683 ? -14.859 -46.188 -33.375 1 81.69 683 LEU A O 1
ATOM 5405 N N . MET A 1 684 ? -14.984 -48.406 -33.344 1 83.25 684 MET A N 1
ATOM 5406 C CA . MET A 1 684 ? -13.648 -48.562 -32.75 1 83.25 684 MET A CA 1
ATOM 5407 C C . MET A 1 684 ? -12.578 -48.094 -33.75 1 83.25 684 MET A C 1
ATOM 5409 O O . MET A 1 684 ? -11.625 -47.406 -33.375 1 83.25 684 MET A O 1
ATOM 5413 N N . GLU A 1 685 ? -12.82 -48.5 -34.906 1 82.44 685 GLU A N 1
ATOM 5414 C CA . GLU A 1 685 ? -11.867 -48.094 -35.938 1 82.44 685 GLU A CA 1
ATOM 5415 C C . GLU A 1 685 ? -11.828 -46.594 -36.094 1 82.44 685 GLU A C 1
ATOM 5417 O O . GLU A 1 685 ? -10.758 -46 -36.188 1 82.44 685 GLU A O 1
ATOM 5422 N N . GLN A 1 686 ? -12.938 -46.031 -36.094 1 79.5 686 GLN A N 1
ATOM 5423 C CA . GLN A 1 686 ? -13.023 -44.562 -36.219 1 79.5 686 GLN A CA 1
ATOM 5424 C C . GLN A 1 686 ? -12.383 -43.875 -35 1 79.5 686 GLN A C 1
ATOM 5426 O O . GLN A 1 686 ? -11.688 -42.875 -35.156 1 79.5 686 GLN A O 1
ATOM 5431 N N . THR A 1 687 ? -12.625 -44.406 -33.875 1 80.75 687 THR A N 1
ATOM 5432 C CA . THR A 1 687 ? -12.109 -43.812 -32.656 1 80.75 687 THR A CA 1
ATOM 5433 C C . THR A 1 687 ? -10.586 -43.906 -32.625 1 80.75 687 THR A C 1
ATOM 5435 O O . THR A 1 687 ? -9.906 -42.906 -32.312 1 80.75 687 THR A O 1
ATOM 5438 N N . LEU A 1 688 ? -10.078 -45.062 -32.906 1 82.88 688 LEU A N 1
ATOM 5439 C CA . LEU A 1 688 ? -8.641 -45.281 -32.812 1 82.88 688 LEU A CA 1
ATOM 5440 C C . LEU A 1 688 ? -7.887 -44.531 -33.906 1 82.88 688 LEU A C 1
ATOM 5442 O O . LEU A 1 688 ? -6.781 -44.062 -33.688 1 82.88 688 LEU A O 1
ATOM 5446 N N . ARG A 1 689 ? -8.492 -44.438 -35.062 1 78.38 689 ARG A N 1
ATOM 5447 C CA . ARG A 1 689 ? -7.879 -43.656 -36.125 1 78.38 689 ARG A CA 1
ATOM 5448 C C . ARG A 1 689 ? -7.84 -42.188 -35.781 1 78.38 689 ARG A C 1
ATOM 5450 O O . ARG A 1 689 ? -6.859 -41.5 -36.062 1 78.38 689 ARG A O 1
ATOM 5457 N N . GLY A 1 690 ? -8.891 -41.75 -35.188 1 74.75 690 GLY A N 1
ATOM 5458 C CA . GLY A 1 690 ? -8.914 -40.375 -34.781 1 74.75 690 GLY A CA 1
ATOM 5459 C C . GLY A 1 690 ? -7.855 -40.031 -33.75 1 74.75 690 GLY A C 1
ATOM 5460 O O . GLY A 1 690 ? -7.238 -38.969 -33.812 1 74.75 690 GLY A O 1
ATOM 5461 N N . GLU A 1 691 ? -7.664 -40.906 -32.844 1 76.5 691 GLU A N 1
ATOM 5462 C CA . GLU A 1 691 ? -6.645 -40.719 -31.828 1 76.5 691 GLU A CA 1
ATOM 5463 C C . GLU A 1 691 ? -5.25 -40.656 -32.438 1 76.5 691 GLU A C 1
ATOM 5465 O O . GLU A 1 691 ? -4.406 -39.875 -32 1 76.5 691 GLU A O 1
ATOM 5470 N N . ALA A 1 692 ? -5.082 -41.5 -33.312 1 72.06 692 ALA A N 1
ATOM 5471 C CA . ALA A 1 692 ? -3.783 -41.5 -34 1 72.06 692 ALA A CA 1
ATOM 5472 C C . ALA A 1 692 ? -3.521 -40.188 -34.719 1 72.06 692 ALA A C 1
ATOM 5474 O O . ALA A 1 692 ? -2.371 -39.781 -34.844 1 72.06 692 ALA A O 1
ATOM 5475 N N . GLU A 1 693 ? -4.656 -39.594 -35.156 1 69.31 693 GLU A N 1
ATOM 5476 C CA . GLU A 1 693 ? -4.531 -38.344 -35.875 1 69.31 693 GLU A CA 1
ATOM 5477 C C . GLU A 1 693 ? -4.547 -37.156 -34.906 1 69.31 693 GLU A C 1
ATOM 5479 O O . GLU A 1 693 ? -4.547 -36 -35.344 1 69.31 693 GLU A O 1
ATOM 5484 N N . GLY A 1 694 ? -4.523 -37.5 -33.688 1 64.5 694 GLY A N 1
ATOM 5485 C CA . GLY A 1 694 ? -4.406 -36.438 -32.688 1 64.5 694 GLY A CA 1
ATOM 5486 C C . GLY A 1 694 ? -5.746 -35.844 -32.281 1 64.5 694 GLY A C 1
ATOM 5487 O O . GLY A 1 694 ? -5.797 -34.812 -31.641 1 64.5 694 GLY A O 1
ATOM 5488 N N . LYS A 1 695 ? -6.816 -36.5 -32.719 1 59.5 695 LYS A N 1
ATOM 5489 C CA . LYS A 1 695 ? -8.133 -36 -32.344 1 59.5 695 LYS A CA 1
ATOM 5490 C C . LYS A 1 695 ? -8.484 -36.406 -30.906 1 59.5 695 LYS A C 1
ATOM 5492 O O . LYS A 1 695 ? -8.359 -37.562 -30.547 1 59.5 695 LYS A O 1
ATOM 5497 N N . THR A 1 696 ? -8.43 -35.5 -30 1 54.19 696 THR A N 1
ATOM 5498 C CA . THR A 1 696 ? -8.695 -35.812 -28.594 1 54.19 696 THR A CA 1
ATOM 5499 C C . THR A 1 696 ? -10.094 -35.344 -28.188 1 54.19 696 THR A C 1
ATOM 5501 O O . THR A 1 696 ? -10.547 -34.281 -28.625 1 54.19 696 THR A O 1
ATOM 5504 N N . HIS A 1 697 ? -11.047 -36.188 -27.828 1 51.34 697 HIS A N 1
ATOM 5505 C CA . HIS A 1 697 ? -12.344 -35.781 -27.297 1 51.34 697 HIS A CA 1
ATOM 5506 C C . HIS A 1 697 ? -12.211 -35.25 -25.859 1 51.34 697 HIS A C 1
ATOM 5508 O O . HIS A 1 697 ? -11.508 -35.844 -25.047 1 51.34 697 HIS A O 1
ATOM 5514 N N . ARG A 1 698 ? -12.328 -34.031 -25.594 1 47.12 698 ARG A N 1
ATOM 5515 C CA . ARG A 1 698 ? -12.406 -33.531 -24.219 1 47.12 698 ARG A CA 1
ATOM 5516 C C . ARG A 1 698 ? -13.859 -33.344 -23.797 1 47.12 698 ARG A C 1
ATOM 5518 O O . ARG A 1 698 ? -14.633 -32.688 -24.484 1 47.12 698 ARG A O 1
ATOM 5525 N N . CYS A 1 699 ? -14.609 -34.031 -23.406 1 45.47 699 CYS A N 1
ATOM 5526 C CA . CYS A 1 699 ? -15.859 -33.625 -22.766 1 45.47 699 CYS A CA 1
ATOM 5527 C C . CYS A 1 699 ? -15.625 -32.531 -21.719 1 45.47 699 CYS A C 1
ATOM 5529 O O . CYS A 1 699 ? -14.477 -32.188 -21.453 1 45.47 699 CYS A O 1
ATOM 5531 N N . ASN A 1 700 ? -16.562 -31.891 -21.016 1 43.66 700 ASN A N 1
ATOM 5532 C CA . ASN A 1 700 ? -16.344 -30.859 -19.984 1 43.66 700 ASN A CA 1
ATOM 5533 C C . ASN A 1 700 ? -14.969 -31.016 -19.344 1 43.66 700 ASN A C 1
ATOM 5535 O O . ASN A 1 700 ? -14.625 -30.25 -18.438 1 43.66 700 ASN A O 1
ATOM 5539 N N . GLN A 1 701 ? -14.164 -32.031 -19.516 1 42.09 701 GLN A N 1
ATOM 5540 C CA . GLN A 1 701 ? -12.75 -31.875 -19.156 1 42.09 701 GLN A CA 1
ATOM 5541 C C . GLN A 1 701 ? -11.93 -31.453 -20.375 1 42.09 701 GLN A C 1
ATOM 5543 O O . GLN A 1 701 ? -10.711 -31.312 -20.281 1 42.09 701 GLN A O 1
ATOM 5548 N N . GLY A 1 702 ? -12.289 -30.703 -21.516 1 38.34 702 GLY A N 1
ATOM 5549 C CA . GLY A 1 702 ? -11.68 -29.812 -22.5 1 38.34 702 GLY A CA 1
ATOM 5550 C C . GLY A 1 702 ? -11.867 -30.297 -23.922 1 38.34 702 GLY A C 1
ATOM 5551 O O . GLY A 1 702 ? -12.789 -29.844 -24.609 1 38.34 702 GLY A O 1
ATOM 5552 N N . THR A 1 703 ? -11.141 -31 -25.031 1 43.16 703 THR A N 1
ATOM 5553 C CA . THR A 1 703 ? -11.094 -30.594 -26.422 1 43.16 703 THR A CA 1
ATOM 5554 C C . THR A 1 703 ? -12.469 -30.719 -27.078 1 43.16 703 THR A C 1
ATOM 5556 O O . THR A 1 703 ? -13.258 -31.594 -26.703 1 43.16 703 THR A O 1
ATOM 5559 N N . SER A 1 704 ? -13.156 -29.594 -27.656 1 50.66 704 SER A N 1
ATOM 5560 C CA . SER A 1 704 ? -14.406 -29.062 -28.188 1 50.66 704 SER A CA 1
ATOM 5561 C C . SER A 1 704 ? -14.766 -29.75 -29.5 1 50.66 704 SER A C 1
ATOM 5563 O O . SER A 1 704 ? -15.789 -29.422 -30.125 1 50.66 704 SER A O 1
ATOM 5565 N N . ASP A 1 705 ? -14.047 -30.766 -30 1 58.72 705 ASP A N 1
ATOM 5566 C CA . ASP A 1 705 ? -14.391 -30.906 -31.422 1 58.72 705 ASP A CA 1
ATOM 5567 C C . ASP A 1 705 ? -15.664 -31.719 -31.594 1 58.72 705 ASP A C 1
ATOM 5569 O O . ASP A 1 705 ? -16.281 -31.703 -32.656 1 58.72 705 ASP A O 1
ATOM 5573 N N . HIS A 1 706 ? -16 -32.656 -30.609 1 67.19 706 HIS A N 1
ATOM 5574 C CA . HIS A 1 706 ? -17.188 -33.438 -30.828 1 67.19 706 HIS A CA 1
ATOM 5575 C C . HIS A 1 706 ? -18.266 -33.156 -29.797 1 67.19 706 HIS A C 1
ATOM 5577 O O . HIS A 1 706 ? -17.953 -32.875 -28.641 1 67.19 706 HIS A O 1
ATOM 5583 N N . VAL A 1 707 ? -19.469 -33.125 -30.281 1 73.25 707 VAL A N 1
ATOM 5584 C CA . VAL A 1 707 ? -20.625 -33 -29.391 1 73.25 707 VAL A CA 1
ATOM 5585 C C . VAL A 1 707 ? -20.75 -34.25 -28.516 1 73.25 707 VAL A C 1
ATOM 5587 O O . VAL A 1 707 ? -20.328 -35.344 -28.906 1 73.25 707 VAL A O 1
ATOM 5590 N N . ILE A 1 708 ? -21.188 -34.125 -27.312 1 74.25 708 ILE A N 1
ATOM 5591 C CA . ILE A 1 708 ? -21.266 -35.188 -26.328 1 74.25 708 ILE A CA 1
ATOM 5592 C C . ILE A 1 708 ? -22.594 -35.938 -26.453 1 74.25 708 ILE A C 1
ATOM 5594 O O . ILE A 1 708 ? -23.641 -35.312 -26.625 1 74.25 708 ILE A O 1
ATOM 5598 N N . LEU A 1 709 ? -22.453 -37.281 -26.5 1 75.44 709 LEU A N 1
ATOM 5599 C CA . LEU A 1 709 ? -23.594 -38.156 -26.438 1 75.44 709 LEU A CA 1
ATOM 5600 C C . LEU A 1 709 ? -23.625 -38.938 -25.125 1 75.44 709 LEU A C 1
ATOM 5602 O O . LEU A 1 709 ? -22.625 -39.531 -24.734 1 75.44 709 LEU A O 1
ATOM 5606 N N . GLU A 1 710 ? -24.672 -38.75 -24.344 1 76.31 710 GLU A N 1
ATOM 5607 C CA . GLU A 1 710 ? -24.812 -39.438 -23.062 1 76.31 710 GLU A CA 1
ATOM 5608 C C . GLU A 1 710 ? -26.156 -40.156 -22.953 1 76.31 710 GLU A C 1
ATOM 5610 O O . GLU A 1 710 ? -27.062 -39.875 -23.734 1 76.31 710 GLU A O 1
ATOM 5615 N N . PHE A 1 711 ? -26.141 -41.031 -22.062 1 70.94 711 PHE A N 1
ATOM 5616 C CA . PHE A 1 711 ? -27.422 -41.656 -21.766 1 70.94 711 PHE A CA 1
ATOM 5617 C C . PHE A 1 711 ? -28.266 -40.75 -20.875 1 70.94 711 PHE A C 1
ATOM 5619 O O . PHE A 1 711 ? -27.812 -40.312 -19.828 1 70.94 711 PHE A O 1
ATOM 5626 N N . GLY A 1 712 ? -29.328 -40.344 -21.438 1 62.94 712 GLY A N 1
ATOM 5627 C CA . GLY A 1 712 ? -30.266 -39.562 -20.641 1 62.94 712 GLY A CA 1
ATOM 5628 C C . GLY A 1 712 ? -31.281 -40.406 -19.922 1 62.94 712 GLY A C 1
ATOM 5629 O O . GLY A 1 712 ? -32.344 -39.938 -19.516 1 62.94 712 GLY A O 1
ATOM 5630 N N . LEU A 1 713 ? -31.109 -41.781 -19.922 1 60.69 713 LEU A N 1
ATOM 5631 C CA . LEU A 1 713 ? -32.094 -42.688 -19.328 1 60.69 713 LEU A CA 1
ATOM 5632 C C . LEU A 1 713 ? -31.812 -42.906 -17.844 1 60.69 713 LEU A C 1
ATOM 5634 O O . LEU A 1 713 ? -30.672 -42.781 -17.391 1 60.69 713 LEU A O 1
ATOM 5638 N N . MET B 1 1 ? -56.438 -24.469 52.344 1 17.39 1 MET B N 1
ATOM 5639 C CA . MET B 1 1 ? -55.062 -24.922 52.531 1 17.39 1 MET B CA 1
ATOM 5640 C C . MET B 1 1 ? -54.156 -24.312 51.5 1 17.39 1 MET B C 1
ATOM 5642 O O . MET B 1 1 ? -54.594 -23.844 50.469 1 17.39 1 MET B O 1
ATOM 5646 N N . ALA B 1 2 ? -52.844 -24.547 51.875 1 19.34 2 ALA B N 1
ATOM 5647 C CA . ALA B 1 2 ? -51.625 -23.766 51.75 1 19.34 2 ALA B CA 1
ATOM 5648 C C . ALA B 1 2 ? -51.156 -23.688 50.281 1 19.34 2 ALA B C 1
ATOM 5650 O O . ALA B 1 2 ? -50.844 -24.703 49.688 1 19.34 2 ALA B O 1
ATOM 5651 N N . ALA B 1 3 ? -52 -23.062 49.594 1 22.38 3 ALA B N 1
ATOM 5652 C CA . ALA B 1 3 ? -52.062 -22.984 48.125 1 22.38 3 ALA B CA 1
ATOM 5653 C C . ALA B 1 3 ? -50.688 -22.734 47.531 1 22.38 3 ALA B C 1
ATOM 5655 O O . ALA B 1 3 ? -50.062 -21.703 47.812 1 22.38 3 ALA B O 1
ATOM 5656 N N . PRO B 1 4 ? -50 -23.797 47.562 1 20.28 4 PRO B N 1
ATOM 5657 C CA . PRO B 1 4 ? -48.531 -23.812 47.469 1 20.28 4 PRO B CA 1
ATOM 5658 C C . PRO B 1 4 ? -48 -22.953 46.344 1 20.28 4 PRO B C 1
ATOM 5660 O O . PRO B 1 4 ? -48.719 -22.609 45.406 1 20.28 4 PRO B O 1
ATOM 5663 N N . ASP B 1 5 ? -46.844 -22.438 46.531 1 20.28 5 ASP B N 1
ATOM 5664 C CA . ASP B 1 5 ? -45.844 -21.438 46.25 1 20.28 5 ASP B CA 1
ATOM 5665 C C . ASP B 1 5 ? -45.25 -21.594 44.844 1 20.28 5 ASP B C 1
ATOM 5667 O O . ASP B 1 5 ? -44.531 -22.562 44.562 1 20.28 5 ASP B O 1
ATOM 5671 N N . TRP B 1 6 ? -46.156 -21.781 43.969 1 20.38 6 TRP B N 1
ATOM 5672 C CA . TRP B 1 6 ? -45.75 -22.297 42.656 1 20.38 6 TRP B CA 1
ATOM 5673 C C . TRP B 1 6 ? -44.562 -21.5 42.094 1 20.38 6 TRP B C 1
ATOM 5675 O O . TRP B 1 6 ? -44.688 -20.281 41.938 1 20.38 6 TRP B O 1
ATOM 5685 N N . SER B 1 7 ? -43.406 -21.891 42.5 1 19.77 7 SER B N 1
ATOM 5686 C CA . SER B 1 7 ? -42.031 -21.406 42.375 1 19.77 7 SER B CA 1
ATOM 5687 C C . SER B 1 7 ? -41.688 -21.203 40.906 1 19.77 7 SER B C 1
ATOM 5689 O O . SER B 1 7 ? -41.812 -22.141 40.094 1 19.77 7 SER B O 1
ATOM 5691 N N . THR B 1 8 ? -42.188 -20.219 40.312 1 22.81 8 THR B N 1
ATOM 5692 C CA . THR B 1 8 ? -42.094 -19.656 38.969 1 22.81 8 THR B CA 1
ATOM 5693 C C . THR B 1 8 ? -40.656 -19.719 38.469 1 22.81 8 THR B C 1
ATOM 5695 O O . THR B 1 8 ? -39.781 -19.016 38.938 1 22.81 8 THR B O 1
ATOM 5698 N N . GLN B 1 9 ? -40.25 -20.906 38.25 1 18.66 9 GLN B N 1
ATOM 5699 C CA . GLN B 1 9 ? -38.844 -21.25 38 1 18.66 9 GLN B CA 1
ATOM 5700 C C . GLN B 1 9 ? -38.25 -20.344 36.938 1 18.66 9 GLN B C 1
ATOM 5702 O O . GLN B 1 9 ? -38.938 -19.906 36.031 1 18.66 9 GLN B O 1
ATOM 5707 N N . SER B 1 10 ? -37.031 -19.781 37.188 1 19.81 10 SER B N 1
ATOM 5708 C CA . SER B 1 10 ? -36 -18.781 36.938 1 19.81 10 SER B CA 1
ATOM 5709 C C . SER B 1 10 ? -35.375 -18.984 35.562 1 19.81 10 SER B C 1
ATOM 5711 O O . SER B 1 10 ? -34.344 -19.641 35.438 1 19.81 10 SER B O 1
ATOM 5713 N N . ILE B 1 11 ? -36.188 -19.266 34.719 1 19.23 11 ILE B N 1
ATOM 5714 C CA . ILE B 1 11 ? -35.625 -19.859 33.5 1 19.23 11 ILE B CA 1
ATOM 5715 C C . ILE B 1 11 ? -34.344 -19.125 33.125 1 19.23 11 ILE B C 1
ATOM 5717 O O . ILE B 1 11 ? -34.125 -17.969 33.5 1 19.23 11 ILE B O 1
ATOM 5721 N N . LEU B 1 12 ? -33.75 -19.516 31.906 1 18.2 12 LEU B N 1
ATOM 5722 C CA . LEU B 1 12 ? -32.438 -19.781 31.344 1 18.2 12 LEU B CA 1
ATOM 5723 C C . LEU B 1 12 ? -31.75 -18.5 30.891 1 18.2 12 LEU B C 1
ATOM 5725 O O . LEU B 1 12 ? -32.312 -17.75 30.062 1 18.2 12 LEU B O 1
ATOM 5729 N N . LYS B 1 13 ? -31.062 -17.891 31.719 1 20.47 13 LYS B N 1
ATOM 5730 C CA . LYS B 1 13 ? -30.203 -16.703 31.578 1 20.47 13 LYS B CA 1
ATOM 5731 C C . LYS B 1 13 ? -29.391 -16.766 30.297 1 20.47 13 LYS B C 1
ATOM 5733 O O . LYS B 1 13 ? -28.609 -17.703 30.094 1 20.47 13 LYS B O 1
ATOM 5738 N N . LYS B 1 14 ? -29.891 -16.375 29.281 1 20.94 14 LYS B N 1
ATOM 5739 C CA . LYS B 1 14 ? -29.297 -16.312 27.938 1 20.94 14 LYS B CA 1
ATOM 5740 C C . LYS B 1 14 ? -27.859 -15.805 27.984 1 20.94 14 LYS B C 1
ATOM 5742 O O . LYS B 1 14 ? -27.625 -14.641 28.312 1 20.94 14 LYS B O 1
ATOM 5747 N N . THR B 1 15 ? -26.984 -16.531 28.594 1 19.45 15 THR B N 1
ATOM 5748 C CA . THR B 1 15 ? -25.609 -16.094 28.781 1 19.45 15 THR B CA 1
ATOM 5749 C C . THR B 1 15 ? -25 -15.641 27.469 1 19.45 15 THR B C 1
ATOM 5751 O O . THR B 1 15 ? -24.844 -16.438 26.547 1 19.45 15 THR B O 1
ATOM 5754 N N . PHE B 1 16 ? -25.484 -14.523 27.031 1 18.47 16 PHE B N 1
ATOM 5755 C CA . PHE B 1 16 ? -25.016 -13.883 25.797 1 18.47 16 PHE B CA 1
ATOM 5756 C C . PHE B 1 16 ? -23.5 -13.938 25.719 1 18.47 16 PHE B C 1
ATOM 5758 O O . PHE B 1 16 ? -22.797 -13.578 26.672 1 18.47 16 PHE B O 1
ATOM 5765 N N . VAL B 1 17 ? -23.109 -14.969 25.094 1 18.92 17 VAL B N 1
ATOM 5766 C CA . VAL B 1 17 ? -21.703 -15.312 24.953 1 18.92 17 VAL B CA 1
ATOM 5767 C C . VAL B 1 17 ? -20.891 -14.047 24.641 1 18.92 17 VAL B C 1
ATOM 5769 O O . VAL B 1 17 ? -21.312 -13.219 23.828 1 18.92 17 VAL B O 1
ATOM 5772 N N . ARG B 1 18 ? -20.188 -13.633 25.594 1 21.3 18 ARG B N 1
ATOM 5773 C CA . ARG B 1 18 ? -19.234 -12.531 25.688 1 21.3 18 ARG B CA 1
ATOM 5774 C C . ARG B 1 18 ? -18.391 -12.438 24.422 1 21.3 18 ARG B C 1
ATOM 5776 O O . ARG B 1 18 ? -17.797 -13.43 23.984 1 21.3 18 ARG B O 1
ATOM 5783 N N . PRO B 1 19 ? -18.828 -11.539 23.609 1 20.39 19 PRO B N 1
ATOM 5784 C CA . PRO B 1 19 ? -18.188 -11.336 22.312 1 20.39 19 PRO B CA 1
ATOM 5785 C C . PRO B 1 19 ? -16.656 -11.43 22.391 1 20.39 19 PRO B C 1
ATOM 5787 O O . PRO B 1 19 ? -16.078 -11.195 23.453 1 20.39 19 PRO B O 1
ATOM 5790 N N . PHE B 1 20 ? -16.141 -12.305 21.594 1 20.02 20 PHE B N 1
ATOM 5791 C CA . PHE B 1 20 ? -14.742 -12.688 21.516 1 20.02 20 PHE B CA 1
ATOM 5792 C C . PHE B 1 20 ? -13.836 -11.477 21.656 1 20.02 20 PHE B C 1
ATOM 5794 O O . PHE B 1 20 ? -14 -10.484 20.953 1 20.02 20 PHE B O 1
ATOM 5801 N N . GLN B 1 21 ? -13.578 -11.172 22.891 1 19.91 21 GLN B N 1
ATOM 5802 C CA . GLN B 1 21 ? -12.586 -10.164 23.266 1 19.91 21 GLN B CA 1
ATOM 5803 C C . GLN B 1 21 ? -11.328 -10.289 22.422 1 19.91 21 GLN B C 1
ATOM 5805 O O . GLN B 1 21 ? -10.609 -11.281 22.5 1 19.91 21 GLN B O 1
ATOM 5810 N N . LEU B 1 22 ? -11.578 -9.969 21.172 1 19.64 22 LEU B N 1
ATOM 5811 C CA . LEU B 1 22 ? -10.422 -9.977 20.281 1 19.64 22 LEU B CA 1
ATOM 5812 C C . LEU B 1 22 ? -9.203 -9.359 20.969 1 19.64 22 LEU B C 1
ATOM 5814 O O . LEU B 1 22 ? -9.242 -8.203 21.375 1 19.64 22 LEU B O 1
ATOM 5818 N N . GLN B 1 23 ? -8.672 -10.156 21.75 1 20.48 23 GLN B N 1
ATOM 5819 C CA . GLN B 1 23 ? -7.449 -9.758 22.453 1 20.48 23 GLN B CA 1
ATOM 5820 C C . GLN B 1 23 ? -6.441 -9.141 21.5 1 20.48 23 GLN B C 1
ATOM 5822 O O . GLN B 1 23 ? -6.156 -9.703 20.438 1 20.48 23 GLN B O 1
ATOM 5827 N N . LYS B 1 24 ? -6.426 -7.871 21.484 1 23.56 24 LYS B N 1
ATOM 5828 C CA . LYS B 1 24 ? -5.484 -6.953 20.859 1 23.56 24 LYS B CA 1
ATOM 5829 C C . LYS B 1 24 ? -4.051 -7.465 20.984 1 23.56 24 LYS B C 1
ATOM 5831 O O . LYS B 1 24 ? -3.484 -7.48 22.078 1 23.56 24 LYS B O 1
ATOM 5836 N N . LEU B 1 25 ? -3.869 -8.555 20.328 1 19.61 25 LEU B N 1
ATOM 5837 C CA . LEU B 1 25 ? -2.479 -8.992 20.422 1 19.61 25 LEU B CA 1
ATOM 5838 C C . LEU B 1 25 ? -1.529 -7.824 20.172 1 19.61 25 LEU B C 1
ATOM 5840 O O . LEU B 1 25 ? -1.623 -7.164 19.125 1 19.61 25 LEU B O 1
ATOM 5844 N N . ARG B 1 26 ? -1.118 -7.188 21.188 1 23.52 26 ARG B N 1
ATOM 5845 C CA . ARG B 1 26 ? -0.056 -6.191 21.297 1 23.52 26 ARG B CA 1
ATOM 5846 C C . ARG B 1 26 ? 1.206 -6.66 20.578 1 23.52 26 ARG B C 1
ATOM 5848 O O . ARG B 1 26 ? 1.903 -7.555 21.062 1 23.52 26 ARG B O 1
ATOM 5855 N N . CYS B 1 27 ? 1.038 -6.938 19.359 1 18.67 27 CYS B N 1
ATOM 5856 C CA . CYS B 1 27 ? 2.328 -7.23 18.75 1 18.67 27 CYS B CA 1
ATOM 5857 C C . CYS B 1 27 ? 3.365 -6.184 19.125 1 18.67 27 CYS B C 1
ATOM 5859 O O . CYS B 1 27 ? 3.24 -5.016 18.75 1 18.67 27 CYS B O 1
ATOM 5861 N N . LYS B 1 28 ? 3.832 -6.344 20.281 1 24.19 28 LYS B N 1
ATOM 5862 C CA . LYS B 1 28 ? 5.016 -5.621 20.75 1 24.19 28 LYS B CA 1
ATOM 5863 C C . LYS B 1 28 ? 6.141 -5.695 19.719 1 24.19 28 LYS B C 1
ATOM 5865 O O . LYS B 1 28 ? 6.684 -6.77 19.453 1 24.19 28 LYS B O 1
ATOM 5870 N N . SER B 1 29 ? 5.926 -5.16 18.641 1 22.02 29 SER B N 1
ATOM 5871 C CA . SER B 1 29 ? 7.098 -4.961 17.797 1 22.02 29 SER B CA 1
ATOM 5872 C C . SER B 1 29 ? 8.312 -4.547 18.609 1 22.02 29 SER B C 1
ATOM 5874 O O . SER B 1 29 ? 8.328 -3.475 19.219 1 22.02 29 SER B O 1
ATOM 5876 N N . THR B 1 30 ? 8.664 -5.465 19.406 1 22.98 30 THR B N 1
ATOM 5877 C CA . THR B 1 30 ? 9.914 -5.211 20.109 1 22.98 30 THR B CA 1
ATOM 5878 C C . THR B 1 30 ? 11.008 -4.789 19.141 1 22.98 30 THR B C 1
ATOM 5880 O O . THR B 1 30 ? 11.508 -5.609 18.359 1 22.98 30 THR B O 1
ATOM 5883 N N . ALA B 1 31 ? 10.797 -3.711 18.484 1 27.73 31 ALA B N 1
ATOM 5884 C CA . ALA B 1 31 ? 12.008 -3.16 17.859 1 27.73 31 ALA B CA 1
ATOM 5885 C C . ALA B 1 31 ? 13.219 -3.379 18.766 1 27.73 31 ALA B C 1
ATOM 5887 O O . ALA B 1 31 ? 13.156 -3.166 19.969 1 27.73 31 ALA B O 1
ATOM 5888 N N . PRO B 1 32 ? 13.922 -4.398 18.375 1 25.97 32 PRO B N 1
ATOM 5889 C CA . PRO B 1 32 ? 15.078 -4.512 19.266 1 25.97 32 PRO B CA 1
ATOM 5890 C C . PRO B 1 32 ? 15.57 -3.16 19.781 1 25.97 32 PRO B C 1
ATOM 5892 O O . PRO B 1 32 ? 15.719 -2.219 19 1 25.97 32 PRO B O 1
ATOM 5895 N N . THR B 1 33 ? 14.992 -2.754 20.859 1 27.2 33 THR B N 1
ATOM 5896 C CA . THR B 1 33 ? 15.578 -1.603 21.531 1 27.2 33 THR B CA 1
ATOM 5897 C C . THR B 1 33 ? 17.094 -1.695 21.531 1 27.2 33 THR B C 1
ATOM 5899 O O . THR B 1 33 ? 17.672 -2.609 22.141 1 27.2 33 THR B O 1
ATOM 5902 N N . SER B 1 34 ? 17.672 -1.476 20.281 1 27.97 34 SER B N 1
ATOM 5903 C CA . SER B 1 34 ? 19.109 -1.445 20.469 1 27.97 34 SER B CA 1
ATOM 5904 C C . SER B 1 34 ? 19.5 -0.862 21.828 1 27.97 34 SER B C 1
ATOM 5906 O O . SER B 1 34 ? 18.812 0.036 22.328 1 27.97 34 SER B O 1
ATOM 5908 N N . PRO B 1 35 ? 19.953 -1.709 22.672 1 30.11 35 PRO B N 1
ATOM 5909 C CA . PRO B 1 35 ? 20.328 -1.104 23.953 1 30.11 35 PRO B CA 1
ATOM 5910 C C . PRO B 1 35 ? 20.734 0.36 23.812 1 30.11 35 PRO B C 1
ATOM 5912 O O . PRO B 1 35 ? 21.172 0.784 22.75 1 30.11 35 PRO B O 1
ATOM 5915 N N . PRO B 1 36 ? 20.047 1.182 24.516 1 28.2 36 PRO B N 1
ATOM 5916 C CA . PRO B 1 36 ? 20.547 2.553 24.422 1 28.2 36 PRO B CA 1
ATOM 5917 C C . PRO B 1 36 ? 22.062 2.607 24.219 1 28.2 36 PRO B C 1
ATOM 5919 O O . PRO B 1 36 ? 22.812 1.898 24.891 1 28.2 36 PRO B O 1
ATOM 5922 N N . ALA B 1 37 ? 22.438 2.801 22.938 1 31.08 37 ALA B N 1
ATOM 5923 C CA . ALA B 1 37 ? 23.875 3.025 22.875 1 31.08 37 ALA B CA 1
ATOM 5924 C C . ALA B 1 37 ? 24.375 3.738 24.125 1 31.08 37 ALA B C 1
ATOM 5926 O O . ALA B 1 37 ? 23.672 4.594 24.672 1 31.08 37 ALA B O 1
ATOM 5927 N N . THR B 1 38 ? 25 2.998 24.938 1 32.72 38 THR B N 1
ATOM 5928 C CA . THR B 1 38 ? 25.688 3.66 26.047 1 32.72 38 THR B CA 1
ATOM 5929 C C . THR B 1 38 ? 26 5.109 25.688 1 32.72 38 THR B C 1
ATOM 5931 O O . THR B 1 38 ? 26.484 5.398 24.594 1 32.72 38 THR B O 1
ATOM 5934 N N . PRO B 1 39 ? 25.328 6.043 26.312 1 38.28 39 PRO B N 1
ATOM 5935 C CA . PRO B 1 39 ? 25.594 7.473 26.109 1 38.28 39 PRO B CA 1
ATOM 5936 C C . PRO B 1 39 ? 27.031 7.754 25.688 1 38.28 39 PRO B C 1
ATOM 5938 O O . PRO B 1 39 ? 27.391 8.906 25.438 1 38.28 39 PRO B O 1
ATOM 5941 N N . ASP B 1 40 ? 27.875 6.816 26.094 1 37.38 40 ASP B N 1
ATOM 5942 C CA . ASP B 1 40 ? 29.25 7.281 26.297 1 37.38 40 ASP B CA 1
ATOM 5943 C C . ASP B 1 40 ? 29.984 7.418 24.969 1 37.38 40 ASP B C 1
ATOM 5945 O O . ASP B 1 40 ? 31.203 7.566 24.938 1 37.38 40 ASP B O 1
ATOM 5949 N N . GLN B 1 41 ? 29.453 6.684 23.844 1 43.91 41 GLN B N 1
ATOM 5950 C CA . GLN B 1 41 ? 30.469 6.812 22.797 1 43.91 41 GLN B CA 1
ATOM 5951 C C . GLN B 1 41 ? 30.562 8.25 22.312 1 43.91 41 GLN B C 1
ATOM 5953 O O . GLN B 1 41 ? 29.562 8.859 21.938 1 43.91 41 GLN B O 1
ATOM 5958 N N . ASP B 1 42 ? 31.453 8.953 22.5 1 54.59 42 ASP B N 1
ATOM 5959 C CA . ASP B 1 42 ? 31.938 10.289 22.156 1 54.59 42 ASP B CA 1
ATOM 5960 C C . ASP B 1 42 ? 31.641 10.609 20.688 1 54.59 42 ASP B C 1
ATOM 5962 O O . ASP B 1 42 ? 32.031 9.852 19.797 1 54.59 42 ASP B O 1
ATOM 5966 N N . ASP B 1 43 ? 30.516 11.273 20.281 1 72 43 ASP B N 1
ATOM 5967 C CA . ASP B 1 43 ? 30.359 11.82 18.938 1 72 43 ASP B CA 1
ATOM 5968 C C . ASP B 1 43 ? 31.703 12.125 18.297 1 72 43 ASP B C 1
ATOM 5970 O O . ASP B 1 43 ? 32.469 12.953 18.797 1 72 43 ASP B O 1
ATOM 5974 N N . PRO B 1 44 ? 32.094 11.164 17.344 1 81.56 44 PRO B N 1
ATOM 5975 C CA . PRO B 1 44 ? 33.406 11.359 16.719 1 81.56 44 PRO B CA 1
ATOM 5976 C C . PRO B 1 44 ? 33.656 12.805 16.281 1 81.56 44 PRO B C 1
ATOM 5978 O O . PRO B 1 44 ? 34.781 13.227 16.109 1 81.56 44 PRO B O 1
ATOM 5981 N N . LEU B 1 45 ? 32.5 13.523 16.156 1 88.25 45 LEU B N 1
ATOM 5982 C CA . LEU B 1 45 ? 32.625 14.898 15.695 1 88.25 45 LEU B CA 1
ATOM 5983 C C . LEU B 1 45 ? 32.719 15.867 16.875 1 88.25 45 LEU B C 1
ATOM 5985 O O . LEU B 1 45 ? 32.938 17.062 16.688 1 88.25 45 LEU B O 1
ATOM 5989 N N . GLY B 1 46 ? 32.531 15.359 18.094 1 88.69 46 GLY B N 1
ATOM 5990 C CA . GLY B 1 46 ? 32.531 16.188 19.297 1 88.69 46 GLY B CA 1
ATOM 5991 C C . GLY B 1 46 ? 33.844 16.922 19.531 1 88.69 46 GLY B C 1
ATOM 5992 O O . GLY B 1 46 ? 33.844 17.969 20.172 1 88.69 46 GLY B O 1
ATOM 5993 N N . ALA B 1 47 ? 34.906 16.453 18.969 1 90.12 47 ALA B N 1
ATOM 5994 C CA . ALA B 1 47 ? 36.25 17 19.203 1 90.12 47 ALA B CA 1
ATOM 5995 C C . ALA B 1 47 ? 36.531 18.172 18.266 1 90.12 47 ALA B C 1
ATOM 5997 O O . ALA B 1 47 ? 37.469 18.953 18.516 1 90.12 47 ALA B O 1
ATOM 5998 N N . LEU B 1 48 ? 35.719 18.438 17.234 1 93.94 48 LEU B N 1
ATOM 5999 C CA . LEU B 1 48 ? 35.906 19.5 16.281 1 93.94 48 LEU B CA 1
ATOM 6000 C C . LEU B 1 48 ? 35.531 20.859 16.859 1 93.94 48 LEU B C 1
ATOM 6002 O O . LEU B 1 48 ? 34.688 20.922 17.766 1 93.94 48 LEU B O 1
ATOM 6006 N N . PRO B 1 49 ? 36.156 21.906 16.375 1 95.5 49 PRO B N 1
ATOM 6007 C CA . PRO B 1 49 ? 35.75 23.234 16.828 1 95.5 49 PRO B CA 1
ATOM 6008 C C . PRO B 1 49 ? 34.344 23.609 16.328 1 95.5 49 PRO B C 1
ATOM 6010 O O . PRO B 1 49 ? 33.906 23.109 15.289 1 95.5 49 PRO B O 1
ATOM 6013 N N . LEU B 1 50 ? 33.688 24.5 17.047 1 95.38 50 LEU B N 1
ATOM 6014 C CA . LEU B 1 50 ? 32.344 24.969 16.656 1 95.38 50 LEU B CA 1
ATOM 6015 C C . LEU B 1 50 ? 32.438 25.844 15.422 1 95.38 50 LEU B C 1
ATOM 6017 O O . LEU B 1 50 ? 33.375 26.625 15.266 1 95.38 50 LEU B O 1
ATOM 6021 N N . LEU B 1 51 ? 31.438 25.766 14.609 1 96.06 51 LEU B N 1
ATOM 6022 C CA . LEU B 1 51 ? 31.375 26.547 13.383 1 96.06 51 LEU B CA 1
ATOM 6023 C C . LEU B 1 51 ? 31.297 28.047 13.68 1 96.06 51 LEU B C 1
ATOM 6025 O O . LEU B 1 51 ? 30.516 28.469 14.531 1 96.06 51 LEU B O 1
ATOM 6029 N N . GLN B 1 52 ? 32.125 28.812 13.039 1 94.56 52 GLN B N 1
ATOM 6030 C CA . GLN B 1 52 ? 32.062 30.266 13.062 1 94.56 52 GLN B CA 1
ATOM 6031 C C . GLN B 1 52 ? 31.609 30.828 11.711 1 94.56 52 GLN B C 1
ATOM 6033 O O . GLN B 1 52 ? 32.25 30.578 10.695 1 94.56 52 GLN B O 1
ATOM 6038 N N . TYR B 1 53 ? 30.531 31.625 11.773 1 95.75 53 TYR B N 1
ATOM 6039 C CA . TYR B 1 53 ? 29.984 32.156 10.523 1 95.75 53 TYR B CA 1
ATOM 6040 C C . TYR B 1 53 ? 30.812 33.312 10 1 95.75 53 TYR B C 1
ATOM 6042 O O . TYR B 1 53 ? 31.234 34.156 10.773 1 95.75 53 TYR B O 1
ATOM 6050 N N . ALA B 1 54 ? 31.031 33.25 8.695 1 91.81 54 ALA B N 1
ATOM 6051 C CA . ALA B 1 54 ? 31.531 34.469 8.039 1 91.81 54 ALA B CA 1
ATOM 6052 C C . ALA B 1 54 ? 30.438 35.5 7.832 1 91.81 54 ALA B C 1
ATOM 6054 O O . ALA B 1 54 ? 29.281 35.125 7.539 1 91.81 54 ALA B O 1
ATOM 6055 N N . PRO B 1 55 ? 30.75 36.781 8 1 93.56 55 PRO B N 1
ATOM 6056 C CA . PRO B 1 55 ? 29.719 37.812 7.832 1 93.56 55 PRO B CA 1
ATOM 6057 C C . PRO B 1 55 ? 29.188 37.875 6.402 1 93.56 55 PRO B C 1
ATOM 6059 O O . PRO B 1 55 ? 29.938 37.656 5.445 1 93.56 55 PRO B O 1
ATOM 6062 N N . LEU B 1 56 ? 27.906 38.125 6.289 1 95.81 56 LEU B N 1
ATOM 6063 C CA . LEU B 1 56 ? 27.25 38.312 5 1 95.81 56 LEU B CA 1
ATOM 6064 C C . LEU B 1 56 ? 27.156 39.781 4.645 1 95.81 56 LEU B C 1
ATOM 6066 O O . LEU B 1 56 ? 27.031 40.625 5.531 1 95.81 56 LEU B O 1
ATOM 6070 N N . ASP B 1 57 ? 27.266 40.062 3.357 1 93 57 ASP B N 1
ATOM 6071 C CA . ASP B 1 57 ? 27.078 41.438 2.893 1 93 57 ASP B CA 1
ATOM 6072 C C . ASP B 1 57 ? 25.625 41.875 3.031 1 93 57 ASP B C 1
ATOM 6074 O O . ASP B 1 57 ? 24.75 41.375 2.328 1 93 57 ASP B O 1
ATOM 6078 N N . PRO B 1 58 ? 25.344 42.812 3.898 1 91.94 58 PRO B N 1
ATOM 6079 C CA . PRO B 1 58 ? 23.969 43.219 4.145 1 91.94 58 PRO B CA 1
ATOM 6080 C C . PRO B 1 58 ? 23.359 44 2.979 1 91.94 58 PRO B C 1
ATOM 6082 O O . PRO B 1 58 ? 22.156 44.25 2.938 1 91.94 58 PRO B O 1
ATOM 6085 N N . THR B 1 59 ? 24.094 44.406 2.016 1 93.19 59 THR B N 1
ATOM 6086 C CA . THR B 1 59 ? 23.625 45.219 0.892 1 93.19 59 THR B CA 1
ATOM 6087 C C . THR B 1 59 ? 23.266 44.312 -0.294 1 93.19 59 THR B C 1
ATOM 6089 O O . THR B 1 59 ? 22.688 44.781 -1.275 1 93.19 59 THR B O 1
ATOM 6092 N N . LYS B 1 60 ? 23.641 43.094 -0.151 1 95.25 60 LYS B N 1
ATOM 6093 C CA . LYS B 1 60 ? 23.359 42.125 -1.203 1 95.25 60 LYS B CA 1
ATOM 6094 C C . LYS B 1 60 ? 22.406 41.031 -0.702 1 95.25 60 LYS B C 1
ATOM 6096 O O . LYS B 1 60 ? 22.094 40.969 0.49 1 95.25 60 LYS B O 1
ATOM 6101 N N . LYS B 1 61 ? 21.938 40.312 -1.618 1 97.38 61 LYS B N 1
ATOM 6102 C CA . LYS B 1 61 ? 21.094 39.156 -1.272 1 97.38 61 LYS B CA 1
ATOM 6103 C C . LYS B 1 61 ? 21.922 37.875 -1.142 1 97.38 61 LYS B C 1
ATOM 6105 O O . LYS B 1 61 ? 21.641 36.875 -1.81 1 97.38 61 LYS B O 1
ATOM 6110 N N . CYS B 1 62 ? 22.844 37.969 -0.238 1 97.31 62 CYS B N 1
ATOM 6111 C CA . CYS B 1 62 ? 23.781 36.875 -0.065 1 97.31 62 CYS B CA 1
ATOM 6112 C C . CYS B 1 62 ? 23.25 35.844 0.928 1 97.31 62 CYS B C 1
ATOM 6114 O O . CYS B 1 62 ? 22.75 36.219 1.996 1 97.31 62 CYS B O 1
ATOM 6116 N N . VAL B 1 63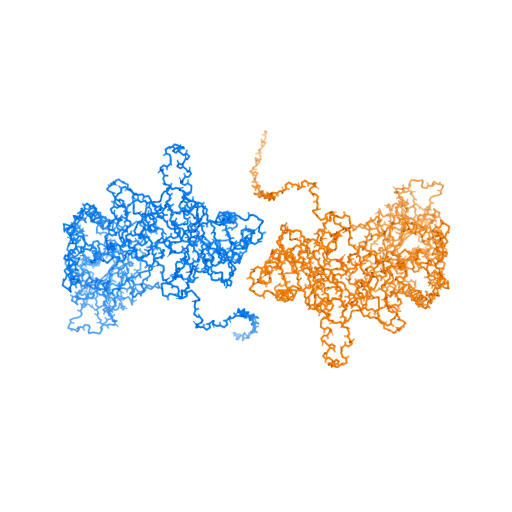 ? 23.297 34.625 0.554 1 98 63 VAL B N 1
ATOM 6117 C CA . VAL B 1 63 ? 22.875 33.5 1.419 1 98 63 VAL B CA 1
ATOM 6118 C C . VAL B 1 63 ? 23.953 32.438 1.458 1 98 63 VAL B C 1
ATOM 6120 O O . VAL B 1 63 ? 24.891 32.469 0.661 1 98 63 VAL B O 1
ATOM 6123 N N . ARG B 1 64 ? 23.906 31.562 2.42 1 98.44 64 ARG B N 1
ATOM 6124 C CA . ARG B 1 64 ? 24.781 30.406 2.531 1 98.44 64 ARG B CA 1
ATOM 6125 C C . ARG B 1 64 ? 24.078 29.141 2.055 1 98.44 64 ARG B C 1
ATOM 6127 O O . ARG B 1 64 ? 22.922 28.906 2.379 1 98.44 64 ARG B O 1
ATOM 6134 N N . LEU B 1 65 ? 24.766 28.375 1.228 1 98.5 65 LEU B N 1
ATOM 6135 C CA . LEU B 1 65 ? 24.234 27.125 0.715 1 98.5 65 LEU B CA 1
ATOM 6136 C C . LEU B 1 65 ? 25.062 25.938 1.204 1 98.5 65 LEU B C 1
ATOM 6138 O O . LEU B 1 65 ? 26.297 26.016 1.215 1 98.5 65 LEU B O 1
ATOM 6142 N N . LEU B 1 66 ? 24.375 24.891 1.666 1 98.5 66 LEU B N 1
ATOM 6143 C CA . LEU B 1 66 ? 25 23.703 2.24 1 98.5 66 LEU B CA 1
ATOM 6144 C C . LEU B 1 66 ? 25.125 22.609 1.198 1 98.5 66 LEU B C 1
ATOM 6146 O O . LEU B 1 66 ? 24.141 22.266 0.53 1 98.5 66 LEU B O 1
ATOM 6150 N N . GLU B 1 67 ? 26.266 22.109 1.031 1 98.06 67 GLU B N 1
ATOM 6151 C CA . GLU B 1 67 ? 26.5 20.938 0.176 1 98.06 67 GLU B CA 1
ATOM 6152 C C . GLU B 1 67 ? 26.906 19.719 0.998 1 98.06 67 GLU B C 1
ATOM 6154 O O . GLU B 1 67 ? 27.953 19.719 1.633 1 98.06 67 GLU B O 1
ATOM 6159 N N . ILE B 1 68 ? 26.078 18.688 0.936 1 97.69 68 ILE B N 1
ATOM 6160 C CA . ILE B 1 68 ? 26.344 17.469 1.688 1 97.69 68 ILE B CA 1
ATOM 6161 C C . ILE B 1 68 ? 27.203 16.516 0.848 1 97.69 68 ILE B C 1
ATOM 6163 O O . ILE B 1 68 ? 26.859 16.234 -0.307 1 97.69 68 ILE B O 1
ATOM 6167 N N . LEU B 1 69 ? 28.266 16.031 1.393 1 96.56 69 LEU B N 1
ATOM 6168 C CA . LEU B 1 69 ? 29.125 15.07 0.702 1 96.56 69 LEU B CA 1
ATOM 6169 C C . LEU B 1 69 ? 28.531 13.672 0.781 1 96.56 69 LEU B C 1
ATOM 6171 O O . LEU B 1 69 ? 28.281 13.156 1.874 1 96.56 69 LEU B O 1
ATOM 6175 N N . PRO B 1 70 ? 28.297 13.055 -0.359 1 95 70 PRO B N 1
ATOM 6176 C CA . PRO B 1 70 ? 27.734 11.695 -0.344 1 95 70 PRO B CA 1
ATOM 6177 C C . PRO B 1 70 ? 28.656 10.68 0.323 1 95 70 PRO B C 1
ATOM 6179 O O . PRO B 1 70 ? 29.875 10.711 0.1 1 95 70 PRO B O 1
ATOM 6182 N N . ALA B 1 71 ? 28.156 9.836 1.145 1 95.31 71 ALA B N 1
ATOM 6183 C CA . ALA B 1 71 ? 28.859 8.766 1.838 1 95.31 71 ALA B CA 1
ATOM 6184 C C . ALA B 1 71 ? 27.875 7.773 2.457 1 95.31 71 ALA B C 1
ATOM 6186 O O . ALA B 1 71 ? 26.688 8.086 2.623 1 95.31 71 ALA B O 1
ATOM 6187 N N . PRO B 1 72 ? 28.344 6.566 2.748 1 93.94 72 PRO B N 1
ATOM 6188 C CA . PRO B 1 72 ? 27.438 5.605 3.393 1 93.94 72 PRO B CA 1
ATOM 6189 C C . PRO B 1 72 ? 27.016 6.051 4.785 1 93.94 72 PRO B C 1
ATOM 6191 O O . PRO B 1 72 ? 27.672 6.891 5.406 1 93.94 72 PRO B O 1
ATOM 6194 N N . ASP B 1 73 ? 25.953 5.438 5.266 1 91.94 73 ASP B N 1
ATOM 6195 C CA . ASP B 1 73 ? 25.297 5.848 6.5 1 91.94 73 ASP B CA 1
ATOM 6196 C C . ASP B 1 73 ? 26.219 5.699 7.699 1 91.94 73 ASP B C 1
ATOM 6198 O O . ASP B 1 73 ? 26.109 6.434 8.68 1 91.94 73 ASP B O 1
ATOM 6202 N N . HIS B 1 74 ? 27.125 4.727 7.668 1 91.06 74 HIS B N 1
ATOM 6203 C CA . HIS B 1 74 ? 27.938 4.43 8.836 1 91.06 74 HIS B CA 1
ATOM 6204 C C . HIS B 1 74 ? 29.062 5.449 9 1 91.06 74 HIS B C 1
ATOM 6206 O O . HIS B 1 74 ? 29.703 5.508 10.047 1 91.06 74 HIS B O 1
ATOM 6212 N N . GLU B 1 75 ? 29.297 6.332 8 1 94 75 GLU B N 1
ATOM 6213 C CA . GLU B 1 75 ? 30.297 7.395 8.086 1 94 75 GLU B CA 1
ATOM 6214 C C . GLU B 1 75 ? 29.672 8.688 8.625 1 94 75 GLU B C 1
ATOM 6216 O O . GLU B 1 75 ? 28.5 8.953 8.406 1 94 75 GLU B O 1
ATOM 6221 N N . PRO B 1 76 ? 30.484 9.492 9.297 1 95.44 76 PRO B N 1
ATOM 6222 C CA . PRO B 1 76 ? 29.969 10.773 9.797 1 95.44 76 PRO B CA 1
ATOM 6223 C C . PRO B 1 76 ? 29.562 11.719 8.68 1 95.44 76 PRO B C 1
ATOM 6225 O O . PRO B 1 76 ? 30.156 11.703 7.602 1 95.44 76 PRO B O 1
ATOM 6228 N N . ILE B 1 77 ? 28.578 12.578 8.953 1 97 77 ILE B N 1
ATOM 6229 C CA . ILE B 1 77 ? 28.062 13.508 7.953 1 97 77 ILE B CA 1
ATOM 6230 C C . ILE B 1 77 ? 29.047 14.648 7.75 1 97 77 ILE B C 1
ATOM 6232 O O . ILE B 1 77 ? 29.469 15.297 8.711 1 97 77 ILE B O 1
ATOM 6236 N N . GLN B 1 78 ? 29.406 14.867 6.535 1 97.12 78 GLN B N 1
ATOM 6237 C CA . GLN B 1 78 ? 30.297 15.945 6.133 1 97.12 78 GLN B CA 1
ATOM 6238 C C . GLN B 1 78 ? 29.625 16.875 5.125 1 97.12 78 GLN B C 1
ATOM 6240 O O . GLN B 1 78 ? 28.875 16.406 4.258 1 97.12 78 GLN B O 1
ATOM 6245 N N . ALA B 1 79 ? 29.875 18.188 5.293 1 98 79 ALA B N 1
ATOM 6246 C CA . ALA B 1 79 ? 29.25 19.156 4.395 1 98 79 ALA B CA 1
ATOM 6247 C C . ALA B 1 79 ? 30.141 20.375 4.207 1 98 79 ALA B C 1
ATOM 6249 O O . ALA B 1 79 ? 31.141 20.531 4.914 1 98 79 ALA B O 1
ATOM 6250 N N . THR B 1 80 ? 29.844 21.125 3.182 1 97.38 80 THR B N 1
ATOM 6251 C CA . THR B 1 80 ? 30.484 22.406 2.922 1 97.38 80 THR B CA 1
ATOM 6252 C C . THR B 1 80 ? 29.453 23.531 2.842 1 97.38 80 THR B C 1
ATOM 6254 O O . THR B 1 80 ? 28.312 23.297 2.447 1 97.38 80 THR B O 1
ATOM 6257 N N . LEU B 1 81 ? 29.859 24.672 3.328 1 97.19 81 LEU B N 1
ATOM 6258 C CA . LEU B 1 81 ? 29.016 25.859 3.309 1 97.19 81 LEU B CA 1
ATOM 6259 C C . LEU B 1 81 ? 29.594 26.922 2.383 1 97.19 81 LEU B C 1
ATOM 6261 O O . LEU B 1 81 ? 30.719 27.375 2.58 1 97.19 81 LEU B O 1
ATOM 6265 N N . SER B 1 82 ? 28.797 27.312 1.324 1 96.56 82 SER B N 1
ATOM 6266 C CA . SER B 1 82 ? 29.281 28.297 0.352 1 96.56 82 SER B CA 1
ATOM 6267 C C . SER B 1 82 ? 28.391 29.516 0.307 1 96.56 82 SER B C 1
ATOM 6269 O O . SER B 1 82 ? 27.203 29.453 0.655 1 96.56 82 SER B O 1
ATOM 6271 N N . LEU B 1 83 ? 28.922 30.672 -0.092 1 96.81 83 LEU B N 1
ATOM 6272 C CA . LEU B 1 83 ? 28.188 31.922 -0.232 1 96.81 83 LEU B CA 1
ATOM 6273 C C . LEU B 1 83 ? 27.688 32.094 -1.661 1 96.81 83 LEU B C 1
ATOM 6275 O O . LEU B 1 83 ? 28.391 31.781 -2.617 1 96.81 83 LEU B O 1
ATOM 6279 N N . SER B 1 84 ? 26.484 32.469 -1.746 1 96.88 84 SER B N 1
ATOM 6280 C CA . SER B 1 84 ? 25.891 32.719 -3.057 1 96.88 84 SER B CA 1
ATOM 6281 C C . SER B 1 84 ? 25 33.969 -3.037 1 96.88 84 SER B C 1
ATOM 6283 O O . SER B 1 84 ? 24.312 34.219 -2.055 1 96.88 84 SER B O 1
ATOM 6285 N N . ASP B 1 85 ? 25.062 34.75 -4.07 1 97.5 85 ASP B N 1
ATOM 6286 C CA . ASP B 1 85 ? 24.156 35.875 -4.27 1 97.5 85 ASP B CA 1
ATOM 6287 C C . ASP B 1 85 ? 22.906 35.438 -5.02 1 97.5 85 ASP B C 1
ATOM 6289 O O . ASP B 1 85 ? 22.984 34.969 -6.152 1 97.5 85 ASP B O 1
ATOM 6293 N N . LEU B 1 86 ? 21.75 35.656 -4.449 1 97.81 86 LEU B N 1
ATOM 6294 C CA . LEU B 1 86 ? 20.5 35.219 -5.047 1 97.81 86 LEU B CA 1
ATOM 6295 C C . LEU B 1 86 ? 20.25 35.938 -6.379 1 97.81 86 LEU B C 1
ATOM 6297 O O . LEU B 1 86 ? 19.531 35.438 -7.234 1 97.81 86 LEU B O 1
ATOM 6301 N N . ASP B 1 87 ? 20.828 37.062 -6.57 1 96.62 87 ASP B N 1
ATOM 6302 C CA . ASP B 1 87 ? 20.672 37.781 -7.816 1 96.62 87 ASP B CA 1
ATOM 6303 C C . ASP B 1 87 ? 21.359 37.094 -8.977 1 96.62 87 ASP B C 1
ATOM 6305 O O . ASP B 1 87 ? 21.031 37.344 -10.141 1 96.62 87 ASP B O 1
ATOM 6309 N N . ASP B 1 88 ? 22.297 36.188 -8.672 1 96.62 88 ASP B N 1
ATOM 6310 C CA . ASP B 1 88 ? 22.953 35.375 -9.703 1 96.62 88 ASP B CA 1
ATOM 6311 C C . ASP B 1 88 ? 22.078 34.188 -10.094 1 96.62 88 ASP B C 1
ATOM 6313 O O . ASP B 1 88 ? 22.453 33.375 -10.969 1 96.62 88 ASP B O 1
ATOM 6317 N N . LYS B 1 89 ? 21.062 33.969 -9.469 1 96.5 89 LYS B N 1
ATOM 6318 C CA . LYS B 1 89 ? 20.094 32.906 -9.727 1 96.5 89 LYS B CA 1
ATOM 6319 C C . LYS B 1 89 ? 20.75 31.531 -9.602 1 96.5 89 LYS B C 1
ATOM 6321 O O . LYS B 1 89 ? 20.656 30.719 -10.516 1 96.5 89 LYS B O 1
ATOM 6326 N N . PRO B 1 90 ? 21.422 31.328 -8.531 1 97.12 90 PRO B N 1
ATOM 6327 C CA . PRO B 1 90 ? 22 30 -8.32 1 97.12 90 PRO B CA 1
ATOM 6328 C C . PRO B 1 90 ? 20.922 28.906 -8.227 1 97.12 90 PRO B C 1
ATOM 6330 O O . PRO B 1 90 ? 19.781 29.188 -7.875 1 97.12 90 PRO B O 1
ATOM 6333 N N . ALA B 1 91 ? 21.328 27.688 -8.641 1 97.19 91 ALA B N 1
ATOM 6334 C CA . ALA B 1 91 ? 20.422 26.547 -8.477 1 97.19 91 ALA B CA 1
ATOM 6335 C C . ALA B 1 91 ? 20.609 25.891 -7.109 1 97.19 91 ALA B C 1
ATOM 6337 O O . ALA B 1 91 ? 21.719 25.547 -6.723 1 97.19 91 ALA B O 1
ATOM 6338 N N . PHE B 1 92 ? 19.578 25.766 -6.367 1 98.25 92 PHE B N 1
ATOM 6339 C CA . PHE B 1 92 ? 19.625 25.141 -5.055 1 98.25 92 PHE B CA 1
ATOM 6340 C C . PHE B 1 92 ? 18.25 24.594 -4.664 1 98.25 92 PHE B C 1
ATOM 6342 O O . PHE B 1 92 ? 17.266 24.844 -5.359 1 98.25 92 PHE B O 1
ATOM 6349 N N . ILE B 1 93 ? 18.234 23.766 -3.637 1 98.5 93 ILE B N 1
ATOM 6350 C CA . ILE B 1 93 ? 17 23.234 -3.045 1 98.5 93 ILE B CA 1
ATOM 6351 C C . ILE B 1 93 ? 16.812 23.812 -1.646 1 98.5 93 ILE B C 1
ATOM 6353 O O . ILE B 1 93 ? 17.781 23.938 -0.881 1 98.5 93 ILE B O 1
ATOM 6357 N N . ALA B 1 94 ? 15.641 24.312 -1.322 1 98.81 94 ALA B N 1
ATOM 6358 C CA . ALA B 1 94 ? 15.344 24.812 0.021 1 98.81 94 ALA B CA 1
ATOM 6359 C C . ALA B 1 94 ? 14.609 23.766 0.843 1 98.81 94 ALA B C 1
ATOM 6361 O O . ALA B 1 94 ? 13.82 22.984 0.301 1 98.81 94 ALA B O 1
ATOM 6362 N N . LEU B 1 95 ? 14.906 23.75 2.09 1 98.69 95 LEU B N 1
ATOM 6363 C CA . LEU B 1 95 ? 14.242 22.828 3 1 98.69 95 LEU B CA 1
ATOM 6364 C C . LEU B 1 95 ? 13.172 23.547 3.82 1 98.69 95 LEU B C 1
ATOM 6366 O O . LEU B 1 95 ? 13.398 24.656 4.301 1 98.69 95 LEU B O 1
ATOM 6370 N N . SER B 1 96 ? 12 22.984 3.922 1 98.5 96 SER B N 1
ATOM 6371 C CA . SER B 1 96 ? 10.938 23.375 4.836 1 98.5 96 SER B CA 1
ATOM 6372 C C . SER B 1 96 ? 10.625 22.281 5.836 1 98.5 96 SER B C 1
ATOM 6374 O O . SER B 1 96 ? 10.227 21.172 5.449 1 98.5 96 SER B O 1
ATOM 6376 N N . TYR B 1 97 ? 10.891 22.562 7.094 1 97.31 97 TYR B N 1
ATOM 6377 C CA . TYR B 1 97 ? 10.719 21.547 8.125 1 97.31 97 TYR B CA 1
ATOM 6378 C C . TYR B 1 97 ? 10.414 22.188 9.469 1 97.31 97 TYR B C 1
ATOM 6380 O O . TYR B 1 97 ? 10.484 23.406 9.617 1 97.31 97 TYR B O 1
ATOM 6388 N N . THR B 1 98 ? 9.945 21.391 10.445 1 95 98 THR B N 1
ATOM 6389 C CA . THR B 1 98 ? 9.711 21.875 11.797 1 95 98 THR B CA 1
ATOM 6390 C C . THR B 1 98 ? 10.992 21.828 12.617 1 95 98 THR B C 1
ATOM 6392 O O . THR B 1 98 ? 11.609 20.766 12.766 1 95 98 THR B O 1
ATOM 6395 N N . TRP B 1 99 ? 11.328 22.938 13.07 1 92.44 99 TRP B N 1
ATOM 6396 C CA . TRP B 1 99 ? 12.547 23.016 13.875 1 92.44 99 TRP B CA 1
ATOM 6397 C C . TRP B 1 99 ? 12.43 22.125 15.109 1 92.44 99 TRP B C 1
ATOM 6399 O O . TRP B 1 99 ? 11.359 22.016 15.703 1 92.44 99 TRP B O 1
ATOM 6409 N N . ASP B 1 100 ? 13.484 21.609 15.508 1 89.88 100 ASP B N 1
ATOM 6410 C CA . ASP B 1 100 ? 13.562 20.828 16.734 1 89.88 100 ASP B CA 1
ATOM 6411 C C . ASP B 1 100 ? 13.539 21.719 17.969 1 89.88 100 ASP B C 1
ATOM 6413 O O . ASP B 1 100 ? 13.969 22.875 17.906 1 89.88 100 ASP B O 1
ATOM 6417 N N . PRO B 1 101 ? 12.992 21.156 19.031 1 86.81 101 PRO B N 1
ATOM 6418 C CA . PRO B 1 101 ? 13.039 21.938 20.266 1 86.81 101 PRO B CA 1
ATOM 6419 C C . PRO B 1 101 ? 14.469 22.328 20.656 1 86.81 101 PRO B C 1
ATOM 6421 O O . PRO B 1 101 ? 15.391 21.531 20.484 1 86.81 101 PRO B O 1
ATOM 6424 N N . LYS B 1 102 ? 14.672 23.516 21.172 1 85.75 102 LYS B N 1
ATOM 6425 C CA . LYS B 1 102 ? 15.977 24.047 21.531 1 85.75 102 LYS B CA 1
ATOM 6426 C C . LYS B 1 102 ? 16.672 23.156 22.562 1 85.75 102 LYS B C 1
ATOM 6428 O O . LYS B 1 102 ? 17.891 22.969 22.516 1 85.75 102 LYS B O 1
ATOM 6433 N N . ASP B 1 103 ? 15.82 22.578 23.422 1 86.44 103 ASP B N 1
ATOM 6434 C CA . ASP B 1 103 ? 16.375 21.797 24.516 1 86.44 103 ASP B CA 1
ATOM 6435 C C . ASP B 1 103 ? 16.359 20.297 24.172 1 86.44 103 ASP B C 1
ATOM 6437 O O . ASP B 1 103 ? 16.594 19.453 25.047 1 86.44 103 ASP B O 1
ATOM 6441 N N . GLY B 1 104 ? 16.156 20.031 22.984 1 88.56 104 GLY B N 1
ATOM 6442 C CA . GLY B 1 104 ? 16.078 18.641 22.594 1 88.56 104 GLY B CA 1
ATOM 6443 C C . GLY B 1 104 ? 17.438 18.031 22.297 1 88.56 104 GLY B C 1
ATOM 6444 O O . GLY B 1 104 ? 18.469 18.719 22.406 1 88.56 104 GLY B O 1
ATOM 6445 N N . GLU B 1 105 ? 17.469 16.75 22 1 92.31 105 GLU B N 1
ATOM 6446 C CA . GLU B 1 105 ? 18.688 16.016 21.641 1 92.31 105 GLU B CA 1
ATOM 6447 C C . GLU B 1 105 ? 19.281 16.562 20.344 1 92.31 105 GLU B C 1
ATOM 6449 O O . GLU B 1 105 ? 18.547 16.875 19.406 1 92.31 105 GLU B O 1
ATOM 6454 N N . LYS B 1 106 ? 20.609 16.781 20.328 1 93.94 106 LYS B N 1
ATOM 6455 C CA . LYS B 1 106 ? 21.297 17.297 19.156 1 93.94 106 LYS B CA 1
ATOM 6456 C C . LYS B 1 106 ? 22.406 16.344 18.703 1 93.94 106 LYS B C 1
ATOM 6458 O O . LYS B 1 106 ? 22.906 15.547 19.516 1 93.94 106 LYS B O 1
ATOM 6463 N N . LYS B 1 107 ? 22.688 16.297 17.438 1 95.19 107 LYS B N 1
ATOM 6464 C CA . LYS B 1 107 ? 23.828 15.625 16.812 1 95.19 107 LYS B CA 1
ATOM 6465 C C . LYS B 1 107 ? 24.688 16.594 16.016 1 95.19 107 LYS B C 1
ATOM 6467 O O . LYS B 1 107 ? 24.203 17.656 15.609 1 95.19 107 LYS B O 1
ATOM 6472 N N . TYR B 1 108 ? 25.953 16.25 15.852 1 96.5 108 TYR B N 1
ATOM 6473 C CA . TYR B 1 108 ? 26.844 17.156 15.141 1 96.5 108 TYR B CA 1
ATOM 6474 C C . TYR B 1 108 ? 27.016 16.719 13.688 1 96.5 108 TYR B C 1
ATOM 6476 O O . TYR B 1 108 ? 27.016 15.531 13.383 1 96.5 108 TYR B O 1
ATOM 6484 N N . ILE B 1 109 ? 27.125 17.656 12.844 1 97.56 109 ILE B N 1
ATOM 6485 C CA . ILE B 1 109 ? 27.609 17.438 11.492 1 97.56 109 ILE B CA 1
ATOM 6486 C C . ILE B 1 109 ? 28.906 18.203 11.273 1 97.56 109 ILE B C 1
ATOM 6488 O O . ILE B 1 109 ? 29.172 19.203 11.961 1 97.56 109 ILE B O 1
ATOM 6492 N N . ASN B 1 110 ? 29.75 17.719 10.414 1 97.94 110 ASN B N 1
ATOM 6493 C CA . ASN B 1 110 ? 31.016 18.359 10.109 1 97.94 110 ASN B CA 1
ATOM 6494 C C . ASN B 1 110 ? 30.906 19.297 8.906 1 97.94 110 ASN B C 1
ATOM 6496 O O . ASN B 1 110 ? 30.656 18.844 7.789 1 97.94 110 ASN B O 1
ATOM 6500 N N . ILE B 1 111 ? 31.016 20.547 9.141 1 97.81 111 ILE B N 1
ATOM 6501 C CA . ILE B 1 111 ? 31.031 21.531 8.055 1 97.81 111 ILE B CA 1
ATOM 6502 C C . ILE B 1 111 ? 32.438 22.109 7.891 1 97.81 111 ILE B C 1
ATOM 6504 O O . ILE B 1 111 ? 32.844 22.984 8.656 1 97.81 111 ILE B O 1
ATOM 6508 N N . GLN B 1 112 ? 33.125 21.656 6.852 1 95.5 112 GLN B N 1
ATOM 6509 C CA . GLN B 1 112 ? 34.469 22.141 6.512 1 95.5 112 GLN B CA 1
ATOM 6510 C C . GLN B 1 112 ? 35.375 22.125 7.73 1 95.5 112 GLN B C 1
ATOM 6512 O O . GLN B 1 112 ? 36.031 23.125 8.023 1 95.5 112 GLN B O 1
ATOM 6517 N N . GLY B 1 113 ? 35.281 21.078 8.523 1 94.81 113 GLY B N 1
ATOM 6518 C CA . GLY B 1 113 ? 36.188 20.891 9.633 1 94.81 113 GLY B CA 1
ATOM 6519 C C . GLY B 1 113 ? 35.656 21.422 10.945 1 94.81 113 GLY B C 1
ATOM 6520 O O . GLY B 1 113 ? 36.312 21.328 11.984 1 94.81 113 GLY B O 1
ATOM 6521 N N . SER B 1 114 ? 34.562 21.969 11 1 96.94 114 SER B N 1
ATOM 6522 C CA . SER B 1 114 ? 33.906 22.484 12.203 1 96.94 114 SER B CA 1
ATOM 6523 C C . SER B 1 114 ? 32.625 21.719 12.516 1 96.94 114 SER B C 1
ATOM 6525 O O . SER B 1 114 ? 31.922 21.297 11.602 1 96.94 114 SER B O 1
ATOM 6527 N N . ARG B 1 115 ? 32.406 21.531 13.812 1 96.94 115 ARG B N 1
ATOM 6528 C CA . ARG B 1 115 ? 31.188 20.844 14.18 1 96.94 115 ARG B CA 1
ATOM 6529 C C . ARG B 1 115 ? 30.016 21.812 14.25 1 96.94 115 ARG B C 1
ATOM 6531 O O . ARG B 1 115 ? 30.172 22.953 14.656 1 96.94 115 ARG B O 1
ATOM 6538 N N . PHE B 1 116 ? 28.906 21.438 13.906 1 97 116 PHE B N 1
ATOM 6539 C CA . PHE B 1 116 ? 27.656 22.188 13.992 1 97 116 PHE B CA 1
ATOM 6540 C C . PHE B 1 116 ? 26.547 21.344 14.594 1 97 116 PHE B C 1
ATOM 6542 O O . PHE B 1 116 ? 26.219 20.266 14.062 1 97 116 PHE B O 1
ATOM 6549 N N . PRO B 1 117 ? 25.953 21.75 15.688 1 96 117 PRO B N 1
ATOM 6550 C CA . PRO B 1 117 ? 24.875 20.969 16.297 1 96 117 PRO B CA 1
ATOM 6551 C C . PRO B 1 117 ? 23.547 21.094 15.539 1 96 117 PRO B C 1
ATOM 6553 O O . PRO B 1 117 ? 23.125 22.188 15.203 1 96 117 PRO B O 1
ATOM 6556 N N . VAL B 1 118 ? 22.969 20.016 15.234 1 96.25 118 VAL B N 1
ATOM 6557 C CA . VAL B 1 118 ? 21.656 19.984 14.586 1 96.25 118 VAL B CA 1
ATOM 6558 C C . VAL B 1 118 ? 20.688 19.141 15.406 1 96.25 118 VAL B C 1
ATOM 6560 O O . VAL B 1 118 ? 21.094 18.172 16.047 1 96.25 118 VAL B O 1
ATOM 6563 N N . GLY B 1 119 ? 19.422 19.578 15.477 1 95.88 119 GLY B N 1
ATOM 6564 C CA . GLY B 1 119 ? 18.422 18.766 16.141 1 95.88 119 GLY B CA 1
ATOM 6565 C C . GLY B 1 119 ? 18.172 17.422 15.453 1 95.88 119 GLY B C 1
ATOM 6566 O O . GLY B 1 119 ? 18.547 17.25 14.289 1 95.88 119 GLY B O 1
ATOM 6567 N N . MET B 1 120 ? 17.516 16.547 16.078 1 96.06 120 MET B N 1
ATOM 6568 C CA . MET B 1 120 ? 17.312 15.195 15.586 1 96.06 120 MET B CA 1
ATOM 6569 C C . MET B 1 120 ? 16.516 15.195 14.289 1 96.06 120 MET B C 1
ATOM 6571 O O . MET B 1 120 ? 16.766 14.398 13.391 1 96.06 120 MET B O 1
ATOM 6575 N N . GLY B 1 121 ? 15.461 16 14.242 1 96.38 121 GLY B N 1
ATOM 6576 C CA . GLY B 1 121 ? 14.648 16.094 13.039 1 96.38 121 GLY B CA 1
ATOM 6577 C C . GLY B 1 121 ? 15.453 16.484 11.805 1 96.38 121 GLY B C 1
ATOM 6578 O O . GLY B 1 121 ? 15.328 15.852 10.758 1 96.38 121 GLY B O 1
ATOM 6579 N N . LEU B 1 122 ? 16.266 17.484 11.93 1 97.88 122 LEU B N 1
ATOM 6580 C CA . LEU B 1 122 ? 17.094 17.938 10.82 1 97.88 122 LEU B CA 1
ATOM 6581 C C . LEU B 1 122 ? 18.172 16.906 10.492 1 97.88 122 LEU B C 1
ATOM 6583 O O . LEU B 1 122 ? 18.484 16.688 9.328 1 97.88 122 LEU B O 1
ATOM 6587 N N . TRP B 1 123 ? 18.734 16.297 11.5 1 97.69 123 TRP B N 1
ATOM 6588 C CA . TRP B 1 123 ? 19.75 15.266 11.289 1 97.69 123 TRP B CA 1
ATOM 6589 C C . TRP B 1 123 ? 19.188 14.117 10.461 1 97.69 123 TRP B C 1
ATOM 6591 O O . TRP B 1 123 ? 19.844 13.641 9.531 1 97.69 123 TRP B O 1
ATOM 6601 N N . ASN B 1 124 ? 18.016 13.688 10.852 1 97.5 124 ASN B N 1
ATOM 6602 C CA . ASN B 1 124 ? 17.359 12.609 10.117 1 97.5 124 ASN B CA 1
ATOM 6603 C C . ASN B 1 124 ? 17.156 12.969 8.656 1 97.5 124 ASN B C 1
ATOM 6605 O O . ASN B 1 124 ? 17.297 12.125 7.773 1 97.5 124 ASN B O 1
ATOM 6609 N N . PHE B 1 125 ? 16.797 14.219 8.422 1 98.12 125 PHE B N 1
ATOM 6610 C CA . PHE B 1 125 ? 16.641 14.656 7.039 1 98.12 125 PHE B CA 1
ATOM 6611 C C . PHE B 1 125 ? 17.953 14.57 6.281 1 98.12 125 PHE B C 1
ATOM 6613 O O . PHE B 1 125 ? 18 14.031 5.176 1 98.12 125 PHE B O 1
ATOM 6620 N N . ILE B 1 126 ? 18.969 15.164 6.855 1 98.38 126 ILE B N 1
ATOM 6621 C CA . ILE B 1 126 ? 20.266 15.211 6.199 1 98.38 126 ILE B CA 1
ATOM 6622 C C . ILE B 1 126 ? 20.75 13.797 5.906 1 98.38 126 ILE B C 1
ATOM 6624 O O . ILE B 1 126 ? 21.281 13.531 4.828 1 98.38 126 ILE B O 1
ATOM 6628 N N . GLN B 1 127 ? 20.531 12.938 6.867 1 97.31 127 GLN B N 1
ATOM 6629 C CA . GLN B 1 127 ? 20.906 11.539 6.688 1 97.31 127 GLN B CA 1
ATOM 6630 C C . GLN B 1 127 ? 20.156 10.922 5.508 1 97.31 127 GLN B C 1
ATOM 6632 O O . GLN B 1 127 ? 20.766 10.234 4.676 1 97.31 127 GLN B O 1
ATOM 6637 N N . GLN B 1 128 ? 18.859 11.125 5.469 1 97.19 128 GLN B N 1
ATOM 6638 C CA . GLN B 1 128 ? 18.031 10.578 4.391 1 97.19 128 GLN B CA 1
ATOM 6639 C C . GLN B 1 128 ? 18.438 11.172 3.043 1 97.19 128 GLN B C 1
ATOM 6641 O O . GLN B 1 128 ? 18.5 10.461 2.041 1 97.19 128 GLN B O 1
ATOM 6646 N N . TYR B 1 129 ? 18.625 12.5 2.996 1 97.75 129 TYR B N 1
ATOM 6647 C CA . TYR B 1 129 ? 19.031 13.18 1.776 1 97.75 129 TYR B CA 1
ATOM 6648 C C . TYR B 1 129 ? 20.359 12.641 1.268 1 97.75 129 TYR B C 1
ATOM 6650 O O . TYR B 1 129 ? 20.516 12.359 0.076 1 97.75 129 TYR B O 1
ATOM 6658 N N . ARG B 1 130 ? 21.328 12.492 2.148 1 97.19 130 ARG B N 1
ATOM 6659 C CA . ARG B 1 130 ? 22.656 11.969 1.809 1 97.19 130 ARG B CA 1
ATOM 6660 C C . ARG B 1 130 ? 22.547 10.547 1.264 1 97.19 130 ARG B C 1
ATOM 6662 O O . ARG B 1 130 ? 23.234 10.188 0.307 1 97.19 130 ARG B O 1
ATOM 6669 N N . ARG B 1 131 ? 21.766 9.727 1.936 1 95.38 131 ARG B N 1
ATOM 6670 C CA . ARG B 1 131 ? 21.578 8.344 1.512 1 95.38 131 ARG B CA 1
ATOM 6671 C C . ARG B 1 131 ? 21.094 8.273 0.066 1 95.38 131 ARG B C 1
ATOM 6673 O O . ARG B 1 131 ? 21.625 7.496 -0.732 1 95.38 131 ARG B O 1
ATOM 6680 N N . LYS B 1 132 ? 20.109 9.039 -0.254 1 94.69 132 LYS B N 1
ATOM 6681 C CA . LYS B 1 132 ? 19.547 9.055 -1.606 1 94.69 132 LYS B CA 1
ATOM 6682 C C . LYS B 1 132 ? 20.609 9.484 -2.623 1 94.69 132 LYS B C 1
ATOM 6684 O O . LYS B 1 132 ? 20.719 8.898 -3.699 1 94.69 132 LYS B O 1
ATOM 6689 N N . GLN B 1 133 ? 21.359 10.484 -2.252 1 94.81 133 GLN B N 1
ATOM 6690 C CA . GLN B 1 133 ? 22.406 10.969 -3.145 1 94.81 133 GLN B CA 1
ATOM 6691 C C . GLN B 1 133 ? 23.5 9.914 -3.324 1 94.81 133 GLN B C 1
ATOM 6693 O O . GLN B 1 133 ? 24 9.711 -4.434 1 94.81 133 GLN B O 1
ATOM 6698 N N . TYR B 1 134 ? 23.875 9.273 -2.242 1 94.94 134 TYR B N 1
ATOM 6699 C CA . TYR B 1 134 ? 24.922 8.258 -2.275 1 94.94 134 TYR B CA 1
ATOM 6700 C C . TYR B 1 134 ? 24.5 7.078 -3.145 1 94.94 134 TYR B C 1
ATOM 6702 O O . TYR B 1 134 ? 25.312 6.562 -3.926 1 94.94 134 TYR B O 1
ATOM 6710 N N . LEU B 1 135 ? 23.281 6.656 -2.977 1 93.38 135 LEU B N 1
ATOM 6711 C CA . LEU B 1 135 ? 22.781 5.535 -3.76 1 93.38 135 LEU B CA 1
ATOM 6712 C C . LEU B 1 135 ? 22.766 5.879 -5.246 1 93.38 135 LEU B C 1
ATOM 6714 O O . LEU B 1 135 ? 23.078 5.031 -6.086 1 93.38 135 LEU B O 1
ATOM 6718 N N . ARG B 1 136 ? 22.359 7.062 -5.566 1 92.31 136 ARG B N 1
ATOM 6719 C CA . ARG B 1 136 ? 22.391 7.496 -6.961 1 92.31 136 ARG B CA 1
ATOM 6720 C C . ARG B 1 136 ? 23.812 7.461 -7.516 1 92.31 136 ARG B C 1
ATOM 6722 O O . ARG B 1 136 ? 24.031 7.039 -8.656 1 92.31 136 ARG B O 1
ATOM 6729 N N . GLN B 1 137 ? 24.734 7.875 -6.75 1 91.56 137 GLN B N 1
ATOM 6730 C CA . GLN B 1 137 ? 26.141 7.895 -7.16 1 91.56 137 GLN B CA 1
ATOM 6731 C C . GLN B 1 137 ? 26.656 6.48 -7.398 1 91.56 137 GLN B C 1
ATOM 6733 O O . GLN B 1 137 ? 27.469 6.258 -8.305 1 91.56 137 GLN B O 1
ATOM 6738 N N . CYS B 1 138 ? 26.188 5.547 -6.574 1 91 138 CYS B N 1
ATOM 6739 C CA . CYS B 1 138 ? 26.625 4.164 -6.68 1 91 138 CYS B CA 1
ATOM 6740 C C . CYS B 1 138 ? 26 3.482 -7.895 1 91 138 CYS B C 1
ATOM 6742 O O . CYS B 1 138 ? 26.656 2.676 -8.562 1 91 138 CYS B O 1
ATOM 6744 N N . CYS B 1 139 ? 24.781 3.789 -8.203 1 90 139 CYS B N 1
ATOM 6745 C CA . CYS B 1 139 ? 24.016 2.973 -9.133 1 90 139 CYS B CA 1
ATOM 6746 C C . CYS B 1 139 ? 24.047 3.564 -10.539 1 90 139 CYS B C 1
ATOM 6748 O O . CYS B 1 139 ? 23.891 2.842 -11.523 1 90 139 CYS B O 1
ATOM 6750 N N . GLU B 1 140 ? 24.172 4.855 -10.602 1 90.62 140 GLU B N 1
ATOM 6751 C CA . GLU B 1 140 ? 24.094 5.496 -11.906 1 90.62 140 GLU B CA 1
ATOM 6752 C C . GLU B 1 140 ? 25.469 5.676 -12.531 1 90.62 140 GLU B C 1
ATOM 6754 O O . GLU B 1 140 ? 26.453 5.922 -11.828 1 90.62 140 GLU B O 1
ATOM 6759 N N . LYS B 1 141 ? 25.625 5.469 -13.867 1 91.06 141 LYS B N 1
ATOM 6760 C CA . LYS B 1 141 ? 26.891 5.57 -14.594 1 91.06 141 LYS B CA 1
ATOM 6761 C C . LYS B 1 141 ? 27.438 6.996 -14.547 1 91.06 141 LYS B C 1
ATOM 6763 O O . LYS B 1 141 ? 28.625 7.203 -14.273 1 91.06 141 LYS B O 1
ATOM 6768 N N . ASP B 1 142 ? 26.641 8 -14.773 1 91.75 142 ASP B N 1
ATOM 6769 C CA . ASP B 1 142 ? 26.984 9.422 -14.742 1 91.75 142 ASP B CA 1
ATOM 6770 C C . ASP B 1 142 ? 25.969 10.211 -13.914 1 91.75 142 ASP B C 1
ATOM 6772 O O . ASP B 1 142 ? 25.234 11.031 -14.453 1 91.75 142 ASP B O 1
ATOM 6776 N N . PRO B 1 143 ? 26.141 10.047 -12.578 1 90.56 143 PRO B N 1
ATOM 6777 C CA . PRO B 1 143 ? 25.141 10.719 -11.742 1 90.56 143 PRO B CA 1
ATOM 6778 C C . PRO B 1 143 ? 25.312 12.242 -11.734 1 90.56 143 PRO B C 1
ATOM 6780 O O . PRO B 1 143 ? 26.438 12.734 -11.703 1 90.56 143 PRO B O 1
ATOM 6783 N N . PRO B 1 144 ? 24.281 12.953 -11.836 1 88.62 144 PRO B N 1
ATOM 6784 C CA . PRO B 1 144 ? 24.375 14.406 -11.719 1 88.62 144 PRO B CA 1
ATOM 6785 C C . PRO B 1 144 ? 24.844 14.859 -10.336 1 88.62 144 PRO B C 1
ATOM 6787 O O . PRO B 1 144 ? 24.609 14.172 -9.344 1 88.62 144 PRO B O 1
ATOM 6790 N N . THR B 1 145 ? 25.422 16.016 -10.344 1 89.56 145 THR B N 1
ATOM 6791 C CA . THR B 1 145 ? 25.859 16.578 -9.078 1 89.56 145 THR B CA 1
ATOM 6792 C C . THR B 1 145 ? 24.656 17.031 -8.242 1 89.56 145 THR B C 1
ATOM 6794 O O . THR B 1 145 ? 23.719 17.641 -8.773 1 89.56 145 THR B O 1
ATOM 6797 N N . ALA B 1 146 ? 24.703 16.656 -7.012 1 92.12 146 ALA B N 1
ATOM 6798 C CA . ALA B 1 146 ? 23.625 17.047 -6.121 1 92.12 146 ALA B CA 1
ATOM 6799 C C . ALA B 1 146 ? 23.562 18.562 -5.965 1 92.12 146 ALA B C 1
ATOM 6801 O O . ALA B 1 146 ? 24.594 19.234 -5.895 1 92.12 146 ALA B O 1
ATOM 6802 N N . LEU B 1 147 ? 22.422 19.172 -6.016 1 95 147 LEU B N 1
ATOM 6803 C CA . LEU B 1 147 ? 22.25 20.609 -5.793 1 95 147 LEU B CA 1
ATOM 6804 C C . LEU B 1 147 ? 22.484 20.969 -4.328 1 95 147 LEU B C 1
ATOM 6806 O O . LEU B 1 147 ? 22.172 20.188 -3.432 1 95 147 LEU B O 1
ATOM 6810 N N . PRO B 1 148 ? 23.016 22.141 -4.09 1 97.88 148 PRO B N 1
ATOM 6811 C CA . PRO B 1 148 ? 23.172 22.594 -2.703 1 97.88 148 PRO B CA 1
ATOM 6812 C C . PRO B 1 148 ? 21.828 22.875 -2.027 1 97.88 148 PRO B C 1
ATOM 6814 O O . PRO B 1 148 ? 20.812 23.047 -2.707 1 97.88 148 PRO B O 1
ATOM 6817 N N . LEU B 1 149 ? 21.891 22.828 -0.682 1 98.62 149 LEU B N 1
ATOM 6818 C CA . LEU B 1 149 ? 20.672 23 0.11 1 98.62 149 LEU B CA 1
ATOM 6819 C C . LEU B 1 149 ? 20.688 24.328 0.853 1 98.62 149 LEU B C 1
ATOM 6821 O O . LEU B 1 149 ? 21.734 24.766 1.341 1 98.62 149 LEU B O 1
ATOM 6825 N N . TRP B 1 150 ? 19.594 25.016 0.864 1 98.75 150 TRP B N 1
ATOM 6826 C CA . TRP B 1 150 ? 19.375 26.109 1.798 1 98.75 150 TRP B CA 1
ATOM 6827 C C . TRP B 1 150 ? 18.531 25.656 2.988 1 98.75 150 TRP B C 1
ATOM 6829 O O . TRP B 1 150 ? 17.375 25.281 2.832 1 98.75 150 TRP B O 1
ATOM 6839 N N . ILE B 1 151 ? 19.125 25.641 4.148 1 98.44 151 ILE B N 1
ATOM 6840 C CA . ILE B 1 151 ? 18.484 25.266 5.402 1 98.44 151 ILE B CA 1
ATOM 6841 C C . ILE B 1 151 ? 18.609 26.406 6.41 1 98.44 151 ILE B C 1
ATOM 6843 O O . ILE B 1 151 ? 19.719 26.719 6.871 1 98.44 151 ILE B O 1
ATOM 6847 N N . ASP B 1 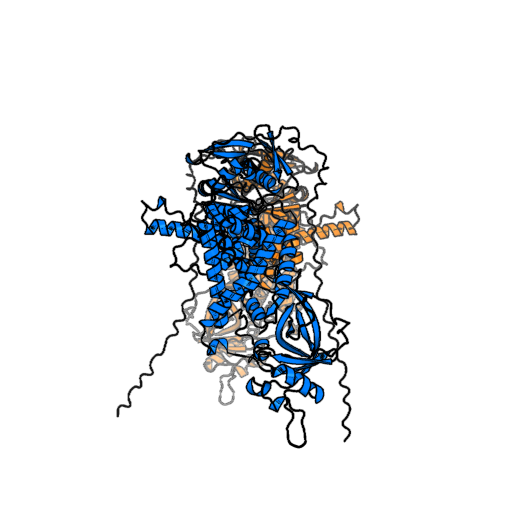152 ? 17.516 27.031 6.77 1 96.62 152 ASP B N 1
ATOM 6848 C CA . ASP B 1 152 ? 17.547 28.25 7.574 1 96.62 152 ASP B CA 1
ATOM 6849 C C . ASP B 1 152 ? 18.312 28.047 8.875 1 96.62 152 ASP B C 1
ATOM 6851 O O . ASP B 1 152 ? 19.062 28.922 9.312 1 96.62 152 ASP B O 1
ATOM 6855 N N . ALA B 1 153 ? 18.141 26.828 9.539 1 95.75 153 ALA B N 1
ATOM 6856 C CA . ALA B 1 153 ? 18.781 26.547 10.82 1 95.75 153 ALA B CA 1
ATOM 6857 C C . ALA B 1 153 ? 20.297 26.547 10.688 1 95.75 153 ALA B C 1
ATOM 6859 O O . ALA B 1 153 ? 21.016 26.75 11.672 1 95.75 153 ALA B O 1
ATOM 6860 N N . ILE B 1 154 ? 20.766 26.328 9.484 1 97.56 154 ILE B N 1
ATOM 6861 C CA . ILE B 1 154 ? 22.203 26.234 9.266 1 97.56 154 ILE B CA 1
ATOM 6862 C C . ILE B 1 154 ? 22.688 27.469 8.492 1 97.56 154 ILE B C 1
ATOM 6864 O O . ILE B 1 154 ? 23.734 28.031 8.812 1 97.56 154 ILE B O 1
ATOM 6868 N N . ALA B 1 155 ? 21.969 27.891 7.508 1 97.88 155 ALA B N 1
ATOM 6869 C CA . ALA B 1 155 ? 22.375 28.938 6.57 1 97.88 155 ALA B CA 1
ATOM 6870 C C . ALA B 1 155 ? 22.359 30.312 7.238 1 97.88 155 ALA B C 1
ATOM 6872 O O . ALA B 1 155 ? 23.016 31.234 6.766 1 97.88 155 ALA B O 1
ATOM 6873 N N . ILE B 1 156 ? 21.625 30.484 8.32 1 97.25 156 ILE B N 1
ATOM 6874 C CA . ILE B 1 156 ? 21.5 31.766 9.008 1 97.25 156 ILE B CA 1
ATOM 6875 C C . ILE B 1 156 ? 22.172 31.688 10.375 1 97.25 156 ILE B C 1
ATOM 6877 O O . ILE B 1 156 ? 21.953 30.75 11.133 1 97.25 156 ILE B O 1
ATOM 6881 N N . ASP B 1 157 ? 23.016 32.656 10.664 1 96.69 157 ASP B N 1
ATOM 6882 C CA . ASP B 1 157 ? 23.516 32.812 12.023 1 96.69 157 ASP B CA 1
ATOM 6883 C C . ASP B 1 157 ? 22.438 33.312 12.961 1 96.69 157 ASP B C 1
ATOM 6885 O O . ASP B 1 157 ? 22.281 34.531 13.109 1 96.69 157 ASP B O 1
ATOM 6889 N N . GLN B 1 158 ? 21.797 32.438 13.648 1 92 158 GLN B N 1
ATOM 6890 C CA . GLN B 1 158 ? 20.594 32.75 14.422 1 92 158 GLN B CA 1
ATOM 6891 C C . GLN B 1 158 ? 20.922 33.656 15.609 1 92 158 GLN B C 1
ATOM 6893 O O . GLN B 1 158 ? 20.047 34.344 16.141 1 92 158 GLN B O 1
ATOM 6898 N N . ASP B 1 159 ? 22.156 33.688 16 1 92.12 159 ASP B N 1
ATOM 6899 C CA . ASP B 1 159 ? 22.547 34.5 17.156 1 92.12 159 ASP B CA 1
ATOM 6900 C C . ASP B 1 159 ? 22.953 35.906 16.734 1 92.12 159 ASP B C 1
ATOM 6902 O O . ASP B 1 159 ? 23.125 36.781 17.578 1 92.12 159 ASP B O 1
ATOM 6906 N N . ASN B 1 160 ? 23.109 36.094 15.453 1 95.5 160 ASN B N 1
ATOM 6907 C CA . ASN B 1 160 ? 23.375 37.406 14.883 1 95.5 160 ASN B CA 1
ATOM 6908 C C . ASN B 1 160 ? 22.094 38.094 14.406 1 95.5 160 ASN B C 1
ATOM 6910 O O . ASN B 1 160 ? 21.656 37.875 13.273 1 95.5 160 ASN B O 1
ATOM 6914 N N . ILE B 1 161 ? 21.547 39.031 15.219 1 94.81 161 ILE B N 1
ATOM 6915 C CA . ILE B 1 161 ? 20.219 39.594 15.008 1 94.81 161 ILE B CA 1
ATOM 6916 C C . ILE B 1 161 ? 20.203 40.406 13.711 1 94.81 161 ILE B C 1
ATOM 6918 O O . ILE B 1 161 ? 19.281 40.25 12.898 1 94.81 161 ILE B O 1
ATOM 6922 N N . PRO B 1 162 ? 21.203 41.25 13.43 1 95.25 162 PRO B N 1
ATOM 6923 C CA . PRO B 1 162 ? 21.203 41.969 12.148 1 95.25 162 PRO B CA 1
ATOM 6924 C C . PRO B 1 162 ? 21.156 41.031 10.953 1 95.25 162 PRO B C 1
ATOM 6926 O O . PRO B 1 162 ? 20.406 41.25 10 1 95.25 162 PRO B O 1
ATOM 6929 N N . GLU B 1 163 ? 21.922 40 11.039 1 96.38 163 GLU B N 1
ATOM 6930 C CA . GLU B 1 163 ? 21.891 39.031 9.961 1 96.38 163 GLU B CA 1
ATOM 6931 C C . GLU B 1 163 ? 20.516 38.344 9.867 1 96.38 163 GLU B C 1
ATOM 6933 O O . GLU B 1 163 ? 19.984 38.156 8.773 1 96.38 163 GLU B O 1
ATOM 6938 N N . ARG B 1 164 ? 20.016 37.938 11.047 1 96 164 ARG B N 1
ATOM 6939 C CA . ARG B 1 164 ? 18.703 37.312 11.086 1 96 164 ARG B CA 1
ATOM 6940 C C . ARG B 1 164 ? 17.656 38.219 10.438 1 96 164 ARG B C 1
ATOM 6942 O O . ARG B 1 164 ? 16.844 37.75 9.625 1 96 164 ARG B O 1
ATOM 6949 N N . ASN B 1 165 ? 17.672 39.5 10.797 1 96.19 165 ASN B N 1
ATOM 6950 C CA . ASN B 1 165 ? 16.75 40.469 10.227 1 96.19 165 ASN B CA 1
ATOM 6951 C C . ASN B 1 165 ? 16.859 40.531 8.703 1 96.19 165 ASN B C 1
ATOM 6953 O O . ASN B 1 165 ? 15.844 40.5 8 1 96.19 165 ASN B O 1
ATOM 6957 N N . HIS B 1 166 ? 18.062 40.594 8.273 1 96.38 166 HIS B N 1
ATOM 6958 C CA . HIS B 1 166 ? 18.328 40.688 6.844 1 96.38 166 HIS B CA 1
ATOM 6959 C C . HIS B 1 166 ? 17.891 39.438 6.117 1 96.38 166 HIS B C 1
ATOM 6961 O O . HIS B 1 166 ? 17.234 39.5 5.078 1 96.38 166 HIS B O 1
ATOM 6967 N N . GLN B 1 167 ? 18.234 38.25 6.629 1 96.88 167 GLN B N 1
ATOM 6968 C CA . GLN B 1 167 ? 17.906 36.969 6.004 1 96.88 167 GLN B CA 1
ATOM 6969 C C . GLN B 1 167 ? 16.391 36.719 5.984 1 96.88 167 GLN B C 1
ATOM 6971 O O . GLN B 1 167 ? 15.859 36.188 5.016 1 96.88 167 GLN B O 1
ATOM 6976 N N . VAL B 1 168 ? 15.703 37.062 7.086 1 96.31 168 VAL B N 1
ATOM 6977 C CA . VAL B 1 168 ? 14.25 36.938 7.148 1 96.31 168 VAL B CA 1
ATOM 6978 C C . VAL B 1 168 ? 13.609 37.812 6.062 1 96.31 168 VAL B C 1
ATOM 6980 O O . VAL B 1 168 ? 12.602 37.438 5.465 1 96.31 168 VAL B O 1
ATOM 6983 N N . SER B 1 169 ? 14.219 38.969 5.762 1 95.25 169 SER B N 1
ATOM 6984 C CA . SER B 1 169 ? 13.703 39.844 4.723 1 95.25 169 SER B CA 1
ATOM 6985 C C . SER B 1 169 ? 13.898 39.219 3.336 1 95.25 169 SER B C 1
ATOM 6987 O O . SER B 1 169 ? 13.242 39.656 2.377 1 95.25 169 SER B O 1
ATOM 6989 N N . LEU B 1 170 ? 14.766 38.219 3.189 1 96.62 170 LEU B N 1
ATOM 6990 C CA . LEU B 1 170 ? 15.078 37.594 1.905 1 96.62 170 LEU B CA 1
ATOM 6991 C C . LEU B 1 170 ? 14.305 36.281 1.73 1 96.62 170 LEU B C 1
ATOM 6993 O O . LEU B 1 170 ? 14.484 35.594 0.734 1 96.62 170 LEU B O 1
ATOM 6997 N N . MET B 1 171 ? 13.445 35.938 2.65 1 96.06 171 MET B N 1
ATOM 6998 C CA . MET B 1 171 ? 12.773 34.656 2.639 1 96.06 171 MET B CA 1
ATOM 6999 C C . MET B 1 171 ? 11.953 34.469 1.366 1 96.06 171 MET B C 1
ATOM 7001 O O . MET B 1 171 ? 11.922 33.375 0.788 1 96.06 171 MET B O 1
ATOM 7005 N N . ARG B 1 172 ? 11.297 35.5 0.927 1 94.94 172 ARG B N 1
ATOM 7006 C CA . ARG B 1 172 ? 10.547 35.438 -0.321 1 94.94 172 ARG B CA 1
ATOM 7007 C C . ARG B 1 172 ? 11.453 35.062 -1.489 1 94.94 172 ARG B C 1
ATOM 7009 O O . ARG B 1 172 ? 11.125 34.188 -2.289 1 94.94 172 ARG B O 1
ATOM 7016 N N . ASP B 1 173 ? 12.617 35.75 -1.579 1 96.5 173 ASP B N 1
ATOM 7017 C CA . ASP B 1 173 ? 13.57 35.5 -2.66 1 96.5 173 ASP B CA 1
ATOM 7018 C C . ASP B 1 173 ? 14.117 34.062 -2.598 1 96.5 173 ASP B C 1
ATOM 7020 O O . ASP B 1 173 ? 14.289 33.406 -3.631 1 96.5 173 ASP B O 1
ATOM 7024 N N . VAL B 1 174 ? 14.352 33.594 -1.435 1 98 174 VAL B N 1
ATOM 7025 C CA . VAL B 1 174 ? 14.922 32.25 -1.229 1 98 174 VAL B CA 1
ATOM 7026 C C . VAL B 1 174 ? 13.938 31.188 -1.716 1 98 174 VAL B C 1
ATOM 7028 O O . VAL B 1 174 ? 14.289 30.344 -2.545 1 98 174 VAL B O 1
ATOM 7031 N N . TYR B 1 175 ? 12.719 31.219 -1.289 1 97.62 175 TYR B N 1
ATOM 7032 C CA . TYR B 1 175 ? 11.789 30.125 -1.559 1 97.62 175 TYR B CA 1
ATOM 7033 C C . TYR B 1 175 ? 11.203 30.25 -2.961 1 97.62 175 TYR B C 1
ATOM 7035 O O . TYR B 1 175 ? 10.891 29.234 -3.598 1 97.62 175 TYR B O 1
ATOM 7043 N N . THR B 1 176 ? 11.102 31.453 -3.521 1 95.69 176 THR B N 1
ATOM 7044 C CA . THR B 1 176 ? 10.695 31.594 -4.914 1 95.69 176 THR B CA 1
ATOM 7045 C C . THR B 1 176 ? 11.844 31.219 -5.852 1 95.69 176 THR B C 1
ATOM 7047 O O . THR B 1 176 ? 11.609 30.719 -6.953 1 95.69 176 THR B O 1
ATOM 7050 N N . GLY B 1 177 ? 13.055 31.469 -5.387 1 96.75 177 GLY B N 1
ATOM 7051 C CA . GLY B 1 177 ? 14.227 31.25 -6.223 1 96.75 177 GLY B CA 1
ATOM 7052 C C . GLY B 1 177 ? 14.719 29.812 -6.191 1 96.75 177 GLY B C 1
ATOM 7053 O O . GLY B 1 177 ? 15.461 29.391 -7.078 1 96.75 177 GLY B O 1
ATOM 7054 N N . ALA B 1 178 ? 14.352 29.016 -5.258 1 98.25 178 ALA B N 1
ATOM 7055 C CA . ALA B 1 178 ? 14.773 27.625 -5.148 1 98.25 178 ALA B CA 1
ATOM 7056 C C . ALA B 1 178 ? 14.219 26.797 -6.297 1 98.25 178 ALA B C 1
ATOM 7058 O O . ALA B 1 178 ? 13.07 26.984 -6.711 1 98.25 178 ALA B O 1
ATOM 7059 N N . LYS B 1 179 ? 15.023 25.875 -6.832 1 97.56 179 LYS B N 1
ATOM 7060 C CA . LYS B 1 179 ? 14.555 24.953 -7.859 1 97.56 179 LYS B CA 1
ATOM 7061 C C . LYS B 1 179 ? 13.391 24.109 -7.348 1 97.56 179 LYS B C 1
ATOM 7063 O O . LYS B 1 179 ? 12.461 23.797 -8.094 1 97.56 179 LYS B O 1
ATOM 7068 N N . SER B 1 180 ? 13.539 23.703 -6.156 1 97.81 180 SER B N 1
ATOM 7069 C CA . SER B 1 180 ? 12.492 22.953 -5.469 1 97.81 180 SER B CA 1
ATOM 7070 C C . SER B 1 180 ? 12.586 23.125 -3.959 1 97.81 180 SER B C 1
ATOM 7072 O O . SER B 1 180 ? 13.609 23.578 -3.441 1 97.81 180 SER B O 1
ATOM 7074 N N . VAL B 1 181 ? 11.445 22.938 -3.328 1 98.75 181 VAL B N 1
ATOM 7075 C CA . VAL B 1 181 ? 11.398 22.938 -1.87 1 98.75 181 VAL B CA 1
ATOM 7076 C C . VAL B 1 181 ? 11.039 21.547 -1.359 1 98.75 181 VAL B C 1
ATOM 7078 O O . VAL B 1 181 ? 10.07 20.938 -1.814 1 98.75 181 VAL B O 1
ATOM 7081 N N . ILE B 1 182 ? 11.906 21 -0.504 1 98.75 182 ILE B N 1
ATOM 7082 C CA . ILE B 1 182 ? 11.594 19.719 0.135 1 98.75 182 ILE B CA 1
ATOM 7083 C C . ILE B 1 182 ? 10.875 19.969 1.459 1 98.75 182 ILE B C 1
ATOM 7085 O O . ILE B 1 182 ? 11.391 20.672 2.334 1 98.75 182 ILE B O 1
ATOM 7089 N N . VAL B 1 183 ? 9.664 19.5 1.562 1 98.75 183 VAL B N 1
ATOM 7090 C CA . VAL B 1 183 ? 8.93 19.484 2.824 1 98.75 183 VAL B CA 1
ATOM 7091 C C . VAL B 1 183 ? 9.25 18.219 3.598 1 98.75 183 VAL B C 1
ATOM 7093 O O . VAL B 1 183 ? 8.992 17.109 3.119 1 98.75 183 VAL B O 1
ATOM 7096 N N . TRP B 1 184 ? 9.859 18.391 4.73 1 98.56 184 TRP B N 1
ATOM 7097 C CA . TRP B 1 184 ? 10.242 17.25 5.559 1 98.56 184 TRP B CA 1
ATOM 7098 C C . TRP B 1 184 ? 9.266 17.062 6.719 1 98.56 184 TRP B C 1
ATOM 7100 O O . TRP B 1 184 ? 9.211 17.891 7.629 1 98.56 184 TRP B O 1
ATOM 7110 N N . LEU B 1 185 ? 8.508 15.961 6.773 1 97.81 185 LEU B N 1
ATOM 7111 C CA . LEU B 1 185 ? 7.461 15.719 7.766 1 97.81 185 LEU B CA 1
ATOM 7112 C C . LEU B 1 185 ? 7.98 14.828 8.891 1 97.81 185 LEU B C 1
ATOM 7114 O O . LEU B 1 185 ? 7.223 14.445 9.781 1 97.81 185 LEU B O 1
ATOM 7118 N N . GLY B 1 186 ? 9.312 14.523 8.859 1 97 186 GLY B N 1
ATOM 7119 C CA . GLY B 1 186 ? 9.883 13.641 9.867 1 97 186 GLY B CA 1
ATOM 7120 C C . GLY B 1 186 ? 9.867 12.18 9.453 1 97 186 GLY B C 1
ATOM 7121 O O . GLY B 1 186 ? 9.695 11.859 8.273 1 97 186 GLY B O 1
ATOM 7122 N N . LEU B 1 187 ? 10.172 11.297 10.414 1 96.19 187 LEU B N 1
ATOM 7123 C CA . LEU B 1 187 ? 10.156 9.859 10.172 1 96.19 187 LEU B CA 1
ATOM 7124 C C . LEU B 1 187 ? 8.734 9.312 10.289 1 96.19 187 LEU B C 1
ATOM 7126 O O . LEU B 1 187 ? 7.93 9.82 11.07 1 96.19 187 LEU B O 1
ATOM 7130 N N . PRO B 1 188 ? 8.445 8.375 9.461 1 95.06 188 PRO B N 1
ATOM 7131 C CA . PRO B 1 188 ? 7.113 7.781 9.57 1 95.06 188 PRO B CA 1
ATOM 7132 C C . PRO B 1 188 ? 6.898 7.059 10.898 1 95.06 188 PRO B C 1
ATOM 7134 O O . PRO B 1 188 ? 7.824 6.434 11.422 1 95.06 188 PRO B O 1
ATOM 7137 N N . ARG B 1 189 ? 5.793 7.074 11.445 1 87.94 189 ARG B N 1
ATOM 7138 C CA . ARG B 1 189 ? 5.48 6.453 12.734 1 87.94 189 ARG B CA 1
ATOM 7139 C C . ARG B 1 189 ? 4.34 5.449 12.586 1 87.94 189 ARG B C 1
ATOM 7141 O O . ARG B 1 189 ? 4.07 4.672 13.508 1 87.94 189 ARG B O 1
ATOM 7148 N N . GLY B 1 190 ? 3.686 5.484 11.516 1 83.69 190 GLY B N 1
ATOM 7149 C CA . GLY B 1 190 ? 2.533 4.602 11.438 1 83.69 190 GLY B CA 1
ATOM 7150 C C . GLY B 1 190 ? 2.043 4.383 10.023 1 83.69 190 GLY B C 1
ATOM 7151 O O . GLY B 1 190 ? 2.748 3.791 9.195 1 83.69 190 GLY B O 1
ATOM 7152 N N . SER B 1 191 ? 0.931 5.043 9.734 1 86.44 191 SER B N 1
ATOM 7153 C CA . SER B 1 191 ? 0.159 4.707 8.539 1 86.44 191 SER B CA 1
ATOM 7154 C C . SER B 1 191 ? 0.518 5.621 7.375 1 86.44 191 SER B C 1
ATOM 7156 O O . SER B 1 191 ? -0.211 5.684 6.383 1 86.44 191 SER B O 1
ATOM 7158 N N . GLU B 1 192 ? 1.697 6.375 7.508 1 96 192 GLU B N 1
ATOM 7159 C CA . GLU B 1 192 ? 2.051 7.32 6.453 1 96 192 GLU B CA 1
ATOM 7160 C C . GLU B 1 192 ? 2.244 6.613 5.117 1 96 192 GLU B C 1
ATOM 7162 O O . GLU B 1 192 ? 1.959 7.184 4.059 1 96 192 GLU B O 1
ATOM 7167 N N . GLU B 1 193 ? 2.654 5.391 5.223 1 95.25 193 GLU B N 1
ATOM 7168 C CA . GLU B 1 193 ? 2.887 4.633 3.998 1 95.25 193 GLU B CA 1
ATOM 7169 C C . GLU B 1 193 ? 1.612 4.527 3.164 1 95.25 193 GLU B C 1
ATOM 7171 O O . GLU B 1 193 ? 1.664 4.586 1.934 1 95.25 193 GLU B O 1
ATOM 7176 N N . LEU B 1 194 ? 0.474 4.293 3.781 1 95.31 194 LEU B N 1
ATOM 7177 C CA . LEU B 1 194 ? -0.801 4.18 3.082 1 95.31 194 LEU B CA 1
ATOM 7178 C C . LEU B 1 194 ? -1.135 5.473 2.348 1 95.31 194 LEU B C 1
ATOM 7180 O O . LEU B 1 194 ? -1.596 5.445 1.204 1 95.31 194 LEU B O 1
ATOM 7184 N N . ALA B 1 195 ? -0.9 6.605 3.025 1 95.62 195 ALA B N 1
ATOM 7185 C CA . ALA B 1 195 ? -1.171 7.902 2.408 1 95.62 195 ALA B CA 1
ATOM 7186 C C . ALA B 1 195 ? -0.313 8.102 1.163 1 95.62 195 ALA B C 1
ATOM 7188 O O . ALA B 1 195 ? -0.807 8.562 0.129 1 95.62 195 ALA B O 1
ATOM 7189 N N . PHE B 1 196 ? 0.961 7.77 1.23 1 96.5 196 PHE B N 1
ATOM 7190 C CA . PHE B 1 196 ? 1.89 7.996 0.129 1 96.5 196 PHE B CA 1
ATOM 7191 C C . PHE B 1 196 ? 1.604 7.035 -1.021 1 96.5 196 PHE B C 1
ATOM 7193 O O . PHE B 1 196 ? 1.962 7.312 -2.168 1 96.5 196 PHE B O 1
ATOM 7200 N N . MET B 1 197 ? 0.982 5.922 -0.727 1 93.44 197 MET B N 1
ATOM 7201 C CA . MET B 1 197 ? 0.613 4.957 -1.761 1 93.44 197 MET B CA 1
ATOM 7202 C C . MET B 1 197 ? -0.454 5.535 -2.686 1 93.44 197 MET B C 1
ATOM 7204 O O . MET B 1 197 ? -0.601 5.086 -3.824 1 93.44 197 MET B O 1
ATOM 7208 N N . LEU B 1 198 ? -1.257 6.473 -2.215 1 93.25 198 LEU B N 1
ATOM 7209 C CA . LEU B 1 198 ? -2.336 7.078 -2.988 1 93.25 198 LEU B CA 1
ATOM 7210 C C . LEU B 1 198 ? -1.792 7.762 -4.238 1 93.25 198 LEU B C 1
ATOM 7212 O O . LEU B 1 198 ? -2.525 7.969 -5.207 1 93.25 198 LEU B O 1
ATOM 7216 N N . ALA B 1 199 ? -0.469 8.195 -4.184 1 92.69 199 ALA B N 1
ATOM 7217 C CA . ALA B 1 199 ? 0.146 8.812 -5.355 1 92.69 199 ALA B CA 1
ATOM 7218 C C . ALA B 1 199 ? 0.114 7.871 -6.551 1 92.69 199 ALA B C 1
ATOM 7220 O O . ALA B 1 199 ? -0.074 8.305 -7.691 1 92.69 199 ALA B O 1
ATOM 7221 N N . ARG B 1 200 ? 0.262 6.547 -6.289 1 91.56 200 ARG B N 1
ATOM 7222 C CA . ARG B 1 200 ? 0.303 5.547 -7.352 1 91.56 200 ARG B CA 1
ATOM 7223 C C . ARG B 1 200 ? -1.056 4.879 -7.527 1 91.56 200 ARG B C 1
ATOM 7225 O O . ARG B 1 200 ? -1.37 4.371 -8.602 1 91.56 200 ARG B O 1
ATOM 7232 N N . HIS B 1 201 ? -1.838 4.875 -6.406 1 90.88 201 HIS B N 1
ATOM 7233 C CA . HIS B 1 201 ? -3.164 4.266 -6.43 1 90.88 201 HIS B CA 1
ATOM 7234 C C . HIS B 1 201 ? -4.219 5.223 -5.883 1 90.88 201 HIS B C 1
ATOM 7236 O O . HIS B 1 201 ? -4.82 4.961 -4.84 1 90.88 201 HIS B O 1
ATOM 7242 N N . PRO B 1 202 ? -4.555 6.266 -6.641 1 90.38 202 PRO B N 1
ATOM 7243 C CA . PRO B 1 202 ? -5.469 7.297 -6.145 1 90.38 202 PRO B CA 1
ATOM 7244 C C . PRO B 1 202 ? -6.871 6.758 -5.863 1 90.38 202 PRO B C 1
ATOM 7246 O O . PRO B 1 202 ? -7.59 7.305 -5.023 1 90.38 202 PRO B O 1
ATOM 7249 N N . ASP B 1 203 ? -7.27 5.613 -6.465 1 86.88 203 ASP B N 1
ATOM 7250 C CA . ASP B 1 203 ? -8.609 5.047 -6.316 1 86.88 203 ASP B CA 1
ATOM 7251 C C . ASP B 1 203 ? -8.812 4.488 -4.91 1 86.88 203 ASP B C 1
ATOM 7253 O O . ASP B 1 203 ? -9.953 4.309 -4.469 1 86.88 203 ASP B O 1
ATOM 7257 N N . LEU B 1 204 ? -7.73 4.297 -4.242 1 90.5 204 LEU B N 1
ATOM 7258 C CA . LEU B 1 204 ? -7.82 3.723 -2.906 1 90.5 204 LEU B CA 1
ATOM 7259 C C . LEU B 1 204 ? -8.258 4.773 -1.891 1 90.5 204 LEU B C 1
ATOM 7261 O O . LEU B 1 204 ? -8.531 4.449 -0.733 1 90.5 204 LEU B O 1
ATOM 7265 N N . LEU B 1 205 ? -8.375 6.02 -2.281 1 90.19 205 LEU B N 1
ATOM 7266 C CA . LEU B 1 205 ? -8.82 7.086 -1.393 1 90.19 205 LEU B CA 1
ATOM 7267 C C . LEU B 1 205 ? -10.211 6.785 -0.834 1 90.19 205 LEU B C 1
ATOM 7269 O O . LEU B 1 205 ? -10.555 7.238 0.259 1 90.19 205 LEU B O 1
ATOM 7273 N N . ARG B 1 206 ? -10.977 5.98 -1.552 1 85.62 206 ARG B N 1
ATOM 7274 C CA . ARG B 1 206 ? -12.328 5.633 -1.128 1 85.62 206 ARG B CA 1
ATOM 7275 C C . ARG B 1 206 ? -12.297 4.711 0.089 1 85.62 206 ARG B C 1
ATOM 7277 O O . ARG B 1 206 ? -13.297 4.582 0.798 1 85.62 206 ARG B O 1
ATOM 7284 N N . VAL B 1 207 ? -11.188 4.09 0.207 1 86.5 207 VAL B N 1
ATOM 7285 C CA . VAL B 1 207 ? -11.031 3.172 1.33 1 86.5 207 VAL B CA 1
ATOM 7286 C C . VAL B 1 207 ? -10.75 3.959 2.609 1 86.5 207 VAL B C 1
ATOM 7288 O O . VAL B 1 207 ? -9.875 4.82 2.635 1 86.5 207 VAL B O 1
ATOM 7291 N N . GLU B 1 208 ? -11.375 3.686 3.719 1 85.69 208 GLU B N 1
ATOM 7292 C CA . GLU B 1 208 ? -11.336 4.438 4.969 1 85.69 208 GLU B CA 1
ATOM 7293 C C . GLU B 1 208 ? -9.914 4.539 5.504 1 85.69 208 GLU B C 1
ATOM 7295 O O . GLU B 1 208 ? -9.484 5.602 5.961 1 85.69 208 GLU B O 1
ATOM 7300 N N . GLU B 1 209 ? -9.172 3.443 5.461 1 89.62 209 GLU B N 1
ATOM 7301 C CA . GLU B 1 209 ? -7.816 3.424 5.992 1 89.62 209 GLU B CA 1
ATOM 7302 C C . GLU B 1 209 ? -6.922 4.418 5.258 1 89.62 209 GLU B C 1
ATOM 7304 O O . GLU B 1 209 ? -6.082 5.078 5.875 1 89.62 209 GLU B O 1
ATOM 7309 N N . PHE B 1 210 ? -7.168 4.582 3.994 1 91.75 210 PHE B N 1
ATOM 7310 C CA . PHE B 1 210 ? -6.332 5.457 3.182 1 91.75 210 PHE B CA 1
ATOM 7311 C C . PHE B 1 210 ? -6.727 6.914 3.379 1 91.75 210 PHE B C 1
ATOM 7313 O O . PHE B 1 210 ? -5.863 7.793 3.457 1 91.75 210 PHE B O 1
ATOM 7320 N N . HIS B 1 211 ? -8 7.148 3.488 1 88.81 211 HIS B N 1
ATOM 7321 C CA . HIS B 1 211 ? -8.484 8.5 3.746 1 88.81 211 HIS B CA 1
ATOM 7322 C C . HIS B 1 211 ? -8 9.008 5.098 1 88.81 211 HIS B C 1
ATOM 7324 O O . HIS B 1 211 ? -7.582 10.164 5.219 1 88.81 211 HIS B O 1
ATOM 7330 N N . THR B 1 212 ? -8.117 8.148 6.051 1 91.19 212 THR B N 1
ATOM 7331 C CA . THR B 1 212 ? -7.672 8.508 7.395 1 91.19 212 THR B CA 1
ATOM 7332 C C . THR B 1 212 ? -6.164 8.727 7.426 1 91.19 212 THR B C 1
ATOM 7334 O O . THR B 1 212 ? -5.68 9.648 8.078 1 91.19 212 THR B O 1
ATOM 7337 N N . ALA B 1 213 ? -5.457 7.871 6.703 1 93.75 213 ALA B N 1
ATOM 7338 C CA . ALA B 1 213 ? -4.004 8 6.645 1 93.75 213 ALA B CA 1
ATOM 7339 C C . ALA B 1 213 ? -3.598 9.328 6.008 1 93.75 213 ALA B C 1
ATOM 7341 O O . ALA B 1 213 ? -2.672 9.992 6.477 1 93.75 213 ALA B O 1
ATOM 7342 N N . LEU B 1 214 ? -4.293 9.734 4.961 1 93.88 214 LEU B N 1
ATOM 7343 C CA . LEU B 1 214 ? -3.986 11 4.297 1 93.88 214 LEU B CA 1
ATOM 7344 C C . LEU B 1 214 ? -4.305 12.18 5.203 1 93.88 214 LEU B C 1
ATOM 7346 O O . LEU B 1 214 ? -3.512 13.117 5.309 1 93.88 214 LEU B O 1
ATOM 7350 N N . ALA B 1 215 ? -5.492 12.094 5.883 1 92.88 215 ALA B N 1
ATOM 7351 C CA . ALA B 1 215 ? -5.867 13.141 6.824 1 92.88 215 ALA B CA 1
ATOM 7352 C C . ALA B 1 215 ? -4.832 13.273 7.941 1 92.88 215 ALA B C 1
ATOM 7354 O O . ALA B 1 215 ? -4.484 14.391 8.344 1 92.88 215 ALA B O 1
ATOM 7355 N N . ASP B 1 216 ? -4.383 12.133 8.383 1 94.5 216 ASP B N 1
ATOM 7356 C CA . ASP B 1 216 ? -3.381 12.133 9.445 1 94.5 216 ASP B CA 1
ATOM 7357 C C . ASP B 1 216 ? -2.086 12.797 8.984 1 94.5 216 ASP B C 1
ATOM 7359 O O . ASP B 1 216 ? -1.473 13.562 9.734 1 94.5 216 ASP B O 1
ATOM 7363 N N . VAL B 1 217 ? -1.652 12.477 7.766 1 96.44 217 VAL B N 1
ATOM 7364 C CA . VAL B 1 217 ? -0.44 13.078 7.219 1 96.44 217 VAL B CA 1
ATOM 7365 C C . VAL B 1 217 ? -0.623 14.594 7.094 1 96.44 217 VAL B C 1
ATOM 7367 O O . VAL B 1 217 ? 0.29 15.359 7.406 1 96.44 217 VAL B O 1
ATOM 7370 N N . LEU B 1 218 ? -1.845 15.062 6.715 1 95.38 218 LEU B N 1
ATOM 7371 C CA . LEU B 1 218 ? -2.133 16.469 6.496 1 95.38 218 LEU B CA 1
ATOM 7372 C C . LEU B 1 218 ? -2.365 17.188 7.82 1 95.38 218 LEU B C 1
ATOM 7374 O O . LEU B 1 218 ? -2.512 18.422 7.852 1 95.38 218 LEU B O 1
ATOM 7378 N N . ASN B 1 219 ? -2.367 16.438 8.898 1 94.69 219 ASN B N 1
ATOM 7379 C CA . ASN B 1 219 ? -2.521 17.031 10.219 1 94.69 219 ASN B CA 1
ATOM 7380 C C . ASN B 1 219 ? -1.253 16.891 11.055 1 94.69 219 ASN B C 1
ATOM 7382 O O . ASN B 1 219 ? -1.28 17.078 12.266 1 94.69 219 ASN B O 1
ATOM 7386 N N . LYS B 1 220 ? -0.188 16.453 10.438 1 95.75 220 LYS B N 1
ATOM 7387 C CA . LYS B 1 220 ? 1.094 16.422 11.141 1 95.75 220 LYS B CA 1
ATOM 7388 C C . LYS B 1 220 ? 1.482 17.812 11.648 1 95.75 220 LYS B C 1
ATOM 7390 O O . LYS B 1 220 ? 1.045 18.812 11.094 1 95.75 220 LYS B O 1
ATOM 7395 N N . PRO B 1 221 ? 2.307 17.906 12.641 1 93.88 221 PRO B N 1
ATOM 7396 C CA . PRO B 1 221 ? 2.652 19.172 13.289 1 93.88 221 PRO B CA 1
ATOM 7397 C C . PRO B 1 221 ? 3.27 20.172 12.32 1 93.88 221 PRO B C 1
ATOM 7399 O O . PRO B 1 221 ? 3.082 21.391 12.484 1 93.88 221 PRO B O 1
ATOM 7402 N N . TYR B 1 222 ? 3.875 19.734 11.297 1 96.44 222 TYR B N 1
ATOM 7403 C CA . TYR B 1 222 ? 4.48 20.594 10.289 1 96.44 222 TYR B CA 1
ATOM 7404 C C . TYR B 1 222 ? 3.477 21.625 9.789 1 96.44 222 TYR B C 1
ATOM 7406 O O . TYR B 1 222 ? 3.791 22.812 9.688 1 96.44 222 TYR B O 1
ATOM 7414 N N . TRP B 1 223 ? 2.299 21.203 9.578 1 96.88 223 TRP B N 1
ATOM 7415 C CA . TRP B 1 223 ? 1.307 22 8.883 1 96.88 223 TRP B CA 1
ATOM 7416 C C . TRP B 1 223 ? 0.758 23.094 9.789 1 96.88 223 TRP B C 1
ATOM 7418 O O . TRP B 1 223 ? 0.048 24 9.336 1 96.88 223 TRP B O 1
ATOM 7428 N N . SER B 1 224 ? 1.146 23.078 11.086 1 94.75 224 SER B N 1
ATOM 7429 C CA . SER B 1 224 ? 0.622 24.062 12.039 1 94.75 224 SER B CA 1
ATOM 7430 C C . SER B 1 224 ? 1.63 25.172 12.305 1 94.75 224 SER B C 1
ATOM 7432 O O . SER B 1 224 ? 1.374 26.062 13.109 1 94.75 224 SER B O 1
ATOM 7434 N N . ARG B 1 225 ? 2.715 25.141 11.578 1 95.75 225 ARG B N 1
ATOM 7435 C CA . ARG B 1 225 ? 3.746 26.141 11.836 1 95.75 225 ARG B CA 1
ATOM 7436 C C . ARG B 1 225 ? 3.535 27.375 10.969 1 95.75 225 ARG B C 1
ATOM 7438 O O . ARG B 1 225 ? 3.121 27.266 9.812 1 95.75 225 ARG B O 1
ATOM 7445 N N . VAL B 1 226 ? 3.936 28.547 11.477 1 96.62 226 VAL B N 1
ATOM 7446 C CA . VAL B 1 226 ? 3.682 29.828 10.828 1 96.62 226 VAL B CA 1
ATOM 7447 C C . VAL B 1 226 ? 4.535 29.938 9.562 1 96.62 226 VAL B C 1
ATOM 7449 O O . VAL B 1 226 ? 4.031 30.297 8.492 1 96.62 226 VAL B O 1
ATOM 7452 N N . TRP B 1 227 ? 5.824 29.594 9.656 1 96.81 227 TRP B N 1
ATOM 7453 C CA . TRP B 1 227 ? 6.773 29.828 8.57 1 96.81 227 TRP B CA 1
ATOM 7454 C C . TRP B 1 227 ? 6.453 28.969 7.359 1 96.81 227 TRP B C 1
ATOM 7456 O O . TRP B 1 227 ? 6.746 29.344 6.223 1 96.81 227 TRP B O 1
ATOM 7466 N N . VAL B 1 228 ? 5.836 27.844 7.562 1 96.88 228 VAL B N 1
ATOM 7467 C CA . VAL B 1 228 ? 5.641 26.875 6.484 1 96.88 228 VAL B CA 1
ATOM 7468 C C . VAL B 1 228 ? 4.676 27.438 5.449 1 96.88 228 VAL B C 1
ATOM 7470 O O . VAL B 1 228 ? 4.723 27.062 4.277 1 96.88 228 VAL B O 1
ATOM 7473 N N . VAL B 1 229 ? 3.842 28.406 5.855 1 96.56 229 VAL B N 1
ATOM 7474 C CA . VAL B 1 229 ? 2.854 28.984 4.957 1 96.56 229 VAL B CA 1
ATOM 7475 C C . VAL B 1 229 ? 3.559 29.641 3.77 1 96.56 229 VAL B C 1
ATOM 7477 O O . VAL B 1 229 ? 3.283 29.297 2.615 1 96.56 229 VAL B O 1
ATOM 7480 N N . GLN B 1 230 ? 4.508 30.484 4.008 1 95.94 230 GLN B N 1
ATOM 7481 C CA . GLN B 1 230 ? 5.18 31.156 2.898 1 95.94 230 GLN B CA 1
ATOM 7482 C C . GLN B 1 230 ? 6.156 30.203 2.197 1 95.94 230 GLN B C 1
ATOM 7484 O O . GLN B 1 230 ? 6.336 30.297 0.98 1 95.94 230 GLN B O 1
ATOM 7489 N N . GLU B 1 231 ? 6.77 29.297 3 1 97.88 231 GLU B N 1
ATOM 7490 C CA . GLU B 1 231 ? 7.723 28.344 2.43 1 97.88 231 GLU B CA 1
ATOM 7491 C C . GLU B 1 231 ? 7.055 27.438 1.408 1 97.88 231 GLU B C 1
ATOM 7493 O O . GLU B 1 231 ? 7.633 27.125 0.365 1 97.88 231 GLU B O 1
ATOM 7498 N N . PHE B 1 232 ? 5.836 27.031 1.733 1 97.38 232 PHE B N 1
ATOM 7499 C CA . PHE B 1 232 ? 5.074 26.109 0.897 1 97.38 232 PHE B CA 1
ATOM 7500 C C . PHE B 1 232 ? 4.434 26.844 -0.273 1 97.38 232 PHE B C 1
ATOM 7502 O O . PHE B 1 232 ? 4.496 26.375 -1.413 1 97.38 232 PHE B O 1
ATOM 7509 N N . VAL B 1 233 ? 3.857 28 -0.039 1 95.81 233 VAL B N 1
ATOM 7510 C CA . VAL B 1 233 ? 3.062 28.719 -1.023 1 95.81 233 VAL B CA 1
ATOM 7511 C C . VAL B 1 233 ? 3.979 29.312 -2.088 1 95.81 233 VAL B C 1
ATOM 7513 O O . VAL B 1 233 ? 3.656 29.297 -3.277 1 95.81 233 VAL B O 1
ATOM 7516 N N . LEU B 1 234 ? 5.168 29.781 -1.756 1 95.88 234 LEU B N 1
ATOM 7517 C CA . LEU B 1 234 ? 6.074 30.484 -2.658 1 95.88 234 LEU B CA 1
ATOM 7518 C C . LEU B 1 234 ? 6.836 29.5 -3.541 1 95.88 234 LEU B C 1
ATOM 7520 O O . LEU B 1 234 ? 7.352 29.875 -4.598 1 95.88 234 LEU B O 1
ATOM 7524 N N . ALA B 1 235 ? 6.922 28.25 -3.105 1 97.06 235 ALA B N 1
ATOM 7525 C CA . ALA B 1 235 ? 7.766 27.25 -3.76 1 97.06 235 ALA B CA 1
ATOM 7526 C C . ALA B 1 235 ? 7.301 27 -5.188 1 97.06 235 ALA B C 1
ATOM 7528 O O . ALA B 1 235 ? 6.102 26.859 -5.445 1 97.06 235 ALA B O 1
ATOM 7529 N N . GLN B 1 236 ? 8.25 26.891 -6.102 1 94.44 236 GLN B N 1
ATOM 7530 C CA . GLN B 1 236 ? 7.938 26.516 -7.48 1 94.44 236 GLN B CA 1
ATOM 7531 C C . GLN B 1 236 ? 7.484 25.062 -7.566 1 94.44 236 GLN B C 1
ATOM 7533 O O . GLN B 1 236 ? 6.5 24.75 -8.242 1 94.44 236 GLN B O 1
ATOM 7538 N N . SER B 1 237 ? 8.234 24.25 -7.004 1 96.75 237 SER B N 1
ATOM 7539 C CA . SER B 1 237 ? 7.93 22.828 -6.879 1 96.75 237 SER B CA 1
ATOM 7540 C C . SER B 1 237 ? 8.188 22.344 -5.457 1 96.75 237 SER B C 1
ATOM 7542 O O . SER B 1 237 ? 9.133 22.781 -4.801 1 96.75 237 SER B O 1
ATOM 7544 N N . VAL B 1 238 ? 7.242 21.516 -5.031 1 98.12 238 VAL B N 1
ATOM 7545 C CA . VAL B 1 238 ? 7.359 21.031 -3.658 1 98.12 238 VAL B CA 1
ATOM 7546 C C . VAL B 1 238 ? 7.418 19.516 -3.654 1 98.12 238 VAL B C 1
ATOM 7548 O O . VAL B 1 238 ? 6.574 18.844 -4.262 1 98.12 238 VAL B O 1
ATOM 7551 N N . ASP B 1 239 ? 8.445 18.984 -3.037 1 98.25 239 ASP B N 1
ATOM 7552 C CA . ASP B 1 239 ? 8.562 17.547 -2.795 1 98.25 239 ASP B CA 1
ATOM 7553 C C . ASP B 1 239 ? 8.359 17.219 -1.316 1 98.25 239 ASP B C 1
ATOM 7555 O O . ASP B 1 239 ? 9.125 17.688 -0.463 1 98.25 239 ASP B O 1
ATOM 7559 N N . ILE B 1 240 ? 7.359 16.438 -1.033 1 98.44 240 ILE B N 1
ATOM 7560 C CA . ILE B 1 240 ? 7.031 16.109 0.351 1 98.44 240 ILE B CA 1
ATOM 7561 C C . ILE B 1 240 ? 7.695 14.797 0.744 1 98.44 240 ILE B C 1
ATOM 7563 O O . ILE B 1 240 ? 7.484 13.766 0.095 1 98.44 240 ILE B O 1
ATOM 7567 N N . TRP B 1 241 ? 8.492 14.875 1.77 1 98.44 241 TRP B N 1
ATOM 7568 C CA . TRP B 1 241 ? 9.227 13.711 2.262 1 98.44 241 TRP B CA 1
ATOM 7569 C C . TRP B 1 241 ? 8.734 13.305 3.646 1 98.44 241 TRP B C 1
ATOM 7571 O O . TRP B 1 241 ? 8.445 14.164 4.484 1 98.44 241 TRP B O 1
ATOM 7581 N N . CYS B 1 242 ? 8.625 12.07 3.988 1 98 242 CYS B N 1
ATOM 7582 C CA . CYS B 1 242 ? 8.422 11.445 5.293 1 98 242 CYS B CA 1
ATOM 7583 C C . CYS B 1 242 ? 9.258 10.172 5.418 1 98 242 CYS B C 1
ATOM 7585 O O . CYS B 1 242 ? 8.812 9.094 5.016 1 98 242 CYS B O 1
ATOM 7587 N N . GLY B 1 243 ? 10.453 10.336 6.031 1 96.12 243 GLY B N 1
ATOM 7588 C CA . GLY B 1 243 ? 11.406 9.242 5.949 1 96.12 243 GLY B CA 1
ATOM 7589 C C . GLY B 1 243 ? 11.836 8.93 4.527 1 96.12 243 GLY B C 1
ATOM 7590 O O . GLY B 1 243 ? 12.297 9.82 3.805 1 96.12 243 GLY B O 1
ATOM 7591 N N . ASP B 1 244 ? 11.648 7.75 4.125 1 94.19 244 ASP B N 1
ATOM 7592 C CA . ASP B 1 244 ? 12.039 7.359 2.775 1 94.19 244 ASP B CA 1
ATOM 7593 C C . ASP B 1 244 ? 10.875 7.512 1.801 1 94.19 244 ASP B C 1
ATOM 7595 O O . ASP B 1 244 ? 11.023 7.281 0.6 1 94.19 244 ASP B O 1
ATOM 7599 N N . LEU B 1 245 ? 9.703 7.938 2.27 1 96.38 245 LEU B N 1
ATOM 7600 C CA . LEU B 1 245 ? 8.539 8.172 1.42 1 96.38 245 LEU B CA 1
ATOM 7601 C C . LEU B 1 245 ? 8.602 9.555 0.782 1 96.38 245 LEU B C 1
ATOM 7603 O O . LEU B 1 245 ? 9.031 10.516 1.419 1 96.38 245 LEU B O 1
ATOM 7607 N N . GLN B 1 246 ? 8.18 9.656 -0.439 1 97.19 246 GLN B N 1
ATOM 7608 C CA . GLN B 1 246 ? 8.211 10.93 -1.148 1 97.19 246 GLN B CA 1
ATOM 7609 C C . GLN B 1 246 ? 7.031 11.062 -2.102 1 97.19 246 GLN B C 1
ATOM 7611 O O . GLN B 1 246 ? 6.566 10.07 -2.668 1 97.19 246 GLN B O 1
ATOM 7616 N N . VAL B 1 247 ? 6.539 12.195 -2.254 1 97.44 247 VAL B N 1
ATOM 7617 C CA . VAL B 1 247 ? 5.473 12.469 -3.213 1 97.44 247 VAL B CA 1
ATOM 7618 C C . VAL B 1 247 ? 5.5 13.945 -3.609 1 97.44 247 VAL B C 1
ATOM 7620 O O . VAL B 1 247 ? 5.777 14.812 -2.777 1 97.44 247 VAL B O 1
ATOM 7623 N N . ASP B 1 248 ? 5.27 14.234 -4.801 1 97 248 ASP B N 1
ATOM 7624 C CA . ASP B 1 248 ? 5.145 15.609 -5.281 1 97 248 ASP B CA 1
ATOM 7625 C C . ASP B 1 248 ? 3.828 16.234 -4.82 1 97 248 ASP B C 1
ATOM 7627 O O . ASP B 1 248 ? 2.785 15.578 -4.84 1 97 248 ASP B O 1
ATOM 7631 N N . ALA B 1 249 ? 3.924 17.5 -4.414 1 96.31 249 ALA B N 1
ATOM 7632 C CA . ALA B 1 249 ? 2.721 18.188 -3.957 1 96.31 249 ALA B CA 1
ATOM 7633 C C . ALA B 1 249 ? 1.668 18.25 -5.059 1 96.31 249 ALA B C 1
ATOM 7635 O O . ALA B 1 249 ? 0.467 18.188 -4.781 1 96.31 249 ALA B O 1
ATOM 7636 N N . ALA B 1 250 ? 2.086 18.375 -6.273 1 93.5 250 ALA B N 1
ATOM 7637 C CA . ALA B 1 250 ? 1.153 18.406 -7.395 1 93.5 250 ALA B CA 1
ATOM 7638 C C . ALA B 1 250 ? 0.361 17.109 -7.488 1 93.5 250 ALA B C 1
ATOM 7640 O O . ALA B 1 250 ? -0.83 17.109 -7.809 1 93.5 250 ALA B O 1
ATOM 7641 N N . THR B 1 251 ? 1.069 16.016 -7.203 1 93.69 251 THR B N 1
ATOM 7642 C CA . THR B 1 251 ? 0.414 14.711 -7.219 1 93.69 251 THR B CA 1
ATOM 7643 C C . THR B 1 251 ? -0.626 14.617 -6.105 1 93.69 251 THR B C 1
ATOM 7645 O O . THR B 1 251 ? -1.711 14.062 -6.309 1 93.69 251 THR B O 1
ATOM 7648 N N . VAL B 1 252 ? -0.345 15.109 -4.973 1 92.5 252 VAL B N 1
ATOM 7649 C CA . VAL B 1 252 ? -1.266 15.094 -3.842 1 92.5 252 VAL B CA 1
ATOM 7650 C C . VAL B 1 252 ? -2.525 15.891 -4.188 1 92.5 252 VAL B C 1
ATOM 7652 O O . VAL B 1 252 ? -3.639 15.461 -3.869 1 92.5 252 VAL B O 1
ATOM 7655 N N . GLU B 1 253 ? -2.338 16.984 -4.809 1 88.75 253 GLU B N 1
ATOM 7656 C CA . GLU B 1 253 ? -3.461 17.828 -5.199 1 88.75 253 GLU B CA 1
ATOM 7657 C C . GLU B 1 253 ? -4.414 17.078 -6.129 1 88.75 253 GLU B C 1
ATOM 7659 O O . GLU B 1 253 ? -5.629 17.281 -6.074 1 88.75 253 GLU B O 1
ATOM 7664 N N . THR B 1 254 ? -3.879 16.266 -6.953 1 88 254 THR B N 1
ATOM 7665 C CA . THR B 1 254 ? -4.691 15.531 -7.914 1 88 254 THR B CA 1
ATOM 7666 C C . THR B 1 254 ? -5.5 14.438 -7.215 1 88 254 THR B C 1
ATOM 7668 O O . THR B 1 254 ? -6.574 14.062 -7.688 1 88 254 THR B O 1
ATOM 7671 N N . ILE B 1 255 ? -4.965 13.914 -6.184 1 84.69 255 ILE B N 1
ATOM 7672 C CA . ILE B 1 255 ? -5.645 12.852 -5.457 1 84.69 255 ILE B CA 1
ATOM 7673 C C . ILE B 1 255 ? -7.012 13.336 -4.988 1 84.69 255 ILE B C 1
ATOM 7675 O O . ILE B 1 255 ? -8.008 12.617 -5.121 1 84.69 255 ILE B O 1
ATOM 7679 N N . TRP B 1 256 ? -7.148 14.438 -4.328 1 72.88 256 TRP B N 1
ATOM 7680 C CA . TRP B 1 256 ? -8.43 14.836 -3.76 1 72.88 256 TRP B CA 1
ATOM 7681 C C . TRP B 1 256 ? -9.273 15.594 -4.785 1 72.88 256 TRP B C 1
ATOM 7683 O O . TRP B 1 256 ? -10.492 15.703 -4.637 1 72.88 256 TRP B O 1
ATOM 7693 N N . ARG B 1 257 ? -8.719 16.172 -5.824 1 68.88 257 ARG B N 1
ATOM 7694 C CA . ARG B 1 257 ? -9.562 16.75 -6.867 1 68.88 257 ARG B CA 1
ATOM 7695 C C . ARG B 1 257 ? -10.469 15.688 -7.48 1 68.88 257 ARG B C 1
ATOM 7697 O O . ARG B 1 257 ? -11.656 15.945 -7.727 1 68.88 257 ARG B O 1
ATOM 7704 N N . ASN B 1 258 ? -9.945 14.539 -7.781 1 58.5 258 ASN B N 1
ATOM 7705 C CA . ASN B 1 258 ? -10.664 13.445 -8.422 1 58.5 258 ASN B CA 1
ATOM 7706 C C . ASN B 1 258 ? -11.547 12.695 -7.43 1 58.5 258 ASN B C 1
ATOM 7708 O O . ASN B 1 258 ? -12.602 12.18 -7.797 1 58.5 258 ASN B O 1
ATOM 7712 N N . GLY B 1 259 ? -11.07 12.438 -6.312 1 52.88 259 GLY B N 1
ATOM 7713 C CA . GLY B 1 259 ? -11.797 11.664 -5.32 1 52.88 259 GLY B CA 1
ATOM 7714 C C . GLY B 1 259 ? -13.023 12.367 -4.789 1 52.88 259 GLY B C 1
ATOM 7715 O O . GLY B 1 259 ? -13.984 11.727 -4.359 1 52.88 259 GLY B O 1
ATOM 7716 N N . LEU B 1 260 ? -12.859 13.797 -4.543 1 51.34 260 LEU B N 1
ATOM 7717 C CA . LEU B 1 260 ? -13.867 14.555 -3.814 1 51.34 260 LEU B CA 1
ATOM 7718 C C . LEU B 1 260 ? -15.148 14.695 -4.637 1 51.34 260 LEU B C 1
ATOM 7720 O O . LEU B 1 260 ? -16.188 15.125 -4.117 1 51.34 260 LEU B O 1
ATOM 7724 N N . THR B 1 261 ? -14.961 14.633 -5.902 1 46.62 261 THR B N 1
ATOM 7725 C CA . THR B 1 261 ? -16.188 14.844 -6.652 1 46.62 261 THR B CA 1
ATOM 7726 C C . THR B 1 261 ? -17.141 13.656 -6.473 1 46.62 261 THR B C 1
ATOM 7728 O O . THR B 1 261 ? -18.328 13.742 -6.828 1 46.62 261 THR B O 1
ATOM 7731 N N . SER B 1 262 ? -16.516 12.539 -6.352 1 45.34 262 SER B N 1
ATOM 7732 C CA . SER B 1 262 ? -17.547 11.5 -6.41 1 45.34 262 SER B CA 1
ATOM 7733 C C . SER B 1 262 ? -18.469 11.562 -5.199 1 45.34 262 SER B C 1
ATOM 7735 O O . SER B 1 262 ? -18.281 12.391 -4.309 1 45.34 262 SER B O 1
ATOM 7737 N N . THR B 1 263 ? -18.547 10.297 -4.402 1 45.03 263 THR B N 1
ATOM 7738 C CA . THR B 1 263 ? -19.641 10.055 -3.473 1 45.03 263 THR B CA 1
ATOM 7739 C C . THR B 1 263 ? -19.484 10.898 -2.211 1 45.03 263 THR B C 1
ATOM 7741 O O . THR B 1 263 ? -18.406 10.93 -1.61 1 45.03 263 THR B O 1
ATOM 7744 N N . PRO B 1 264 ? -20.297 11.859 -2.059 1 43.38 264 PRO B N 1
ATOM 7745 C CA . PRO B 1 264 ? -20.469 12.602 -0.807 1 43.38 264 PRO B CA 1
ATOM 7746 C C . PRO B 1 264 ? -20.266 11.719 0.428 1 43.38 264 PRO B C 1
ATOM 7748 O O . PRO B 1 264 ? -21 11.852 1.411 1 43.38 264 PRO B O 1
ATOM 7751 N N . VAL B 1 265 ? -19.609 10.609 0.365 1 43.53 265 VAL B N 1
ATOM 7752 C CA . VAL B 1 265 ? -19.672 10.047 1.712 1 43.53 265 VAL B CA 1
ATOM 7753 C C . VAL B 1 265 ? -19.125 11.055 2.717 1 43.53 265 VAL B C 1
ATOM 7755 O O . VAL B 1 265 ? -17.953 11.414 2.664 1 43.53 265 VAL B O 1
ATOM 7758 N N . ALA B 1 266 ? -19.953 11.891 3.24 1 48.97 266 ALA B N 1
ATOM 7759 C CA . ALA B 1 266 ? -19.922 13.062 4.117 1 48.97 266 ALA B CA 1
ATOM 7760 C C . ALA B 1 266 ? -18.719 13.008 5.059 1 48.97 266 ALA B C 1
ATOM 7762 O O . ALA B 1 266 ? -18 13.992 5.199 1 48.97 266 ALA B O 1
ATOM 7763 N N . SER B 1 267 ? -18.453 11.844 5.816 1 59.47 267 SER B N 1
ATOM 7764 C CA . SER B 1 267 ? -17.688 11.914 7.062 1 59.47 267 SER B CA 1
ATOM 7765 C C . SER B 1 267 ? -16.188 11.805 6.805 1 59.47 267 SER B C 1
ATOM 7767 O O . SER B 1 267 ? -15.406 12.625 7.301 1 59.47 267 SER B O 1
ATOM 7769 N N . PRO B 1 268 ? -15.75 10.867 5.91 1 60.97 268 PRO B N 1
ATOM 7770 C CA . PRO B 1 268 ? -14.297 10.742 5.801 1 60.97 268 PRO B CA 1
ATOM 7771 C C . PRO B 1 268 ? -13.664 11.867 4.98 1 60.97 268 PRO B C 1
ATOM 7773 O O . PRO B 1 268 ? -12.578 12.352 5.316 1 60.97 268 PRO B O 1
ATOM 7776 N N . THR B 1 269 ? -14.375 12.383 4.07 1 67.75 269 THR B N 1
ATOM 7777 C CA . THR B 1 269 ? -13.867 13.453 3.223 1 67.75 269 THR B CA 1
ATOM 7778 C C . THR B 1 269 ? -13.766 14.758 4.004 1 67.75 269 THR B C 1
ATOM 7780 O O . THR B 1 269 ? -12.891 15.586 3.732 1 67.75 269 THR B O 1
ATOM 7783 N N . ASN B 1 270 ? -14.547 14.781 5.031 1 78.19 270 ASN B N 1
ATOM 7784 C CA . ASN B 1 270 ? -14.523 15.984 5.859 1 78.19 270 ASN B CA 1
ATOM 7785 C C . ASN B 1 270 ? -13.227 16.094 6.656 1 78.19 270 ASN B C 1
ATOM 7787 O O . ASN B 1 270 ? -12.742 17.188 6.91 1 78.19 270 ASN B O 1
ATOM 7791 N N . LEU B 1 271 ? -12.641 14.93 6.875 1 84.56 271 LEU B N 1
ATOM 7792 C CA . LEU B 1 271 ? -11.398 14.93 7.641 1 84.56 271 LEU B CA 1
ATOM 7793 C C . LEU B 1 271 ? -10.258 15.547 6.836 1 84.56 271 LEU B C 1
ATOM 7795 O O . LEU B 1 271 ? -9.43 16.266 7.387 1 84.56 271 LEU B O 1
ATOM 7799 N N . ILE B 1 272 ? -10.266 15.383 5.578 1 87.31 272 ILE B N 1
ATOM 7800 C CA . ILE B 1 272 ? -9.211 15.906 4.719 1 87.31 272 ILE B CA 1
ATOM 7801 C C . ILE B 1 272 ? -9.414 17.406 4.512 1 87.31 272 ILE B C 1
ATOM 7803 O O . ILE B 1 272 ? -8.469 18.188 4.648 1 87.31 272 ILE B O 1
ATOM 7807 N N . TYR B 1 273 ? -10.641 17.859 4.395 1 85.5 273 TYR B N 1
ATOM 7808 C CA . TYR B 1 273 ? -10.93 19.25 4.062 1 85.5 273 TYR B CA 1
ATOM 7809 C C . TYR B 1 273 ? -10.75 20.156 5.277 1 85.5 273 TYR B C 1
ATOM 7811 O O . TYR B 1 273 ? -10.57 21.359 5.141 1 85.5 273 TYR B O 1
ATOM 7819 N N . THR B 1 274 ? -10.836 19.516 6.398 1 88.31 274 THR B N 1
ATOM 7820 C CA . THR B 1 274 ? -10.664 20.312 7.613 1 88.31 274 THR B CA 1
ATOM 7821 C C . THR B 1 274 ? -9.227 20.219 8.117 1 88.31 274 THR B C 1
ATOM 7823 O O . THR B 1 274 ? -8.898 20.766 9.172 1 88.31 274 THR B O 1
ATOM 7826 N N . SER B 1 275 ? -8.414 19.516 7.387 1 91.69 275 SER B N 1
ATOM 7827 C CA . SER B 1 275 ? -7.027 19.359 7.809 1 91.69 275 SER B CA 1
ATOM 7828 C C . SER B 1 275 ? -6.219 20.625 7.547 1 91.69 275 SER B C 1
ATOM 7830 O O . SER B 1 275 ? -6.57 21.422 6.676 1 91.69 275 SER B O 1
ATOM 7832 N N . ARG B 1 276 ? -5.211 20.844 8.312 1 94.12 276 ARG B N 1
ATOM 7833 C CA . ARG B 1 276 ? -4.344 22.016 8.18 1 94.12 276 ARG B CA 1
ATOM 7834 C C . ARG B 1 276 ? -3.598 21.984 6.848 1 94.12 276 ARG B C 1
ATOM 7836 O O . ARG B 1 276 ? -3.4 23.031 6.227 1 94.12 276 ARG B O 1
ATOM 7843 N N . GLY B 1 277 ? -3.225 20.828 6.438 1 94.88 277 GLY B N 1
ATOM 7844 C CA . GLY B 1 277 ? -2.535 20.703 5.16 1 94.88 277 GLY B CA 1
ATOM 7845 C C . GLY B 1 277 ? -3.393 21.109 3.979 1 94.88 277 GLY B C 1
ATOM 7846 O O . GLY B 1 277 ? -2.908 21.766 3.051 1 94.88 277 GLY B O 1
ATOM 7847 N N . TYR B 1 278 ? -4.633 20.719 4.043 1 92.38 278 TYR B N 1
ATOM 7848 C CA . TYR B 1 278 ? -5.531 21.078 2.947 1 92.38 278 TYR B CA 1
ATOM 7849 C C . TYR B 1 278 ? -5.637 22.594 2.793 1 92.38 278 TYR B C 1
ATOM 7851 O O . TYR B 1 278 ? -5.656 23.109 1.673 1 92.38 278 TYR B O 1
ATOM 7859 N N . LYS B 1 279 ? -5.754 23.266 3.92 1 92.12 279 LYS B N 1
ATOM 7860 C CA . LYS B 1 279 ? -5.828 24.719 3.889 1 92.12 279 LYS B CA 1
ATOM 7861 C C . LYS B 1 279 ? -4.617 25.312 3.18 1 92.12 279 LYS B C 1
ATOM 7863 O O . LYS B 1 279 ? -4.758 26.234 2.375 1 92.12 279 LYS B O 1
ATOM 7868 N N . LEU B 1 280 ? -3.479 24.812 3.469 1 94.94 280 LEU B N 1
ATOM 7869 C CA . LEU B 1 280 ? -2.254 25.312 2.855 1 94.94 280 LEU B CA 1
ATOM 7870 C C . LEU B 1 280 ? -2.236 25.031 1.358 1 94.94 280 LEU B C 1
ATOM 7872 O O . LEU B 1 280 ? -1.802 25.859 0.562 1 94.94 280 LEU B O 1
ATOM 7876 N N . PHE B 1 281 ? -2.682 23.891 0.947 1 94.38 281 PHE B N 1
ATOM 7877 C CA . PHE B 1 281 ? -2.775 23.531 -0.465 1 94.38 281 PHE B CA 1
ATOM 7878 C C . PHE B 1 281 ? -3.717 24.484 -1.195 1 94.38 281 PHE B C 1
ATOM 7880 O O . PHE B 1 281 ? -3.447 24.891 -2.332 1 94.38 281 PHE B O 1
ATOM 7887 N N . LYS B 1 282 ? -4.801 24.75 -0.556 1 90.81 282 LYS B N 1
ATOM 7888 C CA . LYS B 1 282 ? -5.754 25.688 -1.139 1 90.81 282 LYS B CA 1
ATOM 7889 C C . LYS B 1 282 ? -5.117 27.062 -1.35 1 90.81 282 LYS B C 1
ATOM 7891 O O . LYS B 1 282 ? -5.27 27.672 -2.412 1 90.81 282 LYS B O 1
ATOM 7896 N N . HIS B 1 283 ? -4.414 27.562 -0.338 1 92.62 283 HIS B N 1
ATOM 7897 C CA . HIS B 1 283 ? -3.748 28.859 -0.454 1 92.62 283 HIS B CA 1
ATOM 7898 C C . HIS B 1 283 ? -2.682 28.828 -1.545 1 92.62 283 HIS B C 1
ATOM 7900 O O . HIS B 1 283 ? -2.498 29.828 -2.26 1 92.62 283 HIS B O 1
ATOM 7906 N N . ARG B 1 284 ? -1.986 27.734 -1.671 1 93.62 284 ARG B N 1
ATOM 7907 C CA . ARG B 1 284 ? -0.993 27.594 -2.73 1 93.62 284 ARG B CA 1
ATOM 7908 C C . ARG B 1 284 ? -1.646 27.656 -4.105 1 93.62 284 ARG B C 1
ATOM 7910 O O . ARG B 1 284 ? -1.145 28.328 -5.008 1 93.62 284 ARG B O 1
ATOM 7917 N N . LYS B 1 285 ? -2.738 26.984 -4.262 1 88.88 285 LYS B N 1
ATOM 7918 C CA . LYS B 1 285 ? -3.482 27 -5.52 1 88.88 285 LYS B CA 1
ATOM 7919 C C . LYS B 1 285 ? -3.951 28.422 -5.859 1 88.88 285 LYS B C 1
ATOM 7921 O O . LYS B 1 285 ? -3.83 28.859 -7.004 1 88.88 285 LYS B O 1
ATOM 7926 N N . ASP B 1 286 ? -4.48 29.062 -4.863 1 86.62 286 ASP B N 1
ATOM 7927 C CA . ASP B 1 286 ? -4.969 30.422 -5.055 1 86.62 286 ASP B CA 1
ATOM 7928 C C . ASP B 1 286 ? -3.83 31.375 -5.426 1 86.62 286 ASP B C 1
ATOM 7930 O O . ASP B 1 286 ? -4 32.25 -6.262 1 86.62 286 ASP B O 1
ATOM 7934 N N . PHE B 1 287 ? -2.754 31.203 -4.805 1 88.69 287 PHE B N 1
ATOM 7935 C CA . PHE B 1 287 ? -1.584 32.031 -5.09 1 88.69 287 PHE B CA 1
ATOM 7936 C C . PHE B 1 287 ? -1.123 31.828 -6.527 1 88.69 287 PHE B C 1
ATOM 7938 O O . PHE B 1 287 ? -0.818 32.812 -7.223 1 88.69 287 PHE B O 1
ATOM 7945 N N . LYS B 1 288 ? -1.123 30.609 -6.992 1 83.94 288 LYS B N 1
ATOM 7946 C CA . LYS B 1 288 ? -0.68 30.297 -8.344 1 83.94 288 LYS B CA 1
ATOM 7947 C C . LYS B 1 288 ? -1.681 30.797 -9.383 1 83.94 288 LYS B C 1
ATOM 7949 O O . LYS B 1 288 ? -1.293 31.234 -10.469 1 83.94 288 LYS B O 1
ATOM 7954 N N . ARG B 1 289 ? -2.951 30.703 -9.078 1 78.94 289 ARG B N 1
ATOM 7955 C CA . ARG B 1 289 ? -3.992 31.188 -9.984 1 78.94 289 ARG B CA 1
ATOM 7956 C C . ARG B 1 289 ? -3.896 32.688 -10.164 1 78.94 289 ARG B C 1
ATOM 7958 O O . ARG B 1 289 ? -4.059 33.219 -11.273 1 78.94 289 ARG B O 1
ATOM 7965 N N . THR B 1 290 ? -3.758 33.344 -9.055 1 69.31 290 THR B N 1
ATOM 7966 C CA . THR B 1 290 ? -3.643 34.781 -9.117 1 69.31 290 THR B CA 1
ATOM 7967 C C . THR B 1 290 ? -2.406 35.188 -9.914 1 69.31 290 THR B C 1
ATOM 7969 O O . THR B 1 290 ? -2.449 36.156 -10.672 1 69.31 290 THR B O 1
ATOM 7972 N N . LYS B 1 291 ? -1.467 34.469 -9.82 1 64.62 291 LYS B N 1
ATOM 7973 C CA . LYS B 1 291 ? -0.238 34.719 -10.57 1 64.62 291 LYS B CA 1
ATOM 7974 C C . LYS B 1 291 ? -0.457 34.531 -12.07 1 64.62 291 LYS B C 1
ATOM 7976 O O . LYS B 1 291 ? -0.017 35.375 -12.867 1 64.62 291 LYS B O 1
ATOM 7981 N N . ASN B 1 292 ? -1.238 33.562 -12.367 1 59.44 292 ASN B N 1
ATOM 7982 C CA . ASN B 1 292 ? -1.514 33.281 -13.773 1 59.44 292 ASN B CA 1
ATOM 7983 C C . ASN B 1 292 ? -2.461 34.312 -14.375 1 59.44 292 ASN B C 1
ATOM 7985 O O . ASN B 1 292 ? -2.273 34.75 -15.508 1 59.44 292 ASN B O 1
ATOM 7989 N N . TYR B 1 293 ? -3.553 34.594 -13.602 1 53.31 293 TYR B N 1
ATOM 7990 C CA . TYR B 1 293 ? -4.52 35.594 -14.07 1 53.31 293 TYR B CA 1
ATOM 7991 C C . TYR B 1 293 ? -3.854 36.938 -14.312 1 53.31 293 TYR B C 1
ATOM 7993 O O . TYR B 1 293 ? -4.09 37.562 -15.344 1 53.31 293 TYR B O 1
ATOM 8001 N N . ARG B 1 294 ? -3.086 37.312 -13.5 1 56.06 294 ARG B N 1
ATOM 8002 C CA . ARG B 1 294 ? -2.412 38.625 -13.633 1 56.06 294 ARG B CA 1
ATOM 8003 C C . ARG B 1 294 ? -1.455 38.625 -14.82 1 56.06 294 ARG B C 1
ATOM 8005 O O . ARG B 1 294 ? -1.341 39.594 -15.539 1 56.06 294 ARG B O 1
ATOM 8012 N N . ARG B 1 295 ? -0.876 37.469 -15.023 1 54.47 295 ARG B N 1
ATOM 8013 C CA . ARG B 1 295 ? -0.011 37.312 -16.188 1 54.47 295 ARG B CA 1
ATOM 8014 C C . ARG B 1 295 ? -0.817 37.375 -17.484 1 54.47 295 ARG B C 1
ATOM 8016 O O . ARG B 1 295 ? -0.377 37.969 -18.469 1 54.47 295 ARG B O 1
ATOM 8023 N N . ASP B 1 296 ? -1.938 36.75 -17.422 1 53.75 296 ASP B N 1
ATOM 8024 C CA . ASP B 1 296 ? -2.779 36.719 -18.625 1 53.75 296 ASP B CA 1
ATOM 8025 C C . ASP B 1 296 ? -3.404 38.062 -18.906 1 53.75 296 ASP B C 1
ATOM 8027 O O . ASP B 1 296 ? -3.512 38.469 -20.062 1 53.75 296 ASP B O 1
ATOM 8031 N N . VAL B 1 297 ? -4.09 38.688 -17.875 1 51.34 297 VAL B N 1
ATOM 8032 C CA . VAL B 1 297 ? -4.801 39.938 -18.047 1 51.34 297 VAL B CA 1
ATOM 8033 C C . VAL B 1 297 ? -3.803 41.062 -18.328 1 51.34 297 VAL B C 1
ATOM 8035 O O . VAL B 1 297 ? -4.035 41.938 -19.188 1 51.34 297 VAL B O 1
ATOM 8038 N N . LEU B 1 298 ? -2.922 41.188 -17.422 1 51.12 298 LEU B N 1
ATOM 8039 C CA . LEU B 1 298 ? -2.09 42.375 -17.547 1 51.12 298 LEU B CA 1
ATOM 8040 C C . LEU B 1 298 ? -1.002 42.188 -18.594 1 51.12 298 LEU B C 1
ATOM 8042 O O . LEU B 1 298 ? -0.377 43.156 -19.047 1 51.12 298 LEU B O 1
ATOM 8046 N N . GLY B 1 299 ? -1.017 41.281 -19.578 1 48.22 299 GLY B N 1
ATOM 8047 C CA . GLY B 1 299 ? -0.038 41.031 -20.625 1 48.22 299 GLY B CA 1
ATOM 8048 C C . GLY B 1 299 ? 1.34 40.719 -20.078 1 48.22 299 GLY B C 1
ATOM 8049 O O . GLY B 1 299 ? 1.625 40.938 -18.906 1 48.22 299 GLY B O 1
ATOM 8050 N N . ARG B 1 300 ? 2.365 39.906 -20.812 1 47.78 300 ARG B N 1
ATOM 8051 C CA . ARG B 1 300 ? 3.719 39.438 -20.516 1 47.78 300 ARG B CA 1
ATOM 8052 C C . ARG B 1 300 ? 4.566 40.562 -19.938 1 47.78 300 ARG B C 1
ATOM 8054 O O . ARG B 1 300 ? 5.566 40.312 -19.266 1 47.78 300 ARG B O 1
ATOM 8061 N N . ARG B 1 301 ? 4.418 41.75 -20.484 1 41.22 301 ARG B N 1
ATOM 8062 C CA . ARG B 1 301 ? 5.414 42.812 -20.266 1 41.22 301 ARG B CA 1
ATOM 8063 C C . ARG B 1 301 ? 5.371 43.312 -18.844 1 41.22 301 ARG B C 1
ATOM 8065 O O . ARG B 1 301 ? 6.414 43.562 -18.234 1 41.22 301 ARG B O 1
ATOM 8072 N N . ASN B 1 302 ? 4.344 43.938 -18.562 1 38.88 302 ASN B N 1
ATOM 8073 C CA . ASN B 1 302 ? 4.262 44.688 -17.312 1 38.88 302 ASN B CA 1
ATOM 8074 C C . ASN B 1 302 ? 3.938 43.781 -16.125 1 38.88 302 ASN B C 1
ATOM 8076 O O . ASN B 1 302 ? 3.727 44.281 -15.016 1 38.88 302 ASN B O 1
ATOM 8080 N N . SER B 1 303 ? 3.713 42.594 -16.328 1 43.78 303 SER B N 1
ATOM 8081 C CA . SER B 1 303 ? 3.201 41.625 -15.352 1 43.78 303 SER B CA 1
ATOM 8082 C C . SER B 1 303 ? 4.309 41.125 -14.438 1 43.78 303 SER B C 1
ATOM 8084 O O . SER B 1 303 ? 4.066 40.312 -13.555 1 43.78 303 SER B O 1
ATOM 8086 N N . LYS B 1 304 ? 5.449 41.312 -14.844 1 42.69 304 LYS B N 1
ATOM 8087 C CA . LYS B 1 304 ? 6.582 40.844 -14.055 1 42.69 304 LYS B CA 1
ATOM 8088 C C . LYS B 1 304 ? 6.5 41.375 -12.617 1 42.69 304 LYS B C 1
ATOM 8090 O O . LYS B 1 304 ? 7.176 40.844 -11.727 1 42.69 304 LYS B O 1
ATOM 8095 N N . THR B 1 305 ? 5.836 42.531 -12.484 1 42.38 305 THR B N 1
ATOM 8096 C CA . THR B 1 305 ? 5.93 43.156 -11.172 1 42.38 305 THR B CA 1
ATOM 8097 C C . THR B 1 305 ? 4.766 42.75 -10.281 1 42.38 305 THR B C 1
ATOM 8099 O O . THR B 1 305 ? 4.73 43.094 -9.102 1 42.38 305 THR B O 1
ATOM 8102 N N . LEU B 1 306 ? 3.629 42.281 -10.898 1 46.41 306 LEU B N 1
ATOM 8103 C CA . LEU B 1 306 ? 2.531 42.125 -9.945 1 46.41 306 LEU B CA 1
ATOM 8104 C C . LEU B 1 306 ? 2.631 40.812 -9.195 1 46.41 306 LEU B C 1
ATOM 8106 O O . LEU B 1 306 ? 2.461 39.75 -9.781 1 46.41 306 LEU B O 1
ATOM 8110 N N . LYS B 1 307 ? 3.408 40.719 -8.164 1 56.06 307 LYS B N 1
ATOM 8111 C CA . LYS B 1 307 ? 3.607 39.625 -7.191 1 56.06 307 LYS B CA 1
ATOM 8112 C C . LYS B 1 307 ? 2.273 39.125 -6.645 1 56.06 307 LYS B C 1
ATOM 8114 O O . LYS B 1 307 ? 1.399 39.938 -6.301 1 56.06 307 LYS B O 1
ATOM 8119 N N . SER B 1 308 ? 1.741 37.906 -6.988 1 61.19 308 SER B N 1
ATOM 8120 C CA . SER B 1 308 ? 0.603 37.281 -6.312 1 61.19 308 SER B CA 1
ATOM 8121 C C . SER B 1 308 ? 0.737 37.406 -4.797 1 61.19 308 SER B C 1
ATOM 8123 O O . SER B 1 308 ? 1.773 37.031 -4.23 1 61.19 308 SER B O 1
ATOM 8125 N N . THR B 1 309 ? -0.136 38.281 -4.199 1 72.69 309 THR B N 1
ATOM 8126 C CA . THR B 1 309 ? -0.029 38.469 -2.758 1 72.69 309 THR B CA 1
ATOM 8127 C C . THR B 1 309 ? -1.399 38.344 -2.096 1 72.69 309 THR B C 1
ATOM 8129 O O . THR B 1 309 ? -2.426 38.344 -2.777 1 72.69 309 THR B O 1
ATOM 8132 N N . PHE B 1 310 ? -1.397 37.938 -0.918 1 85.81 310 PHE B N 1
ATOM 8133 C CA . PHE B 1 310 ? -2.537 38 -0.012 1 85.81 310 PHE B CA 1
ATOM 8134 C C . PHE B 1 310 ? -2.459 39.25 0.86 1 85.81 310 PHE B C 1
ATOM 8136 O O . PHE B 1 310 ? -1.372 39.781 1.1 1 85.81 310 PHE B O 1
ATOM 8143 N N . ARG B 1 311 ? -3.578 39.75 1.19 1 88.44 311 ARG B N 1
ATOM 8144 C CA . ARG B 1 311 ? -3.572 40.812 2.209 1 88.44 311 ARG B CA 1
ATOM 8145 C C . ARG B 1 311 ? -3.047 40.25 3.537 1 88.44 311 ARG B C 1
ATOM 8147 O O . ARG B 1 311 ? -3.445 39.188 3.979 1 88.44 311 ARG B O 1
ATOM 8154 N N . LEU B 1 312 ? -2.133 40.969 4.105 1 92.56 312 LEU B N 1
ATOM 8155 C CA . LEU B 1 312 ? -1.504 40.531 5.34 1 92.56 312 LEU B CA 1
ATOM 8156 C C . LEU B 1 312 ? -2.551 40.25 6.418 1 92.56 312 LEU B C 1
ATOM 8158 O O . LEU B 1 312 ? -2.484 39.25 7.117 1 92.56 312 LEU B O 1
ATOM 8162 N N . ARG B 1 313 ? -3.559 41.125 6.578 1 90.19 313 ARG B N 1
ATOM 8163 C CA . ARG B 1 313 ? -4.609 40.969 7.582 1 90.19 313 ARG B CA 1
ATOM 8164 C C . ARG B 1 313 ? -5.344 39.656 7.422 1 90.19 313 ARG B C 1
ATOM 8166 O O . ARG B 1 313 ? -5.625 38.969 8.414 1 90.19 313 ARG B O 1
ATOM 8173 N N . ASP B 1 314 ? -5.648 39.281 6.246 1 90.44 314 ASP B N 1
ATOM 8174 C CA . ASP B 1 314 ? -6.348 38.031 5.965 1 90.44 314 ASP B CA 1
ATOM 8175 C C . ASP B 1 314 ? -5.484 36.844 6.328 1 90.44 314 ASP B C 1
ATOM 8177 O O . ASP B 1 314 ? -5.984 35.844 6.883 1 90.44 314 ASP B O 1
ATOM 8181 N N . LEU B 1 315 ? -4.191 36.906 6.016 1 94 315 LEU B N 1
ATOM 8182 C CA . LEU B 1 315 ? -3.273 35.812 6.34 1 94 315 LEU B CA 1
ATOM 8183 C C . LEU B 1 315 ? -3.184 35.594 7.848 1 94 315 LEU B C 1
ATOM 8185 O O . LEU B 1 315 ? -3.26 34.469 8.328 1 94 315 LEU B O 1
ATOM 8189 N N . LEU B 1 316 ? -3.053 36.688 8.539 1 94.31 316 LEU B N 1
ATOM 8190 C CA . LEU B 1 316 ? -2.932 36.625 9.992 1 94.31 316 LEU B CA 1
ATOM 8191 C C . LEU B 1 316 ? -4.164 35.969 10.617 1 94.31 316 LEU B C 1
ATOM 8193 O O . LEU B 1 316 ? -4.047 35.188 11.547 1 94.31 316 LEU B O 1
ATOM 8197 N N . GLN B 1 317 ? -5.281 36.281 10.102 1 90.12 317 GLN B N 1
ATOM 8198 C CA . GLN B 1 317 ? -6.527 35.75 10.641 1 90.12 317 GLN B CA 1
ATOM 8199 C C . GLN B 1 317 ? -6.75 34.312 10.195 1 90.12 317 GLN B C 1
ATOM 8201 O O . GLN B 1 317 ? -7.188 33.469 10.984 1 90.12 317 GLN B O 1
ATOM 8206 N N . ASP B 1 318 ? -6.449 34.031 8.953 1 91.81 318 ASP B N 1
ATOM 8207 C CA . ASP B 1 318 ? -6.633 32.688 8.414 1 91.81 318 ASP B CA 1
ATOM 8208 C C . ASP B 1 318 ? -5.758 31.672 9.156 1 91.81 318 ASP B C 1
ATOM 8210 O O . ASP B 1 318 ? -6.156 30.516 9.336 1 91.81 318 ASP B O 1
ATOM 8214 N N . PHE B 1 319 ? -4.594 32.125 9.562 1 95.06 319 PHE B N 1
ATOM 8215 C CA . PHE B 1 319 ? -3.643 31.219 10.188 1 95.06 319 PHE B CA 1
ATOM 8216 C C . PHE B 1 319 ? -3.404 31.609 11.648 1 95.06 319 PHE B C 1
ATOM 8218 O O . PHE B 1 319 ? -2.289 31.469 12.156 1 95.06 319 PHE B O 1
ATOM 8225 N N . ALA B 1 320 ? -4.43 32.062 12.281 1 92 320 ALA B N 1
ATOM 8226 C CA . ALA B 1 320 ? -4.387 32.531 13.664 1 92 320 ALA B CA 1
ATOM 8227 C C . ALA B 1 320 ? -3.953 31.422 14.617 1 92 320 ALA B C 1
ATOM 8229 O O . ALA B 1 320 ? -3.316 31.688 15.641 1 92 320 ALA B O 1
ATOM 8230 N N . THR B 1 321 ? -4.172 30.188 14.312 1 90 321 THR B N 1
ATOM 8231 C CA . THR B 1 321 ? -3.906 29.078 15.227 1 90 321 THR B CA 1
ATOM 8232 C C . THR B 1 321 ? -2.535 28.453 14.945 1 90 321 THR B C 1
ATOM 8234 O O . THR B 1 321 ? -2.133 27.5 15.609 1 90 321 THR B O 1
ATOM 8237 N N . SER B 1 322 ? -1.855 28.984 13.945 1 93.38 322 SER B N 1
ATOM 8238 C CA . SER B 1 322 ? -0.522 28.484 13.641 1 93.38 322 SER B CA 1
ATOM 8239 C C . SER B 1 322 ? 0.457 28.797 14.766 1 93.38 322 SER B C 1
ATOM 8241 O O . SER B 1 322 ? 0.312 29.797 15.469 1 93.38 322 SER B O 1
ATOM 8243 N N . GLU B 1 323 ? 1.449 27.953 14.867 1 91.75 323 GLU B N 1
ATOM 8244 C CA . GLU B 1 323 ? 2.34 28.016 16.016 1 91.75 323 GLU B CA 1
ATOM 8245 C C . GLU B 1 323 ? 3.713 28.562 15.625 1 91.75 323 GLU B C 1
ATOM 8247 O O . GLU B 1 323 ? 4.152 28.391 14.484 1 91.75 323 GLU B O 1
ATOM 8252 N N . SER B 1 324 ? 4.344 29.297 16.516 1 92.12 324 SER B N 1
ATOM 8253 C CA . SER B 1 324 ? 5.715 29.766 16.406 1 92.12 324 SER B CA 1
ATOM 8254 C C . SER B 1 324 ? 6.406 29.797 17.766 1 92.12 324 SER B C 1
ATOM 8256 O O . SER B 1 324 ? 5.742 29.875 18.797 1 92.12 324 SER B O 1
ATOM 8258 N N . SER B 1 325 ? 7.699 29.656 17.797 1 88.19 325 SER B N 1
ATOM 8259 C CA . SER B 1 325 ? 8.469 29.703 19.031 1 88.19 325 SER B CA 1
ATOM 8260 C C . SER B 1 325 ? 8.617 31.125 19.547 1 88.19 325 SER B C 1
ATOM 8262 O O . SER B 1 325 ? 8.719 31.359 20.75 1 88.19 325 SER B O 1
ATOM 8264 N N . VAL B 1 326 ? 8.688 32.094 18.625 1 91.56 326 VAL B N 1
ATOM 8265 C CA . VAL B 1 326 ? 8.797 33.5 18.984 1 91.56 326 VAL B CA 1
ATOM 8266 C C . VAL B 1 326 ? 7.594 34.281 18.438 1 91.56 326 VAL B C 1
ATOM 8268 O O . VAL B 1 326 ? 7.117 34 17.344 1 91.56 326 VAL B O 1
ATOM 8271 N N . VAL B 1 327 ? 7.129 35.25 19.156 1 93.69 327 VAL B N 1
ATOM 8272 C CA . VAL B 1 327 ? 5.871 35.938 18.875 1 93.69 327 VAL B CA 1
ATOM 8273 C C . VAL B 1 327 ? 5.984 36.75 17.594 1 93.69 327 VAL B C 1
ATOM 8275 O O . VAL B 1 327 ? 5.004 36.906 16.859 1 93.69 327 VAL B O 1
ATOM 8278 N N . TYR B 1 328 ? 7.191 37.281 17.203 1 96 328 TYR B N 1
ATOM 8279 C CA . TYR B 1 328 ? 7.391 38.125 16.031 1 96 328 TYR B CA 1
ATOM 8280 C C . TYR B 1 328 ? 7.051 37.375 14.75 1 96 328 TYR B C 1
ATOM 8282 O O . TYR B 1 328 ? 6.559 37.969 13.789 1 96 328 TYR B O 1
ATOM 8290 N N . ASP B 1 329 ? 7.266 36.062 14.836 1 96 329 ASP B N 1
ATOM 8291 C CA . ASP B 1 329 ? 7.105 35.219 13.648 1 96 329 ASP B CA 1
ATOM 8292 C C . ASP B 1 329 ? 5.637 35.125 13.242 1 96 329 ASP B C 1
ATOM 8294 O O . ASP B 1 329 ? 5.324 34.75 12.102 1 96 329 ASP B O 1
ATOM 8298 N N . ARG B 1 330 ? 4.781 35.406 14.164 1 96.12 330 ARG B N 1
ATOM 8299 C CA . ARG B 1 330 ? 3.354 35.406 13.867 1 96.12 330 ARG B CA 1
ATOM 8300 C C . ARG B 1 330 ? 2.998 36.5 12.852 1 96.12 330 ARG B C 1
ATOM 8302 O O . ARG B 1 330 ? 1.931 36.438 12.234 1 96.12 330 ARG B O 1
ATOM 8309 N N . VAL B 1 331 ? 3.924 37.406 12.656 1 96.44 331 VAL B N 1
ATOM 8310 C CA . VAL B 1 331 ? 3.744 38.469 11.648 1 96.44 331 VAL B CA 1
ATOM 8311 C C . VAL B 1 331 ? 4.777 38.281 10.539 1 96.44 331 VAL B C 1
ATOM 8313 O O . VAL B 1 331 ? 4.418 38.156 9.359 1 96.44 331 VAL B O 1
ATOM 8316 N N . TYR B 1 332 ? 6.09 38.25 10.922 1 96.69 332 TYR B N 1
ATOM 8317 C CA . TYR B 1 332 ? 7.176 38.188 9.945 1 96.69 332 TYR B CA 1
ATOM 8318 C C . TYR B 1 332 ? 7.047 36.969 9.047 1 96.69 332 TYR B C 1
ATOM 8320 O O . TYR B 1 332 ? 7.461 37 7.887 1 96.69 332 TYR B O 1
ATOM 8328 N N . GLY B 1 333 ? 6.414 35.906 9.523 1 96.38 333 GLY B N 1
ATOM 8329 C CA . GLY B 1 333 ? 6.285 34.656 8.781 1 96.38 333 GLY B CA 1
ATOM 8330 C C . GLY B 1 333 ? 5.363 34.781 7.586 1 96.38 333 GLY B C 1
ATOM 8331 O O . GLY B 1 333 ? 5.355 33.906 6.715 1 96.38 333 GLY B O 1
ATOM 8332 N N . PHE B 1 334 ? 4.652 35.875 7.48 1 95.88 334 PHE B N 1
ATOM 8333 C CA . PHE B 1 334 ? 3.678 36 6.406 1 95.88 334 PHE B CA 1
ATOM 8334 C C . PHE B 1 334 ? 4.105 37.094 5.43 1 95.88 334 PHE B C 1
ATOM 8336 O O . PHE B 1 334 ? 3.49 37.281 4.379 1 95.88 334 PHE B O 1
ATOM 8343 N N . LEU B 1 335 ? 5.18 37.75 5.723 1 94.75 335 LEU B N 1
ATOM 8344 C CA . LEU B 1 335 ? 5.551 38.938 4.949 1 94.75 335 LEU B CA 1
ATOM 8345 C C . LEU B 1 335 ? 5.945 38.562 3.527 1 94.75 335 LEU B C 1
ATOM 8347 O O . LEU B 1 335 ? 5.746 39.344 2.594 1 94.75 335 LEU B O 1
ATOM 8351 N N . GLY B 1 336 ? 6.445 37.375 3.346 1 92.31 336 GLY B N 1
ATOM 8352 C CA . GLY B 1 336 ? 6.891 36.938 2.033 1 92.31 336 GLY B CA 1
ATOM 8353 C C . GLY B 1 336 ? 5.746 36.719 1.062 1 92.31 336 GLY B C 1
ATOM 8354 O O . GLY B 1 336 ? 5.922 36.844 -0.153 1 92.31 336 GLY B O 1
ATOM 8355 N N . VAL B 1 337 ? 4.574 36.406 1.563 1 92.88 337 VAL B N 1
ATOM 8356 C CA . VAL B 1 337 ? 3.438 36.094 0.706 1 92.88 337 VAL B CA 1
ATOM 8357 C C . VAL B 1 337 ? 2.428 37.219 0.744 1 92.88 337 VAL B C 1
ATOM 8359 O O . VAL B 1 337 ? 1.513 37.281 -0.08 1 92.88 337 VAL B O 1
ATOM 8362 N N . ALA B 1 338 ? 2.654 38.094 1.682 1 92.06 338 ALA B N 1
ATOM 8363 C CA . ALA B 1 338 ? 1.736 39.219 1.844 1 92.06 338 ALA B CA 1
ATOM 8364 C C . ALA B 1 338 ? 2.068 40.344 0.867 1 92.06 338 ALA B C 1
ATOM 8366 O O . ALA B 1 338 ? 3.229 40.531 0.484 1 92.06 338 ALA B O 1
ATOM 8367 N N . SER B 1 339 ? 1.089 41.062 0.463 1 86.88 339 SER B N 1
ATOM 8368 C CA . SER B 1 339 ? 1.286 42.281 -0.313 1 86.88 339 SER B CA 1
ATOM 8369 C C . SER B 1 339 ? 1.868 43.375 0.548 1 86.88 339 SER B C 1
ATOM 8371 O O . SER B 1 339 ? 1.731 43.375 1.773 1 86.88 339 SER B O 1
ATOM 8373 N N . THR B 1 340 ? 2.709 44.25 0.014 1 79.75 340 THR B N 1
ATOM 8374 C CA . THR B 1 340 ? 3.357 45.344 0.746 1 79.75 340 THR B CA 1
ATOM 8375 C C . THR B 1 340 ? 2.322 46.281 1.329 1 79.75 340 THR B C 1
ATOM 8377 O O . THR B 1 340 ? 2.594 46.969 2.311 1 79.75 340 THR B O 1
ATOM 8380 N N . GLY B 1 341 ? 1.141 46.188 1.093 1 71.12 341 GLY B N 1
ATOM 8381 C CA . GLY B 1 341 ? 0.114 47.062 1.614 1 71.12 341 GLY B CA 1
ATOM 8382 C C . GLY B 1 341 ? 0.281 48.5 1.158 1 71.12 341 GLY B C 1
ATOM 8383 O O . GLY B 1 341 ? 1.201 48.812 0.399 1 71.12 341 GLY B O 1
ATOM 8384 N N . ARG B 1 342 ? -0.613 49.375 1.435 1 69.69 342 ARG B N 1
ATOM 8385 C CA . ARG B 1 342 ? -0.594 50.781 1.047 1 69.69 342 ARG B CA 1
ATOM 8386 C C . ARG B 1 342 ? 0.155 51.625 2.076 1 69.69 342 ARG B C 1
ATOM 8388 O O . ARG B 1 342 ? 0.604 52.75 1.772 1 69.69 342 ARG B O 1
ATOM 8395 N N . GLY B 1 343 ? 0.389 50.969 3.221 1 71.62 343 GLY B N 1
ATOM 8396 C CA . GLY B 1 343 ? 1.066 51.719 4.281 1 71.62 343 GLY B CA 1
ATOM 8397 C C . GLY B 1 343 ? 2.566 51.5 4.293 1 71.62 343 GLY B C 1
ATOM 8398 O O . GLY B 1 343 ? 3.162 51.188 3.258 1 71.62 343 GLY B O 1
ATOM 8399 N N . GLU B 1 344 ? 3.123 51.781 5.406 1 80.31 344 GLU B N 1
ATOM 8400 C CA . GLU B 1 344 ? 4.559 51.625 5.617 1 80.31 344 GLU B CA 1
ATOM 8401 C C . GLU B 1 344 ? 4.957 50.156 5.57 1 80.31 344 GLU B C 1
ATOM 8403 O O . GLU B 1 344 ? 4.277 49.312 6.141 1 80.31 344 GLU B O 1
ATOM 8408 N N . LYS B 1 345 ? 5.988 49.969 4.852 1 88.88 345 LYS B N 1
ATOM 8409 C CA . LYS B 1 345 ? 6.484 48.594 4.723 1 88.88 345 LYS B CA 1
ATOM 8410 C C . LYS B 1 345 ? 6.98 48.062 6.062 1 88.88 345 LYS B C 1
ATOM 8412 O O . LYS B 1 345 ? 7.648 48.781 6.812 1 88.88 345 LYS B O 1
ATOM 8417 N N . ILE B 1 346 ? 6.539 46.875 6.375 1 92.75 346 ILE B N 1
ATOM 8418 C CA . ILE B 1 346 ? 7.004 46.219 7.594 1 92.75 346 ILE B CA 1
ATOM 8419 C C . ILE B 1 346 ? 8.328 45.5 7.324 1 92.75 346 ILE B C 1
ATOM 8421 O O . ILE B 1 346 ? 8.422 44.656 6.438 1 92.75 346 ILE B O 1
ATOM 8425 N N . VAL B 1 347 ? 9.383 45.938 7.977 1 93.38 347 VAL B N 1
ATOM 8426 C CA . VAL B 1 347 ? 10.703 45.312 7.871 1 93.38 347 VAL B CA 1
ATOM 8427 C C . VAL B 1 347 ? 10.984 44.5 9.125 1 93.38 347 VAL B C 1
ATOM 8429 O O . VAL B 1 347 ? 10.836 44.969 10.242 1 93.38 347 VAL B O 1
ATOM 8432 N N . PRO B 1 348 ? 11.367 43.25 8.922 1 95.31 348 PRO B N 1
ATOM 8433 C CA . PRO B 1 348 ? 11.656 42.406 10.094 1 95.31 348 PRO B CA 1
ATOM 8434 C C . PRO B 1 348 ? 12.727 43.031 11 1 95.31 348 PRO B C 1
ATOM 8436 O O . PRO B 1 348 ? 13.758 43.5 10.516 1 95.31 348 PRO B O 1
ATOM 8439 N N . ASP B 1 349 ? 12.477 43.094 12.234 1 96.06 349 ASP B N 1
ATOM 8440 C CA . ASP B 1 349 ? 13.375 43.625 13.273 1 96.06 349 ASP B CA 1
ATOM 8441 C C . ASP B 1 349 ? 13.086 42.938 14.617 1 96.06 349 ASP B C 1
ATOM 8443 O O . ASP B 1 349 ? 12.172 43.344 15.336 1 96.06 349 ASP B O 1
ATOM 8447 N N . TYR B 1 350 ? 13.922 42.031 14.984 1 95.25 350 TYR B N 1
ATOM 8448 C CA . TYR B 1 350 ? 13.703 41.219 16.188 1 95.25 350 TYR B CA 1
ATOM 8449 C C . TYR B 1 350 ? 14.172 42 17.438 1 95.25 350 TYR B C 1
ATOM 8451 O O . TYR B 1 350 ? 14 41.5 18.562 1 95.25 350 TYR B O 1
ATOM 8459 N N . ASN B 1 351 ? 14.719 43.156 17.203 1 93.69 351 ASN B N 1
ATOM 8460 C CA . ASN B 1 351 ? 15.109 43.969 18.328 1 93.69 351 ASN B CA 1
ATOM 8461 C C . ASN B 1 351 ? 13.93 44.812 18.844 1 93.69 351 ASN B C 1
ATOM 8463 O O . ASN B 1 351 ? 13.977 45.344 19.953 1 93.69 351 ASN B O 1
ATOM 8467 N N . LYS B 1 352 ? 12.883 44.844 18.078 1 93.75 352 LYS B N 1
ATOM 8468 C CA . LYS B 1 352 ? 11.711 45.625 18.469 1 93.75 352 LYS B CA 1
ATOM 8469 C C . LYS B 1 352 ? 10.938 44.938 19.578 1 93.75 352 LYS B C 1
ATOM 8471 O O . LYS B 1 352 ? 11.016 43.719 19.734 1 93.75 352 LYS B O 1
ATOM 8476 N N . GLN B 1 353 ? 10.203 45.812 20.328 1 94.5 353 GLN B N 1
ATOM 8477 C CA . GLN B 1 353 ? 9.227 45.219 21.25 1 94.5 353 GLN B CA 1
ATOM 8478 C C . GLN B 1 353 ? 7.965 44.812 20.5 1 94.5 353 GLN B C 1
ATOM 8480 O O . GLN B 1 353 ? 7.625 45.375 19.453 1 94.5 353 GLN B O 1
ATOM 8485 N N . PRO B 1 354 ? 7.293 43.844 21.031 1 95.56 354 PRO B N 1
ATOM 8486 C CA . PRO B 1 354 ? 6.086 43.344 20.344 1 95.56 354 PRO B CA 1
ATOM 8487 C C . PRO B 1 354 ? 5.066 44.438 20.094 1 95.56 354 PRO B C 1
ATOM 8489 O O . PRO B 1 354 ? 4.398 44.438 19.047 1 95.56 354 PRO B O 1
ATOM 8492 N N . VAL B 1 355 ? 4.934 45.406 21.016 1 94.88 355 VAL B N 1
ATOM 8493 C CA . VAL B 1 355 ? 3.961 46.5 20.859 1 94.88 355 VAL B CA 1
ATOM 8494 C C . VAL B 1 355 ? 4.328 47.344 19.656 1 94.88 355 VAL B C 1
ATOM 8496 O O . VAL B 1 355 ? 3.451 47.844 18.953 1 94.88 355 VAL B O 1
ATOM 8499 N N . GLU B 1 356 ? 5.598 47.562 19.422 1 94.38 356 GLU B N 1
ATOM 8500 C CA . GLU B 1 356 ? 6.039 48.344 18.266 1 94.38 356 GLU B CA 1
ATOM 8501 C C . GLU B 1 356 ? 5.664 47.625 16.953 1 94.38 356 GLU B C 1
ATOM 8503 O O . GLU B 1 356 ? 5.281 48.281 15.984 1 94.38 356 GLU B O 1
ATOM 8508 N N . LEU B 1 357 ? 5.863 46.344 16.969 1 95.75 357 LEU B N 1
ATOM 8509 C CA . LEU B 1 357 ? 5.469 45.562 15.805 1 95.75 357 LEU B CA 1
ATOM 8510 C C . LEU B 1 357 ? 3.963 45.656 15.578 1 95.75 357 LEU B C 1
ATOM 8512 O O . LEU B 1 357 ? 3.508 45.75 14.438 1 95.75 357 LEU B O 1
ATOM 8516 N N . LEU B 1 358 ? 3.199 45.469 16.672 1 95.06 358 LEU B N 1
ATOM 8517 C CA . LEU B 1 358 ? 1.751 45.625 16.594 1 95.06 358 LEU B CA 1
ATOM 8518 C C . LEU B 1 358 ? 1.381 46.938 15.891 1 95.06 358 LEU B C 1
ATOM 8520 O O . LEU B 1 358 ? 0.54 46.938 14.992 1 95.06 358 LEU B O 1
ATOM 8524 N N . VAL B 1 359 ? 2.047 48 16.25 1 92.81 359 VAL B N 1
ATOM 8525 C CA . VAL B 1 359 ? 1.771 49.312 15.672 1 92.81 359 VAL B CA 1
ATOM 8526 C C . VAL B 1 359 ? 2.18 49.344 14.203 1 92.81 359 VAL B C 1
ATOM 8528 O O . VAL B 1 359 ? 1.484 49.938 13.367 1 92.81 359 VAL B O 1
ATOM 8531 N N . ASP B 1 360 ? 3.305 48.75 13.891 1 92.69 360 ASP B N 1
ATOM 8532 C CA . ASP B 1 360 ? 3.738 48.656 12.5 1 92.69 360 ASP B CA 1
ATOM 8533 C C . ASP B 1 360 ? 2.67 48 11.633 1 92.69 360 ASP B C 1
ATOM 8535 O O . ASP B 1 360 ? 2.426 48.438 10.5 1 92.69 360 ASP B O 1
ATOM 8539 N N . VAL B 1 361 ? 2.045 46.938 12.156 1 93.62 361 VAL B N 1
ATOM 8540 C CA . VAL B 1 361 ? 1.034 46.188 11.406 1 93.62 361 VAL B CA 1
ATOM 8541 C C . VAL B 1 361 ? -0.2 47.062 11.203 1 93.62 361 VAL B C 1
ATOM 8543 O O . VAL B 1 361 ? -0.78 47.094 10.109 1 93.62 361 VAL B O 1
ATOM 8546 N N . LEU B 1 362 ? -0.607 47.75 12.242 1 90.69 362 LEU B N 1
ATOM 8547 C CA . LEU B 1 362 ? -1.75 48.656 12.125 1 90.69 362 LEU B CA 1
ATOM 8548 C C . LEU B 1 362 ? -1.485 49.719 11.078 1 90.69 362 LEU B C 1
ATOM 8550 O O . LEU B 1 362 ? -2.355 50.031 10.258 1 90.69 362 LEU B O 1
ATOM 8554 N N . ARG B 1 363 ? -0.274 50.281 11.117 1 88.44 363 ARG B N 1
ATOM 8555 C CA . ARG B 1 363 ? 0.108 51.312 10.156 1 88.44 363 ARG B CA 1
ATOM 8556 C C . ARG B 1 363 ? 0.061 50.781 8.727 1 88.44 363 ARG B C 1
ATOM 8558 O O . ARG B 1 363 ? -0.302 51.5 7.801 1 88.44 363 ARG B O 1
ATOM 8565 N N . ASN B 1 364 ? 0.422 49.594 8.633 1 89.94 364 ASN B N 1
ATOM 8566 C CA . ASN B 1 364 ? 0.475 48.969 7.316 1 89.94 364 ASN B CA 1
ATOM 8567 C C . ASN B 1 364 ? -0.916 48.594 6.824 1 89.94 364 ASN B C 1
ATOM 8569 O O . ASN B 1 364 ? -1.219 48.719 5.637 1 89.94 364 ASN B O 1
ATOM 8573 N N . GLN B 1 365 ? -1.839 48.094 7.695 1 87.31 365 GLN B N 1
ATOM 8574 C CA . GLN B 1 365 ? -3.078 47.438 7.277 1 87.31 365 GLN B CA 1
ATOM 8575 C C . GLN B 1 365 ? -4.27 48.406 7.418 1 87.31 365 GLN B C 1
ATOM 8577 O O . GLN B 1 365 ? -5.316 48.188 6.809 1 87.31 365 GLN B O 1
ATOM 8582 N N . CYS B 1 366 ? -4.258 49.375 8.289 1 80 366 CYS B N 1
ATOM 8583 C CA . CYS B 1 366 ? -5.414 50.219 8.586 1 80 366 CYS B CA 1
ATOM 8584 C C . CYS B 1 366 ? -5.262 51.594 7.957 1 80 366 CYS B C 1
ATOM 8586 O O . CYS B 1 366 ? -5.543 52.625 8.594 1 80 366 CYS B O 1
ATOM 8588 N N . HIS B 1 367 ? -4.738 51.812 6.727 1 68.31 367 HIS B N 1
ATOM 8589 C CA . HIS B 1 367 ? -4.562 53.094 6.105 1 68.31 367 HIS B CA 1
ATOM 8590 C C . HIS B 1 367 ? -5.906 53.75 5.754 1 68.31 367 HIS B C 1
ATOM 8592 O O . HIS B 1 367 ? -6.887 53.031 5.527 1 68.31 367 HIS B O 1
ATOM 8598 N N . GLU B 1 368 ? -6.027 55.125 5.949 1 54.75 368 GLU B N 1
ATOM 8599 C CA . GLU B 1 368 ? -7.137 56.062 5.914 1 54.75 368 GLU B CA 1
ATOM 8600 C C . GLU B 1 368 ? -8.031 55.812 4.703 1 54.75 368 GLU B C 1
ATOM 8602 O O . GLU B 1 368 ? -9.094 56.438 4.574 1 54.75 368 GLU B O 1
ATOM 8607 N N . ASP B 1 369 ? -7.656 55.312 3.607 1 48.72 369 ASP B N 1
ATOM 8608 C CA . ASP B 1 369 ? -8.727 55.531 2.635 1 48.72 369 ASP B CA 1
ATOM 8609 C C . ASP B 1 369 ? -10.047 54.969 3.146 1 48.72 369 ASP B C 1
ATOM 8611 O O . ASP B 1 369 ? -10.148 53.781 3.459 1 48.72 369 ASP B O 1
ATOM 8615 N N . THR B 1 370 ? -10.82 55.875 3.84 1 44.62 370 THR B N 1
ATOM 8616 C CA . THR B 1 370 ? -12.148 55.812 4.434 1 44.62 370 THR B CA 1
ATOM 8617 C C . THR B 1 370 ? -13 54.75 3.766 1 44.62 370 THR B C 1
ATOM 8619 O O . THR B 1 370 ? -14.109 54.469 4.211 1 44.62 370 THR B O 1
ATOM 8622 N N . ARG B 1 371 ? -13.125 54.906 2.492 1 40.62 371 ARG B N 1
ATOM 8623 C CA . ARG B 1 371 ? -14.336 54.344 1.9 1 40.62 371 ARG B CA 1
ATOM 8624 C C . ARG B 1 371 ? -14.445 52.844 2.176 1 40.62 371 ARG B C 1
ATOM 8626 O O . ARG B 1 371 ? -15.461 52.219 1.866 1 40.62 371 ARG B O 1
ATOM 8633 N N . ARG B 1 372 ? -13.367 52.094 1.888 1 43.22 372 ARG B N 1
ATOM 8634 C CA . ARG B 1 372 ? -13.695 50.688 1.633 1 43.22 372 ARG B CA 1
ATOM 8635 C C . ARG B 1 372 ? -13.914 49.938 2.938 1 43.22 372 ARG B C 1
ATOM 8637 O O . ARG B 1 372 ? -13.484 50.375 4.004 1 43.22 372 ARG B O 1
ATOM 8644 N N . GLY B 1 373 ? -14.477 48.594 2.869 1 40.12 373 GLY B N 1
ATOM 8645 C CA . GLY B 1 373 ? -15.227 47.531 3.506 1 40.12 373 GLY B CA 1
ATOM 8646 C C . GLY B 1 373 ? -14.5 46.906 4.691 1 40.12 373 GLY B C 1
ATOM 8647 O O . GLY B 1 373 ? -14.938 45.906 5.234 1 40.12 373 GLY B O 1
ATOM 8648 N N . ASP B 1 374 ? -13.227 46.812 4.727 1 47.78 374 ASP B N 1
ATOM 8649 C CA . ASP B 1 374 ? -12.781 45.719 5.621 1 47.78 374 ASP B CA 1
ATOM 8650 C C . ASP B 1 374 ? -12.922 46.156 7.086 1 47.78 374 ASP B C 1
ATOM 8652 O O . ASP B 1 374 ? -12.023 46.781 7.652 1 47.78 374 ASP B O 1
ATOM 8656 N N . SER B 1 375 ? -14.211 46.562 7.559 1 54.16 375 SER B N 1
ATOM 8657 C CA . SER B 1 375 ? -15.008 47.312 8.5 1 54.16 375 SER B CA 1
ATOM 8658 C C . SER B 1 375 ? -14.594 47.062 9.938 1 54.16 375 SER B C 1
ATOM 8660 O O . SER B 1 375 ? -14.828 47.875 10.82 1 54.16 375 SER B O 1
ATOM 8662 N N . ASP B 1 376 ? -13.852 45.906 10.414 1 74.31 376 ASP B N 1
ATOM 8663 C CA . ASP B 1 376 ? -13.852 45.75 11.867 1 74.31 376 ASP B CA 1
ATOM 8664 C C . ASP B 1 376 ? -12.445 45.906 12.438 1 74.31 376 ASP B C 1
ATOM 8666 O O . ASP B 1 376 ? -11.828 44.938 12.859 1 74.31 376 ASP B O 1
ATOM 8670 N N . ASP B 1 377 ? -11.781 47.125 12.359 1 83.31 377 ASP B N 1
ATOM 8671 C CA . ASP B 1 377 ? -10.453 47.469 12.859 1 83.31 377 ASP B CA 1
ATOM 8672 C C . ASP B 1 377 ? -10.344 47.219 14.359 1 83.31 377 ASP B C 1
ATOM 8674 O O . ASP B 1 377 ? -9.266 46.875 14.852 1 83.31 377 ASP B O 1
ATOM 8678 N N . TYR B 1 378 ? -11.461 47.344 14.992 1 83.62 378 TYR B N 1
ATOM 8679 C CA . TYR B 1 378 ? -11.43 47.031 16.422 1 83.62 378 TYR B CA 1
ATOM 8680 C C . TYR B 1 378 ? -11.133 45.531 16.656 1 83.62 378 TYR B C 1
ATOM 8682 O O . TYR B 1 378 ? -10.312 45.188 17.5 1 83.62 378 TYR B O 1
ATOM 8690 N N . ARG B 1 379 ? -11.812 44.781 15.953 1 82.81 379 ARG B N 1
ATOM 8691 C CA . ARG B 1 379 ? -11.594 43.344 16.094 1 82.81 379 ARG B CA 1
ATOM 8692 C C . ARG B 1 379 ? -10.172 42.969 15.688 1 82.81 379 ARG B C 1
ATOM 8694 O O . ARG B 1 379 ? -9.57 42.094 16.281 1 82.81 379 ARG B O 1
ATOM 8701 N N . PHE B 1 380 ? -9.633 43.625 14.672 1 89.69 380 PHE B N 1
ATOM 8702 C CA . PHE B 1 380 ? -8.273 43.375 14.219 1 89.69 380 PHE B CA 1
ATOM 8703 C C . PHE B 1 380 ? -7.258 43.781 15.273 1 89.69 380 PHE B C 1
ATOM 8705 O O . PHE B 1 380 ? -6.277 43.062 15.508 1 89.69 380 PHE B O 1
ATOM 8712 N N . LEU B 1 381 ? -7.508 44.906 15.844 1 88.38 381 LEU B N 1
ATOM 8713 C CA . LEU B 1 381 ? -6.652 45.344 16.938 1 88.38 381 LEU B CA 1
ATOM 8714 C C . LEU B 1 381 ? -6.645 44.344 18.078 1 88.38 381 LEU B C 1
ATOM 8716 O O . LEU B 1 381 ? -5.582 44 18.594 1 88.38 381 LEU B O 1
ATOM 8720 N N . ALA B 1 382 ? -7.832 43.875 18.453 1 84.81 382 ALA B N 1
ATOM 8721 C CA . ALA B 1 382 ? -7.953 42.906 19.516 1 84.81 382 ALA B CA 1
ATOM 8722 C C . ALA B 1 382 ? -7.203 41.625 19.156 1 84.81 382 ALA B C 1
ATOM 8724 O O . ALA B 1 382 ? -6.527 41.031 20 1 84.81 382 ALA B O 1
ATOM 8725 N N . PHE B 1 383 ? -7.332 41.281 17.984 1 88.56 383 PHE B N 1
ATOM 8726 C CA . PHE B 1 383 ? -6.664 40.094 17.469 1 88.56 383 PHE B CA 1
ATOM 8727 C C . PHE B 1 383 ? -5.148 40.25 17.578 1 88.56 383 PHE B C 1
ATOM 8729 O O . PHE B 1 383 ? -4.457 39.312 18.016 1 88.56 383 PHE B O 1
ATOM 8736 N N . LEU B 1 384 ? -4.625 41.344 17.125 1 92.5 384 LEU B N 1
ATOM 8737 C CA . LEU B 1 384 ? -3.186 41.562 17.109 1 92.5 384 LEU B CA 1
ATOM 8738 C C . LEU B 1 384 ? -2.621 41.562 18.531 1 92.5 384 LEU B C 1
ATOM 8740 O O . LEU B 1 384 ? -1.513 41.094 18.75 1 92.5 384 LEU B O 1
ATOM 8744 N N . MET B 1 385 ? -3.328 42.125 19.453 1 90.19 385 MET B N 1
ATOM 8745 C CA . MET B 1 385 ? -2.893 42.156 20.859 1 90.19 385 MET B CA 1
ATOM 8746 C C . MET B 1 385 ? -2.715 40.719 21.391 1 90.19 385 MET B C 1
ATOM 8748 O O . MET B 1 385 ? -1.729 40.438 22.062 1 90.19 385 MET B O 1
ATOM 8752 N N . GLN B 1 386 ? -3.682 39.938 21.047 1 85.81 386 GLN B N 1
ATOM 8753 C CA . GLN B 1 386 ? -3.617 38.531 21.469 1 85.81 386 GLN B CA 1
ATOM 8754 C C . GLN B 1 386 ? -2.498 37.812 20.75 1 85.81 386 GLN B C 1
ATOM 8756 O O . GLN B 1 386 ? -1.729 37.062 21.375 1 85.81 386 GLN B O 1
ATOM 8761 N N . ALA B 1 387 ? -2.434 37.969 19.469 1 90.56 387 ALA B N 1
ATOM 8762 C CA . ALA B 1 387 ? -1.466 37.281 18.641 1 90.56 387 ALA B CA 1
ATOM 8763 C C . ALA B 1 387 ? -0.036 37.625 19.047 1 90.56 387 ALA B C 1
ATOM 8765 O O . ALA B 1 387 ? 0.842 36.75 19.047 1 90.56 387 ALA B O 1
ATOM 8766 N N . LEU B 1 388 ? 0.169 38.844 19.375 1 93.88 388 LEU B N 1
ATOM 8767 C CA . LEU B 1 388 ? 1.518 39.312 19.703 1 93.88 388 LEU B CA 1
ATOM 8768 C C . LEU B 1 388 ? 1.727 39.375 21.203 1 93.88 388 LEU B C 1
ATOM 8770 O O . LEU B 1 388 ? 2.762 39.844 21.672 1 93.88 388 LEU B O 1
ATOM 8774 N N . SER B 1 389 ? 0.719 38.938 22.031 1 88.44 389 SER B N 1
ATOM 8775 C CA . SER B 1 389 ? 0.771 38.906 23.5 1 88.44 389 SER B CA 1
ATOM 8776 C C . SER B 1 389 ? 1.106 40.281 24.062 1 88.44 389 SER B C 1
ATOM 8778 O O . SER B 1 389 ? 2.01 40.438 24.891 1 88.44 389 SER B O 1
ATOM 8780 N N . VAL B 1 390 ? 0.522 41.25 23.531 1 90.94 390 VAL B N 1
ATOM 8781 C CA . VAL B 1 390 ? 0.661 42.594 24.047 1 90.94 390 VAL B CA 1
ATOM 8782 C C . VAL B 1 390 ? -0.444 42.875 25.062 1 90.94 390 VAL B C 1
ATOM 8784 O O . VAL B 1 390 ? -1.631 42.812 24.734 1 90.94 390 VAL B O 1
ATOM 8787 N N . SER B 1 391 ? -0.06 43.25 26.281 1 87.62 391 SER B N 1
ATOM 8788 C CA . SER B 1 391 ? -1.048 43.531 27.328 1 87.62 391 SER B CA 1
ATOM 8789 C C . SER B 1 391 ? -1.738 44.875 27.094 1 87.62 391 SER B C 1
ATOM 8791 O O . SER B 1 391 ? -1.214 45.719 26.391 1 87.62 391 SER B O 1
ATOM 8793 N N . ARG B 1 392 ? -2.854 45.031 27.734 1 90.06 392 ARG B N 1
ATOM 8794 C CA . ARG B 1 392 ? -3.6 46.281 27.672 1 90.06 392 ARG B CA 1
ATOM 8795 C C . ARG B 1 392 ? -2.777 47.438 28.234 1 90.06 392 ARG B C 1
ATOM 8797 O O . ARG B 1 392 ? -2.77 48.531 27.672 1 90.06 392 ARG B O 1
ATOM 8804 N N . GLU B 1 393 ? -2.115 47.188 29.281 1 88.88 393 GLU B N 1
ATOM 8805 C CA . GLU B 1 393 ? -1.321 48.219 29.938 1 88.88 393 GLU B CA 1
ATOM 8806 C C . GLU B 1 393 ? -0.164 48.656 29.047 1 88.88 393 GLU B C 1
ATOM 8808 O O . GLU B 1 393 ? 0.11 49.875 28.953 1 88.88 393 GLU B O 1
ATOM 8813 N N . THR B 1 394 ? 0.43 47.688 28.453 1 90.81 394 THR B N 1
ATOM 8814 C CA . THR B 1 394 ? 1.565 48 27.594 1 90.81 394 THR B CA 1
ATOM 8815 C C . THR B 1 394 ? 1.124 48.844 26.406 1 90.81 394 THR B C 1
ATOM 8817 O O . THR B 1 394 ? 1.791 49.812 26.047 1 90.81 394 THR B O 1
ATOM 8820 N N . LEU B 1 395 ? 0.041 48.469 25.812 1 92.31 395 LEU B N 1
ATOM 8821 C CA . LEU B 1 395 ? -0.453 49.25 24.672 1 92.31 395 LEU B CA 1
ATOM 8822 C C . LEU B 1 395 ? -0.917 50.625 25.094 1 92.31 395 LEU B C 1
ATOM 8824 O O . LEU B 1 395 ? -0.663 51.625 24.406 1 92.31 395 LEU B O 1
ATOM 8828 N N . ALA B 1 396 ? -1.59 50.688 26.219 1 91.19 396 ALA B N 1
ATOM 8829 C CA . ALA B 1 396 ? -2.051 51.969 26.734 1 91.19 396 ALA B CA 1
ATOM 8830 C C . ALA B 1 396 ? -0.876 52.906 27 1 91.19 396 ALA B C 1
ATOM 8832 O O . ALA B 1 396 ? -0.942 54.094 26.672 1 91.19 396 ALA B O 1
ATOM 8833 N N . GLN B 1 397 ? 0.061 52.375 27.594 1 90.88 397 GLN B N 1
ATOM 8834 C CA . GLN B 1 397 ? 1.257 53.188 27.859 1 90.88 397 GLN B CA 1
ATOM 8835 C C . GLN B 1 397 ? 1.86 53.688 26.562 1 90.88 397 GLN B C 1
ATOM 8837 O O . GLN B 1 397 ? 2.268 54.875 26.484 1 90.88 397 GLN B O 1
ATOM 8842 N N . HIS B 1 398 ? 1.907 52.844 25.641 1 91.69 398 HIS B N 1
ATOM 8843 C CA . HIS B 1 398 ? 2.461 53.219 24.344 1 91.69 398 HIS B CA 1
ATOM 8844 C C . HIS B 1 398 ? 1.624 54.312 23.688 1 91.69 398 HIS B C 1
ATOM 8846 O O . HIS B 1 398 ? 2.17 55.25 23.125 1 91.69 398 HIS B O 1
ATOM 8852 N N . ILE B 1 399 ? 0.367 54.188 23.734 1 91.12 399 ILE B N 1
ATOM 8853 C CA . ILE B 1 399 ? -0.549 55.156 23.172 1 91.12 399 ILE B CA 1
ATOM 8854 C C . ILE B 1 399 ? -0.39 56.5 23.875 1 91.12 399 ILE B C 1
ATOM 8856 O O . ILE B 1 399 ? -0.299 57.562 23.234 1 91.12 399 ILE B O 1
ATOM 8860 N N . LEU B 1 400 ? -0.351 56.5 25.188 1 90.38 400 LEU B N 1
ATOM 8861 C CA . LEU B 1 400 ? -0.264 57.719 26 1 90.38 400 LEU B CA 1
ATOM 8862 C C . LEU B 1 400 ? 1.058 58.438 25.75 1 90.38 400 LEU B C 1
ATOM 8864 O O . LEU B 1 400 ? 1.115 59.656 25.781 1 90.38 400 LEU B O 1
ATOM 8868 N N . ASN B 1 401 ? 1.981 57.688 25.484 1 88.31 401 ASN B N 1
ATOM 8869 C CA . ASN B 1 401 ? 3.287 58.25 25.203 1 88.31 401 ASN B CA 1
ATOM 8870 C C . ASN B 1 401 ? 3.316 58.906 23.828 1 88.31 401 ASN B C 1
ATOM 8872 O O . ASN B 1 401 ? 3.918 59.969 23.656 1 88.31 401 ASN B O 1
ATOM 8876 N N . LEU B 1 402 ? 2.602 58.344 22.922 1 87.5 402 LEU B N 1
ATOM 8877 C CA . LEU B 1 402 ? 2.656 58.844 21.547 1 87.5 402 LEU B CA 1
ATOM 8878 C C . LEU B 1 402 ? 1.562 59.875 21.281 1 87.5 402 LEU B C 1
ATOM 8880 O O . LEU B 1 402 ? 1.771 60.812 20.531 1 87.5 402 LEU B O 1
ATOM 8884 N N . CYS B 1 403 ? 0.444 59.531 21.844 1 89 403 CYS B N 1
ATOM 8885 C CA . CYS B 1 403 ? -0.726 60.375 21.609 1 89 403 CYS B CA 1
ATOM 8886 C C . CYS B 1 403 ? -1.53 60.562 22.891 1 89 403 CYS B C 1
ATOM 8888 O O . CYS B 1 403 ? -2.627 60.031 23.016 1 89 403 CYS B O 1
ATOM 8890 N N . PRO B 1 404 ? -1.114 61.469 23.672 1 88.31 404 PRO B N 1
ATOM 8891 C CA . PRO B 1 404 ? -1.803 61.625 24.953 1 88.31 404 PRO B CA 1
ATOM 8892 C C . PRO B 1 404 ? -3.26 62.062 24.781 1 88.31 404 PRO B C 1
ATOM 8894 O O . PRO B 1 404 ? -4.098 61.75 25.641 1 88.31 404 PRO B O 1
ATOM 8897 N N . ASP B 1 405 ? -3.607 62.719 23.672 1 89.56 405 ASP B N 1
ATOM 8898 C CA . ASP B 1 405 ? -4.953 63.25 23.453 1 89.56 405 ASP B CA 1
ATOM 8899 C C . ASP B 1 405 ? -5.957 62.094 23.266 1 89.56 405 ASP B C 1
ATOM 8901 O O . ASP B 1 405 ? -7.168 62.312 23.328 1 89.56 405 ASP B O 1
ATOM 8905 N N . LEU B 1 406 ? -5.434 61 23.141 1 91.94 406 LEU B N 1
ATOM 8906 C CA . LEU B 1 406 ? -6.316 59.875 22.891 1 91.94 406 LEU B CA 1
ATOM 8907 C C . LEU B 1 406 ? -6.73 59.188 24.188 1 91.94 406 LEU B C 1
ATOM 8909 O O . LEU B 1 406 ? -7.406 58.156 24.172 1 91.94 406 LEU B O 1
ATOM 8913 N N . GLN B 1 407 ? -6.457 59.781 25.25 1 89.88 407 GLN B N 1
ATOM 8914 C CA . GLN B 1 407 ? -6.715 59.219 26.562 1 89.88 407 GLN B CA 1
ATOM 8915 C C . GLN B 1 407 ? -8.195 58.875 26.75 1 89.88 407 GLN B C 1
ATOM 8917 O O . GLN B 1 407 ? -8.539 57.812 27.281 1 89.88 407 GLN B O 1
ATOM 8922 N N . PRO B 1 408 ? -9.125 59.656 26.25 1 89.06 408 PRO B N 1
ATOM 8923 C CA . PRO B 1 408 ? -10.547 59.344 26.453 1 89.06 408 PRO B CA 1
ATOM 8924 C C . PRO B 1 408 ? -10.984 58.094 25.688 1 89.06 408 PRO B C 1
ATOM 8926 O O . PRO B 1 408 ? -12.039 57.531 25.984 1 89.06 408 PRO B O 1
ATOM 8929 N N . HIS B 1 409 ? -10.188 57.75 24.781 1 90.69 409 HIS B N 1
ATOM 8930 C CA . HIS B 1 409 ? -10.586 56.625 23.922 1 90.69 409 HIS B CA 1
ATOM 8931 C C . HIS B 1 409 ? -9.93 55.344 24.375 1 90.69 409 HIS B C 1
ATOM 8933 O O . HIS B 1 409 ? -10.141 54.281 23.766 1 90.69 409 HIS B O 1
ATOM 8939 N N . LEU B 1 410 ? -9.297 55.312 25.453 1 91 410 LEU B N 1
ATOM 8940 C CA . LEU B 1 410 ? -8.562 54.156 25.922 1 91 410 LEU B CA 1
ATOM 8941 C C . LEU B 1 410 ? -9.516 53.094 26.484 1 91 410 LEU B C 1
ATOM 8943 O O . LEU B 1 410 ? -9.125 51.938 26.703 1 91 410 LEU B O 1
ATOM 8947 N N . TYR B 1 411 ? -10.766 53.438 26.594 1 86.56 411 TYR B N 1
ATOM 8948 C CA . TYR B 1 411 ? -11.734 52.5 27.125 1 86.56 411 TYR B CA 1
ATOM 8949 C C . TYR B 1 411 ? -11.891 51.312 26.188 1 86.56 411 TYR B C 1
ATOM 8951 O O . TYR B 1 411 ? -12.344 50.219 26.594 1 86.56 411 TYR B O 1
ATOM 8959 N N . ILE B 1 412 ? -11.5 51.469 24.953 1 86 412 ILE B N 1
ATOM 8960 C CA . ILE B 1 412 ? -11.633 50.375 24 1 86 412 ILE B CA 1
ATOM 8961 C C . ILE B 1 412 ? -10.711 49.219 24.406 1 86 412 ILE B C 1
ATOM 8963 O O . ILE B 1 412 ? -10.945 48.062 24.031 1 86 412 ILE B O 1
ATOM 8967 N N . LEU B 1 413 ? -9.656 49.531 25.109 1 87.12 413 LEU B N 1
ATOM 8968 C CA . LEU B 1 413 ? -8.727 48.5 25.578 1 87.12 413 LEU B CA 1
ATOM 8969 C C . LEU B 1 413 ? -9.289 47.781 26.797 1 87.12 413 LEU B C 1
ATOM 8971 O O . LEU B 1 413 ? -8.891 46.625 27.078 1 87.12 413 LEU B O 1
ATOM 8975 N N . ALA B 1 414 ? -10.094 48.5 27.484 1 77.75 414 ALA B N 1
ATOM 8976 C CA . ALA B 1 414 ? -10.68 47.875 28.672 1 77.75 414 ALA B CA 1
ATOM 8977 C C . ALA B 1 414 ? -11.586 46.719 28.297 1 77.75 414 ALA B C 1
ATOM 8979 O O . ALA B 1 414 ? -11.547 45.656 28.953 1 77.75 414 ALA B O 1
ATOM 8980 N N . ALA B 1 415 ? -12.203 46.969 27.203 1 62.84 415 ALA B N 1
ATOM 8981 C CA . ALA B 1 415 ? -13.242 46 26.828 1 62.84 415 ALA B CA 1
ATOM 8982 C C . ALA B 1 415 ? -12.648 44.812 26.109 1 62.84 415 ALA B C 1
ATOM 8984 O O . ALA B 1 415 ? -13.312 43.781 25.953 1 62.84 415 ALA B O 1
ATOM 8985 N N . THR B 1 416 ? -11.508 44.906 25.609 1 63.44 416 THR B N 1
ATOM 8986 C CA . THR B 1 416 ? -10.883 43.812 24.844 1 63.44 416 THR B CA 1
ATOM 8987 C C . THR B 1 416 ? -9.852 43.094 25.703 1 63.44 416 THR B C 1
ATOM 8989 O O . THR B 1 416 ? -8.93 43.719 26.234 1 63.44 416 THR B O 1
ATOM 8992 N N . PRO B 1 417 ? -9.953 41.844 25.859 1 62.94 417 PRO B N 1
ATOM 8993 C CA . PRO B 1 417 ? -10.875 40.844 25.312 1 62.94 417 PRO B CA 1
ATOM 8994 C C . PRO B 1 417 ? -12.031 40.531 26.266 1 62.94 417 PRO B C 1
ATOM 8996 O O . PRO B 1 417 ? -13.078 40.031 25.828 1 62.94 417 PRO B O 1
ATOM 8999 N N . CYS B 1 418 ? -11.594 40.656 27.562 1 71.94 418 CYS B N 1
ATOM 9000 C CA . CYS B 1 418 ? -12.625 40.312 28.531 1 71.94 418 CYS B CA 1
ATOM 9001 C C . CYS B 1 418 ? -12.398 41.062 29.844 1 71.94 418 CYS B C 1
ATOM 9003 O O . CYS B 1 418 ? -11.328 41.625 30.078 1 71.94 418 CYS B O 1
ATOM 9005 N N . ILE B 1 419 ? -13.438 41.188 30.656 1 77.94 419 ILE B N 1
ATOM 9006 C CA . ILE B 1 419 ? -13.359 41.719 32 1 77.94 419 ILE B CA 1
ATOM 9007 C C . ILE B 1 419 ? -13.703 40.625 33.031 1 77.94 419 ILE B C 1
ATOM 9009 O O . ILE B 1 419 ? -14.633 39.844 32.812 1 77.94 419 ILE B O 1
ATOM 9013 N N . THR B 1 420 ? -12.812 40.5 33.969 1 79.06 420 THR B N 1
ATOM 9014 C CA . THR B 1 420 ? -13.117 39.594 35.062 1 79.06 420 THR B CA 1
ATOM 9015 C C . THR B 1 420 ? -13.914 40.312 36.125 1 79.06 420 THR B C 1
ATOM 9017 O O . THR B 1 420 ? -13.625 41.438 36.469 1 79.06 420 THR B O 1
ATOM 9020 N N . ALA B 1 421 ? -14.977 39.656 36.531 1 78.38 421 ALA B N 1
ATOM 9021 C CA . ALA B 1 421 ? -15.867 40.219 37.531 1 78.38 421 ALA B CA 1
ATOM 9022 C C . ALA B 1 421 ? -16.031 39.281 38.719 1 78.38 421 ALA B C 1
ATOM 9024 O O . ALA B 1 421 ? -16.281 38.094 38.562 1 78.38 421 ALA B O 1
ATOM 9025 N N . SER B 1 422 ? -15.727 39.812 39.844 1 81.25 422 SER B N 1
ATOM 9026 C CA . SER B 1 422 ? -16.047 39.094 41.062 1 81.25 422 SER B CA 1
ATOM 9027 C C . SER B 1 422 ? -17.5 39.25 41.469 1 81.25 422 SER B C 1
ATOM 9029 O O . SER B 1 422 ? -17.984 40.375 41.625 1 81.25 422 SER B O 1
ATOM 9031 N N . ILE B 1 423 ? -18.125 38.125 41.562 1 83.94 423 ILE B N 1
ATOM 9032 C CA . ILE B 1 423 ? -19.562 38.125 41.812 1 83.94 423 ILE B CA 1
ATOM 9033 C C . ILE B 1 423 ? -19.844 37.5 43.188 1 83.94 423 ILE B C 1
ATOM 9035 O O . ILE B 1 423 ? -19.234 36.5 43.531 1 83.94 423 ILE B O 1
ATOM 9039 N N . SER B 1 424 ? -20.688 38.188 43.875 1 85.19 424 SER B N 1
ATOM 9040 C CA . SER B 1 424 ? -21.172 37.656 45.156 1 85.19 424 SER B CA 1
ATOM 9041 C C . SER B 1 424 ? -22.594 37.125 45.031 1 85.19 424 SER B C 1
ATOM 9043 O O . SER B 1 424 ? -23.484 37.812 44.562 1 85.19 424 SER B O 1
ATOM 9045 N N . PHE B 1 425 ? -22.703 35.875 45.5 1 88.56 425 PHE B N 1
ATOM 9046 C CA . PHE B 1 425 ? -24.016 35.25 45.531 1 88.56 425 PHE B CA 1
ATOM 9047 C C . PHE B 1 425 ? -24.734 35.625 46.844 1 88.56 425 PHE B C 1
ATOM 9049 O O . PHE B 1 425 ? -24.453 35.031 47.875 1 88.56 425 PHE B O 1
ATOM 9056 N N . VAL B 1 426 ? -25.641 36.469 46.688 1 85.06 426 VAL B N 1
ATOM 9057 C CA . VAL B 1 426 ? -26.25 37.062 47.875 1 85.06 426 VAL B CA 1
ATOM 9058 C C . VAL B 1 426 ? -27.406 36.156 48.344 1 85.06 426 VAL B C 1
ATOM 9060 O O . VAL B 1 426 ? -27.656 36 49.531 1 85.06 426 VAL B O 1
ATOM 9063 N N . SER B 1 427 ? -28.188 35.625 47.406 1 88.44 427 SER B N 1
ATOM 9064 C CA . SER B 1 427 ? -29.375 34.844 47.75 1 88.44 427 SER B CA 1
ATOM 9065 C C . SER B 1 427 ? -29.828 34 46.531 1 88.44 427 SER B C 1
ATOM 9067 O O . SER B 1 427 ? -29.234 34.062 45.469 1 88.44 427 SER B O 1
ATOM 9069 N N . ALA B 1 428 ? -30.781 33.094 46.844 1 91.94 428 ALA B N 1
ATOM 9070 C CA . ALA B 1 428 ? -31.453 32.312 45.812 1 91.94 428 ALA B CA 1
ATOM 9071 C C . ALA B 1 428 ? -32.969 32.531 45.875 1 91.94 428 ALA B C 1
ATOM 9073 O O . ALA B 1 428 ? -33.531 32.594 46.969 1 91.94 428 ALA B O 1
ATOM 9074 N N . ILE B 1 429 ? -33.438 32.688 44.75 1 92 429 ILE B N 1
ATOM 9075 C CA . ILE B 1 429 ? -34.875 32.906 44.688 1 92 429 ILE B CA 1
ATOM 9076 C C . ILE B 1 429 ? -35.594 31.641 45.188 1 92 429 ILE B C 1
ATOM 9078 O O . ILE B 1 429 ? -35.344 30.547 44.688 1 92 429 ILE B O 1
ATOM 9082 N N . THR B 1 430 ? -36.406 31.781 46.156 1 92.94 430 THR B N 1
ATOM 9083 C CA . THR B 1 430 ? -37.188 30.656 46.688 1 92.94 430 THR B CA 1
ATOM 9084 C C . THR B 1 430 ? -38.625 30.688 46.156 1 92.94 430 THR B C 1
ATOM 9086 O O . THR B 1 430 ? -39.219 29.641 45.938 1 92.94 430 THR B O 1
ATOM 9089 N N . ASP B 1 431 ? -39.219 31.906 46.094 1 91.81 431 ASP B N 1
ATOM 9090 C CA . ASP B 1 431 ? -40.562 32.094 45.625 1 91.81 431 ASP B CA 1
ATOM 9091 C C . ASP B 1 431 ? -40.688 33.344 44.719 1 91.81 431 ASP B C 1
ATOM 9093 O O . ASP B 1 431 ? -39.969 34.312 44.906 1 91.81 431 ASP B O 1
ATOM 9097 N N . ILE B 1 432 ? -41.5 33.219 43.656 1 92.12 432 ILE B N 1
ATOM 9098 C CA . ILE B 1 432 ? -41.656 34.281 42.656 1 92.12 432 ILE B CA 1
ATOM 9099 C C . ILE B 1 432 ? -43.125 34.438 42.281 1 92.12 432 ILE B C 1
ATOM 9101 O O . ILE B 1 432 ? -43.906 33.469 42.344 1 92.12 432 ILE B O 1
ATOM 9105 N N . GLY B 1 433 ? -43.531 35.625 42.031 1 91.25 433 GLY B N 1
ATOM 9106 C CA . GLY B 1 433 ? -44.906 35.906 41.594 1 91.25 433 GLY B CA 1
ATOM 9107 C C . GLY B 1 433 ? -45.062 35.781 40.094 1 91.25 433 GLY B C 1
ATOM 9108 O O . GLY B 1 433 ? -44.156 35.344 39.375 1 91.25 433 GLY B O 1
ATOM 9109 N N . GLU B 1 434 ? -46.281 36.125 39.625 1 90.31 434 GLU B N 1
ATOM 9110 C CA . GLU B 1 434 ? -46.531 36.156 38.188 1 90.31 434 GLU B CA 1
ATOM 9111 C C . GLU B 1 434 ? -45.875 37.344 37.531 1 90.31 434 GLU B C 1
ATOM 9113 O O . GLU B 1 434 ? -45.719 38.406 38.125 1 90.31 434 GLU B O 1
ATOM 9118 N N . PHE B 1 435 ? -45.5 37.188 36.312 1 89.38 435 PHE B N 1
ATOM 9119 C CA . PHE B 1 435 ? -44.875 38.281 35.562 1 89.38 435 PHE B CA 1
ATOM 9120 C C . PHE B 1 435 ? -45.938 39.25 35.031 1 89.38 435 PHE B C 1
ATOM 9122 O O . PHE B 1 435 ? -46.969 38.812 34.531 1 89.38 435 PHE B O 1
ATOM 9129 N N . VAL B 1 436 ? -45.656 40.5 35.281 1 86.5 436 VAL B N 1
ATOM 9130 C CA . VAL B 1 436 ? -46.562 41.531 34.812 1 86.5 436 VAL B CA 1
ATOM 9131 C C . VAL B 1 436 ? -45.844 42.531 33.938 1 86.5 436 VAL B C 1
ATOM 9133 O O . VAL B 1 436 ? -44.625 42.5 33.844 1 86.5 436 VAL B O 1
ATOM 9136 N N . ASP B 1 437 ? -46.562 43.406 33.219 1 83.5 437 ASP B N 1
ATOM 9137 C CA . ASP B 1 437 ? -45.969 44.406 32.375 1 83.5 437 ASP B CA 1
ATOM 9138 C C . ASP B 1 437 ? -45.562 45.625 33.156 1 83.5 437 ASP B C 1
ATOM 9140 O O . ASP B 1 437 ? -45.844 45.719 34.344 1 83.5 437 ASP B O 1
ATOM 9144 N N . HIS B 1 438 ? -44.875 46.469 32.562 1 83.12 438 HIS B N 1
ATOM 9145 C CA . HIS B 1 438 ? -44.344 47.688 33.188 1 83.12 438 HIS B CA 1
ATOM 9146 C C . HIS B 1 438 ? -45.438 48.5 33.844 1 83.12 438 HIS B C 1
ATOM 9148 O O . HIS B 1 438 ? -45.281 49 34.969 1 83.12 438 HIS B O 1
ATOM 9154 N N . ASP B 1 439 ? -46.594 48.656 33.188 1 82.88 439 ASP B N 1
ATOM 9155 C CA . ASP B 1 439 ? -47.656 49.531 33.688 1 82.88 439 ASP B CA 1
ATOM 9156 C C . ASP B 1 439 ? -48.25 49 34.969 1 82.88 439 ASP B C 1
ATOM 9158 O O . ASP B 1 439 ? -48.594 49.781 35.875 1 82.88 439 ASP B O 1
ATOM 9162 N N . GLU B 1 440 ? -48.281 47.781 35.062 1 86.56 440 GLU B N 1
ATOM 9163 C CA . GLU B 1 440 ? -48.812 47.156 36.281 1 86.56 440 GLU B CA 1
ATOM 9164 C C . GLU B 1 440 ? -47.781 47.188 37.406 1 86.56 440 GLU B C 1
ATOM 9166 O O . GLU B 1 440 ? -48.094 47.469 38.562 1 86.56 440 GLU B O 1
ATOM 9171 N N . ALA B 1 441 ? -46.562 46.906 37.125 1 88.19 441 ALA B N 1
ATOM 9172 C CA . ALA B 1 441 ? -45.5 46.75 38.125 1 88.19 441 ALA B CA 1
ATOM 9173 C C . ALA B 1 441 ? -45.25 48.062 38.844 1 88.19 441 ALA B C 1
ATOM 9175 O O . ALA B 1 441 ? -44.844 48.062 40 1 88.19 441 ALA B O 1
ATOM 9176 N N . PHE B 1 442 ? -45.5 49.219 38.156 1 88.5 442 PHE B N 1
ATOM 9177 C CA . PHE B 1 442 ? -45.094 50.469 38.781 1 88.5 442 PHE B CA 1
ATOM 9178 C C . PHE B 1 442 ? -46.344 51.344 39.062 1 88.5 442 PHE B C 1
ATOM 9180 O O . PHE B 1 442 ? -46.219 52.531 39.312 1 88.5 442 PHE B O 1
ATOM 9187 N N . GLN B 1 443 ? -47.438 50.719 39.062 1 88 443 GLN B N 1
ATOM 9188 C CA . GLN B 1 443 ? -48.656 51.406 39.531 1 88 443 GLN B CA 1
ATOM 9189 C C . GLN B 1 443 ? -48.75 51.344 41.062 1 88 443 GLN B C 1
ATOM 9191 O O . GLN B 1 443 ? -48.594 50.312 41.688 1 88 443 GLN B O 1
ATOM 9196 N N . PRO B 1 444 ? -49.094 52.469 41.594 1 87.94 444 PRO B N 1
ATOM 9197 C CA . PRO B 1 444 ? -49.188 52.5 43.062 1 87.94 444 PRO B CA 1
ATOM 9198 C C . PRO B 1 444 ? -50.188 51.5 43.625 1 87.94 444 PRO B C 1
ATOM 9200 O O . PRO B 1 444 ? -49.969 50.938 44.688 1 87.94 444 PRO B O 1
ATOM 9203 N N . GLY B 1 445 ? -51.188 51.188 42.875 1 86.62 445 GLY B N 1
ATOM 9204 C CA . GLY B 1 445 ? -52.219 50.25 43.312 1 86.62 445 GLY B CA 1
ATOM 9205 C C . GLY B 1 445 ? -51.688 48.844 43.438 1 86.62 445 GLY B C 1
ATOM 9206 O O . GLY B 1 445 ? -52.25 48.031 44.219 1 86.62 445 GLY B O 1
ATOM 9207 N N . SER B 1 446 ? -50.688 48.5 42.719 1 90.19 446 SER B N 1
ATOM 9208 C CA . SER B 1 446 ? -50.156 47.156 42.719 1 90.19 446 SER B CA 1
ATOM 9209 C C . SER B 1 446 ? -49.344 46.875 44 1 90.19 446 SER B C 1
ATOM 9211 O O . SER B 1 446 ? -49.031 45.719 44.281 1 90.19 446 SER B O 1
ATOM 9213 N N . TRP B 1 447 ? -49.062 47.906 44.812 1 91.38 447 TRP B N 1
ATOM 9214 C CA . TRP B 1 447 ? -48.188 47.75 45.969 1 91.38 447 TRP B CA 1
ATOM 9215 C C . TRP B 1 447 ? -49 48 47.25 1 91.38 447 TRP B C 1
ATOM 9217 O O . TRP B 1 447 ? -48.406 48.312 48.281 1 91.38 447 TRP B O 1
ATOM 9227 N N . LYS B 1 448 ? -50.219 47.906 47.125 1 83.94 448 LYS B N 1
ATOM 9228 C CA . LYS B 1 448 ? -51.094 47.969 48.312 1 83.94 448 LYS B CA 1
ATOM 9229 C C . LYS B 1 448 ? -51.406 46.594 48.875 1 83.94 448 LYS B C 1
ATOM 9231 O O . LYS B 1 448 ? -51.562 45.656 48.094 1 83.94 448 LYS B O 1
ATOM 9236 N N . ALA B 1 449 ? -51.219 46.406 50.188 1 75.25 449 ALA B N 1
ATOM 9237 C CA . ALA B 1 449 ? -51.5 45.156 50.844 1 75.25 449 ALA B CA 1
ATOM 9238 C C . ALA B 1 449 ? -53 44.812 50.812 1 75.25 449 ALA B C 1
ATOM 9240 O O . ALA B 1 449 ? -53.844 45.719 50.844 1 75.25 449 ALA B O 1
ATOM 9241 N N . GLY B 1 450 ? -53.531 43.75 50.031 1 63.12 450 GLY B N 1
ATOM 9242 C CA . GLY B 1 450 ? -54.906 43.312 49.969 1 63.12 450 GLY B CA 1
ATOM 9243 C C . GLY B 1 450 ? -55.719 43.688 51.188 1 63.12 450 GLY B C 1
ATOM 9244 O O . GLY B 1 450 ? -55.25 43.5 52.312 1 63.12 450 GLY B O 1
ATOM 9245 N N . GLY B 1 451 ? -56.656 44.719 51.281 1 55.97 451 GLY B N 1
ATOM 9246 C CA . GLY B 1 451 ? -57.719 44.969 52.25 1 55.97 451 GLY B CA 1
ATOM 9247 C C . GLY B 1 451 ? -59.094 44.562 51.75 1 55.97 451 GLY B C 1
ATOM 9248 O O . GLY B 1 451 ? -59.219 43.812 50.781 1 55.97 451 GLY B O 1
ATOM 9249 N N . TRP B 1 452 ? -60.156 44.906 52.5 1 56.69 452 TRP B N 1
ATOM 9250 C CA . TRP B 1 452 ? -61.562 44.562 52.188 1 56.69 452 TRP B CA 1
ATOM 9251 C C . TRP B 1 452 ? -61.906 44.938 50.75 1 56.69 452 TRP B C 1
ATOM 9253 O O . TRP B 1 452 ? -62.75 44.281 50.125 1 56.69 452 TRP B O 1
ATOM 9263 N N . THR B 1 453 ? -61.25 45.906 50.062 1 55.5 453 THR B N 1
ATOM 9264 C CA . THR B 1 453 ? -61.719 46.406 48.75 1 55.5 453 THR B CA 1
ATOM 9265 C C . THR B 1 453 ? -60.594 46.281 47.719 1 55.5 453 THR B C 1
ATOM 9267 O O . THR B 1 453 ? -60.844 46.531 46.531 1 55.5 453 THR B O 1
ATOM 9270 N N . THR B 1 454 ? -59.344 45.969 48.062 1 61.72 454 THR B N 1
ATOM 9271 C CA . THR B 1 454 ? -58.312 46 47.062 1 61.72 454 THR B CA 1
ATOM 9272 C C . THR B 1 454 ? -57.688 44.625 46.844 1 61.72 454 THR B C 1
ATOM 9274 O O . THR B 1 454 ? -57.375 43.938 47.812 1 61.72 454 THR B O 1
ATOM 9277 N N . ILE B 1 455 ? -57.688 44.156 45.625 1 72.62 455 ILE B N 1
ATOM 9278 C CA . ILE B 1 455 ? -57.156 42.844 45.219 1 72.62 455 ILE B CA 1
ATOM 9279 C C . ILE B 1 455 ? -55.656 42.906 45.156 1 72.62 455 ILE B C 1
ATOM 9281 O O . ILE B 1 455 ? -55.062 43.781 44.531 1 72.62 455 ILE B O 1
ATOM 9285 N N . ARG B 1 456 ? -54.969 42.094 45.938 1 84 456 ARG B N 1
ATOM 9286 C CA . ARG B 1 456 ? -53.531 41.875 45.906 1 84 456 ARG B CA 1
ATOM 9287 C C . ARG B 1 456 ? -53.062 41.469 44.5 1 84 456 ARG B C 1
ATOM 9289 O O . ARG B 1 456 ? -53.656 40.562 43.906 1 84 456 ARG B O 1
ATOM 9296 N N . SER B 1 457 ? -52.156 42.156 44.031 1 88.31 457 SER B N 1
ATOM 9297 C CA . SER B 1 457 ? -51.656 41.844 42.719 1 88.31 457 SER B CA 1
ATOM 9298 C C . SER B 1 457 ? -50.969 40.469 42.688 1 88.31 457 SER B C 1
ATOM 9300 O O . SER B 1 457 ? -50.281 40.094 43.625 1 88.31 457 SER B O 1
ATOM 9302 N N . ASN B 1 458 ? -51.125 39.688 41.594 1 89.62 458 ASN B N 1
ATOM 9303 C CA . ASN B 1 458 ? -50.531 38.375 41.406 1 89.62 458 ASN B CA 1
ATOM 9304 C C . ASN B 1 458 ? -49 38.5 41.188 1 89.62 458 ASN B C 1
ATOM 9306 O O . ASN B 1 458 ? -48.312 37.469 41.188 1 89.62 458 ASN B O 1
ATOM 9310 N N . MET B 1 459 ? -48.531 39.719 41.156 1 91.94 459 MET B N 1
ATOM 9311 C CA . MET B 1 459 ? -47.094 39.969 41 1 91.94 459 MET B CA 1
ATOM 9312 C C . MET B 1 459 ? -46.344 39.531 42.25 1 91.94 459 MET B C 1
ATOM 9314 O O . MET B 1 459 ? -45.188 39.156 42.188 1 91.94 459 MET B O 1
ATOM 9318 N N . HIS B 1 460 ? -47.062 39.562 43.375 1 92.88 460 HIS B N 1
ATOM 9319 C CA . HIS B 1 460 ? -46.438 39.25 44.656 1 92.88 460 HIS B CA 1
ATOM 9320 C C . HIS B 1 460 ? -46.656 37.781 45 1 92.88 460 HIS B C 1
ATOM 9322 O O . HIS B 1 460 ? -47.812 37.312 45.031 1 92.88 460 HIS B O 1
ATOM 9328 N N . PRO B 1 461 ? -45.531 37.125 45.25 1 91.56 461 PRO B N 1
ATOM 9329 C CA . PRO B 1 461 ? -45.719 35.719 45.688 1 91.56 461 PRO B CA 1
ATOM 9330 C C . PRO B 1 461 ? -46.5 35.625 46.969 1 91.56 461 PRO B C 1
ATOM 9332 O O . PRO B 1 461 ? -46.594 36.594 47.75 1 91.56 461 PRO B O 1
ATOM 9335 N N . ARG B 1 462 ? -46.969 34.438 47.281 1 86.44 462 ARG B N 1
ATOM 9336 C CA . ARG B 1 462 ? -47.844 34.219 48.438 1 86.44 462 ARG B CA 1
ATOM 9337 C C . ARG B 1 462 ? -47.062 34.375 49.719 1 86.44 462 ARG B C 1
ATOM 9339 O O . ARG B 1 462 ? -47.656 34.781 50.75 1 86.44 462 ARG B O 1
ATOM 9346 N N . SER B 1 463 ? -45.844 34.25 49.688 1 87.31 463 SER B N 1
ATOM 9347 C CA . SER B 1 463 ? -45 34.312 50.906 1 87.31 463 SER B CA 1
ATOM 9348 C C . SER B 1 463 ? -44.688 35.75 51.281 1 87.31 463 SER B C 1
ATOM 9350 O O . SER B 1 463 ? -44.125 36 52.344 1 87.31 463 SER B O 1
ATOM 9352 N N . PHE B 1 464 ? -45.125 36.781 50.469 1 87.94 464 PHE B N 1
ATOM 9353 C CA . PHE B 1 464 ? -44.844 38.188 50.719 1 87.94 464 PHE B CA 1
ATOM 9354 C C . PHE B 1 464 ? -45.781 38.719 51.812 1 87.94 464 PHE B C 1
ATOM 9356 O O . PHE B 1 464 ? -47 38.625 51.688 1 87.94 464 PHE B O 1
ATOM 9363 N N . SER B 1 465 ? -45.219 39.219 52.844 1 83.5 465 SER B N 1
ATOM 9364 C CA . SER B 1 465 ? -46.031 39.844 53.875 1 83.5 465 SER B CA 1
ATOM 9365 C C . SER B 1 465 ? -46.562 41.188 53.406 1 83.5 465 SER B C 1
ATOM 9367 O O . SER B 1 465 ? -45.969 41.844 52.531 1 83.5 465 SER B O 1
ATOM 9369 N N . PRO B 1 466 ? -47.719 41.562 53.906 1 84.75 466 PRO B N 1
ATOM 9370 C CA . PRO B 1 466 ? -48.219 42.906 53.562 1 84.75 466 PRO B CA 1
ATOM 9371 C C . PRO B 1 466 ? -47.219 44.031 53.844 1 84.75 466 PRO B C 1
ATOM 9373 O O . PRO B 1 466 ? -47.156 45 53.094 1 84.75 466 PRO B O 1
ATOM 9376 N N . GLN B 1 467 ? -46.406 43.781 54.906 1 85.62 467 GLN B N 1
ATOM 9377 C CA . GLN B 1 467 ? -45.375 44.781 55.25 1 85.62 467 GLN B CA 1
ATOM 9378 C C . GLN B 1 467 ? -44.281 44.812 54.188 1 85.62 467 GLN B C 1
ATOM 9380 O O . GLN B 1 467 ? -43.781 45.875 53.812 1 85.62 467 GLN B O 1
ATOM 9385 N N . ASP B 1 468 ? -43.969 43.688 53.75 1 86.81 468 ASP B N 1
ATOM 9386 C CA . ASP B 1 468 ? -42.906 43.594 52.719 1 86.81 468 ASP B CA 1
ATOM 9387 C C . ASP B 1 468 ? -43.375 44.25 51.438 1 86.81 468 ASP B C 1
ATOM 9389 O O . ASP B 1 468 ? -42.594 44.906 50.75 1 86.81 468 ASP B O 1
ATOM 9393 N N . ILE B 1 469 ? -44.625 44.094 51.062 1 90.06 469 ILE B N 1
ATOM 9394 C CA . ILE B 1 469 ? -45.188 44.688 49.844 1 90.06 469 ILE B CA 1
ATOM 9395 C C . ILE B 1 469 ? -45.125 46.219 49.938 1 90.06 469 ILE B C 1
ATOM 9397 O O . ILE B 1 469 ? -44.719 46.906 49 1 90.06 469 ILE B O 1
ATOM 9401 N N . GLN B 1 470 ? -45.438 46.656 51.125 1 88.12 470 GLN B N 1
ATOM 9402 C CA . GLN B 1 470 ? -45.438 48.094 51.344 1 88.12 470 GLN B CA 1
ATOM 9403 C C . GLN B 1 470 ? -44.031 48.656 51.312 1 88.12 470 GLN B C 1
ATOM 9405 O O . GLN B 1 470 ? -43.781 49.688 50.688 1 88.12 470 GLN B O 1
ATOM 9410 N N . ASP B 1 471 ? -43.125 48 52.031 1 87.75 471 ASP B N 1
ATOM 9411 C CA . ASP B 1 471 ? -41.75 48.469 52.094 1 87.75 471 ASP B CA 1
ATOM 9412 C C . ASP B 1 471 ? -41.094 48.469 50.719 1 87.75 471 ASP B C 1
ATOM 9414 O O . ASP B 1 471 ? -40.438 49.438 50.344 1 87.75 471 ASP B O 1
ATOM 9418 N N . LEU B 1 472 ? -41.25 47.375 50 1 89.44 472 LEU B N 1
ATOM 9419 C CA . LEU B 1 472 ? -40.656 47.281 48.656 1 89.44 472 LEU B CA 1
ATOM 9420 C C . LEU B 1 472 ? -41.344 48.281 47.719 1 89.44 472 LEU B C 1
ATOM 9422 O O . LEU B 1 472 ? -40.688 48.844 46.844 1 89.44 472 LEU B O 1
ATOM 9426 N N . GLY B 1 473 ? -42.594 48.438 47.844 1 88.69 473 GLY B N 1
ATOM 9427 C CA . GLY B 1 473 ? -43.344 49.406 47.031 1 88.69 473 GLY B CA 1
ATOM 9428 C C . GLY B 1 473 ? -42.844 50.812 47.188 1 88.69 473 GLY B C 1
ATOM 9429 O O . GLY B 1 473 ? -42.719 51.562 46.188 1 88.69 473 GLY B O 1
ATOM 9430 N N . GLU B 1 474 ? -42.562 51.156 48.375 1 88.19 474 GLU B N 1
ATOM 9431 C CA . GLU B 1 474 ? -42.031 52.5 48.625 1 88.19 474 GLU B CA 1
ATOM 9432 C C . GLU B 1 474 ? -40.688 52.719 47.906 1 88.19 474 GLU B C 1
ATOM 9434 O O . GLU B 1 474 ? -40.406 53.844 47.438 1 88.19 474 GLU B O 1
ATOM 9439 N N . TYR B 1 475 ? -39.969 51.688 47.906 1 86.19 475 TYR B N 1
ATOM 9440 C CA . TYR B 1 475 ? -38.656 51.781 47.25 1 86.19 475 TYR B CA 1
ATOM 9441 C C . TYR B 1 475 ? -38.812 51.781 45.719 1 86.19 475 TYR B C 1
ATOM 9443 O O . TYR B 1 475 ? -38.188 52.562 45.031 1 86.19 475 TYR B O 1
ATOM 9451 N N . VAL B 1 476 ? -39.625 50.906 45.219 1 87.06 476 VAL B N 1
ATOM 9452 C CA . VAL B 1 476 ? -39.781 50.719 43.781 1 87.06 476 VAL B CA 1
ATOM 9453 C C . VAL B 1 476 ? -40.438 51.938 43.125 1 87.06 476 VAL B C 1
ATOM 9455 O O . VAL B 1 476 ? -40.125 52.281 42 1 87.06 476 VAL B O 1
ATOM 9458 N N . LEU B 1 477 ? -41.281 52.594 43.844 1 87.69 477 LEU B N 1
ATOM 9459 C CA . LEU B 1 477 ? -42.031 53.688 43.281 1 87.69 477 LEU B CA 1
ATOM 9460 C C . LEU B 1 477 ? -41.219 55 43.375 1 87.69 477 LEU B C 1
ATOM 9462 O O . LEU B 1 477 ? -41.688 56.031 42.906 1 87.69 477 LEU B O 1
ATOM 9466 N N . ARG B 1 478 ? -40 54.844 43.875 1 83.88 478 ARG B N 1
ATOM 9467 C CA . ARG B 1 478 ? -39.125 56 43.906 1 83.88 478 ARG B CA 1
ATOM 9468 C C . ARG B 1 478 ? -38.688 56.375 42.5 1 83.88 478 ARG B C 1
ATOM 9470 O O . ARG B 1 478 ? -38.531 55.5 41.625 1 83.88 478 ARG B O 1
ATOM 9477 N N . GLU B 1 479 ? -38.469 57.594 42.375 1 78.06 479 GLU B N 1
ATOM 9478 C CA . GLU B 1 479 ? -38.031 58.125 41.062 1 78.06 479 GLU B CA 1
ATOM 9479 C C . GLU B 1 479 ? -36.656 57.531 40.688 1 78.06 479 GLU B C 1
ATOM 9481 O O . GLU B 1 479 ? -35.75 57.469 41.5 1 78.06 479 GLU B O 1
ATOM 9486 N N . GLY B 1 480 ? -36.562 56.938 39.5 1 75.62 480 GLY B N 1
ATOM 9487 C CA . GLY B 1 480 ? -35.312 56.438 39 1 75.62 480 GLY B CA 1
ATOM 9488 C C . GLY B 1 480 ? -35.219 54.906 39.031 1 75.62 480 GLY B C 1
ATOM 9489 O O . GLY B 1 480 ? -34.406 54.312 38.312 1 75.62 480 GLY B O 1
ATOM 9490 N N . THR B 1 481 ? -36 54.219 39.875 1 76.88 481 THR B N 1
ATOM 9491 C CA . THR B 1 481 ? -35.906 52.781 40.094 1 76.88 481 THR B CA 1
ATOM 9492 C C . THR B 1 481 ? -36.25 52.031 38.781 1 76.88 481 THR B C 1
ATOM 9494 O O . THR B 1 481 ? -35.625 51.031 38.469 1 76.88 481 THR B O 1
ATOM 9497 N N . PRO B 1 482 ? -37.281 52.469 38 1 71.06 482 PRO B N 1
ATOM 9498 C CA . PRO B 1 482 ? -37.594 51.75 36.781 1 71.06 482 PRO B CA 1
ATOM 9499 C C . PRO B 1 482 ? -36.406 51.688 35.812 1 71.06 482 PRO B C 1
ATOM 9501 O O . PRO B 1 482 ? -36.25 50.75 35.031 1 71.06 482 PRO B O 1
ATOM 9504 N N . GLN B 1 483 ? -35.562 52.594 35.875 1 70.31 483 GLN B N 1
ATOM 9505 C CA . GLN B 1 483 ? -34.406 52.656 34.969 1 70.31 483 GLN B CA 1
ATOM 9506 C C . GLN B 1 483 ? -33.375 51.594 35.344 1 70.31 483 GLN B C 1
ATOM 9508 O O . GLN B 1 483 ? -32.625 51.094 34.5 1 70.31 483 GLN B O 1
ATOM 9513 N N . LEU B 1 484 ? -33.406 51.25 36.594 1 71.88 484 LEU B N 1
ATOM 9514 C CA . LEU B 1 484 ? -32.438 50.25 37.094 1 71.88 484 LEU B CA 1
ATOM 9515 C C . LEU B 1 484 ? -32.812 48.844 36.594 1 71.88 484 LEU B C 1
ATOM 9517 O O . LEU B 1 484 ? -31.984 47.969 36.562 1 71.88 484 LEU B O 1
ATOM 9521 N N . LEU B 1 485 ? -34 48.688 36.281 1 67.31 485 LEU B N 1
ATOM 9522 C CA . LEU B 1 485 ? -34.531 47.375 35.938 1 67.31 485 LEU B CA 1
ATOM 9523 C C . LEU B 1 485 ? -34.719 47.25 34.406 1 67.31 485 LEU B C 1
ATOM 9525 O O . LEU B 1 485 ? -35.406 46.312 33.969 1 67.31 485 LEU B O 1
ATOM 9529 N N . SER B 1 486 ? -34.156 48.188 33.625 1 66.12 486 SER B N 1
ATOM 9530 C CA . SER B 1 486 ? -34.406 48.125 32.188 1 66.12 486 SER B CA 1
ATOM 9531 C C . SER B 1 486 ? -33.094 48.094 31.406 1 66.12 486 SER B C 1
ATOM 9533 O O . SER B 1 486 ? -32.156 48.844 31.719 1 66.12 486 SER B O 1
ATOM 9535 N N . PHE B 1 487 ? -32.938 46.938 30.734 1 65.25 487 PHE B N 1
ATOM 9536 C CA . PHE B 1 487 ? -31.828 46.875 29.797 1 65.25 487 PHE B CA 1
ATOM 9537 C C . PHE B 1 487 ? -32.312 47.156 28.375 1 65.25 487 PHE B C 1
ATOM 9539 O O . PHE B 1 487 ? -33.312 46.594 27.938 1 65.25 487 PHE B O 1
ATOM 9546 N N . ALA B 1 488 ? -31.906 48.188 27.844 1 61.84 488 ALA B N 1
ATOM 9547 C CA . ALA B 1 488 ? -32.469 48.594 26.547 1 61.84 488 ALA B CA 1
ATOM 9548 C C . ALA B 1 488 ? -32.281 47.469 25.531 1 61.84 488 ALA B C 1
ATOM 9550 O O . ALA B 1 488 ? -33.219 47.125 24.797 1 61.84 488 ALA B O 1
ATOM 9551 N N . ASP B 1 489 ? -31.078 46.969 25.094 1 62.97 489 ASP B N 1
ATOM 9552 C CA . ASP B 1 489 ? -30.891 45.938 24.094 1 62.97 489 ASP B CA 1
ATOM 9553 C C . ASP B 1 489 ? -29.75 45 24.5 1 62.97 489 ASP B C 1
ATOM 9555 O O . ASP B 1 489 ? -28.578 45.375 24.469 1 62.97 489 ASP B O 1
ATOM 9559 N N . PRO B 1 490 ? -30.281 43.906 25.016 1 60.03 490 PRO B N 1
ATOM 9560 C CA . PRO B 1 490 ? -29.234 42.938 25.328 1 60.03 490 PRO B CA 1
ATOM 9561 C C . PRO B 1 490 ? -28.422 42.5 24.109 1 60.03 490 PRO B C 1
ATOM 9563 O O . PRO B 1 490 ? -28.906 42.625 22.984 1 60.03 490 PRO B O 1
ATOM 9566 N N . HIS B 1 491 ? -27.219 42.062 24.344 1 60.44 491 HIS B N 1
ATOM 9567 C CA . HIS B 1 491 ? -26.359 41.562 23.281 1 60.44 491 HIS B CA 1
ATOM 9568 C C . HIS B 1 491 ? -26.969 40.344 22.609 1 60.44 491 HIS B C 1
ATOM 9570 O O . HIS B 1 491 ? -27.469 39.438 23.297 1 60.44 491 HIS B O 1
ATOM 9576 N N . VAL B 1 492 ? -27.219 40.375 21.359 1 56.09 492 VAL B N 1
ATOM 9577 C CA . VAL B 1 492 ? -27.656 39.219 20.594 1 56.09 492 VAL B CA 1
ATOM 9578 C C . VAL B 1 492 ? -26.5 38.688 19.75 1 56.09 492 VAL B C 1
ATOM 9580 O O . VAL B 1 492 ? -25.938 39.438 18.922 1 56.09 492 VAL B O 1
ATOM 9583 N N . ALA B 1 493 ? -25.984 37.469 20.188 1 55.34 493 ALA B N 1
ATOM 9584 C CA . ALA B 1 493 ? -24.891 36.875 19.422 1 55.34 493 ALA B CA 1
ATOM 9585 C C . ALA B 1 493 ? -25.266 36.719 17.953 1 55.34 493 ALA B C 1
ATOM 9587 O O . ALA B 1 493 ? -24.438 36.938 17.062 1 55.34 493 ALA B O 1
ATOM 9588 N N . TYR B 1 494 ? -26.531 36.25 17.812 1 58.25 494 TYR B N 1
ATOM 9589 C CA . TYR B 1 494 ? -27.062 36.062 16.469 1 58.25 494 TYR B CA 1
ATOM 9590 C C . TYR B 1 494 ? -28.266 36.938 16.219 1 58.25 494 TYR B C 1
ATOM 9592 O O . TYR B 1 494 ? -28.984 37.281 17.141 1 58.25 494 TYR B O 1
ATOM 9600 N N . GLY B 1 495 ? -28.328 37.562 15.094 1 59.75 495 GLY B N 1
ATOM 9601 C CA . GLY B 1 495 ? -29.469 38.375 14.727 1 59.75 495 GLY B CA 1
ATOM 9602 C C . GLY B 1 495 ? -29.125 39.844 14.586 1 59.75 495 GLY B C 1
ATOM 9603 O O . GLY B 1 495 ? -27.953 40.219 14.633 1 59.75 495 GLY B O 1
ATOM 9604 N N . ASN B 1 496 ? -30.016 40.594 14.312 1 65.31 496 ASN B N 1
ATOM 9605 C CA . ASN B 1 496 ? -29.844 42.031 14.172 1 65.31 496 ASN B CA 1
ATOM 9606 C C . ASN B 1 496 ? -29.766 42.719 15.531 1 65.31 496 ASN B C 1
ATOM 9608 O O . ASN B 1 496 ? -30.672 42.594 16.344 1 65.31 496 ASN B O 1
ATOM 9612 N N . PRO B 1 497 ? -28.672 43.25 15.891 1 71.06 497 PRO B N 1
ATOM 9613 C CA . PRO B 1 497 ? -28.547 43.938 17.172 1 71.06 497 PRO B CA 1
ATOM 9614 C C . PRO B 1 497 ? -29.562 45.062 17.344 1 71.06 497 PRO B C 1
ATOM 9616 O O . PRO B 1 497 ? -29.953 45.688 16.344 1 71.06 497 PRO B O 1
ATOM 9619 N N . GLY B 1 498 ? -30.047 45.344 18.516 1 71.75 498 GLY B N 1
ATOM 9620 C CA . GLY B 1 498 ? -30.922 46.438 18.844 1 71.75 498 GLY B CA 1
ATOM 9621 C C . GLY B 1 498 ? -30.281 47.812 18.641 1 71.75 498 GLY B C 1
ATOM 9622 O O . GLY B 1 498 ? -29.078 47.906 18.438 1 71.75 498 GLY B O 1
ATOM 9623 N N . PRO B 1 499 ? -31.031 48.844 18.547 1 72.94 499 PRO B N 1
ATOM 9624 C CA . PRO B 1 499 ? -30.516 50.156 18.25 1 72.94 499 PRO B CA 1
ATOM 9625 C C . PRO B 1 499 ? -29.438 50.625 19.25 1 72.94 499 PRO B C 1
ATOM 9627 O O . PRO B 1 499 ? -28.453 51.25 18.844 1 72.94 499 PRO B O 1
ATOM 9630 N N . THR B 1 500 ? -29.656 50.312 20.5 1 73.62 500 THR B N 1
ATOM 9631 C CA . THR B 1 500 ? -28.656 50.719 21.484 1 73.62 500 THR B CA 1
ATOM 9632 C C . THR B 1 500 ? -27.359 49.969 21.297 1 73.62 500 THR B C 1
ATOM 9634 O O . THR B 1 500 ? -26.266 50.531 21.469 1 73.62 500 THR B O 1
ATOM 9637 N N . GLU B 1 501 ? -27.609 48.781 20.969 1 77.81 501 GLU B N 1
ATOM 9638 C CA . GLU B 1 501 ? -26.422 48 20.688 1 77.81 501 GLU B CA 1
ATOM 9639 C C . GLU B 1 501 ? -25.656 48.531 19.484 1 77.81 501 GLU B C 1
ATOM 9641 O O . GLU B 1 501 ? -24.422 48.531 19.469 1 77.81 501 GLU B O 1
ATOM 9646 N N . LYS B 1 502 ? -26.344 48.906 18.562 1 77.88 502 LYS B N 1
ATOM 9647 C CA . LYS B 1 502 ? -25.719 49.469 17.375 1 77.88 502 LYS B CA 1
ATOM 9648 C C . LYS B 1 502 ? -24.922 50.75 17.703 1 77.88 502 LYS B C 1
ATOM 9650 O O . LYS B 1 502 ? -23.844 50.969 17.172 1 77.88 502 LYS B O 1
ATOM 9655 N N . VAL B 1 503 ? -25.5 51.531 18.594 1 80.19 503 VAL B N 1
ATOM 9656 C CA . VAL B 1 503 ? -24.828 52.781 18.984 1 80.19 503 VAL B CA 1
ATOM 9657 C C . VAL B 1 503 ? -23.562 52.438 19.766 1 80.19 503 VAL B C 1
ATOM 9659 O O . VAL B 1 503 ? -22.516 53.094 19.562 1 80.19 503 VAL B O 1
ATOM 9662 N N . ARG B 1 504 ? -23.672 51.531 20.609 1 80.38 504 ARG B N 1
ATOM 9663 C CA . ARG B 1 504 ? -22.5 51.156 21.375 1 80.38 504 ARG B CA 1
ATOM 9664 C C . ARG B 1 504 ? -21.391 50.625 20.469 1 80.38 504 ARG B C 1
ATOM 9666 O O . ARG B 1 504 ? -20.219 50.969 20.625 1 80.38 504 ARG B O 1
ATOM 9673 N N . GLN B 1 505 ? -21.797 49.844 19.562 1 79.06 505 GLN B N 1
ATOM 9674 C CA . GLN B 1 505 ? -20.828 49.281 18.625 1 79.06 505 GLN B CA 1
ATOM 9675 C C . GLN B 1 505 ? -20.188 50.375 17.797 1 79.06 505 GLN B C 1
ATOM 9677 O O . GLN B 1 505 ? -18.969 50.375 17.562 1 79.06 505 GLN B O 1
ATOM 9682 N N . ALA B 1 506 ? -20.984 51.25 17.375 1 81.38 506 ALA B N 1
ATOM 9683 C CA . ALA B 1 506 ? -20.484 52.344 16.578 1 81.38 506 ALA B CA 1
ATOM 9684 C C . ALA B 1 506 ? -19.516 53.219 17.375 1 81.38 506 ALA B C 1
ATOM 9686 O O . ALA B 1 506 ? -18.516 53.719 16.828 1 81.38 506 ALA B O 1
ATOM 9687 N N . MET B 1 507 ? -19.875 53.406 18.609 1 84.75 507 MET B N 1
ATOM 9688 C CA . MET B 1 507 ? -19 54.188 19.469 1 84.75 507 MET B CA 1
ATOM 9689 C C . MET B 1 507 ? -17.641 53.531 19.625 1 84.75 507 MET B C 1
ATOM 9691 O O . MET B 1 507 ? -16.609 54.188 19.547 1 84.75 507 MET B O 1
ATOM 9695 N N . ILE B 1 508 ? -17.703 52.281 19.859 1 83.88 508 ILE B N 1
ATOM 9696 C CA . ILE B 1 508 ? -16.469 51.531 20.047 1 83.88 508 ILE B CA 1
ATOM 9697 C C . ILE B 1 508 ? -15.648 51.562 18.766 1 83.88 508 ILE B C 1
ATOM 9699 O O . ILE B 1 508 ? -14.43 51.781 18.812 1 83.88 508 ILE B O 1
ATOM 9703 N N . GLU B 1 509 ? -16.234 51.406 17.703 1 83.88 509 GLU B N 1
ATOM 9704 C CA . GLU B 1 509 ? -15.547 51.438 16.406 1 83.88 509 GLU B CA 1
ATOM 9705 C C . GLU B 1 509 ? -14.922 52.781 16.125 1 83.88 509 GLU B C 1
ATOM 9707 O O . GLU B 1 509 ? -13.797 52.875 15.641 1 83.88 509 GLU B O 1
ATOM 9712 N N . ALA B 1 510 ? -15.68 53.781 16.469 1 85.75 510 ALA B N 1
ATOM 9713 C CA . ALA B 1 510 ? -15.188 55.125 16.219 1 85.75 510 ALA B CA 1
ATOM 9714 C C . ALA B 1 510 ? -13.961 55.438 17.094 1 85.75 510 ALA B C 1
ATOM 9716 O O . ALA B 1 510 ? -13.008 56.062 16.625 1 85.75 510 ALA B O 1
ATOM 9717 N N . SER B 1 511 ? -14.023 55.031 18.266 1 88.06 511 SER B N 1
ATOM 9718 C CA . SER B 1 511 ? -12.891 55.281 19.172 1 88.06 511 SER B CA 1
ATOM 9719 C C . SER B 1 511 ? -11.68 54.438 18.734 1 88.06 511 SER B C 1
ATOM 9721 O O . SER B 1 511 ? -10.547 54.906 18.828 1 88.06 511 SER B O 1
ATOM 9723 N N . ALA B 1 512 ? -11.977 53.25 18.312 1 88.69 512 ALA B N 1
ATOM 9724 C CA . ALA B 1 512 ? -10.883 52.406 17.812 1 88.69 512 ALA B CA 1
ATOM 9725 C C . ALA B 1 512 ? -10.211 53.062 16.609 1 88.69 512 ALA B C 1
ATOM 9727 O O . ALA B 1 512 ? -8.977 53.062 16.5 1 88.69 512 ALA B O 1
ATOM 9728 N N . ASP B 1 513 ? -10.961 53.594 15.758 1 88.5 513 ASP B N 1
ATOM 9729 C CA . ASP B 1 513 ? -10.43 54.25 14.57 1 88.5 513 ASP B CA 1
ATOM 9730 C C . ASP B 1 513 ? -9.562 55.438 14.945 1 88.5 513 ASP B C 1
ATOM 9732 O O . ASP B 1 513 ? -8.516 55.688 14.336 1 88.5 513 ASP B O 1
ATOM 9736 N N . ARG B 1 514 ? -9.977 56.125 15.93 1 89.25 514 ARG B N 1
ATOM 9737 C CA . ARG B 1 514 ? -9.219 57.281 16.375 1 89.25 514 ARG B CA 1
ATOM 9738 C C . ARG B 1 514 ? -7.875 56.875 16.969 1 89.25 514 ARG B C 1
ATOM 9740 O O . ARG B 1 514 ? -6.855 57.531 16.719 1 89.25 514 ARG B O 1
ATOM 9747 N N . VAL B 1 515 ? -7.965 55.906 17.703 1 90 515 VAL B N 1
ATOM 9748 C CA . VAL B 1 515 ? -6.738 55.406 18.328 1 90 515 VAL B CA 1
ATOM 9749 C C . VAL B 1 515 ? -5.77 54.938 17.234 1 90 515 VAL B C 1
ATOM 9751 O O . VAL B 1 515 ? -4.582 55.25 17.281 1 90 515 VAL B O 1
ATOM 9754 N N . ILE B 1 516 ? -6.25 54.188 16.297 1 89.62 516 ILE B N 1
ATOM 9755 C CA . ILE B 1 516 ? -5.418 53.625 15.234 1 89.62 516 ILE B CA 1
ATOM 9756 C C . ILE B 1 516 ? -4.852 54.75 14.375 1 89.62 516 ILE B C 1
ATOM 9758 O O . ILE B 1 516 ? -3.678 54.75 14 1 89.62 516 ILE B O 1
ATOM 9762 N N . ASP B 1 517 ? -5.68 55.688 14.117 1 88 517 ASP B N 1
ATOM 9763 C CA . ASP B 1 517 ? -5.234 56.844 13.344 1 88 517 ASP B CA 1
ATOM 9764 C C . ASP B 1 517 ? -4.148 57.625 14.086 1 88 517 ASP B C 1
ATOM 9766 O O . ASP B 1 517 ? -3.178 58.094 13.484 1 88 517 ASP B O 1
ATOM 9770 N N . GLY B 1 518 ? -4.383 57.781 15.344 1 88.5 518 GLY B N 1
ATOM 9771 C CA . GLY B 1 518 ? -3.379 58.469 16.156 1 88.5 518 GLY B CA 1
ATOM 9772 C C . GLY B 1 518 ? -2.041 57.75 16.172 1 88.5 518 GLY B C 1
ATOM 9773 O O . GLY B 1 518 ? -0.99 58.375 16.047 1 88.5 518 GLY B O 1
ATOM 9774 N N . LEU B 1 519 ? -2.094 56.469 16.281 1 86.56 519 LEU B N 1
ATOM 9775 C CA . LEU B 1 519 ? -0.882 55.656 16.297 1 86.56 519 LEU B CA 1
ATOM 9776 C C . LEU B 1 519 ? -0.185 55.688 14.945 1 86.56 519 LEU B C 1
ATOM 9778 O O . LEU B 1 519 ? 1.046 55.688 14.875 1 86.56 519 LEU B O 1
ATOM 9782 N N . SER B 1 520 ? -0.946 55.719 13.883 1 82.62 520 SER B N 1
ATOM 9783 C CA . SER B 1 520 ? -0.394 55.719 12.531 1 82.62 520 SER B CA 1
ATOM 9784 C C . SER B 1 520 ? 0.32 57 12.211 1 82.62 520 SER B C 1
ATOM 9786 O O . SER B 1 520 ? 1.302 57.031 11.469 1 82.62 520 SER B O 1
ATOM 9788 N N . ARG B 1 521 ? -0.14 58.031 12.742 1 80.88 521 ARG B N 1
ATOM 9789 C CA . ARG B 1 521 ? 0.416 59.344 12.445 1 80.88 521 ARG B CA 1
ATOM 9790 C C . ARG B 1 521 ? 1.587 59.656 13.367 1 80.88 521 ARG B C 1
ATOM 9792 O O . ARG B 1 521 ? 2.416 60.531 13.055 1 80.88 521 ARG B O 1
ATOM 9799 N N . ALA B 1 522 ? 1.522 59.031 14.438 1 78.12 522 ALA B N 1
ATOM 9800 C CA . ALA B 1 522 ? 2.551 59.344 15.422 1 78.12 522 ALA B CA 1
ATOM 9801 C C . ALA B 1 522 ? 3.936 58.938 14.922 1 78.12 522 ALA B C 1
ATOM 9803 O O . ALA B 1 522 ? 4.117 57.844 14.383 1 78.12 522 ALA B O 1
ATOM 9804 N N . VAL B 1 523 ? 4.727 59.906 14.234 1 62.5 523 VAL B N 1
ATOM 9805 C CA . VAL B 1 523 ? 6.105 59.688 13.805 1 62.5 523 VAL B CA 1
ATOM 9806 C C . VAL B 1 523 ? 7.004 59.469 15.023 1 62.5 523 VAL B C 1
ATOM 9808 O O . VAL B 1 523 ? 6.953 60.25 15.984 1 62.5 523 VAL B O 1
ATOM 9811 N N . GLU B 1 524 ? 7.391 58.281 15.273 1 55.69 524 GLU B N 1
ATOM 9812 C CA . GLU B 1 524 ? 8.344 58.062 16.344 1 55.69 524 GLU B CA 1
ATOM 9813 C C . GLU B 1 524 ? 9.57 58.938 16.203 1 55.69 524 GLU B C 1
ATOM 9815 O O . GLU B 1 524 ? 10.211 58.969 15.148 1 55.69 524 GLU B O 1
ATOM 9820 N N . GLU B 1 525 ? 9.703 60.156 16.625 1 46.47 525 GLU B N 1
ATOM 9821 C CA . GLU B 1 525 ? 11.031 60.75 16.656 1 46.47 525 GLU B CA 1
ATOM 9822 C C . GLU B 1 525 ? 12.078 59.719 17.109 1 46.47 525 GLU B C 1
ATOM 9824 O O . GLU B 1 525 ? 11.922 59.094 18.156 1 46.47 525 GLU B O 1
ATOM 9829 N N . PRO B 1 526 ? 12.867 59.219 16.125 1 45.41 526 PRO B N 1
ATOM 9830 C CA . PRO B 1 526 ? 13.852 58.156 16.438 1 45.41 526 PRO B CA 1
ATOM 9831 C C . PRO B 1 526 ? 14.414 58.281 17.844 1 45.41 526 PRO B C 1
ATOM 9833 O O . PRO B 1 526 ? 14.914 57.312 18.406 1 45.41 526 PRO B O 1
ATOM 9836 N N . GLY B 1 527 ? 14.883 59.469 18.266 1 39.62 527 GLY B N 1
ATOM 9837 C CA . GLY B 1 527 ? 15.719 59.781 19.422 1 39.62 527 GLY B CA 1
ATOM 9838 C C . GLY B 1 527 ? 15 59.656 20.75 1 39.62 527 GLY B C 1
ATOM 9839 O O . GLY B 1 527 ? 15.562 59.938 21.797 1 39.62 527 GLY B O 1
ATOM 9840 N N . ARG B 1 528 ? 13.812 60 20.766 1 40.84 528 ARG B N 1
ATOM 9841 C CA . ARG B 1 528 ? 13.242 59.938 22.109 1 40.84 528 ARG B CA 1
ATOM 9842 C C . ARG B 1 528 ? 13.188 58.5 22.594 1 40.84 528 ARG B C 1
ATOM 9844 O O . ARG B 1 528 ? 12.391 57.688 22.109 1 40.84 528 ARG B O 1
ATOM 9851 N N . ALA B 1 529 ? 14.281 57.969 22.766 1 36.88 529 ALA B N 1
ATOM 9852 C CA . ALA B 1 529 ? 14.492 56.719 23.516 1 36.88 529 ALA B CA 1
ATOM 9853 C C . ALA B 1 529 ? 13.344 56.469 24.469 1 36.88 529 ALA B C 1
ATOM 9855 O O . ALA B 1 529 ? 12.906 57.375 25.188 1 36.88 529 ALA B O 1
ATOM 9856 N N . ALA B 1 530 ? 12.562 55.469 24.141 1 39.38 530 ALA B N 1
ATOM 9857 C CA . ALA B 1 530 ? 11.82 54.844 25.234 1 39.38 530 ALA B CA 1
ATOM 9858 C C . ALA B 1 530 ? 12.602 54.938 26.547 1 39.38 530 ALA B C 1
ATOM 9860 O O . ALA B 1 530 ? 13.297 53.969 26.906 1 39.38 530 ALA B O 1
ATOM 9861 N N . THR B 1 531 ? 13.539 55.781 26.609 1 33.06 531 THR B N 1
ATOM 9862 C CA . THR B 1 531 ? 14.328 55.781 27.844 1 33.06 531 THR B CA 1
ATOM 9863 C C . THR B 1 531 ? 13.445 55.469 29.047 1 33.06 531 THR B C 1
ATOM 9865 O O . THR B 1 531 ? 13.93 54.969 30.062 1 33.06 531 THR B O 1
ATOM 9868 N N . THR B 1 532 ? 12.508 56.406 29.312 1 30.61 532 THR B N 1
ATOM 9869 C CA . THR B 1 532 ? 11.969 56.188 30.641 1 30.61 532 THR B CA 1
ATOM 9870 C C . THR B 1 532 ? 10.992 55.031 30.656 1 30.61 532 THR B C 1
ATOM 9872 O O . THR B 1 532 ? 9.828 55.188 30.281 1 30.61 532 THR B O 1
ATOM 9875 N N . SER B 1 533 ? 11.289 53.938 29.984 1 34.34 533 SER B N 1
ATOM 9876 C CA . SER B 1 533 ? 10.445 52.844 30.438 1 34.34 533 SER B CA 1
ATOM 9877 C C . SER B 1 533 ? 10.031 53.031 31.891 1 34.34 533 SER B C 1
ATOM 9879 O O . SER B 1 533 ? 10.883 53.062 32.781 1 34.34 533 SER B O 1
ATOM 9881 N N . PRO B 1 534 ? 9.102 53.844 32.125 1 35.38 534 PRO B N 1
ATOM 9882 C CA . PRO B 1 534 ? 8.938 53.75 33.594 1 35.38 534 PRO B CA 1
ATOM 9883 C C . PRO B 1 534 ? 9.203 52.344 34.125 1 35.38 534 PRO B C 1
ATOM 9885 O O . PRO B 1 534 ? 8.797 51.344 33.5 1 35.38 534 PRO B O 1
ATOM 9888 N N . ARG B 1 535 ? 10.383 51.969 34.562 1 37.66 535 ARG B N 1
ATOM 9889 C CA . ARG B 1 535 ? 10.508 50.781 35.375 1 37.66 535 ARG B CA 1
ATOM 9890 C C . ARG B 1 535 ? 9.141 50.281 35.844 1 37.66 535 ARG B C 1
ATOM 9892 O O . ARG B 1 535 ? 8.297 51.094 36.25 1 37.66 535 ARG B O 1
ATOM 9899 N N . PRO B 1 536 ? 8.719 49.188 35.406 1 41.19 536 PRO B N 1
ATOM 9900 C CA . PRO B 1 536 ? 7.578 48.594 36.094 1 41.19 536 PRO B CA 1
ATOM 9901 C C . PRO B 1 536 ? 7.52 48.969 37.562 1 41.19 536 PRO B C 1
ATOM 9903 O O . PRO B 1 536 ? 7.055 48.188 38.375 1 41.19 536 PRO B O 1
ATOM 9906 N N . GLY B 1 537 ? 8.102 50.031 37.812 1 41 537 GLY B N 1
ATOM 9907 C CA . GLY B 1 537 ? 7.836 50.156 39.25 1 41 537 GLY B CA 1
ATOM 9908 C C . GLY B 1 537 ? 6.355 50.188 39.562 1 41 537 GLY B C 1
ATOM 9909 O O . GLY B 1 537 ? 5.527 50.469 38.688 1 41 537 GLY B O 1
ATOM 9910 N N . ASP B 1 538 ? 5.887 49.531 40.594 1 54.34 538 ASP B N 1
ATOM 9911 C CA . ASP B 1 538 ? 4.551 49.375 41.156 1 54.34 538 ASP B CA 1
ATOM 9912 C C . ASP B 1 538 ? 3.715 50.625 40.938 1 54.34 538 ASP B C 1
ATOM 9914 O O . ASP B 1 538 ? 2.521 50.562 40.625 1 54.34 538 ASP B O 1
ATOM 9918 N N . GLY B 1 539 ? 4.332 51.75 40.75 1 58.44 539 GLY B N 1
ATOM 9919 C CA . GLY B 1 539 ? 3.602 53.031 40.719 1 58.44 539 GLY B CA 1
ATOM 9920 C C . GLY B 1 539 ? 3.125 53.375 39.344 1 58.44 539 GLY B C 1
ATOM 9921 O O . GLY B 1 539 ? 2.02 53.906 39.156 1 58.44 539 GLY B O 1
ATOM 9922 N N . GLY B 1 540 ? 3.916 53.125 38.156 1 66 540 GLY B N 1
ATOM 9923 C CA . GLY B 1 540 ? 3.545 53.469 36.812 1 66 540 GLY B CA 1
ATOM 9924 C C . GLY B 1 540 ? 2.393 52.625 36.281 1 66 540 GLY B C 1
ATOM 9925 O O . GLY B 1 540 ? 1.476 53.156 35.625 1 66 540 GLY B O 1
ATOM 9926 N N . ASN B 1 541 ? 2.438 51.438 36.531 1 78.94 541 ASN B N 1
ATOM 9927 C CA . ASN B 1 541 ? 1.359 50.531 36.125 1 78.94 541 ASN B CA 1
ATOM 9928 C C . ASN B 1 541 ? 0.042 50.906 36.812 1 78.94 541 ASN B C 1
ATOM 9930 O O . ASN B 1 541 ? -1.021 50.812 36.188 1 78.94 541 ASN B O 1
ATOM 9934 N N . LYS B 1 542 ? 0.296 51.344 37.969 1 81.81 542 LYS B N 1
ATOM 9935 C CA . LYS B 1 542 ? -0.909 51.75 38.688 1 81.81 542 LYS B CA 1
ATOM 9936 C C . LYS B 1 542 ? -1.553 52.969 38.031 1 81.81 542 LYS B C 1
ATOM 9938 O O . LYS B 1 542 ? -2.779 53.062 37.938 1 81.81 542 LYS B O 1
ATOM 9943 N N . VAL B 1 543 ? -0.699 53.844 37.562 1 85.69 543 VAL B N 1
ATOM 9944 C CA . VAL B 1 543 ? -1.199 55.062 36.938 1 85.69 543 VAL B CA 1
ATOM 9945 C C . VAL B 1 543 ? -1.926 54.719 35.656 1 85.69 543 VAL B C 1
ATOM 9947 O O . VAL B 1 543 ? -3.01 55.219 35.375 1 85.69 543 VAL B O 1
ATOM 9950 N N . VAL B 1 544 ? -1.32 53.844 34.938 1 88.06 544 VAL B N 1
ATOM 9951 C CA . VAL B 1 544 ? -1.908 53.469 33.656 1 88.06 544 VAL B CA 1
ATOM 9952 C C . VAL B 1 544 ? -3.23 52.719 33.906 1 88.06 544 VAL B C 1
ATOM 9954 O O . VAL B 1 544 ? -4.207 52.938 33.188 1 88.06 544 VAL B O 1
ATOM 9957 N N . ARG B 1 545 ? -3.271 52 34.906 1 87.25 545 ARG B N 1
ATOM 9958 C CA . ARG B 1 545 ? -4.5 51.281 35.25 1 87.25 545 ARG B CA 1
ATOM 9959 C C . ARG B 1 545 ? -5.609 52.281 35.656 1 87.25 545 ARG B C 1
ATOM 9961 O O . ARG B 1 545 ? -6.762 52.094 35.25 1 87.25 545 ARG B O 1
ATOM 9968 N N . ASN B 1 546 ? -5.156 53.219 36.312 1 87.06 546 ASN B N 1
ATOM 9969 C CA . ASN B 1 546 ? -6.125 54.219 36.719 1 87.06 546 ASN B CA 1
ATOM 9970 C C . ASN B 1 546 ? -6.668 55 35.5 1 87.06 546 ASN B C 1
ATOM 9972 O O . ASN B 1 546 ? -7.848 55.344 35.469 1 87.06 546 ASN B O 1
ATOM 9976 N N . ILE B 1 547 ? -5.812 55.156 34.656 1 88.38 547 ILE B N 1
ATOM 9977 C CA . ILE B 1 547 ? -6.219 55.906 33.469 1 88.38 547 ILE B CA 1
ATOM 9978 C C . ILE B 1 547 ? -7.219 55.062 32.656 1 88.38 547 ILE B C 1
ATOM 9980 O O . ILE B 1 547 ? -8.227 55.594 32.188 1 88.38 547 ILE B O 1
ATOM 9984 N N . ILE B 1 548 ? -6.961 53.812 32.5 1 88.38 548 ILE B N 1
ATOM 9985 C CA . ILE B 1 548 ? -7.871 52.938 31.781 1 88.38 548 ILE B CA 1
ATOM 9986 C C . ILE B 1 548 ? -9.219 52.875 32.5 1 88.38 548 ILE B C 1
ATOM 9988 O O . ILE B 1 548 ? -10.273 52.969 31.875 1 88.38 548 ILE B O 1
ATOM 9992 N N . SER B 1 549 ? -9.117 52.781 33.781 1 84.88 549 SER B N 1
ATOM 9993 C CA . SER B 1 549 ? -10.336 52.719 34.594 1 84.88 549 SER B CA 1
ATOM 9994 C C . SER B 1 549 ? -11.172 53.969 34.469 1 84.88 549 SER B C 1
ATOM 9996 O O . SER B 1 549 ? -12.391 53.906 34.312 1 84.88 549 SER B O 1
ATOM 9998 N N . ARG B 1 550 ? -10.555 55.062 34.438 1 86.88 550 ARG B N 1
ATOM 9999 C CA . ARG B 1 550 ? -11.25 56.344 34.312 1 86.88 550 ARG B CA 1
ATOM 10000 C C . ARG B 1 550 ? -11.836 56.469 32.906 1 86.88 550 ARG B C 1
ATOM 10002 O O . ARG B 1 550 ? -12.898 57.094 32.719 1 86.88 550 ARG B O 1
ATOM 10009 N N . SER B 1 551 ? -11.117 56 32 1 88.44 551 SER B N 1
ATOM 10010 C CA . SER B 1 551 ? -11.57 56.125 30.625 1 88.44 551 SER B CA 1
ATOM 10011 C C . SER B 1 551 ? -12.883 55.375 30.422 1 88.44 551 SER B C 1
ATOM 10013 O O . SER B 1 551 ? -13.766 55.844 29.688 1 88.44 551 SER B O 1
ATOM 10015 N N . ILE B 1 552 ? -13.055 54.25 31.047 1 85.88 552 ILE B N 1
ATOM 10016 C CA . ILE B 1 552 ? -14.281 53.5 30.828 1 85.88 552 ILE B CA 1
ATOM 10017 C C . ILE B 1 552 ? -15.391 54.062 31.719 1 85.88 552 ILE B C 1
ATOM 10019 O O . ILE B 1 552 ? -16.562 54.094 31.328 1 85.88 552 ILE B O 1
ATOM 10023 N N . THR B 1 553 ? -15.07 54.5 32.906 1 84.06 553 THR B N 1
ATOM 10024 C CA . THR B 1 553 ? -16.062 54.938 33.844 1 84.06 553 THR B CA 1
ATOM 10025 C C . THR B 1 553 ? -16.578 56.344 33.5 1 84.06 553 THR B C 1
ATOM 10027 O O . THR B 1 553 ? -17.781 56.625 33.594 1 84.06 553 THR B O 1
ATOM 10030 N N . ASP B 1 554 ? -15.633 57.094 33.031 1 87.88 554 ASP B N 1
ATOM 10031 C CA . ASP B 1 554 ? -16.016 58.5 32.844 1 87.88 554 ASP B CA 1
ATOM 10032 C C . ASP B 1 554 ? -16.141 58.812 31.344 1 87.88 554 ASP B C 1
ATOM 10034 O O . ASP B 1 554 ? -17.203 59.281 30.906 1 87.88 554 ASP B O 1
ATOM 10038 N N . ASP B 1 555 ? -15.18 58.562 30.656 1 88.19 555 ASP B N 1
ATOM 10039 C CA . ASP B 1 555 ? -15.141 59 29.266 1 88.19 555 ASP B CA 1
ATOM 10040 C C . ASP B 1 555 ? -16.125 58.219 28.406 1 88.19 555 ASP B C 1
ATOM 10042 O O . ASP B 1 555 ? -16.875 58.781 27.609 1 88.19 555 ASP B O 1
ATOM 10046 N N . ALA B 1 556 ? -16.094 56.938 28.531 1 87 556 ALA B N 1
ATOM 10047 C CA . ALA B 1 556 ? -17 56.125 27.734 1 87 556 ALA B CA 1
ATOM 10048 C C . ALA B 1 556 ? -18.453 56.406 28.062 1 87 556 ALA B C 1
ATOM 10050 O O . ALA B 1 556 ? -19.312 56.406 27.172 1 87 556 ALA B O 1
ATOM 10051 N N . ALA B 1 557 ? -18.672 56.531 29.328 1 81.88 557 ALA B N 1
ATOM 10052 C CA . ALA B 1 557 ? -20.031 56.844 29.75 1 81.88 557 ALA B CA 1
ATOM 10053 C C . ALA B 1 557 ? -20.516 58.156 29.125 1 81.88 557 ALA B C 1
ATOM 10055 O O . ALA B 1 557 ? -21.641 58.219 28.656 1 81.88 557 ALA B O 1
ATOM 10056 N N . ALA B 1 558 ? -19.641 59.094 29.156 1 85.5 558 ALA B N 1
ATOM 10057 C CA . ALA B 1 558 ? -19.984 60.375 28.578 1 85.5 558 ALA B CA 1
ATOM 10058 C C . ALA B 1 558 ? -20.219 60.281 27.062 1 85.5 558 ALA B C 1
ATOM 10060 O O . ALA B 1 558 ? -21.172 60.844 26.531 1 85.5 558 ALA B O 1
ATOM 10061 N N . LEU B 1 559 ? -19.406 59.562 26.422 1 87.56 559 LEU B N 1
ATOM 10062 C CA . LEU B 1 559 ? -19.531 59.375 24.969 1 87.56 559 LEU B CA 1
ATOM 10063 C C . LEU B 1 559 ? -20.812 58.625 24.625 1 87.56 559 LEU B C 1
ATOM 10065 O O . LEU B 1 559 ? -21.469 58.938 23.641 1 87.56 559 LEU B O 1
ATOM 10069 N N . TYR B 1 560 ? -21.109 57.688 25.422 1 83.56 560 TYR B N 1
ATOM 10070 C CA . TYR B 1 560 ? -22.312 56.875 25.188 1 83.56 560 TYR B CA 1
ATOM 10071 C C . TYR B 1 560 ? -23.562 57.75 25.391 1 83.56 560 TYR B C 1
ATOM 10073 O O . TYR B 1 560 ? -24.516 57.656 24.594 1 83.56 560 TYR B O 1
ATOM 10081 N N . MET B 1 561 ? -23.547 58.5 26.422 1 81.5 561 MET B N 1
ATOM 10082 C CA . MET B 1 561 ? -24.703 59.344 26.688 1 81.5 561 MET B CA 1
ATOM 10083 C C . MET B 1 561 ? -24.906 60.344 25.547 1 81.5 561 MET B C 1
ATOM 10085 O O . MET B 1 561 ? -26.047 60.594 25.141 1 81.5 561 MET B O 1
ATOM 10089 N N . ASN B 1 562 ? -23.828 60.75 25.078 1 84.25 562 ASN B N 1
ATOM 10090 C CA . ASN B 1 562 ? -23.906 61.688 23.953 1 84.25 562 ASN B CA 1
ATOM 10091 C C . ASN B 1 562 ? -24.422 61 22.703 1 84.25 562 ASN B C 1
ATOM 10093 O O . ASN B 1 562 ? -25.172 61.594 21.922 1 84.25 562 ASN B O 1
ATOM 10097 N N . ALA B 1 563 ? -24.062 59.812 22.5 1 82.69 563 ALA B N 1
ATOM 10098 C CA . ALA B 1 563 ? -24.484 59.062 21.312 1 82.69 563 ALA B CA 1
ATOM 10099 C C . ALA B 1 563 ? -25.953 58.656 21.422 1 82.69 563 ALA B C 1
ATOM 10101 O O . ALA B 1 563 ? -26.656 58.594 20.406 1 82.69 563 ALA B O 1
ATOM 10102 N N . ARG B 1 564 ? -26.391 58.375 22.594 1 77.88 564 ARG B N 1
ATOM 10103 C CA . ARG B 1 564 ? -27.75 57.906 22.828 1 77.88 564 ARG B CA 1
ATOM 10104 C C . ARG B 1 564 ? -28.75 59.031 22.594 1 77.88 564 ARG B C 1
ATOM 10106 O O . ARG B 1 564 ? -29.922 58.781 22.281 1 77.88 564 ARG B O 1
ATOM 10113 N N . THR B 1 565 ? -28.281 60.188 22.797 1 76 565 THR B N 1
ATOM 10114 C CA . THR B 1 565 ? -29.188 61.312 22.625 1 76 565 THR B CA 1
ATOM 10115 C C . THR B 1 565 ? -29.672 61.406 21.188 1 76 565 THR B C 1
ATOM 10117 O O . THR B 1 565 ? -30.719 62.031 20.906 1 76 565 THR B O 1
ATOM 10120 N N . LYS B 1 566 ? -28.953 60.625 20.344 1 74.56 566 LYS B N 1
ATOM 10121 C CA . LYS B 1 566 ? -29.312 60.688 18.922 1 74.56 566 LYS B CA 1
ATOM 10122 C C . LYS B 1 566 ? -30.344 59.625 18.578 1 74.56 566 LYS B C 1
ATOM 10124 O O . LYS B 1 566 ? -30.875 59.625 17.469 1 74.56 566 LYS B O 1
ATOM 10129 N N . LEU B 1 567 ? -30.656 58.75 19.516 1 75.31 567 LEU B N 1
ATOM 10130 C CA . LEU B 1 567 ? -31.641 57.688 19.281 1 75.31 567 LEU B CA 1
ATOM 10131 C C . LEU B 1 567 ? -33.031 58.188 19.594 1 75.31 567 LEU B C 1
ATOM 10133 O O . LEU B 1 567 ? -33.219 59.031 20.469 1 75.31 567 LEU B O 1
ATOM 10137 N N . ALA B 1 568 ? -33.969 57.688 18.641 1 67.5 568 ALA B N 1
ATOM 10138 C CA . ALA B 1 568 ? -35.344 58 18.891 1 67.5 568 ALA B CA 1
ATOM 10139 C C . ALA B 1 568 ? -35.812 57.406 20.219 1 67.5 568 ALA B C 1
ATOM 10141 O O . ALA B 1 568 ? -35.312 56.406 20.672 1 67.5 568 ALA B O 1
ATOM 10142 N N . ARG B 1 569 ? -36.656 58.062 20.859 1 61.34 569 ARG B N 1
ATOM 10143 C CA . ARG B 1 569 ? -37.156 57.688 22.188 1 61.34 569 ARG B CA 1
ATOM 10144 C C . ARG B 1 569 ? -37.719 56.281 22.172 1 61.34 569 ARG B C 1
ATOM 10146 O O . ARG B 1 569 ? -37.562 55.531 23.141 1 61.34 569 ARG B O 1
ATOM 10153 N N . ARG B 1 570 ? -38.344 55.906 20.984 1 58.38 570 ARG B N 1
ATOM 10154 C CA . ARG B 1 570 ? -38.938 54.594 20.875 1 58.38 570 ARG B CA 1
ATOM 10155 C C . ARG B 1 570 ? -37.875 53.5 21 1 58.38 570 ARG B C 1
ATOM 10157 O O . ARG B 1 570 ? -38.188 52.375 21.438 1 58.38 570 ARG B O 1
ATOM 10164 N N . ASN B 1 571 ? -36.75 53.875 20.594 1 59.75 571 ASN B N 1
ATOM 10165 C CA . ASN B 1 571 ? -35.656 52.906 20.578 1 59.75 571 ASN B CA 1
ATOM 10166 C C . ASN B 1 571 ? -34.938 52.844 21.922 1 59.75 571 ASN B C 1
ATOM 10168 O O . ASN B 1 571 ? -34.188 51.906 22.188 1 59.75 571 ASN B O 1
ATOM 10172 N N . THR B 1 572 ? -35.062 53.875 22.547 1 58.06 572 THR B N 1
ATOM 10173 C CA . THR B 1 572 ? -34.375 53.969 23.828 1 58.06 572 THR B CA 1
ATOM 10174 C C . THR B 1 572 ? -35.25 53.438 24.953 1 58.06 572 THR B C 1
ATOM 10176 O O . THR B 1 572 ? -34.719 53.031 26.016 1 58.06 572 THR B O 1
ATOM 10179 N N . ASP B 1 573 ? -36.562 53.594 24.594 1 52.53 573 ASP B N 1
ATOM 10180 C CA . ASP B 1 573 ? -37.5 53.281 25.672 1 52.53 573 ASP B CA 1
ATOM 10181 C C . ASP B 1 573 ? -38 51.844 25.594 1 52.53 573 ASP B C 1
ATOM 10183 O O . ASP B 1 573 ? -38.906 51.469 26.328 1 52.53 573 ASP B O 1
ATOM 10187 N N . GLN B 1 574 ? -37.531 51.062 24.562 1 52.72 574 GLN B N 1
ATOM 10188 C CA . GLN B 1 574 ? -38.188 49.75 24.422 1 52.72 574 GLN B CA 1
ATOM 10189 C C . GLN B 1 574 ? -37.781 48.844 25.578 1 52.72 574 GLN B C 1
ATOM 10191 O O . GLN B 1 574 ? -36.594 48.594 25.812 1 52.72 574 GLN B O 1
ATOM 10196 N N . ARG B 1 575 ? -38.562 48.844 26.562 1 53.03 575 ARG B N 1
ATOM 10197 C CA . ARG B 1 575 ? -38.438 48.062 27.797 1 53.03 575 ARG B CA 1
ATOM 10198 C C . ARG B 1 575 ? -38.938 46.625 27.625 1 53.03 575 ARG B C 1
ATOM 10200 O O . ARG B 1 575 ? -40.094 46.406 27.297 1 53.03 575 ARG B O 1
ATOM 10207 N N . HIS B 1 576 ? -38.188 45.781 27.109 1 54.53 576 HIS B N 1
ATOM 10208 C CA . HIS B 1 576 ? -38.656 44.438 26.875 1 54.53 576 HIS B CA 1
ATOM 10209 C C . HIS B 1 576 ? -38.781 43.656 28.188 1 54.53 576 HIS B C 1
ATOM 10211 O O . HIS B 1 576 ? -38.75 42.438 28.172 1 54.53 576 HIS B O 1
ATOM 10217 N N . ALA B 1 577 ? -39.188 44.25 29.266 1 68.94 577 ALA B N 1
ATOM 10218 C CA . ALA B 1 577 ? -38.906 43.469 30.453 1 68.94 577 ALA B CA 1
ATOM 10219 C C . ALA B 1 577 ? -40.219 43.156 31.219 1 68.94 577 ALA B C 1
ATOM 10221 O O . ALA B 1 577 ? -41.188 43.875 31.078 1 68.94 577 ALA B O 1
ATOM 10222 N N . ARG B 1 578 ? -40.562 42 31.5 1 80.25 578 ARG B N 1
ATOM 10223 C CA . ARG B 1 578 ? -41.562 41.594 32.5 1 80.25 578 ARG B CA 1
ATOM 10224 C C . ARG B 1 578 ? -40.969 41.656 33.906 1 80.25 578 ARG B C 1
ATOM 10226 O O . ARG B 1 578 ? -39.781 41.531 34.094 1 80.25 578 ARG B O 1
ATOM 10233 N N . TYR B 1 579 ? -41.969 42.031 34.75 1 87 579 TYR B N 1
ATOM 10234 C CA . TYR B 1 579 ? -41.531 42.281 36.125 1 87 579 TYR B CA 1
ATOM 10235 C C . TYR B 1 579 ? -42.219 41.312 37.094 1 87 579 TYR B C 1
ATOM 10237 O O . TYR B 1 579 ? -43.344 40.875 36.844 1 87 579 TYR B O 1
ATOM 10245 N N . THR B 1 580 ? -41.5 40.969 38.094 1 91.38 580 THR B N 1
ATOM 10246 C CA . THR B 1 580 ? -42.031 40.125 39.125 1 91.38 580 THR B CA 1
ATOM 10247 C C . THR B 1 580 ? -41.344 40.406 40.469 1 91.38 580 THR B C 1
ATOM 10249 O O . THR B 1 580 ? -40.219 40.906 40.5 1 91.38 580 THR B O 1
ATOM 10252 N N . SER B 1 581 ? -42.094 40.188 41.531 1 92.75 581 SER B N 1
ATOM 10253 C CA . SER B 1 581 ? -41.5 40.25 42.844 1 92.75 581 SER B CA 1
ATOM 10254 C C . SER B 1 581 ? -41.062 38.844 43.312 1 92.75 581 SER B C 1
ATOM 10256 O O . SER B 1 581 ? -41.625 37.844 42.875 1 92.75 581 SER B O 1
ATOM 10258 N N . PHE B 1 582 ? -40 38.844 44.156 1 92.88 582 PHE B N 1
ATOM 10259 C CA . PHE B 1 582 ? -39.469 37.562 44.562 1 92.88 582 PHE B CA 1
ATOM 10260 C C . PHE B 1 582 ? -39.094 37.594 46.062 1 92.88 582 PHE B C 1
ATOM 10262 O O . PHE B 1 582 ? -38.969 38.656 46.656 1 92.88 582 PHE B O 1
ATOM 10269 N N . VAL B 1 583 ? -39 36.344 46.656 1 91.75 583 VAL B N 1
ATOM 10270 C CA . VAL B 1 583 ? -38.438 36.094 47.969 1 91.75 583 VAL B CA 1
ATOM 10271 C C . VAL B 1 583 ? -37.219 35.188 47.844 1 91.75 583 VAL B C 1
ATOM 10273 O O . VAL B 1 583 ? -37.25 34.188 47.094 1 91.75 583 VAL B O 1
ATOM 10276 N N . GLY B 1 584 ? -36.156 35.594 48.5 1 89.75 584 GLY B N 1
ATOM 10277 C CA . GLY B 1 584 ? -34.906 34.781 48.469 1 89.75 584 GLY B CA 1
ATOM 10278 C C . GLY B 1 584 ? -34.656 34.062 49.781 1 89.75 584 GLY B C 1
ATOM 10279 O O . GLY B 1 584 ? -35.375 34.25 50.75 1 89.75 584 GLY B O 1
ATOM 10280 N N . THR B 1 585 ? -33.375 33.125 49.781 1 84.31 585 THR B N 1
ATOM 10281 C CA . THR B 1 585 ? -32.906 32.281 50.906 1 84.31 585 THR B CA 1
ATOM 10282 C C . THR B 1 585 ? -32.406 33.125 52.062 1 84.31 585 THR B C 1
ATOM 10284 O O . THR B 1 585 ? -32.062 32.594 53.125 1 84.31 585 THR B O 1
ATOM 10287 N N . ASN B 1 586 ? -32.906 34.125 52.688 1 80.56 586 ASN B N 1
ATOM 10288 C CA . ASN B 1 586 ? -32.531 34.969 53.812 1 80.56 586 ASN B CA 1
ATOM 10289 C C . ASN B 1 586 ? -33.5 36.125 54.031 1 80.56 586 ASN B C 1
ATOM 10291 O O . ASN B 1 586 ? -33.156 37.094 54.688 1 80.56 586 ASN B O 1
ATOM 10295 N N . GLY B 1 587 ? -34.562 35.969 53.406 1 79.56 587 GLY B N 1
ATOM 10296 C CA . GLY B 1 587 ? -35.594 36.938 53.594 1 79.56 587 GLY B CA 1
ATOM 10297 C C . GLY B 1 587 ? -35.469 38.156 52.688 1 79.56 587 GLY B C 1
ATOM 10298 O O . GLY B 1 587 ? -36.125 39.188 52.906 1 79.56 587 GLY B O 1
ATOM 10299 N N . ILE B 1 588 ? -34.531 38.031 51.75 1 87.88 588 ILE B N 1
ATOM 10300 C CA . ILE B 1 588 ? -34.375 39.125 50.812 1 87.88 588 ILE B CA 1
ATOM 10301 C C . ILE B 1 588 ? -35.594 39.188 49.875 1 87.88 588 ILE B C 1
ATOM 10303 O O . ILE B 1 588 ? -36.125 38.156 49.438 1 87.88 588 ILE B O 1
ATOM 10307 N N . THR B 1 589 ? -36.156 40.375 49.781 1 90.75 589 THR B N 1
ATOM 10308 C CA . THR B 1 589 ? -37.281 40.594 48.875 1 90.75 589 THR B CA 1
ATOM 10309 C C . THR B 1 589 ? -36.875 41.625 47.781 1 90.75 589 THR B C 1
ATOM 10311 O O . THR B 1 589 ? -36 42.438 48 1 90.75 589 THR B O 1
ATOM 10314 N N . GLY B 1 590 ? -37.375 41.438 46.688 1 92.31 590 GLY B N 1
ATOM 10315 C CA . GLY B 1 590 ? -37.031 42.375 45.625 1 92.31 590 GLY B CA 1
ATOM 10316 C C . GLY B 1 590 ? -37.969 42.281 44.438 1 92.31 590 GLY B C 1
ATOM 10317 O O . GLY B 1 590 ? -38.938 41.531 44.438 1 92.31 590 GLY B O 1
ATOM 10318 N N . LEU B 1 591 ? -37.781 43.188 43.594 1 91.44 591 LEU B N 1
ATOM 10319 C CA . LEU B 1 591 ? -38.438 43.25 42.281 1 91.44 591 LEU B CA 1
ATOM 10320 C C . LEU B 1 591 ? -37.438 42.938 41.188 1 91.44 591 LEU B C 1
ATOM 10322 O O . LEU B 1 591 ? -36.312 43.469 41.156 1 91.44 591 LEU B O 1
ATOM 10326 N N . ALA B 1 592 ? -37.781 42 40.406 1 89.94 592 ALA B N 1
ATOM 10327 C CA . ALA B 1 592 ? -36.875 41.562 39.344 1 89.94 592 ALA B CA 1
ATOM 10328 C C . ALA B 1 592 ? -37.5 41.844 37.969 1 89.94 592 ALA B C 1
ATOM 10330 O O . ALA B 1 592 ? -38.719 41.906 37.844 1 89.94 592 ALA B O 1
ATOM 10331 N N . CYS B 1 593 ? -36.562 42.125 37.094 1 83.75 593 CYS B N 1
ATOM 10332 C CA . CYS B 1 593 ? -36.938 42.219 35.688 1 83.75 593 CYS B CA 1
ATOM 10333 C C . CYS B 1 593 ? -36.188 41.188 34.844 1 83.75 593 CYS B C 1
ATOM 10335 O O . CYS B 1 593 ? -35 40.969 35.031 1 83.75 593 CYS B O 1
ATOM 10337 N N . GLY B 1 594 ? -36.938 40.438 34.156 1 75 594 GLY B N 1
ATOM 10338 C CA . GLY B 1 594 ? -36.312 39.438 33.312 1 75 594 GLY B CA 1
ATOM 10339 C C . GLY B 1 594 ? -37.25 38.875 32.281 1 75 594 GLY B C 1
ATOM 10340 O O . GLY B 1 594 ? -38.469 38.875 32.469 1 75 594 GLY B O 1
ATOM 10341 N N . GLY B 1 595 ? -36.719 38.281 31.094 1 62.44 595 GLY B N 1
ATOM 10342 C CA . GLY B 1 595 ? -37.438 37.406 30.203 1 62.44 595 GLY B CA 1
ATOM 10343 C C . GLY B 1 595 ? -38.344 38.125 29.234 1 62.44 595 GLY B C 1
ATOM 10344 O O . GLY B 1 595 ? -39.5 38.469 29.578 1 62.44 595 GLY B O 1
ATOM 10345 N N . GLY B 1 596 ? -37.625 38.562 28.031 1 55.59 596 GLY B N 1
ATOM 10346 C CA . GLY B 1 596 ? -38.531 38.938 26.969 1 55.59 596 GLY B CA 1
ATOM 10347 C C . GLY B 1 596 ? -39.375 37.781 26.484 1 55.59 596 GLY B C 1
ATOM 10348 O O . GLY B 1 596 ? -39.188 36.625 26.922 1 55.59 596 GLY B O 1
ATOM 10349 N N . PRO B 1 597 ? -40.5 38.062 25.672 1 51.16 597 PRO B N 1
ATOM 10350 C CA . PRO B 1 597 ? -41.25 36.938 25.141 1 51.16 597 PRO B CA 1
ATOM 10351 C C . PRO B 1 597 ? -40.344 35.875 24.5 1 51.16 597 PRO B C 1
ATOM 10353 O O . PRO B 1 597 ? -39.531 36.188 23.641 1 51.16 597 PRO B O 1
ATOM 10356 N N . GLY B 1 598 ? -40.344 34.688 25.016 1 56.34 598 GLY B N 1
ATOM 10357 C CA . GLY B 1 598 ? -39.594 33.562 24.469 1 56.34 598 GLY B CA 1
ATOM 10358 C C . GLY B 1 598 ? -38.312 33.281 25.219 1 56.34 598 GLY B C 1
ATOM 10359 O O . GLY B 1 598 ? -37.625 32.281 24.953 1 56.34 598 GLY B O 1
ATOM 10360 N N . SER B 1 599 ? -37.938 34.25 26.078 1 63.44 599 SER B N 1
ATOM 10361 C CA . SER B 1 599 ? -36.719 34.031 26.812 1 63.44 599 SER B CA 1
ATOM 10362 C C . SER B 1 599 ? -36.969 33.375 28.172 1 63.44 599 SER B C 1
ATOM 10364 O O . SER B 1 599 ? -38.125 33.25 28.594 1 63.44 599 SER B O 1
ATOM 10366 N N . TYR B 1 600 ? -35.938 32.906 28.703 1 66.44 600 TYR B N 1
ATOM 10367 C CA . TYR B 1 600 ? -36.062 32.312 30.031 1 66.44 600 TYR B CA 1
ATOM 10368 C C . TYR B 1 600 ? -36.625 33.312 31.047 1 66.44 600 TYR B C 1
ATOM 10370 O O . TYR B 1 600 ? -36.219 34.469 31.062 1 66.44 600 TYR B O 1
ATOM 10378 N N . GLU B 1 601 ? -37.625 32.781 31.688 1 78.81 601 GLU B N 1
ATOM 10379 C CA . GLU B 1 601 ? -38.188 33.562 32.781 1 78.81 601 GLU B CA 1
ATOM 10380 C C . GLU B 1 601 ? -37.562 33.188 34.125 1 78.81 601 GLU B C 1
ATOM 10382 O O . GLU B 1 601 ? -37.344 32 34.406 1 78.81 601 GLU B O 1
ATOM 10387 N N . ILE B 1 602 ? -37.188 34.219 34.844 1 87.5 602 ILE B N 1
ATOM 10388 C CA . ILE B 1 602 ? -36.625 34.062 36.156 1 87.5 602 ILE B CA 1
ATOM 10389 C C . ILE B 1 602 ? -37.5 33.125 37 1 87.5 602 ILE B C 1
ATOM 10391 O O . ILE B 1 602 ? -38.719 33.219 36.938 1 87.5 602 ILE B O 1
ATOM 10395 N N . GLY B 1 603 ? -36.812 32.156 37.688 1 88.25 603 GLY B N 1
ATOM 10396 C CA . GLY B 1 603 ? -37.562 31.203 38.5 1 88.25 603 GLY B CA 1
ATOM 10397 C C . GLY B 1 603 ? -36.844 30.859 39.812 1 88.25 603 GLY B C 1
ATOM 10398 O O . GLY B 1 603 ? -35.812 31.438 40.125 1 88.25 603 GLY B O 1
ATOM 10399 N N . PRO B 1 604 ? -37.594 29.906 40.5 1 89.25 604 PRO B N 1
ATOM 10400 C CA . PRO B 1 604 ? -37 29.438 41.75 1 89.25 604 PRO B CA 1
ATOM 10401 C C . PRO B 1 604 ? -35.625 28.781 41.531 1 89.25 604 PRO B C 1
ATOM 10403 O O . PRO B 1 604 ? -35.438 28.078 40.531 1 89.25 604 PRO B O 1
ATOM 10406 N N . ASN B 1 605 ? -34.719 29.125 42.438 1 89.56 605 ASN B N 1
ATOM 10407 C CA . ASN B 1 605 ? -33.344 28.562 42.438 1 89.56 605 ASN B CA 1
ATOM 10408 C C . ASN B 1 605 ? -32.406 29.391 41.594 1 89.56 605 ASN B C 1
ATOM 10410 O O . ASN B 1 605 ? -31.219 29.047 41.469 1 89.56 605 ASN B O 1
ATOM 10414 N N . ASP B 1 606 ? -32.906 30.391 40.906 1 92.06 606 ASP B N 1
ATOM 10415 C CA . ASP B 1 606 ? -31.969 31.359 40.312 1 92.06 606 ASP B CA 1
ATOM 10416 C C . ASP B 1 606 ? -31.234 32.156 41.375 1 92.06 606 ASP B C 1
ATOM 10418 O O . ASP B 1 606 ? -31.781 32.406 42.469 1 92.06 606 ASP B O 1
ATOM 10422 N N . TRP B 1 607 ? -30.078 32.562 41.031 1 91.88 607 TRP B N 1
ATOM 10423 C CA . TRP B 1 607 ? -29.25 33.219 42.031 1 91.88 607 TRP B CA 1
ATOM 10424 C C . TRP B 1 607 ? -29.375 34.75 41.938 1 91.88 607 TRP B C 1
ATOM 10426 O O . TRP B 1 607 ? -29.438 35.312 40.844 1 91.88 607 TRP B O 1
ATOM 10436 N N . ILE B 1 608 ? -29.469 35.375 43.094 1 90.06 608 ILE B N 1
ATOM 10437 C CA . ILE B 1 608 ? -29.375 36.812 43.188 1 90.06 608 ILE B CA 1
ATOM 10438 C C . ILE B 1 608 ? -27.938 37.219 43.531 1 90.06 608 ILE B C 1
ATOM 10440 O O . ILE B 1 608 ? -27.406 36.844 44.562 1 90.06 608 ILE B O 1
ATOM 10444 N N . CYS B 1 609 ? -27.469 38.031 42.562 1 88.19 609 CYS B N 1
ATOM 10445 C CA . CYS B 1 609 ? -26.031 38.281 42.688 1 88.19 609 CYS B CA 1
ATOM 10446 C C . CYS B 1 609 ? -25.734 39.781 42.562 1 88.19 609 CYS B C 1
ATOM 10448 O O . CYS B 1 609 ? -26.562 40.531 42.031 1 88.19 609 CYS B O 1
ATOM 10450 N N . VAL B 1 610 ? -24.641 40.188 43.156 1 86 610 VAL B N 1
ATOM 10451 C CA . VAL B 1 610 ? -24.109 41.562 43.031 1 86 610 VAL B CA 1
ATOM 10452 C C . VAL B 1 610 ? -22.625 41.5 42.688 1 86 610 VAL B C 1
ATOM 10454 O O . VAL B 1 610 ? -21.969 40.5 42.938 1 86 610 VAL B O 1
ATOM 10457 N N . PHE B 1 611 ? -22.234 42.531 42 1 84.12 611 PHE B N 1
ATOM 10458 C CA . PHE B 1 611 ? -20.797 42.656 41.781 1 84.12 611 PHE B CA 1
ATOM 10459 C C . PHE B 1 611 ? -20.062 42.969 43.094 1 84.12 611 PHE B C 1
ATOM 10461 O O . PHE B 1 611 ? -20.547 43.75 43.906 1 84.12 611 PHE B O 1
ATOM 10468 N N . SER B 1 612 ? -18.938 42.312 43.25 1 76.12 612 SER B N 1
ATOM 10469 C CA . SER B 1 612 ? -18.188 42.531 44.5 1 76.12 612 SER B CA 1
ATOM 10470 C C . SER B 1 612 ? -17.656 43.938 44.562 1 76.12 612 SER B C 1
ATOM 10472 O O . SER B 1 612 ? -17.391 44.594 43.531 1 76.12 612 SER B O 1
ATOM 10474 N N . GLY B 1 613 ? -17.438 44.469 45.719 1 70.31 613 GLY B N 1
ATOM 10475 C CA . GLY B 1 613 ? -16.922 45.812 46 1 70.31 613 GLY B CA 1
ATOM 10476 C C . GLY B 1 613 ? -17.797 46.625 46.906 1 70.31 613 GLY B C 1
ATOM 10477 O O . GLY B 1 613 ? -17.438 46.875 48.062 1 70.31 613 GLY B O 1
ATOM 10478 N N . VAL B 1 614 ? -18.969 47.062 46.219 1 66.56 614 VAL B N 1
ATOM 10479 C CA . VAL B 1 614 ? -19.859 47.875 47.031 1 66.56 614 VAL B CA 1
ATOM 10480 C C . VAL B 1 614 ? -20.953 47.031 47.656 1 66.56 614 VAL B C 1
ATOM 10482 O O . VAL B 1 614 ? -21.672 46.312 46.969 1 66.56 614 VAL B O 1
ATOM 10485 N N . THR B 1 615 ? -20.891 46.875 48.938 1 60.84 615 THR B N 1
ATOM 10486 C CA . THR B 1 615 ? -21.812 46 49.688 1 60.84 615 THR B CA 1
ATOM 10487 C C . THR B 1 615 ? -23.188 46.656 49.781 1 60.84 615 THR B C 1
ATOM 10489 O O . THR B 1 615 ? -24.188 45.938 49.969 1 60.84 615 THR B O 1
ATOM 10492 N N . ASP B 1 616 ? -23.297 47.875 49.719 1 61.47 616 ASP B N 1
ATOM 10493 C CA . ASP B 1 616 ? -24.578 48.469 50.125 1 61.47 616 ASP B CA 1
ATOM 10494 C C . ASP B 1 616 ? -25.422 48.812 48.875 1 61.47 616 ASP B C 1
ATOM 10496 O O . ASP B 1 616 ? -26.078 49.844 48.844 1 61.47 616 ASP B O 1
ATOM 10500 N N . THR B 1 617 ? -25.422 47.906 47.906 1 74.25 617 THR B N 1
ATOM 10501 C CA . THR B 1 617 ? -26.25 48.188 46.75 1 74.25 617 THR B CA 1
ATOM 10502 C C . THR B 1 617 ? -27.516 47.344 46.781 1 74.25 617 THR B C 1
ATOM 10504 O O . THR B 1 617 ? -27.516 46.219 47.219 1 74.25 617 THR B O 1
ATOM 10507 N N . ASN B 1 618 ? -28.656 48.125 46.5 1 82 618 ASN B N 1
ATOM 10508 C CA . ASN B 1 618 ? -29.938 47.438 46.375 1 82 618 ASN B CA 1
ATOM 10509 C C . ASN B 1 618 ? -30.109 46.844 44.969 1 82 618 ASN B C 1
ATOM 10511 O O . ASN B 1 618 ? -31.078 46.156 44.688 1 82 618 ASN B O 1
ATOM 10515 N N . ASN B 1 619 ? -29.109 47.125 44.125 1 84.38 619 ASN B N 1
ATOM 10516 C CA . ASN B 1 619 ? -29.188 46.625 42.75 1 84.38 619 ASN B CA 1
ATOM 10517 C C . ASN B 1 619 ? -28.484 45.281 42.594 1 84.38 619 ASN B C 1
ATOM 10519 O O . ASN B 1 619 ? -27.406 45.062 43.156 1 84.38 619 ASN B O 1
ATOM 10523 N N . ALA B 1 620 ? -29.188 44.406 42.062 1 86.5 620 ALA B N 1
ATOM 10524 C CA . ALA B 1 620 ? -28.672 43.062 41.875 1 86.5 620 ALA B CA 1
ATOM 10525 C C . ALA B 1 620 ? -29.016 42.531 40.469 1 86.5 620 ALA B C 1
ATOM 10527 O O . ALA B 1 620 ? -29.719 43.188 39.719 1 86.5 620 ALA B O 1
ATOM 10528 N N . PHE B 1 621 ? -28.375 41.438 40.125 1 85.88 621 PHE B N 1
ATOM 10529 C CA . PHE B 1 621 ? -28.719 40.719 38.906 1 85.88 621 PHE B CA 1
ATOM 10530 C C . PHE B 1 621 ? -28.969 39.25 39.188 1 85.88 621 PHE B C 1
ATOM 10532 O O . PHE B 1 621 ? -28.5 38.719 40.188 1 85.88 621 PHE B O 1
ATOM 10539 N N . ILE B 1 622 ? -29.75 38.688 38.344 1 88.69 622 ILE B N 1
ATOM 10540 C CA . ILE B 1 622 ? -30.156 37.281 38.531 1 88.69 622 ILE B CA 1
ATOM 10541 C C . ILE B 1 622 ? -29.328 36.406 37.594 1 88.69 622 ILE B C 1
ATOM 10543 O O . ILE B 1 622 ? -29.188 36.688 36.406 1 88.69 622 ILE B O 1
ATOM 10547 N N . LEU B 1 623 ? -28.766 35.344 38.219 1 89.31 623 LEU B N 1
ATOM 10548 C CA . LEU B 1 623 ? -27.906 34.406 37.469 1 89.31 623 LEU B CA 1
ATOM 10549 C C . LEU B 1 623 ? -28.5 33 37.438 1 89.31 623 LEU B C 1
ATOM 10551 O O . LEU B 1 623 ? -29.078 32.562 38.438 1 89.31 623 LEU B O 1
ATOM 10555 N N . ARG B 1 624 ? -28.297 32.438 36.281 1 89.12 624 ARG B N 1
ATOM 10556 C CA . ARG B 1 624 ? -28.625 31.031 36.125 1 89.12 624 ARG B CA 1
ATOM 10557 C C . ARG B 1 624 ? -27.469 30.266 35.5 1 89.12 624 ARG B C 1
ATOM 10559 O O . ARG B 1 624 ? -26.75 30.812 34.625 1 89.12 624 ARG B O 1
ATOM 10566 N N . PHE B 1 625 ? -27.297 29.094 35.875 1 85.31 625 PHE B N 1
ATOM 10567 C CA . PHE B 1 625 ? -26.266 28.25 35.312 1 85.31 625 PHE B CA 1
ATOM 10568 C C . PHE B 1 625 ? -26.797 27.422 34.156 1 85.31 625 PHE B C 1
ATOM 10570 O O . PHE B 1 625 ? -27.844 26.766 34.281 1 85.31 625 PHE B O 1
ATOM 10577 N N . ASP B 1 626 ? -26.203 27.547 33 1 78.81 626 ASP B N 1
ATOM 10578 C CA . ASP B 1 626 ? -26.594 26.828 31.797 1 78.81 626 ASP B CA 1
ATOM 10579 C C . ASP B 1 626 ? -25.875 25.484 31.703 1 78.81 626 ASP B C 1
ATOM 10581 O O . ASP B 1 626 ? -24.766 25.328 32.188 1 78.81 626 ASP B O 1
ATOM 10585 N N . PRO B 1 627 ? -26.516 24.516 31.062 1 69.88 627 PRO B N 1
ATOM 10586 C CA . PRO B 1 627 ? -25.906 23.188 30.891 1 69.88 627 PRO B CA 1
ATOM 10587 C C . PRO B 1 627 ? -24.594 23.234 30.109 1 69.88 627 PRO B C 1
ATOM 10589 O O . PRO B 1 627 ? -23.797 22.312 30.219 1 69.88 627 PRO B O 1
ATOM 10592 N N . GLU B 1 628 ? -24.391 24.219 29.391 1 70.81 628 GLU B N 1
ATOM 10593 C CA . GLU B 1 628 ? -23.172 24.328 28.594 1 70.81 628 GLU B CA 1
ATOM 10594 C C . GLU B 1 628 ? -22 24.844 29.422 1 70.81 628 GLU B C 1
ATOM 10596 O O . GLU B 1 628 ? -20.906 25.047 28.906 1 70.81 628 GLU B O 1
ATOM 10601 N N . GLY B 1 629 ? -22.297 25.094 30.781 1 71.69 629 GLY B N 1
ATOM 10602 C CA . GLY B 1 629 ? -21.234 25.484 31.703 1 71.69 629 GLY B CA 1
ATOM 10603 C C . GLY B 1 629 ? -21.047 26.984 31.797 1 71.69 629 GLY B C 1
ATOM 10604 O O . GLY B 1 629 ? -19.953 27.453 32.125 1 71.69 629 GLY B O 1
ATOM 10605 N N . LYS B 1 630 ? -22.016 27.656 31.328 1 79.81 630 LYS B N 1
ATOM 10606 C CA . LYS B 1 630 ? -21.953 29.109 31.406 1 79.81 630 LYS B CA 1
ATOM 10607 C C . LYS B 1 630 ? -22.969 29.656 32.406 1 79.81 630 LYS B C 1
ATOM 10609 O O . LYS B 1 630 ? -23.984 29.031 32.656 1 79.81 630 LYS B O 1
ATOM 10614 N N . TRP B 1 631 ? -22.578 30.844 33.031 1 80.94 631 TRP B N 1
ATOM 10615 C CA . TRP B 1 631 ? -23.531 31.594 33.844 1 80.94 631 TRP B CA 1
ATOM 10616 C C . TRP B 1 631 ? -24.203 32.688 33.031 1 80.94 631 TRP B C 1
ATOM 10618 O O . TRP B 1 631 ? -23.562 33.406 32.281 1 80.94 631 TRP B O 1
ATOM 10628 N N . LEU B 1 632 ? -25.484 32.688 33.094 1 81.75 632 LEU B N 1
ATOM 10629 C CA . LEU B 1 632 ? -26.266 33.625 32.312 1 81.75 632 LEU B CA 1
ATOM 10630 C C . LEU B 1 632 ? -26.969 34.656 33.219 1 81.75 632 LEU B C 1
ATOM 10632 O O . LEU B 1 632 ? -27.578 34.25 34.188 1 81.75 632 LEU B O 1
ATOM 10636 N N . ILE B 1 633 ? -26.734 35.906 32.844 1 80.69 633 ILE B N 1
ATOM 10637 C CA . ILE B 1 633 ? -27.547 36.938 33.5 1 80.69 633 ILE B CA 1
ATOM 10638 C C . ILE B 1 633 ? -28.969 36.906 32.906 1 80.69 633 ILE B C 1
ATOM 10640 O O . ILE B 1 633 ? -29.188 37.25 31.75 1 80.69 633 ILE B O 1
ATOM 10644 N N . SER B 1 634 ? -29.906 36.5 33.75 1 81.62 634 SER B N 1
ATOM 10645 C CA . SER B 1 634 ? -31.266 36.281 33.25 1 81.62 634 SER B CA 1
ATOM 10646 C C . SER B 1 634 ? -32.188 37.469 33.625 1 81.62 634 SER B C 1
ATOM 10648 O O . SER B 1 634 ? -33.312 37.531 33.188 1 81.62 634 SER B O 1
ATOM 10650 N N . GLY B 1 635 ? -31.625 38.375 34.406 1 81.62 635 GLY B N 1
ATOM 10651 C CA . GLY B 1 635 ? -32.438 39.5 34.812 1 81.62 635 GLY B CA 1
ATOM 10652 C C . GLY B 1 635 ? -31.719 40.438 35.781 1 81.62 635 GLY B C 1
ATOM 10653 O O . GLY B 1 635 ? -30.562 40.188 36.156 1 81.62 635 GLY B O 1
ATOM 10654 N N . PHE B 1 636 ? -32.438 41.469 36.062 1 84 636 PHE B N 1
ATOM 10655 C CA . PHE B 1 636 ? -31.984 42.438 37.031 1 84 636 PHE B CA 1
ATOM 10656 C C . PHE B 1 636 ? -32.969 42.594 38.188 1 84 636 PHE B C 1
ATOM 10658 O O . PHE B 1 636 ? -34.156 42.281 38.031 1 84 636 PHE B O 1
ATOM 10665 N N . ALA B 1 637 ? -32.406 43.062 39.25 1 86.94 637 ALA B N 1
ATOM 10666 C CA . ALA B 1 637 ? -33.312 43.125 40.406 1 86.94 637 ALA B CA 1
ATOM 10667 C C . ALA B 1 637 ? -32.938 44.281 41.312 1 86.94 637 ALA B C 1
ATOM 10669 O O . ALA B 1 637 ? -31.766 44.719 41.344 1 86.94 637 ALA B O 1
ATOM 10670 N N . VAL B 1 638 ? -33.938 44.844 41.906 1 88.69 638 VAL B N 1
ATOM 10671 C CA . VAL B 1 638 ? -33.75 45.719 43.062 1 88.69 638 VAL B CA 1
ATOM 10672 C C . VAL B 1 638 ? -34.219 45 44.312 1 88.69 638 VAL B C 1
ATOM 10674 O O . VAL B 1 638 ? -35.281 44.406 44.344 1 88.69 638 VAL B O 1
ATOM 10677 N N . MET B 1 639 ? -33.375 45.062 45.344 1 87.88 639 MET B N 1
ATOM 10678 C CA . MET B 1 639 ? -33.656 44.25 46.531 1 87.88 639 MET B CA 1
ATOM 10679 C C . MET B 1 639 ? -33.812 45.156 47.75 1 87.88 639 MET B C 1
ATOM 10681 O O . MET B 1 639 ? -33.312 46.281 47.781 1 87.88 639 MET B O 1
ATOM 10685 N N . LEU B 1 640 ? -34.625 44.75 48.656 1 84.38 640 LEU B N 1
ATOM 10686 C CA . LEU B 1 640 ? -34.688 45.281 50 1 84.38 640 LEU B CA 1
ATOM 10687 C C . LEU B 1 640 ? -34 44.344 51 1 84.38 640 LEU B C 1
ATOM 10689 O O . LEU B 1 640 ? -34.375 43.156 51.094 1 84.38 640 LEU B O 1
ATOM 10693 N N . LEU B 1 641 ? -32.812 44.906 51.469 1 74.44 641 LEU B N 1
ATOM 10694 C CA . LEU B 1 641 ? -32.062 44.094 52.438 1 74.44 641 LEU B CA 1
ATOM 10695 C C . LEU B 1 641 ? -32.688 44.156 53.812 1 74.44 641 LEU B C 1
ATOM 10697 O O . LEU B 1 641 ? -33.188 45.219 54.219 1 74.44 641 LEU B O 1
ATOM 10701 N N . PRO B 1 642 ? -33 43.125 54.438 1 64.5 642 PRO B N 1
ATOM 10702 C CA . PRO B 1 642 ? -33.531 43.219 55.781 1 64.5 642 PRO B CA 1
ATOM 10703 C C . PRO B 1 642 ? -32.656 44.062 56.719 1 64.5 642 PRO B C 1
ATOM 10705 O O . PRO B 1 642 ? -31.453 44.188 56.469 1 64.5 642 PRO B O 1
ATOM 10708 N N . GLU B 1 643 ? -33.062 45 57.531 1 54.56 643 GLU B N 1
ATOM 10709 C CA . GLU B 1 643 ? -32.312 45.812 58.5 1 54.56 643 GLU B CA 1
ATOM 10710 C C . GLU B 1 643 ? -31.016 45.094 58.906 1 54.56 643 GLU B C 1
ATOM 10712 O O . GLU B 1 643 ? -30.812 43.938 58.562 1 54.56 643 GLU B O 1
ATOM 10717 N N . LEU B 1 644 ? -30.531 45.125 60.25 1 42.75 644 LEU B N 1
ATOM 10718 C CA . LEU B 1 644 ? -29.219 44.906 60.875 1 42.75 644 LEU B CA 1
ATOM 10719 C C . LEU B 1 644 ? -28.594 43.594 60.406 1 42.75 644 LEU B C 1
ATOM 10721 O O . LEU B 1 644 ? -27.547 43.188 60.906 1 42.75 644 LEU B O 1
ATOM 10725 N N . ARG B 1 645 ? -29.25 42.438 60.219 1 39.56 645 ARG B N 1
ATOM 10726 C CA . ARG B 1 645 ? -28.344 41.281 60.281 1 39.56 645 ARG B CA 1
ATOM 10727 C C . ARG B 1 645 ? -27.578 41.156 58.969 1 39.56 645 ARG B C 1
ATOM 10729 O O . ARG B 1 645 ? -28.172 41.094 57.906 1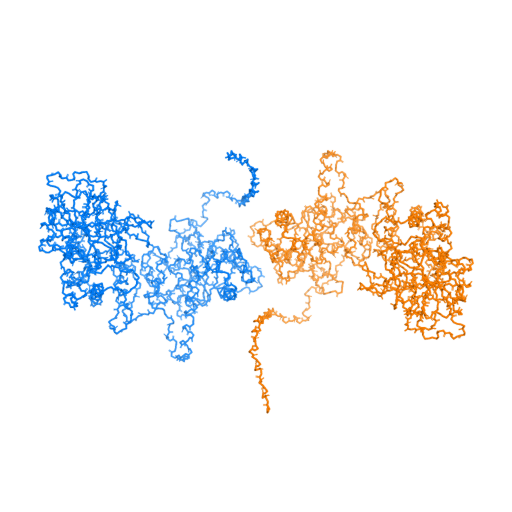 39.56 645 ARG B O 1
ATOM 10736 N N . THR B 1 646 ? -26.5 41.844 58.875 1 42.94 646 THR B N 1
ATOM 10737 C CA . THR B 1 646 ? -25.531 41.594 57.812 1 42.94 646 THR B CA 1
ATOM 10738 C C . THR B 1 646 ? -25.719 40.188 57.219 1 42.94 646 THR B C 1
ATOM 10740 O O . THR B 1 646 ? -25.703 39.219 57.969 1 42.94 646 THR B O 1
ATOM 10743 N N . PRO B 1 647 ? -26.422 40.031 56.219 1 42.09 647 PRO B N 1
ATOM 10744 C CA . PRO B 1 647 ? -26.391 38.688 55.719 1 42.09 647 PRO B CA 1
ATOM 10745 C C . PRO B 1 647 ? -25 38.031 55.844 1 42.09 647 PRO B C 1
ATOM 10747 O O . PRO B 1 647 ? -24.047 38.531 55.219 1 42.09 647 PRO B O 1
ATOM 10750 N N . SER B 1 648 ? -24.578 37.812 57.125 1 42.91 648 SER B N 1
ATOM 10751 C CA . SER B 1 648 ? -23.281 37.188 57.344 1 42.91 648 SER B CA 1
ATOM 10752 C C . SER B 1 648 ? -22.922 36.188 56.25 1 42.91 648 SER B C 1
ATOM 10754 O O . SER B 1 648 ? -21.734 35.969 56 1 42.91 648 SER B O 1
ATOM 10756 N N . GLN B 1 649 ? -23.734 35 56.062 1 45.69 649 GLN B N 1
ATOM 10757 C CA . GLN B 1 649 ? -23.203 33.781 55.438 1 45.69 649 GLN B CA 1
ATOM 10758 C C . GLN B 1 649 ? -23.391 33.812 53.938 1 45.69 649 GLN B C 1
ATOM 10760 O O . GLN B 1 649 ? -24.516 33.812 53.438 1 45.69 649 GLN B O 1
ATOM 10765 N N . THR B 1 650 ? -22.609 34.5 53.219 1 53.25 650 THR B N 1
ATOM 10766 C CA . THR B 1 650 ? -22.562 34.281 51.781 1 53.25 650 THR B CA 1
ATOM 10767 C C . THR B 1 650 ? -22.828 32.812 51.438 1 53.25 650 THR B C 1
ATOM 10769 O O . THR B 1 650 ? -22.203 31.922 52.031 1 53.25 650 THR B O 1
ATOM 10772 N N . LEU B 1 651 ? -23.969 32.5 50.938 1 58.53 651 LEU B N 1
ATOM 10773 C CA . LEU B 1 651 ? -24.375 31.156 50.562 1 58.53 651 LEU B CA 1
ATOM 10774 C C . LEU B 1 651 ? -23.297 30.469 49.75 1 58.53 651 LEU B C 1
ATOM 10776 O O . LEU B 1 651 ? -23.094 29.266 49.875 1 58.53 651 LEU B O 1
ATOM 10780 N N . ARG B 1 652 ? -22.734 31.203 48.812 1 65.44 652 ARG B N 1
ATOM 10781 C CA . ARG B 1 652 ? -21.656 30.672 48 1 65.44 652 ARG B CA 1
ATOM 10782 C C . ARG B 1 652 ? -20.469 31.641 47.969 1 65.44 652 ARG B C 1
ATOM 10784 O O . ARG B 1 652 ? -20.656 32.844 48.094 1 65.44 652 ARG B O 1
ATOM 10791 N N . ASP B 1 653 ? -19.297 31.203 48.125 1 72.75 653 ASP B N 1
ATOM 10792 C CA . ASP B 1 653 ? -18.078 32 47.969 1 72.75 653 ASP B CA 1
ATOM 10793 C C . ASP B 1 653 ? -18.109 32.844 46.688 1 72.75 653 ASP B C 1
ATOM 10795 O O . ASP B 1 653 ? -18.734 32.438 45.719 1 72.75 653 ASP B O 1
ATOM 10799 N N . ASP B 1 654 ? -17.594 34.031 46.781 1 78.12 654 ASP B N 1
ATOM 10800 C CA . ASP B 1 654 ? -17.453 34.906 45.594 1 78.12 654 ASP B CA 1
ATOM 10801 C C . ASP B 1 654 ? -16.766 34.156 44.469 1 78.12 654 ASP B C 1
ATOM 10803 O O . ASP B 1 654 ? -15.883 33.312 44.719 1 78.12 654 ASP B O 1
ATOM 10807 N N . MET B 1 655 ? -17.375 34.312 43.438 1 83.44 655 MET B N 1
ATOM 10808 C CA . MET B 1 655 ? -16.812 33.656 42.25 1 83.44 655 MET B CA 1
ATOM 10809 C C . MET B 1 655 ? -16.281 34.688 41.25 1 83.44 655 MET B C 1
ATOM 10811 O O . MET B 1 655 ? -16.922 35.719 41.031 1 83.44 655 MET B O 1
ATOM 10815 N N . VAL B 1 656 ? -15.188 34.438 40.781 1 80.5 656 VAL B N 1
ATOM 10816 C CA . VAL B 1 656 ? -14.633 35.281 39.75 1 80.5 656 VAL B CA 1
ATOM 10817 C C . VAL B 1 656 ? -15 34.719 38.375 1 80.5 656 VAL B C 1
ATOM 10819 O O . VAL B 1 656 ? -14.742 33.531 38.094 1 80.5 656 VAL B O 1
ATOM 10822 N N . MET B 1 657 ? -15.727 35.562 37.625 1 79.75 657 MET B N 1
ATOM 10823 C CA . MET B 1 657 ? -16.188 35.156 36.312 1 79.75 657 MET B CA 1
ATOM 10824 C C . MET B 1 657 ? -15.656 36.062 35.219 1 79.75 657 MET B C 1
ATOM 10826 O O . MET B 1 657 ? -15.266 37.219 35.5 1 79.75 657 MET B O 1
ATOM 10830 N N . CYS B 1 658 ? -15.516 35.531 34.062 1 77.62 658 CYS B N 1
ATOM 10831 C CA . CYS B 1 658 ? -15.094 36.312 32.906 1 77.62 658 CYS B CA 1
ATOM 10832 C C . CYS B 1 658 ? -16.297 36.875 32.156 1 77.62 658 CYS B C 1
ATOM 10834 O O . CYS B 1 658 ? -17.188 36.094 31.75 1 77.62 658 CYS B O 1
ATOM 10836 N N . PHE B 1 659 ? -16.266 38.094 32.094 1 69.81 659 PHE B N 1
ATOM 10837 C CA . PHE B 1 659 ? -17.266 38.781 31.281 1 69.81 659 PHE B CA 1
ATOM 10838 C C . PHE B 1 659 ? -16.797 38.938 29.844 1 69.81 659 PHE B C 1
ATOM 10840 O O . PHE B 1 659 ? -15.805 39.625 29.578 1 69.81 659 PHE B O 1
ATOM 10847 N N . HIS B 1 660 ? -16.859 37.969 28.797 1 59.38 660 HIS B N 1
ATOM 10848 C CA . HIS B 1 660 ? -16.156 37.812 27.531 1 59.38 660 HIS B CA 1
ATOM 10849 C C . HIS B 1 660 ? -16.75 38.719 26.469 1 59.38 660 HIS B C 1
ATOM 10851 O O . HIS B 1 660 ? -16.031 39.25 25.625 1 59.38 660 HIS B O 1
ATOM 10857 N N . CYS B 1 661 ? -18.125 38.844 26.156 1 53.19 661 CYS B N 1
ATOM 10858 C CA . CYS B 1 661 ? -18.562 39.25 24.828 1 53.19 661 CYS B CA 1
ATOM 10859 C C . CYS B 1 661 ? -19.531 40.438 24.922 1 53.19 661 CYS B C 1
ATOM 10861 O O . CYS B 1 661 ? -19.984 40.969 23.906 1 53.19 661 CYS B O 1
ATOM 10863 N N . HIS B 1 662 ? -19.656 40.812 25.906 1 58.88 662 HIS B N 1
ATOM 10864 C CA . HIS B 1 662 ? -20.766 41.75 25.797 1 58.88 662 HIS B CA 1
ATOM 10865 C C . HIS B 1 662 ? -20.438 43.062 26.484 1 58.88 662 HIS B C 1
ATOM 10867 O O . HIS B 1 662 ? -21.188 43.531 27.359 1 58.88 662 HIS B O 1
ATOM 10873 N N . LEU B 1 663 ? -19.219 43.5 26.031 1 59.56 663 LEU B N 1
ATOM 10874 C CA . LEU B 1 663 ? -18.641 44.688 26.641 1 59.56 663 LEU B CA 1
ATOM 10875 C C . LEU B 1 663 ? -19.531 45.906 26.406 1 59.56 663 LEU B C 1
ATOM 10877 O O . LEU B 1 663 ? -19.594 46.812 27.25 1 59.56 663 LEU B O 1
ATOM 10881 N N . SER B 1 664 ? -20.141 45.75 25.281 1 64.44 664 SER B N 1
ATOM 10882 C CA . SER B 1 664 ? -21.078 46.875 25.047 1 64.44 664 SER B CA 1
ATOM 10883 C C . SER B 1 664 ? -22.141 46.938 26.141 1 64.44 664 SER B C 1
ATOM 10885 O O . SER B 1 664 ? -22.625 48 26.469 1 64.44 664 SER B O 1
ATOM 10887 N N . ASP B 1 665 ? -22.172 45.812 26.766 1 70.5 665 ASP B N 1
ATOM 10888 C CA . ASP B 1 665 ? -23.25 45.75 27.766 1 70.5 665 ASP B CA 1
ATOM 10889 C C . ASP B 1 665 ? -22.781 46.312 29.109 1 70.5 665 ASP B C 1
ATOM 10891 O O . ASP B 1 665 ? -23.609 46.656 29.953 1 70.5 665 ASP B O 1
ATOM 10895 N N . LEU B 1 666 ? -21.484 46.406 29.203 1 76.62 666 LEU B N 1
ATOM 10896 C CA . LEU B 1 666 ? -20.969 46.938 30.469 1 76.62 666 LEU B CA 1
ATOM 10897 C C . LEU B 1 666 ? -21.297 48.438 30.609 1 76.62 666 LEU B C 1
ATOM 10899 O O . LEU B 1 666 ? -21.594 48.906 31.719 1 76.62 666 LEU B O 1
ATOM 10903 N N . ILE B 1 667 ? -21.266 49.031 29.531 1 77.19 667 ILE B N 1
ATOM 10904 C CA . ILE B 1 667 ? -21.594 50.438 29.516 1 77.19 667 ILE B CA 1
ATOM 10905 C C . ILE B 1 667 ? -23.062 50.625 29.891 1 77.19 667 ILE B C 1
ATOM 10907 O O . ILE B 1 667 ? -23.422 51.531 30.625 1 77.19 667 ILE B O 1
ATOM 10911 N N . GLU B 1 668 ? -23.828 49.688 29.5 1 75.62 668 GLU B N 1
ATOM 10912 C CA . GLU B 1 668 ? -25.25 49.75 29.828 1 75.62 668 GLU B CA 1
ATOM 10913 C C . GLU B 1 668 ? -25.484 49.406 31.297 1 75.62 668 GLU B C 1
ATOM 10915 O O . GLU B 1 668 ? -26.391 49.969 31.938 1 75.62 668 GLU B O 1
ATOM 10920 N N . LEU B 1 669 ? -24.719 48.562 31.766 1 78.81 669 LEU B N 1
ATOM 10921 C CA . LEU B 1 669 ? -24.844 48.188 33.156 1 78.81 669 LEU B CA 1
ATOM 10922 C C . LEU B 1 669 ? -24.453 49.375 34.062 1 78.81 669 LEU B C 1
ATOM 10924 O O . LEU B 1 669 ? -25.047 49.562 35.125 1 78.81 669 LEU B O 1
ATOM 10928 N N . GLN B 1 670 ? -23.531 50.062 33.625 1 79.19 670 GLN B N 1
ATOM 10929 C CA . GLN B 1 670 ? -23.141 51.281 34.375 1 79.19 670 GLN B CA 1
ATOM 10930 C C . GLN B 1 670 ? -24.203 52.344 34.281 1 79.19 670 GLN B C 1
ATOM 10932 O O . GLN B 1 670 ? -24.516 53 35.281 1 79.19 670 GLN B O 1
ATOM 10937 N N . ARG B 1 671 ? -24.719 52.469 33.219 1 73.94 671 ARG B N 1
ATOM 10938 C CA . ARG B 1 671 ? -25.766 53.469 33 1 73.94 671 ARG B CA 1
ATOM 10939 C C . ARG B 1 671 ? -26.969 53.188 33.906 1 73.94 671 ARG B C 1
ATOM 10941 O O . ARG B 1 671 ? -27.578 54.094 34.469 1 73.94 671 ARG B O 1
ATOM 10948 N N . CYS B 1 672 ? -27.25 51.875 33.969 1 72.44 672 CYS B N 1
ATOM 10949 C CA . CYS B 1 672 ? -28.406 51.469 34.781 1 72.44 672 CYS B CA 1
ATOM 10950 C C . CYS B 1 672 ? -28.031 51.344 36.25 1 72.44 672 CYS B C 1
ATOM 10952 O O . CYS B 1 672 ? -28.844 50.906 37.062 1 72.44 672 CYS B O 1
ATOM 10954 N N . GLN B 1 673 ? -26.812 51.594 36.594 1 76.75 673 GLN B N 1
ATOM 10955 C CA . GLN B 1 673 ? -26.297 51.625 37.938 1 76.75 673 GLN B CA 1
ATOM 10956 C C . GLN B 1 673 ? -26.312 50.219 38.562 1 76.75 673 GLN B C 1
ATOM 10958 O O . GLN B 1 673 ? -26.391 50.062 39.781 1 76.75 673 GLN B O 1
ATOM 10963 N N . LEU B 1 674 ? -26.406 49.344 37.688 1 77.75 674 LEU B N 1
ATOM 10964 C CA . LEU B 1 674 ? -26.188 48 38.156 1 77.75 674 LEU B CA 1
ATOM 10965 C C . LEU B 1 674 ? -24.719 47.75 38.438 1 77.75 674 LEU B C 1
ATOM 10967 O O . LEU B 1 674 ? -24.375 46.844 39.219 1 77.75 674 LEU B O 1
ATOM 10971 N N . LEU B 1 675 ? -23.984 48.5 37.719 1 80.75 675 LEU B N 1
ATOM 10972 C CA . LEU B 1 675 ? -22.547 48.531 37.969 1 80.75 675 LEU B CA 1
ATOM 10973 C C . LEU B 1 675 ? -22.094 49.969 38.281 1 80.75 675 LEU B C 1
ATOM 10975 O O . LEU B 1 675 ? -22 50.812 37.375 1 80.75 675 LEU B O 1
ATOM 10979 N N . SER B 1 676 ? -21.797 50.188 39.562 1 81.12 676 SER B N 1
ATOM 10980 C CA . SER B 1 676 ? -21.391 51.531 40 1 81.12 676 SER B CA 1
ATOM 10981 C C . SER B 1 676 ? -19.984 51.844 39.469 1 81.12 676 SER B C 1
ATOM 10983 O O . SER B 1 676 ? -19.266 50.969 39.031 1 81.12 676 SER B O 1
ATOM 10985 N N . ASP B 1 677 ? -19.641 53.125 39.625 1 83 677 ASP B N 1
ATOM 10986 C CA . ASP B 1 677 ? -18.312 53.562 39.188 1 83 677 ASP B CA 1
ATOM 10987 C C . ASP B 1 677 ? -17.219 52.875 40 1 83 677 ASP B C 1
ATOM 10989 O O . ASP B 1 677 ? -16.188 52.5 39.469 1 83 677 ASP B O 1
ATOM 10993 N N . VAL B 1 678 ? -17.547 52.688 41.219 1 81.75 678 VAL B N 1
ATOM 10994 C CA . VAL B 1 678 ? -16.578 52.062 42.125 1 81.75 678 VAL B CA 1
ATOM 10995 C C . VAL B 1 678 ? -16.422 50.594 41.781 1 81.75 678 VAL B C 1
ATOM 10997 O O . VAL B 1 678 ? -15.297 50.094 41.75 1 81.75 678 VAL B O 1
ATOM 11000 N N . GLN B 1 679 ? -17.516 50.031 41.531 1 82.81 679 GLN B N 1
ATOM 11001 C CA . GLN B 1 679 ? -17.469 48.625 41.156 1 82.81 679 GLN B CA 1
ATOM 11002 C C . GLN B 1 679 ? -16.734 48.438 39.844 1 82.81 679 GLN B C 1
ATOM 11004 O O . GLN B 1 679 ? -15.938 47.5 39.688 1 82.81 679 GLN B O 1
ATOM 11009 N N . MET B 1 680 ? -17 49.25 38.906 1 82.69 680 MET B N 1
ATOM 11010 C CA . MET B 1 680 ? -16.344 49.188 37.625 1 82.69 680 MET B CA 1
ATOM 11011 C C . MET B 1 680 ? -14.844 49.344 37.75 1 82.69 680 MET B C 1
ATOM 11013 O O . MET B 1 680 ? -14.07 48.625 37.125 1 82.69 680 MET B O 1
ATOM 11017 N N . SER B 1 681 ? -14.508 50.312 38.562 1 83.5 681 SER B N 1
ATOM 11018 C CA . SER B 1 681 ? -13.086 50.562 38.781 1 83.5 681 SER B CA 1
ATOM 11019 C C . SER B 1 681 ? -12.422 49.344 39.438 1 83.5 681 SER B C 1
ATOM 11021 O O . SER B 1 681 ? -11.281 49 39.094 1 83.5 681 SER B O 1
ATOM 11023 N N . PHE B 1 682 ? -13.133 48.719 40.281 1 83.19 682 PHE B N 1
ATOM 11024 C CA . PHE B 1 682 ? -12.617 47.562 40.969 1 83.19 682 PHE B CA 1
ATOM 11025 C C . PHE B 1 682 ? -12.453 46.406 40 1 83.19 682 PHE B C 1
ATOM 11027 O O . PHE B 1 682 ? -11.43 45.719 40.031 1 83.19 682 PHE B O 1
ATOM 11034 N N . LEU B 1 683 ? -13.414 46.219 39.188 1 81.81 683 LEU B N 1
ATOM 11035 C CA . LEU B 1 683 ? -13.359 45.156 38.188 1 81.81 683 LEU B CA 1
ATOM 11036 C C . LEU B 1 683 ? -12.188 45.375 37.25 1 81.81 683 LEU B C 1
ATOM 11038 O O . LEU B 1 683 ? -11.508 44.406 36.875 1 81.81 683 LEU B O 1
ATOM 11042 N N . MET B 1 684 ? -11.969 46.594 36.875 1 83.62 684 MET B N 1
ATOM 11043 C CA . MET B 1 684 ? -10.883 46.938 35.969 1 83.62 684 MET B CA 1
ATOM 11044 C C . MET B 1 684 ? -9.523 46.688 36.594 1 83.62 684 MET B C 1
ATOM 11046 O O . MET B 1 684 ? -8.625 46.125 35.969 1 83.62 684 MET B O 1
ATOM 11050 N N . GLU B 1 685 ? -9.492 47.094 37.812 1 83.38 685 GLU B N 1
ATOM 11051 C CA . GLU B 1 685 ? -8.242 46.875 38.531 1 83.38 685 GLU B CA 1
ATOM 11052 C C . GLU B 1 685 ? -7.934 45.406 38.656 1 83.38 685 GLU B C 1
ATOM 11054 O O . GLU B 1 685 ? -6.793 44.969 38.469 1 83.38 685 GLU B O 1
ATOM 11059 N N . GLN B 1 686 ? -8.891 44.688 38.969 1 80.44 686 GLN B N 1
ATOM 11060 C CA . GLN B 1 686 ? -8.719 43.25 39.125 1 80.44 686 GLN B CA 1
ATOM 11061 C C . GLN B 1 686 ? -8.344 42.594 37.781 1 80.44 686 GLN B C 1
ATOM 11063 O O . GLN B 1 686 ? -7.496 41.688 37.75 1 80.44 686 GLN B O 1
ATOM 11068 N N . THR B 1 687 ? -8.953 43 36.781 1 81.69 687 THR B N 1
ATOM 11069 C CA . THR B 1 687 ? -8.719 42.469 35.469 1 81.69 687 THR B CA 1
ATOM 11070 C C . THR B 1 687 ? -7.293 42.75 35 1 81.69 687 THR B C 1
ATOM 11072 O O . THR B 1 687 ? -6.598 41.875 34.5 1 81.69 687 THR B O 1
ATOM 11075 N N . LEU B 1 688 ? -6.895 43.969 35.188 1 84.38 688 LEU B N 1
ATOM 11076 C CA . LEU B 1 688 ? -5.586 44.406 34.688 1 84.38 688 LEU B CA 1
ATOM 11077 C C . LEU B 1 688 ? -4.469 43.812 35.531 1 84.38 688 LEU B C 1
ATOM 11079 O O . LEU B 1 688 ? -3.406 43.469 35 1 84.38 688 LEU B O 1
ATOM 11083 N N . ARG B 1 689 ? -4.727 43.656 36.781 1 80.06 689 ARG B N 1
ATOM 11084 C CA . ARG B 1 689 ? -3.744 43.031 37.625 1 80.06 689 ARG B CA 1
ATOM 11085 C C . ARG B 1 689 ? -3.57 41.562 37.281 1 80.06 689 ARG B C 1
ATOM 11087 O O . ARG B 1 689 ? -2.455 41.031 37.281 1 80.06 689 ARG B O 1
ATOM 11094 N N . GLY B 1 690 ? -4.648 40.938 37 1 75.44 690 GLY B N 1
ATOM 11095 C CA . GLY B 1 690 ? -4.578 39.562 36.562 1 75.44 690 GLY B CA 1
ATOM 11096 C C . GLY B 1 690 ? -3.799 39.375 35.281 1 75.44 690 GLY B C 1
ATOM 11097 O O . GLY B 1 690 ? -3.031 38.406 35.156 1 75.44 690 GLY B O 1
ATOM 11098 N N . GLU B 1 691 ? -3.99 40.219 34.375 1 77.19 691 GLU B N 1
ATOM 11099 C CA . GLU B 1 691 ? -3.275 40.156 33.125 1 77.19 691 GLU B CA 1
ATOM 11100 C C . GLU B 1 691 ? -1.773 40.312 33.312 1 77.19 691 GLU B C 1
ATOM 11102 O O . GLU B 1 691 ? -0.971 39.656 32.656 1 77.19 691 GLU B O 1
ATOM 11107 N N . ALA B 1 692 ? -1.494 41.188 34.125 1 73.5 692 ALA B N 1
ATOM 11108 C CA . ALA B 1 692 ? -0.083 41.438 34.406 1 73.5 692 ALA B CA 1
ATOM 11109 C C . ALA B 1 692 ? 0.576 40.219 35 1 73.5 692 ALA B C 1
ATOM 11111 O O . ALA B 1 692 ? 1.771 39.969 34.812 1 73.5 692 ALA B O 1
ATOM 11112 N N . GLU B 1 693 ? -0.277 39.469 35.75 1 70.75 693 GLU B N 1
ATOM 11113 C CA . GLU B 1 693 ? 0.245 38.281 36.406 1 70.75 693 GLU B CA 1
ATOM 11114 C C . GLU B 1 693 ? 0.176 37.062 35.469 1 70.75 693 GLU B C 1
ATOM 11116 O O . GLU B 1 693 ? 0.495 35.969 35.875 1 70.75 693 GLU B O 1
ATOM 11121 N N . GLY B 1 694 ? -0.186 37.344 34.312 1 65.75 694 GLY B N 1
ATOM 11122 C CA . GLY B 1 694 ? -0.162 36.281 33.312 1 65.75 694 GLY B CA 1
ATOM 11123 C C . GLY B 1 694 ? -1.462 35.5 33.219 1 65.75 694 GLY B C 1
ATOM 11124 O O . GLY B 1 694 ? -1.528 34.438 32.562 1 65.75 694 GLY B O 1
ATOM 11125 N N . LYS B 1 695 ? -2.459 35.938 33.938 1 60.19 695 LYS B N 1
ATOM 11126 C CA . LYS B 1 695 ? -3.74 35.25 33.906 1 60.19 695 LYS B CA 1
ATOM 11127 C C . LYS B 1 695 ? -4.508 35.594 32.625 1 60.19 695 LYS B C 1
ATOM 11129 O O . LYS B 1 695 ? -4.664 36.75 32.281 1 60.19 695 LYS B O 1
ATOM 11134 N N . THR B 1 696 ? -4.523 34.656 31.734 1 55.41 696 THR B N 1
ATOM 11135 C CA . THR B 1 696 ? -5.184 34.906 30.453 1 55.41 696 THR B CA 1
ATOM 11136 C C . THR B 1 696 ? -6.582 34.312 30.438 1 55.41 696 THR B C 1
ATOM 11138 O O . THR B 1 696 ? -6.812 33.25 31.016 1 55.41 696 THR B O 1
ATOM 11141 N N . HIS B 1 697 ? -7.656 34.969 30.219 1 51 697 HIS B N 1
ATOM 11142 C CA . HIS B 1 697 ? -9.016 34.469 30.094 1 51 697 HIS B CA 1
ATOM 11143 C C . HIS B 1 697 ? -9.172 33.656 28.812 1 51 697 HIS B C 1
ATOM 11145 O O . HIS B 1 697 ? -8.672 34.031 27.75 1 51 697 HIS B O 1
ATOM 11151 N N . ARG B 1 698 ? -9.383 32.344 28.891 1 47.88 698 ARG B N 1
ATOM 11152 C CA . ARG B 1 698 ? -9.641 31.516 27.719 1 47.88 698 ARG B CA 1
ATOM 11153 C C . ARG B 1 698 ? -11.125 31.219 27.578 1 47.88 698 ARG B C 1
ATOM 11155 O O . ARG B 1 698 ? -11.758 30.703 28.5 1 47.88 698 ARG B O 1
ATOM 11162 N N . CYS B 1 699 ? -11.953 31.812 27.047 1 46.62 699 CYS B N 1
ATOM 11163 C CA . CYS B 1 699 ? -13.281 31.312 26.703 1 46.62 699 CYS B CA 1
ATOM 11164 C C . CYS B 1 699 ? -13.211 30.359 25.516 1 46.62 699 CYS B C 1
ATOM 11166 O O . CYS B 1 699 ? -12.141 30.172 24.922 1 46.62 699 CYS B O 1
ATOM 11168 N N . ASN B 1 700 ? -14.227 29.5 25.219 1 44.59 700 ASN B N 1
ATOM 11169 C CA . ASN B 1 700 ? -14.203 28.609 24.078 1 44.59 700 ASN B CA 1
ATOM 11170 C C . ASN B 1 700 ? -13.297 29.141 22.969 1 44.59 700 ASN B C 1
ATOM 11172 O O . ASN B 1 700 ? -13.031 28.438 21.984 1 44.59 700 ASN B O 1
ATOM 11176 N N . GLN B 1 701 ? -13.102 30.359 22.953 1 43.25 701 GLN B N 1
ATOM 11177 C CA . GLN B 1 701 ? -12.078 30.891 22.062 1 43.25 701 GLN B CA 1
ATOM 11178 C C . GLN B 1 701 ? -10.719 30.953 22.75 1 43.25 701 GLN B C 1
ATOM 11180 O O . GLN B 1 701 ? -9.695 31.203 22.109 1 43.25 701 GLN B O 1
ATOM 11185 N N . GLY B 1 702 ? -10.516 30.766 24.188 1 39.56 702 GLY B N 1
ATOM 11186 C CA . GLY B 1 702 ? -9.211 30.75 24.828 1 39.56 702 GLY B CA 1
ATOM 11187 C C . GLY B 1 702 ? -9.164 29.938 26.094 1 39.56 702 GLY B C 1
ATOM 11188 O O . GLY B 1 702 ? -10.023 29.078 26.312 1 39.56 702 GLY B O 1
ATOM 11189 N N . THR B 1 703 ? -8.148 30.266 27.25 1 44.84 703 THR B N 1
ATOM 11190 C CA . THR B 1 703 ? -7.609 29.625 28.438 1 44.84 703 THR B CA 1
ATOM 11191 C C . THR B 1 703 ? -8.68 29.5 29.516 1 44.84 703 THR B C 1
ATOM 11193 O O . THR B 1 703 ? -9.609 30.297 29.578 1 44.84 703 THR B O 1
ATOM 11196 N N . SER B 1 704 ? -8.891 28.328 30.219 1 52.78 704 SER B N 1
ATOM 11197 C CA . SER B 1 704 ? -9.836 27.609 31.078 1 52.78 704 SER B CA 1
ATOM 11198 C C . SER B 1 704 ? -9.938 28.25 32.438 1 52.78 704 SER B C 1
ATOM 11200 O O . SER B 1 704 ? -10.625 27.734 33.344 1 52.78 704 SER B O 1
ATOM 11202 N N . ASP B 1 705 ? -9.312 29.344 32.844 1 58.81 705 ASP B N 1
ATOM 11203 C CA . ASP B 1 705 ? -9.227 29.438 34.312 1 58.81 705 ASP B CA 1
ATOM 11204 C C . ASP B 1 705 ? -10.523 29.984 34.875 1 58.81 705 ASP B C 1
ATOM 11206 O O . ASP B 1 705 ? -10.797 29.828 36.062 1 58.81 705 ASP B O 1
ATOM 11210 N N . HIS B 1 706 ? -11.336 30.859 34.094 1 67.75 706 HIS B N 1
ATOM 11211 C CA . HIS B 1 706 ? -12.523 31.453 34.719 1 67.75 706 HIS B CA 1
ATOM 11212 C C . HIS B 1 706 ? -13.789 30.984 34.031 1 67.75 706 HIS B C 1
ATOM 11214 O O . HIS B 1 706 ? -13.789 30.75 32.812 1 67.75 706 HIS B O 1
ATOM 11220 N N . VAL B 1 707 ? -14.828 30.812 34.844 1 73 707 VAL B N 1
ATOM 11221 C CA . VAL B 1 707 ? -16.156 30.484 34.312 1 73 707 VAL B CA 1
ATOM 11222 C C . VAL B 1 707 ? -16.703 31.688 33.531 1 73 707 VAL B C 1
ATOM 11224 O O . VAL B 1 707 ? -16.359 32.844 33.844 1 73 707 VAL B O 1
ATOM 11227 N N . ILE B 1 708 ? -17.469 31.469 32.5 1 73.69 708 ILE B N 1
ATOM 11228 C CA . ILE B 1 708 ? -17.969 32.5 31.594 1 73.69 708 ILE B CA 1
ATOM 11229 C C . ILE B 1 708 ? -19.297 33.031 32.094 1 73.69 708 ILE B C 1
ATOM 11231 O O . ILE B 1 708 ? -20.156 32.281 32.562 1 73.69 708 ILE B O 1
ATOM 11235 N N . LEU B 1 709 ? -19.344 34.406 32.125 1 74.69 709 LEU B N 1
ATOM 11236 C CA . LEU B 1 709 ? -20.578 35.125 32.406 1 74.69 709 LEU B CA 1
ATOM 11237 C C . LEU B 1 709 ? -21.078 35.844 31.156 1 74.69 709 LEU B C 1
ATOM 11239 O O . LEU B 1 709 ? -20.328 36.594 30.516 1 74.69 709 LEU B O 1
ATOM 11243 N N . GLU B 1 710 ? -22.281 35.5 30.703 1 76.12 710 GLU B N 1
ATOM 11244 C CA . GLU B 1 710 ? -22.859 36.125 29.516 1 76.12 710 GLU B CA 1
ATOM 11245 C C . GLU B 1 710 ? -24.266 36.656 29.781 1 76.12 710 GLU B C 1
ATOM 11247 O O . GLU B 1 710 ? -24.906 36.25 30.766 1 76.12 710 GLU B O 1
ATOM 11252 N N . PHE B 1 711 ? -24.594 37.562 28.953 1 70.56 711 PHE B N 1
ATOM 11253 C CA . PHE B 1 711 ? -25.984 38.031 29.016 1 70.56 711 PHE B CA 1
ATOM 11254 C C . PHE B 1 711 ? -26.922 37.031 28.375 1 70.56 711 PHE B C 1
ATOM 11256 O O . PHE B 1 711 ? -26.719 36.625 27.234 1 70.56 711 PHE B O 1
ATOM 11263 N N . GLY B 1 712 ? -27.719 36.469 29.188 1 62.47 712 GLY B N 1
ATOM 11264 C CA . GLY B 1 712 ? -28.734 35.562 28.672 1 62.47 712 GLY B CA 1
ATOM 11265 C C . GLY B 1 712 ? -30.016 36.25 28.312 1 62.47 712 GLY B C 1
ATOM 11266 O O . GLY B 1 712 ? -31.062 35.625 28.188 1 62.47 712 GLY B O 1
ATOM 11267 N N . LEU B 1 713 ? -30.031 37.625 28.312 1 60.41 713 LEU B N 1
ATOM 11268 C CA . LEU B 1 713 ? -31.25 38.375 28.047 1 60.41 713 LEU B CA 1
ATOM 11269 C C . LEU B 1 713 ? -31.438 38.625 26.547 1 60.41 713 LEU B C 1
ATOM 11271 O O . LEU B 1 713 ? -30.453 38.688 25.812 1 60.41 713 LEU B O 1
#

Radius of gyration: 50.79 Å; Cα contacts (8 Å, |Δi|>4): 2288; chains: 2; bounding box: 111×128×112 Å

pLDDT: mean 78.89, std 20.69, range [17.39, 98.81]

Organism: Alternaria alternata (NCBI:txid5599)

Secondary structure (DSSP, 8-state):
--------------------------------------TTS--TTTTSPBP-PPPP-TTTTEEEEEEEPP--TTSPPEEEEEEEEGGG----EEEEEPPPPTTS-EEEEEETTEEEEEEHHHHHHHHHHHHHHHHHHHH-SSPPPPPPEE-HHHHS-TT-HHHHHHHHHTHHHHHHHSSEEEEE--S--STHHHHHHTTT-GGGGGSHHHHHHHHHHHTSGGGGBSHHHHHHHH-SSEEEEETTEEEEHHHHHHHHHHHTTS---HHHHHHHHTSHHHHHHHHHHHHHHHHHHHHHHS-SSSGGG----B-HHHHHHHTTT-B-SSTTHHHHTTTTTB---SSPPP---TTS-HHHHHHHHHHHHS-S-TTS----HHHHHHHHHHHTT--HHHHHHHHHHH-GGGGGGTHHHHSSS-EEEEEEEEEEEEEE---B-HHHHT-GGGGS---SS-PPPTTS-TT--HHHHHHHHHHHTSTTHHHHT--S----SSS---HHHHHHHHHHHHHHHHHHHHHHH----TTS-GGG-----HHHHHHHHHHHHHIIIIIIHHHHHHHHTTS-HHHH-----EEEEEEEGGG-EEEEEE--TTSPPP-TTPEEEEESS----SEEEEEEE-TTSEEEEEEEEEEE--SS----S-SEEEEEEEE-S-HHHHHHHHHTTSS-HHHHHHHHHHHHHHHHTT----STTS--SSEEEEE--/--------------------------------------TTS--TTTTSPBP-PPPP-TTTTEEEEEEEPP--TTSPPEEEEEEEEGGG----EEEEEPPPPTTS-EEEEEETTEEEEEEHHHHHHHHHHHHHHHHHHHH-SSPPPPPPEE-HHHHS-TT-HHHHHHHHHTHHHHHHHSSEEEEE--S--STHHHHHHTTT-GGGGGSHHHHHHHHHHHTSGGGGBSHHHHHHHH-SSEEEEETTEEEEHHHHHHHHHHHTTS---HHHHHHHHTSHHHHHHHHHHHHHHHHHHHHHHS-TTTGGG----B-HHHHHHHTTT-B-SSTTHHHHTTTTTB---SS------TTS-HHHHHHHHHHHH--S-TTSS---HHHHHHHHHHHTT--HHHHHHHHHHH-GGGGGGTHHHHHSS-EEEEEEEEEEEEEE---B-HHHHT-GGGGS---SS-PPPTTS-TT--HHHHHHHHHHHTSTTHHHHT--S----SSS---HHHHHHHHHHHHHHHHHHHHHHH----TTS-TT------HHHHHHHHHHHHHIIIIIHHHHHHHHHTTS-HHHHS----EEEEEEETTS-EEEEEE--TTSPPP-TTPEEEEESS-S---EEEEEEE-TTSEEEEEEEEEEE--SSS---S-SEEEEEEEE-S-THHHHHHHHTTSS-HHHHHHHHHHHHHHHHTT-----TTS-SSSEEEEE--

Nearest PDB structures (foldseek):
  8ik2-assembly1_A  TM=1.657E-01  e=4.598E+00  Pseudomonas aeruginosa PAO1
  5v7o-assembly1_A  TM=1.589E-01  e=5.285E+00  Streptomyces actuosus
  6qev-assembly1_B  TM=2.101E-01  e=1.650E+00  Bifidobacterium longum
  8ik2-assembly1_A  TM=1.656E-01  e=3.991E+00  Pseudomonas aeruginosa PAO1
  5v7o-assembly1_A  TM=1.588E-01  e=5.274E+00  Streptomyces actuosus

Foldseek 3Di:
DPPDPPPPDDDDPPPPPDPDPPPPPPPPPCPVPPPPPPVPPQQPQNVFAADDDDDDDLVFQKWKWKAWDADDLVDATEIEIDIDTLVVLAEAEEEQEDADDPPADWHWHHYVRHTYTGHPQVVLVSSLVSHVQNVQVVPPPDRDGDGTYDYCVPTFPPVDQSRVLSNLQCLLSVQLSYPEYEYELEADDDLLVLQLCCLVVLVCCPPLSNLVNVLVSLQRLSLQALLVLSNVLSHPWYWYDHRNRIDTPVSSVVSCVVVVPPDCPPPSNVSNCPGSNVVSSVSSVQLVVVLVVLCVVVDVPPSVPPRSADAQLVSLVVSVRRDDPALLCSRSSRLSRHDQAPFDGDRDGPPDQLLVSLLVVLRRRVDPPPPDDPQCLLVSSLSSCVSSVPALLNNLVVLCVQPVVLLLLSLSSLLPFWFKFWKFFLWFFAWKFDWDDPVLVQDLLQLAQDDPPHDHDSLATPVQDNVNSNVQNVVCNDPLNVLLFFDLWFDDPDDDGAPLLVLLVVSSSVSSSVSSVSSNPRPPPPPPPVVPPVPPPVVSSVVSLVSNLCSLLPSVLVVSVVSCVVDDPCRRVPRQWIKHWTATPPGKIKMKTFDRPPADDDDGGWTWMATPDDLPAQKTFTWDADPVQAIAGGIIIGIDDDPPDSSPDRPDPTAIAIEGNSSSVVSSCCSSVSQDSRSSSVSSVVRSVCVVVVNDDQDVVDDPPHHHYGHRD/DPPDDPPPDPDDDPPVPDPPPPPPPPPPPPPVPPPPPPPPPQQPQNVFAADDDDDDDLVFQKWKWKAWDADDLVDATEIEIDIDTLVVLAEAEEEQEDADDPPADWHWHHYVRHTYTGHPQVVLVSSLVSNVQNVQVVPPPDRDGDGTYDYCVPTFPPVDQSRVLSNLQCLLSVQLSYPEYEYELEADDDLLVLQLCCLVVLVCCPPLSNLVNVLVSLQRLSLQALLVLSNVLSHPWYWYDHRNRIDTPVSSVVSCVVVVPPDCPPPSNVSNCPGSNVVSSVSSVQLVVVLVVLCVVVDVPPSVPPRSADAQLCSLVVSVRRDDPALLCSRSSRLSRHDQAPFDGDRDGPPDQLLVSLLVSLRRRVDPPPPDDPQCLLVSSLSSCVSSVPALLNNLVVLCVQPVVLLLLSLSSLVRFWFKFWKFFLWFFAWKFDWDDPVLVQDLLQLAQDDPPHDHDSLATPVQDNVNSNVQNVVCNDPLNVLLFFQLWFDDPDDDGAPLLVLLSVLSSVSSSVSSVSSNPRDPPVPPPVVPPVPPPVVSSVVSLVSNLCSLLPSVLVSSVVSCVPDDPCSRVPGQWIKHWTATPQRKIKIKTFDGVPADDDDGGWTWMATPDDPPAQKTFTWDADPVQAIAGGIIIGIDDDPPDPSPDRPDPTFIAIAGPGSSCVSVCCVSVSQDSRSSSVSSVVRSVCVVVVNDDQDVNGDPDHHHYGYRD